Protein AF-A0A0U1M673-F1 (afdb_monomer_lite)

Sequence (829 aa):
MALSDQDEPIRKRPRLEDAENPPKVTLKSLPPEVRLMIWEYTWPAAQVVEAASRSNSDDDDEYHEYTIFRPVSSLDSLLRTNFSTRPLEVSSPLEKCPYPIALQICHESRLHTLKTYALVQHPDLPECAFYFNPRQDLLWLSGDISSDTERLEELRASYQTFLNQFRILLVEESEWGSWDWDPSSSPALSILSALRIVVLIDDDEDEDDTLITHHTEEYQGYATECQNDYYMFCKSKHPSTSYQLEYLDRGGNSYLVHTKRLEAGLRDPPESLLEATNPAAPLTPPDDRRGSYRLLSTDKKRVYSDFQGLTSPRKKKRSEKKKPNKKLEPASRSAVDDQRSELDSATTKPSAALQNREVIEICPPRIATPTSVILPASDGHAGRTESDDIGQSHCTPVVTIQPPAPLLQVAGLNLDSAALIMPSLLYKCVKMKSTIGIYGHRTTNIIATNETEKIREYATEISQYDYMEAIRAIKKDKAMYAGKGLQINYTETIYWDIIMKGAKLINPATLPVVKGPPDEFTMAEKVATKKFMCEAGYASGLENQRQYRKLWKSLFEMRKAGIDKILFYRSKEFDKYCKEYPRKSEYTLLDTITSWEKVYGPQIDQLETRVKHLVRGDAKGLSVLSLPHVEEKIKIQPASWNNATNVWFSGKEETAFKLAGGTMVAADDPVWGLFDHQALSESKHNKTLFITLLPKNEHNLAVCPIVPVYPGDFLGTFAGTIRFSDDFNRVHGIHGPMEKLWLDYSKVTGVLNQMKVSKPGGEANVQIRWELVNIEEEGEPRISYTVSVRALKPIKPFEEVVREAPQEEQYLFHQSAAHASQGFLKAIS

Organism: Talaromyces islandicus (NCBI:txid28573)

Foldseek 3Di:
DDDDDDDDDDDDDDPPDDPDDDPPDDLVNDDPVVNLVVLVVQADAAWEKEFAWDWPPVDPPDTDIATAIATQGHPLLVLPDQPVPPPSPDPHHPDDDDARCLCVPDPSSVVSVCVFWDWFAFQQCRVRIDIHGLQQYEYEYPLVQQQDLVNLVSCCVGGLVPLQSRAEYEDEPVSVVVQDLPPVRRNNVVSRNNHAEYEYEYNDADPVRDGDADDPVVLLVVLQVVLVVVVVSCVPDDVPDDHWYWYAGSVRDIDTNDDPDPVPPDDDDDPDSVVSRDPDDDDDDDDDDDDDDDDDDDDDDDDDDDDDDDDDDDDDDDDDDDDDDDDDDDDDDDDDDDDDDDDDDDDDDDDDDDDDDDDDDDDDDDDDDDDDDDDDDDDDDDDDDDDDDDDDDDDDDPPPPDPDDFPPDPPPAPLVLCQVFVVQLLLLLLVLLLLCLQQNDDPDPDDPDPPVVVVVVVVVVLVPDDPVSSVSVVSNVVNVVSVVLLVVLLVLLCVLVVLVVQLVPDDPVPFDDDDDDDDPDDSSSLVSLLVSCVVVVHDNDPVSSLQSSQLSVLSNVLVVVVLRSCSSRGDPSNSVCSSPPDPPDPDDPSRNSSVVCVSCVVVSVVLSVQSSVVSVVPQLSLVQCVPPLNVQAADEDSVQTGQAFAAAPDPVQVVVCVVVVVPQDADPPPPPHSPPSVCCSSRPQEQQSQWHWDDNDPHATFTFGQHKHAFFRWNTFFKFYWFQAPPADLQQWDDDPDPSTIGGSQRHGYSCLRAQEDEAVDDFQKEWDKGWDFDDDPNDTDTDITTTIGGHHMGGGPRGGYYYRPHRNNNVLSVDSVCNNNRVHNDDD

pLDDT: mean 73.41, std 23.71, range [24.02, 98.12]

Radius of gyration: 38.12 Å; chains: 1; bounding box: 116×100×144 Å

Secondary structure (DSSP, 8-state):
------------PPP----PPPP---GGGS-HHHHHHHHHTTSPPPEEEEEEEEE-TT-TT---EEEEEEEEEEHHHHHTS-STTS-TT--S-SS--PPPTHHHH-HHHHHHHTTT-EEE--SS-GGG-EEE-TTTPEEEE-HHHHS-HHHHHHHHHHHHHHHTT--EEEEEHHHHHHS-S-TTT-HHHHT-TT--EEEEE---B-TTSPBP---HHHHHHHHHHHHHHHHHHHHHS-TT--PEEEEE-TTS-EEEEE---TTTT--SPP--HHHHS------------------------------------PPPPPP---------------------------------------------------------------------------PPP----PPPSPGGG-TT--HHHHHHHHHHHHHHHHHHHHHHHHH--S---------HHHHHHHHHHHHTS-HHHHHHHHHHHHHHHHHHHHHHHHHHTTHHHHHHHHHHTS-GGGPPPP-SS--SS-HHHHHHHHHHHHHTT----HHHHHHHHHHHHHHHHHHHTT--HHHHH--HHHHHHHHH--TT-SS-HHHHHHHHHHHHHHHHHHHHHHHHHHHTT-TT-GGGGGSHHHHHH----GGGB-SS-PEES-HHHHHHHHHTT------SS----TT-TTHHHH-TTB-GGGEEEEE-SSS-EEEEESS-B-TT-EEEEPP-EEEESS---TTTEEE-SSTTEEEE-SS-B-SGGGSEEEPTT---SEEEEEEEEEEEETTEEEEEEEEEEEESS-B-TTPPPEEE-SSHHHHHHHT-HHHHHTTTPPP--

Structure (mmCIF, N/CA/C/O backbone):
data_AF-A0A0U1M673-F1
#
_entry.id   AF-A0A0U1M673-F1
#
loop_
_atom_site.group_PDB
_atom_site.id
_atom_site.type_symbol
_atom_site.label_atom_id
_atom_site.label_alt_id
_atom_site.label_comp_id
_atom_site.label_asym_id
_atom_site.label_entity_id
_atom_site.label_seq_id
_atom_site.pdbx_PDB_ins_code
_atom_site.Cartn_x
_atom_site.Cartn_y
_atom_site.Cartn_z
_atom_site.occupancy
_atom_site.B_iso_or_equiv
_atom_site.auth_seq_id
_atom_site.auth_comp_id
_atom_site.auth_asym_id
_atom_site.auth_atom_id
_atom_site.pdbx_PDB_model_num
ATOM 1 N N . MET A 1 1 ? -64.984 30.817 -78.443 1.00 38.22 1 MET A N 1
ATOM 2 C CA . MET A 1 1 ? -65.162 29.921 -79.603 1.00 38.22 1 MET A CA 1
ATOM 3 C C . MET A 1 1 ? -64.854 28.518 -79.132 1.00 38.22 1 MET A C 1
ATOM 5 O O . MET A 1 1 ? -63.781 28.305 -78.589 1.00 38.22 1 MET A O 1
ATOM 9 N N . ALA A 1 2 ? -65.855 27.646 -79.209 1.00 42.31 2 ALA A N 1
ATOM 10 C CA . ALA A 1 2 ? -65.787 26.244 -78.818 1.00 42.31 2 ALA A CA 1
ATOM 11 C C . ALA A 1 2 ? -65.151 25.379 -79.920 1.00 42.31 2 ALA A C 1
ATOM 13 O O . ALA A 1 2 ? -65.025 25.859 -81.047 1.00 42.31 2 ALA A O 1
ATOM 14 N N . LEU A 1 3 ? -64.857 24.123 -79.544 1.00 40.97 3 LEU A N 1
ATOM 15 C CA . LEU A 1 3 ? -64.500 22.897 -80.295 1.00 40.97 3 LEU A CA 1
ATOM 16 C C . LEU A 1 3 ? -63.190 22.330 -79.717 1.00 40.97 3 LEU A C 1
ATOM 18 O O . LEU A 1 3 ? -62.236 23.076 -79.552 1.00 40.97 3 LEU A O 1
ATOM 22 N N . SER A 1 4 ? -63.029 21.051 -79.391 1.00 43.16 4 SER A N 1
ATOM 23 C CA . SER A 1 4 ? -63.861 19.848 -79.497 1.00 43.16 4 SER A CA 1
ATOM 24 C C . SER A 1 4 ? -63.156 18.758 -78.678 1.00 43.16 4 SER A C 1
ATOM 26 O O . SER A 1 4 ? -61.927 18.742 -78.628 1.00 43.16 4 SER A O 1
ATOM 28 N N . ASP A 1 5 ? -63.930 17.848 -78.093 1.00 48.47 5 ASP A N 1
ATOM 29 C CA . ASP A 1 5 ? -63.483 16.627 -77.416 1.00 48.47 5 ASP A CA 1
ATOM 30 C C . ASP A 1 5 ? -62.683 15.683 -78.330 1.00 48.47 5 ASP A C 1
ATOM 32 O O . ASP A 1 5 ? -63.058 15.491 -79.490 1.00 48.47 5 ASP A O 1
ATOM 36 N N . GLN A 1 6 ? -61.660 15.028 -77.764 1.00 45.91 6 GLN A N 1
ATOM 37 C CA . GLN A 1 6 ? -61.288 13.637 -78.056 1.00 45.91 6 GLN A CA 1
ATOM 38 C C . GLN A 1 6 ? -60.732 12.962 -76.788 1.00 45.91 6 GLN A C 1
ATOM 40 O O . GLN A 1 6 ? -59.810 13.468 -76.148 1.00 45.91 6 GLN A O 1
ATOM 45 N N . ASP A 1 7 ? -61.334 11.821 -76.451 1.00 51.06 7 ASP A N 1
ATOM 46 C CA . ASP A 1 7 ? -60.938 10.846 -75.431 1.00 51.06 7 ASP A CA 1
ATOM 47 C C . ASP A 1 7 ? -59.544 10.249 -75.686 1.00 51.06 7 ASP A C 1
ATOM 49 O O . ASP A 1 7 ? -59.258 9.881 -76.820 1.00 51.06 7 ASP A O 1
ATOM 53 N N . GLU A 1 8 ? -58.736 10.034 -74.635 1.00 38.91 8 GLU A N 1
ATOM 54 C CA . GLU A 1 8 ? -57.775 8.913 -74.530 1.00 38.91 8 GLU A CA 1
ATOM 55 C C . GLU A 1 8 ? -57.200 8.769 -73.088 1.00 38.91 8 GLU A C 1
ATOM 57 O O . GLU A 1 8 ? -57.387 9.650 -72.246 1.00 38.91 8 GLU A O 1
ATOM 62 N N . PRO A 1 9 ? -56.596 7.620 -72.713 1.00 46.03 9 PRO A N 1
ATOM 63 C CA . PRO A 1 9 ? -57.032 6.828 -71.565 1.00 46.03 9 PRO A CA 1
ATOM 64 C C . PRO A 1 9 ? -56.270 7.097 -70.260 1.00 46.03 9 PRO A C 1
ATOM 66 O O . PRO A 1 9 ? -55.118 7.529 -70.227 1.00 46.03 9 PRO A O 1
ATOM 69 N N . ILE A 1 10 ? -56.905 6.702 -69.153 1.00 46.06 10 ILE A N 1
ATOM 70 C CA . ILE A 1 10 ? -56.338 6.644 -67.801 1.00 46.06 10 ILE A CA 1
ATOM 71 C C . ILE A 1 10 ? -55.055 5.788 -67.800 1.00 46.06 10 ILE A C 1
ATOM 73 O O . ILE A 1 10 ? -55.093 4.563 -67.665 1.00 46.06 10 ILE A O 1
ATOM 77 N N . ARG A 1 11 ? -53.888 6.439 -67.879 1.00 41.75 11 ARG A N 1
ATOM 78 C CA . ARG A 1 11 ? -52.617 5.858 -67.430 1.00 41.75 11 ARG A CA 1
ATOM 79 C C . ARG A 1 11 ? -52.551 5.959 -65.911 1.00 41.75 11 ARG A C 1
ATOM 81 O O . ARG A 1 11 ? -52.432 7.042 -65.342 1.00 41.75 11 ARG A O 1
ATOM 88 N N . LYS A 1 12 ? -52.615 4.792 -65.265 1.00 41.34 12 LYS A N 1
ATOM 89 C CA . LYS A 1 12 ? -52.270 4.573 -63.856 1.00 41.34 12 LYS A CA 1
ATOM 90 C C . LYS A 1 12 ? -50.970 5.320 -63.531 1.00 41.34 12 LYS A C 1
ATOM 92 O O . LYS A 1 12 ? -49.921 4.985 -64.078 1.00 41.34 12 LYS A O 1
ATOM 97 N N . ARG A 1 13 ? -51.038 6.326 -62.651 1.00 38.66 13 ARG A N 1
ATOM 98 C CA . ARG A 1 13 ? -49.830 6.906 -62.052 1.00 38.66 13 ARG A CA 1
ATOM 99 C C . ARG A 1 13 ? -49.137 5.814 -61.226 1.00 38.66 13 ARG A C 1
ATOM 101 O O . ARG A 1 13 ? -49.831 5.119 -60.479 1.00 38.66 13 ARG A O 1
ATOM 108 N N . PRO A 1 14 ? -47.812 5.644 -61.359 1.00 40.91 14 PRO A N 1
ATOM 109 C CA . PRO A 1 14 ? -47.058 4.742 -60.504 1.00 40.91 14 PRO A CA 1
ATOM 110 C C . PRO A 1 14 ? -47.251 5.155 -59.046 1.00 40.91 14 PRO A C 1
ATOM 112 O O . PRO A 1 14 ? -47.247 6.348 -58.728 1.00 40.91 14 PRO A O 1
ATOM 115 N N . ARG A 1 15 ? -47.432 4.165 -58.170 1.00 44.06 15 ARG A N 1
ATOM 116 C CA . ARG A 1 15 ? -47.264 4.348 -56.729 1.00 44.06 15 ARG A CA 1
ATOM 117 C C . ARG A 1 15 ? -45.873 4.931 -56.497 1.00 44.06 15 ARG A C 1
ATOM 119 O O . ARG A 1 15 ? -44.888 4.309 -56.876 1.00 44.06 15 ARG A O 1
ATOM 126 N N . LEU A 1 16 ? -45.824 6.109 -55.883 1.00 49.00 16 LEU A N 1
ATOM 127 C CA . LEU A 1 16 ? -44.626 6.637 -55.244 1.00 49.00 16 LEU A CA 1
ATOM 128 C C . LEU A 1 16 ? -44.479 5.894 -53.903 1.00 49.00 16 LEU A C 1
ATOM 130 O O . LEU A 1 16 ? -44.807 6.415 -52.842 1.00 49.00 16 LEU A O 1
ATOM 134 N N . GLU A 1 17 ? -44.126 4.615 -53.981 1.00 53.78 17 GLU A N 1
ATOM 135 C CA . GLU A 1 17 ? -43.450 3.926 -52.886 1.00 53.78 17 GLU A CA 1
ATOM 136 C C . GLU A 1 17 ? -41.946 4.093 -53.152 1.00 53.78 17 GLU A C 1
ATOM 138 O O . GLU A 1 17 ? -41.523 4.102 -54.307 1.00 53.78 17 GLU A O 1
ATOM 143 N N . ASP A 1 18 ? -41.186 4.301 -52.078 1.00 53.38 18 ASP A N 1
ATOM 144 C CA . ASP A 1 18 ? -39.723 4.438 -52.032 1.00 53.38 18 ASP A CA 1
ATOM 145 C C . ASP A 1 18 ? -39.136 5.827 -52.359 1.00 53.38 18 ASP A C 1
ATOM 147 O O . ASP A 1 18 ? -38.315 6.005 -53.253 1.00 53.38 18 ASP A O 1
ATOM 151 N N . ALA A 1 19 ? -39.490 6.830 -51.544 1.00 48.03 19 ALA A N 1
ATOM 152 C CA . ALA A 1 19 ? -38.541 7.898 -51.220 1.00 48.03 19 ALA A CA 1
ATOM 153 C C . ALA A 1 19 ? -37.754 7.463 -49.976 1.00 48.03 19 ALA A C 1
ATOM 155 O O . ALA A 1 19 ? -38.234 7.534 -48.842 1.00 48.03 19 ALA A O 1
ATOM 156 N N . GLU A 1 20 ? -36.574 6.925 -50.253 1.00 53.56 20 GLU A N 1
ATOM 157 C CA . GLU A 1 20 ? -35.566 6.436 -49.325 1.00 53.56 20 GLU A CA 1
ATOM 158 C C . GLU A 1 20 ? -35.285 7.429 -48.184 1.00 53.56 20 GLU A C 1
ATOM 160 O O . GLU A 1 20 ? -35.206 8.644 -48.376 1.00 53.56 20 GLU A O 1
ATOM 165 N N . ASN A 1 21 ? -35.121 6.892 -46.972 1.00 54.88 21 ASN A N 1
ATOM 166 C CA . ASN A 1 21 ? -34.684 7.647 -45.800 1.00 54.88 21 ASN A CA 1
ATOM 167 C C . ASN A 1 21 ? -33.398 8.433 -46.125 1.00 54.88 21 ASN A C 1
ATOM 169 O O . ASN A 1 21 ? -32.482 7.840 -46.702 1.00 54.88 21 ASN A O 1
ATOM 173 N N . PRO A 1 22 ? -33.268 9.711 -45.713 1.00 59.03 22 PRO A N 1
ATOM 174 C CA . PRO A 1 22 ? -32.014 10.437 -45.878 1.00 59.03 22 PRO A CA 1
ATOM 175 C C . PRO A 1 22 ? -30.869 9.627 -45.247 1.00 59.03 22 PRO A C 1
ATOM 177 O O . PRO A 1 22 ? -31.070 9.021 -44.183 1.00 59.03 22 PRO A O 1
ATOM 180 N N . PRO A 1 23 ? -29.687 9.566 -45.890 1.00 61.97 23 PRO A N 1
ATOM 181 C CA . PRO A 1 23 ? -28.591 8.732 -45.422 1.00 61.97 23 PRO A CA 1
ATOM 182 C C . PRO A 1 23 ? -28.263 9.097 -43.974 1.00 61.97 23 PRO A C 1
ATOM 184 O O . PRO A 1 23 ? -27.997 10.257 -43.657 1.00 61.97 23 PRO A O 1
ATOM 187 N N . LYS A 1 24 ? -28.310 8.103 -43.076 1.00 68.56 24 LYS A N 1
ATOM 188 C CA . LYS A 1 24 ? -27.890 8.269 -41.681 1.00 68.56 24 LYS A CA 1
ATOM 189 C C . LYS A 1 24 ? -26.406 8.614 -41.679 1.00 68.56 24 LYS A C 1
ATOM 191 O O . LYS A 1 24 ? -25.565 7.723 -41.769 1.00 68.56 24 LYS A O 1
ATOM 196 N N . VAL A 1 25 ? -26.094 9.903 -41.579 1.00 71.50 25 VAL A N 1
ATOM 197 C CA . VAL A 1 25 ? -24.728 10.371 -41.357 1.00 71.50 25 VAL A CA 1
ATOM 198 C C . VAL A 1 25 ? -24.281 9.799 -40.019 1.00 71.50 25 VAL A C 1
ATOM 200 O O . VAL A 1 25 ? -24.864 10.080 -38.972 1.00 71.50 25 VAL A O 1
ATOM 203 N N . THR A 1 26 ? -23.280 8.929 -40.061 1.00 82.94 26 THR A N 1
ATOM 204 C CA . THR A 1 26 ? -22.659 8.385 -38.855 1.00 82.94 26 THR A CA 1
ATOM 205 C C . THR A 1 26 ? -21.450 9.241 -38.507 1.00 82.94 26 THR A C 1
ATOM 207 O O . THR A 1 26 ? -20.821 9.818 -39.392 1.00 82.94 26 THR A O 1
ATOM 210 N N . LEU A 1 27 ? -21.069 9.308 -37.229 1.00 80.44 27 LEU A N 1
ATOM 211 C CA . LEU A 1 27 ? -19.883 10.072 -36.826 1.00 80.44 27 LEU A CA 1
ATOM 212 C C . LEU A 1 27 ? -18.636 9.632 -37.618 1.00 80.44 27 LEU A C 1
ATOM 214 O O . LEU A 1 27 ? -17.829 10.466 -37.988 1.00 80.44 27 LEU A O 1
ATOM 218 N N . LYS A 1 28 ? -18.530 8.339 -37.961 1.00 80.88 28 LYS A N 1
ATOM 219 C CA . LYS A 1 28 ? -17.430 7.758 -38.751 1.00 80.88 28 LYS A CA 1
ATOM 220 C C . LYS A 1 28 ? -17.402 8.186 -40.223 1.00 80.88 28 LYS A C 1
ATOM 222 O O . LYS A 1 28 ? -16.367 8.030 -40.856 1.00 80.88 28 LYS A O 1
ATOM 227 N N . SER A 1 29 ? -18.516 8.676 -40.770 1.00 86.19 29 SER A N 1
ATOM 228 C CA . SER A 1 29 ? -18.576 9.177 -42.152 1.00 86.19 29 SER A CA 1
ATOM 229 C C . SER A 1 29 ? -18.185 10.651 -42.281 1.00 86.19 29 SER A C 1
ATOM 231 O O . SER A 1 29 ? -18.139 11.163 -43.395 1.00 86.19 29 SER A O 1
ATOM 233 N N . LEU A 1 30 ? -17.922 11.339 -41.166 1.00 89.31 30 LEU A N 1
ATOM 234 C CA . LEU A 1 30 ? -17.441 12.717 -41.178 1.00 89.31 30 LEU A CA 1
ATOM 235 C C . LEU A 1 30 ? -15.919 12.762 -41.415 1.00 89.31 30 LEU A C 1
ATOM 237 O O . LEU A 1 30 ? -15.206 11.888 -40.907 1.00 89.31 30 LEU A O 1
ATOM 241 N N . PRO A 1 31 ? -15.405 13.786 -42.121 1.00 92.44 31 PRO A N 1
ATOM 242 C CA . PRO A 1 31 ? -13.969 14.025 -42.231 1.00 92.44 31 PRO A CA 1
ATOM 243 C C . PRO A 1 31 ? -13.292 14.105 -40.850 1.00 92.44 31 PRO A C 1
ATOM 245 O O . PRO A 1 31 ? -13.926 14.576 -39.897 1.00 92.44 31 PRO A O 1
ATOM 248 N N . PRO A 1 32 ? -12.033 13.647 -40.701 1.00 86.12 32 PRO A N 1
ATOM 249 C CA . PRO A 1 32 ? -11.294 13.717 -39.438 1.00 86.12 32 PRO A CA 1
ATOM 250 C C . PRO A 1 32 ? -11.334 15.098 -38.783 1.00 86.12 32 PRO A C 1
ATOM 252 O O . PRO A 1 32 ? -11.601 15.188 -37.593 1.00 86.12 32 PRO A O 1
ATOM 255 N N . GLU A 1 33 ? -11.184 16.163 -39.563 1.00 89.94 33 GLU A N 1
ATOM 256 C CA . GLU A 1 33 ? -11.165 17.552 -39.100 1.00 89.94 33 GLU A CA 1
ATOM 257 C C . GLU A 1 33 ? -12.487 17.928 -38.420 1.00 89.94 33 GLU A C 1
ATOM 259 O O . GLU A 1 33 ? -12.500 18.465 -37.316 1.00 89.94 33 GLU A O 1
ATOM 264 N N . VAL A 1 34 ? -13.615 17.550 -39.029 1.00 89.69 34 VAL A N 1
ATOM 265 C CA . VAL A 1 34 ? -14.953 17.810 -38.479 1.00 89.69 34 VAL A CA 1
ATOM 266 C C . VAL A 1 34 ? -15.181 17.011 -37.195 1.00 89.69 34 VAL A C 1
ATOM 268 O O . VAL A 1 34 ? -15.795 17.511 -36.258 1.00 89.69 34 VAL A O 1
ATOM 271 N N . ARG A 1 35 ? -14.675 15.774 -37.114 1.00 91.44 35 ARG A N 1
ATOM 272 C CA . ARG A 1 35 ? -14.791 14.954 -35.897 1.00 91.44 35 ARG A CA 1
ATOM 273 C C . ARG A 1 35 ? -13.973 15.534 -34.744 1.00 91.44 35 ARG A C 1
ATOM 275 O O . ARG A 1 35 ? -14.486 15.578 -33.629 1.00 91.44 35 ARG A O 1
ATOM 282 N N . LEU A 1 36 ? -12.759 16.015 -35.024 1.00 89.50 36 LEU A N 1
ATOM 283 C CA . LEU A 1 36 ? -11.909 16.703 -34.048 1.00 89.50 36 LEU A CA 1
ATOM 284 C C . LEU A 1 36 ? -12.599 17.967 -33.523 1.00 89.50 36 LEU A C 1
ATOM 286 O O . LEU A 1 36 ? -12.734 18.100 -32.310 1.00 89.50 36 LEU A O 1
ATOM 290 N N . MET A 1 37 ? -13.150 18.802 -34.413 1.00 89.94 37 MET A N 1
ATOM 291 C CA . MET A 1 37 ? -13.930 19.987 -34.024 1.00 89.94 37 MET A CA 1
ATOM 292 C C . MET A 1 37 ? -15.142 19.633 -33.155 1.00 89.94 37 MET A C 1
ATOM 294 O O . MET A 1 37 ? -15.418 20.311 -32.171 1.00 89.94 37 MET A O 1
ATOM 298 N N . ILE A 1 38 ? -15.868 18.555 -33.483 1.00 90.38 38 ILE A N 1
ATOM 299 C CA . ILE A 1 38 ? -16.996 18.088 -32.663 1.00 90.38 38 ILE A CA 1
ATOM 300 C C . ILE A 1 38 ? -16.522 17.703 -31.258 1.00 90.38 38 ILE A C 1
ATOM 302 O O . ILE A 1 38 ? -17.203 18.019 -30.288 1.00 90.38 38 ILE A O 1
ATOM 306 N N . TRP A 1 39 ? -15.380 17.025 -31.122 1.00 91.56 39 TRP A N 1
ATOM 307 C CA . TRP A 1 39 ? -14.852 16.665 -29.803 1.00 91.56 39 TRP A CA 1
ATOM 308 C C . TRP A 1 39 ? -14.367 17.882 -29.023 1.00 91.56 39 TRP A C 1
ATOM 310 O O . TRP A 1 39 ? -14.656 17.963 -27.832 1.00 91.56 39 TRP A O 1
ATOM 320 N N . GLU A 1 40 ? -13.702 18.830 -29.678 1.00 91.44 40 GLU A N 1
ATOM 321 C CA . GLU A 1 40 ? -13.295 20.113 -29.088 1.00 91.44 40 GLU A CA 1
ATOM 322 C C . GLU A 1 40 ? -14.499 20.905 -28.574 1.00 91.44 40 GLU A C 1
ATOM 324 O O . GLU A 1 40 ? -14.476 21.409 -27.458 1.00 91.44 40 GLU A O 1
ATOM 329 N N . TYR A 1 41 ? -15.609 20.903 -29.316 1.00 89.19 41 TYR A N 1
ATOM 330 C CA . TYR A 1 41 ? -16.860 21.542 -28.896 1.00 89.19 41 TYR A CA 1
ATOM 331 C C . TYR A 1 41 ? -17.517 20.873 -27.672 1.00 89.19 41 TYR A C 1
ATOM 333 O O . TYR A 1 41 ? -18.427 21.432 -27.066 1.00 89.19 41 TYR A O 1
ATOM 341 N N . THR A 1 42 ? -17.086 19.661 -27.305 1.00 88.31 42 THR A N 1
ATOM 342 C CA . THR A 1 42 ? -17.553 18.957 -26.094 1.00 88.31 42 THR A CA 1
ATOM 343 C C . THR A 1 42 ? -16.613 19.108 -24.901 1.00 88.31 42 THR A C 1
ATOM 345 O O . THR A 1 42 ? -16.848 18.485 -23.860 1.00 88.31 42 THR A O 1
ATOM 348 N N . TRP A 1 43 ? -15.524 19.866 -25.040 1.00 91.00 43 TRP A N 1
ATOM 349 C CA . TRP A 1 43 ? -14.625 20.148 -23.928 1.00 91.00 43 TRP A CA 1
ATOM 350 C C . TRP A 1 43 ? -15.284 21.114 -22.933 1.00 91.00 43 TRP A C 1
ATOM 352 O O . TRP A 1 43 ? -16.090 21.955 -23.335 1.00 91.00 43 TRP A O 1
ATOM 362 N N . PRO A 1 44 ? -15.011 20.962 -21.625 1.00 89.50 44 PRO A N 1
ATOM 363 C CA . PRO A 1 44 ? -15.513 21.891 -20.624 1.00 89.50 44 PRO A CA 1
ATOM 364 C C . PRO A 1 44 ? -14.937 23.292 -20.861 1.00 89.50 44 PRO A C 1
ATOM 366 O O . PRO A 1 44 ? -13.824 23.431 -21.368 1.00 89.50 44 PRO A O 1
ATOM 369 N N . ALA A 1 45 ? -15.694 24.318 -20.467 1.00 88.25 45 ALA A N 1
ATOM 370 C CA . ALA A 1 45 ? -15.193 25.689 -20.411 1.00 88.25 45 ALA A CA 1
ATOM 371 C C . ALA A 1 45 ? -14.018 25.808 -19.423 1.00 88.25 45 ALA A C 1
ATOM 373 O O . ALA A 1 45 ? -13.799 24.898 -18.618 1.00 88.25 45 ALA A O 1
ATOM 374 N N . ALA A 1 46 ? -13.304 26.938 -19.478 1.00 90.06 46 ALA A N 1
ATOM 375 C CA . ALA A 1 46 ? -12.192 27.236 -18.579 1.00 90.06 46 ALA A CA 1
ATOM 376 C C . ALA A 1 46 ? -12.597 27.026 -17.113 1.00 90.06 46 ALA A C 1
ATOM 378 O O . ALA A 1 46 ? -13.611 27.558 -16.640 1.00 90.06 46 ALA A O 1
ATOM 379 N N . GLN A 1 47 ? -11.810 26.213 -16.419 1.00 92.75 47 GLN A N 1
ATOM 380 C CA . GLN A 1 47 ? -12.017 25.864 -15.023 1.00 92.75 47 GLN A CA 1
ATOM 381 C C . GLN A 1 47 ? -11.039 26.627 -14.148 1.00 92.75 47 GLN A C 1
ATOM 383 O O . GLN A 1 47 ? -9.920 26.932 -14.561 1.00 92.75 47 GLN A O 1
ATOM 388 N N . VAL A 1 48 ? -11.455 26.877 -12.912 1.00 92.38 48 VAL A N 1
ATOM 389 C CA . VAL A 1 48 ? -10.554 27.357 -11.872 1.00 92.38 48 VAL A CA 1
ATOM 390 C C . VAL A 1 48 ? -10.169 26.185 -10.986 1.00 92.38 48 VAL A C 1
ATOM 392 O O . VAL A 1 48 ? -11.021 25.479 -10.435 1.00 92.38 48 VAL A O 1
ATOM 395 N N . VAL A 1 49 ? -8.866 25.960 -10.906 1.00 93.44 49 VAL A N 1
ATOM 396 C CA . VAL A 1 49 ? -8.221 24.966 -10.061 1.00 93.44 49 VAL A CA 1
ATOM 397 C C . VAL A 1 49 ? -7.678 25.700 -8.854 1.00 93.44 49 VAL A C 1
ATOM 399 O O . VAL A 1 49 ? -6.857 26.596 -9.010 1.00 93.44 49 VAL A O 1
ATOM 402 N N . GLU A 1 50 ? -8.107 25.319 -7.659 1.00 91.00 50 GLU A N 1
ATOM 403 C CA . GLU A 1 50 ? -7.563 25.900 -6.435 1.00 91.00 50 GLU A CA 1
ATOM 404 C C . GLU A 1 50 ? -6.518 24.996 -5.798 1.00 91.00 50 GLU A C 1
ATOM 406 O O . GLU A 1 50 ? -6.640 23.765 -5.844 1.00 91.00 50 GLU A O 1
ATOM 411 N N . ALA A 1 51 ? -5.538 25.621 -5.151 1.00 90.31 51 ALA A N 1
ATOM 412 C CA . ALA A 1 51 ? -4.842 25.008 -4.033 1.00 90.31 51 ALA A CA 1
ATOM 413 C C . ALA A 1 51 ? -5.741 25.079 -2.792 1.00 90.31 51 ALA A C 1
ATOM 415 O O . ALA A 1 51 ? -6.262 26.143 -2.472 1.00 90.31 51 ALA A O 1
ATOM 416 N N . ALA A 1 52 ? -5.939 23.960 -2.099 1.00 87.62 52 ALA A N 1
ATOM 417 C CA . ALA A 1 52 ? -6.740 23.912 -0.883 1.00 87.62 52 ALA A CA 1
ATOM 418 C C . ALA A 1 52 ? -6.130 22.967 0.150 1.00 87.62 52 ALA A C 1
ATOM 420 O O . ALA A 1 52 ? -5.655 21.881 -0.193 1.00 87.62 52 ALA A O 1
ATOM 421 N N . SER A 1 53 ? -6.242 23.343 1.421 1.00 85.12 53 SER A N 1
ATOM 422 C CA . SER A 1 53 ? -5.987 22.441 2.538 1.00 85.12 53 SER A CA 1
ATOM 423 C C . SER A 1 53 ? -7.075 21.378 2.639 1.00 85.12 53 SER A C 1
ATOM 425 O O . SER A 1 53 ? -8.278 21.650 2.570 1.00 85.12 53 SER A O 1
ATOM 427 N N . ARG A 1 54 ? -6.656 20.136 2.847 1.00 82.44 54 ARG A N 1
ATOM 428 C CA . ARG A 1 54 ? -7.529 18.998 3.101 1.00 82.44 54 ARG A CA 1
ATOM 429 C C . ARG A 1 54 ? -7.082 18.300 4.373 1.00 82.44 54 ARG A C 1
ATOM 431 O O . ARG A 1 54 ? -6.083 17.589 4.378 1.00 82.44 54 ARG A O 1
ATOM 438 N N . SER A 1 55 ? -7.875 18.439 5.428 1.00 75.62 55 SER A N 1
ATOM 439 C CA . SER A 1 55 ? -7.722 17.628 6.629 1.00 75.62 55 SER A CA 1
ATOM 440 C C . SER A 1 55 ? -8.423 16.283 6.444 1.00 75.62 55 SER A C 1
ATOM 442 O O . SER A 1 55 ? -9.608 16.202 6.107 1.00 75.62 55 SER A O 1
ATOM 444 N N . ASN A 1 56 ? -7.689 15.192 6.653 1.00 67.62 56 ASN A N 1
ATOM 445 C CA . ASN A 1 56 ? -8.300 13.871 6.763 1.00 67.62 56 ASN A CA 1
ATOM 446 C C . ASN A 1 56 ? -8.778 13.679 8.207 1.00 67.62 56 ASN A C 1
ATOM 448 O O . ASN A 1 56 ? -8.082 13.108 9.039 1.00 67.62 56 ASN A O 1
ATOM 452 N N . SER A 1 57 ? -9.993 14.142 8.512 1.00 50.38 57 SER A N 1
ATOM 453 C CA . SER A 1 57 ? -10.608 13.983 9.840 1.00 50.38 57 SER A CA 1
ATOM 454 C C . SER A 1 57 ? -11.084 12.554 10.148 1.00 50.38 57 SER A C 1
ATOM 456 O O . SER A 1 57 ? -11.759 12.337 11.151 1.00 50.38 57 SER A O 1
ATOM 458 N N . ASP A 1 58 ? -10.806 11.580 9.278 1.00 54.41 58 ASP A N 1
ATOM 459 C CA . ASP A 1 58 ? -11.311 10.210 9.425 1.00 54.41 58 ASP A CA 1
ATOM 460 C C . ASP A 1 58 ? -10.484 9.359 10.420 1.00 54.41 58 ASP A C 1
ATOM 462 O O . ASP A 1 58 ? -10.911 8.262 10.804 1.00 54.41 58 ASP A O 1
ATOM 466 N N . ASP A 1 59 ? -9.346 9.873 10.913 1.00 46.66 59 ASP A N 1
ATOM 467 C CA . ASP A 1 59 ? -8.492 9.206 11.900 1.00 46.66 59 ASP A CA 1
ATOM 468 C C . ASP A 1 59 ? -8.233 10.054 13.162 1.00 46.66 59 ASP A C 1
ATOM 470 O O . ASP A 1 59 ? -7.379 10.929 13.182 1.00 46.66 59 ASP A O 1
ATOM 474 N N . ASP A 1 60 ? -8.930 9.714 14.256 1.00 58.34 60 ASP A N 1
ATOM 475 C CA . ASP A 1 60 ? -8.841 10.337 15.597 1.00 58.34 60 ASP A CA 1
ATOM 476 C C . ASP A 1 60 ? -7.441 10.359 16.266 1.00 58.34 60 ASP A C 1
ATOM 478 O O . ASP A 1 60 ? -7.321 10.852 17.385 1.00 58.34 60 ASP A O 1
ATOM 482 N N . ASP A 1 61 ? -6.383 9.853 15.621 1.00 54.56 61 ASP A N 1
ATOM 483 C CA . ASP A 1 61 ? -5.064 9.702 16.254 1.00 54.56 61 ASP A CA 1
ATOM 484 C C . ASP A 1 61 ? -3.912 10.455 15.545 1.00 54.56 61 ASP A C 1
ATOM 486 O O . ASP A 1 61 ? -2.825 10.539 16.116 1.00 54.56 61 ASP A O 1
ATOM 490 N N . GLU A 1 62 ? -4.102 11.033 14.346 1.00 56.44 62 GLU A N 1
ATOM 491 C CA . GLU A 1 62 ? -3.078 11.880 13.696 1.00 56.44 62 GLU A CA 1
ATOM 492 C C . GLU A 1 62 ? -3.727 12.831 12.668 1.00 56.44 62 GLU A C 1
ATOM 494 O O . GLU A 1 62 ? -4.216 12.398 11.624 1.00 56.44 62 GLU A O 1
ATOM 499 N N . TYR A 1 63 ? -3.769 14.130 12.983 1.00 62.12 63 TYR A N 1
ATOM 500 C CA . TYR A 1 63 ? -4.311 15.169 12.102 1.00 62.12 63 TYR A CA 1
ATOM 501 C C . TYR A 1 63 ? -3.302 15.439 10.979 1.00 62.12 63 TYR A C 1
ATOM 503 O O . TYR A 1 63 ? -2.360 16.205 11.165 1.00 62.12 63 TYR A O 1
ATOM 511 N N . HIS A 1 64 ? -3.470 14.761 9.842 1.00 72.00 64 HIS A N 1
ATOM 512 C CA . HIS A 1 64 ? -2.712 15.049 8.623 1.00 72.00 64 HIS A CA 1
ATOM 513 C C . HIS A 1 64 ? -3.514 16.017 7.756 1.00 72.00 64 HIS A C 1
ATOM 515 O O . HIS A 1 64 ? -4.630 15.707 7.317 1.00 72.00 64 HIS A O 1
ATOM 521 N N . GLU A 1 65 ? -2.945 17.196 7.544 1.00 82.44 65 GLU A N 1
ATOM 522 C CA . GLU A 1 65 ? -3.428 18.200 6.606 1.00 82.44 65 GLU A CA 1
ATOM 523 C C . GLU A 1 65 ? -2.571 18.111 5.344 1.00 82.44 65 GLU A C 1
ATOM 525 O O . GLU A 1 65 ? -1.349 18.095 5.439 1.00 82.44 65 GLU A O 1
ATOM 530 N N . TYR A 1 66 ? -3.222 17.987 4.190 1.00 86.69 66 TYR A N 1
ATOM 531 C CA . TYR A 1 66 ? -2.566 17.940 2.887 1.00 86.69 66 TYR A CA 1
ATOM 532 C C . TYR A 1 66 ? -2.921 19.180 2.083 1.00 86.69 66 TYR A C 1
ATOM 534 O O . TYR A 1 66 ? -4.100 19.543 2.021 1.00 86.69 66 TYR A O 1
ATOM 542 N N . THR A 1 67 ? -1.957 19.757 1.378 1.00 90.00 67 THR A N 1
ATOM 543 C CA . THR A 1 67 ? -2.224 20.813 0.397 1.00 90.00 67 THR A CA 1
ATOM 544 C C . THR A 1 67 ? -2.459 20.185 -0.979 1.00 90.00 67 THR A C 1
ATOM 546 O O . THR A 1 67 ? -1.560 19.616 -1.598 1.00 90.00 67 THR A O 1
ATOM 549 N N . ILE A 1 68 ? -3.695 20.249 -1.484 1.00 91.62 68 ILE A N 1
ATOM 550 C CA . ILE A 1 68 ? -4.106 19.584 -2.730 1.00 91.62 68 ILE A CA 1
ATOM 551 C C . ILE A 1 68 ? -4.530 20.573 -3.815 1.00 91.62 68 ILE A C 1
ATOM 553 O O . ILE A 1 68 ? -5.048 21.644 -3.516 1.00 91.62 68 ILE A O 1
ATOM 557 N N . PHE A 1 69 ? -4.411 20.166 -5.083 1.00 92.38 69 PHE A N 1
ATOM 558 C CA . PHE A 1 69 ? -5.125 20.815 -6.176 1.00 92.38 69 PHE A CA 1
ATOM 559 C C . PHE A 1 69 ? -6.491 20.179 -6.392 1.00 92.38 69 PHE A C 1
ATOM 561 O O . PHE A 1 69 ? -6.625 18.951 -6.400 1.00 92.38 69 PHE A O 1
ATOM 568 N N . ARG A 1 70 ? -7.510 21.011 -6.622 1.00 90.19 70 ARG A N 1
ATOM 569 C CA . ARG A 1 70 ? -8.839 20.536 -7.018 1.00 90.19 70 ARG A CA 1
ATOM 570 C C . ARG A 1 70 ? -9.567 21.534 -7.927 1.00 90.19 70 ARG A C 1
ATOM 572 O O . ARG A 1 70 ? -9.447 22.739 -7.720 1.00 90.19 70 ARG A O 1
ATOM 579 N N . PRO A 1 71 ? -10.366 21.067 -8.904 1.00 92.25 71 PRO A N 1
ATOM 580 C CA . PRO A 1 71 ? -11.276 21.934 -9.644 1.00 92.25 71 PRO A CA 1
ATOM 581 C C . PRO A 1 71 ? -12.373 22.464 -8.722 1.00 92.25 71 PRO A C 1
ATOM 583 O O . PRO A 1 71 ? -13.022 21.681 -8.023 1.00 92.25 71 PRO A O 1
ATOM 586 N N . VAL A 1 72 ? -12.602 23.772 -8.751 1.00 89.62 72 VAL A N 1
ATOM 587 C CA . VAL A 1 72 ? -13.607 24.445 -7.916 1.00 89.62 72 VAL A CA 1
ATOM 588 C C . VAL A 1 72 ? -14.906 24.664 -8.665 1.00 89.62 72 VAL A C 1
ATOM 590 O O . VAL A 1 72 ? -15.987 24.395 -8.140 1.00 89.62 72 VAL A O 1
ATOM 593 N N . SER A 1 73 ? -14.786 25.205 -9.872 1.00 90.50 73 SER A N 1
ATOM 594 C CA . SER A 1 73 ? -15.898 25.654 -10.700 1.00 90.50 73 SER A CA 1
ATOM 595 C C . SER A 1 73 ? -15.411 26.081 -12.077 1.00 90.50 73 SER A C 1
ATOM 597 O O . SER A 1 73 ? -14.209 26.211 -12.319 1.00 90.50 73 SER A O 1
ATOM 599 N N . SER A 1 74 ? -16.357 26.350 -12.976 1.00 91.06 74 SER A N 1
ATOM 600 C CA . SER A 1 74 ? -16.074 27.169 -14.155 1.00 91.06 74 SER A CA 1
ATOM 601 C C . SER A 1 74 ? -15.695 28.603 -13.753 1.00 91.06 74 SER A C 1
ATOM 603 O O . SER A 1 74 ? -16.084 29.070 -12.678 1.00 91.06 74 SER A O 1
ATOM 605 N N . LEU A 1 75 ? -14.952 29.305 -14.615 1.00 89.06 75 LEU A N 1
ATOM 606 C CA . LEU A 1 75 ? -14.610 30.715 -14.392 1.00 89.06 75 LEU A CA 1
ATOM 607 C C . LEU A 1 75 ? -15.871 31.588 -14.242 1.00 89.06 75 LEU A C 1
ATOM 609 O O . LEU A 1 75 ? -15.951 32.357 -13.297 1.00 89.06 75 LEU A O 1
ATOM 613 N N . ASP A 1 76 ? -16.894 31.411 -15.089 1.00 87.19 76 ASP A N 1
ATOM 614 C CA . ASP A 1 76 ? -18.156 32.178 -15.003 1.00 87.19 76 ASP A CA 1
ATOM 615 C C . ASP A 1 76 ? -18.878 31.977 -13.659 1.00 87.19 76 ASP A C 1
ATOM 617 O O . ASP A 1 76 ? -19.327 32.944 -13.046 1.00 87.19 76 ASP A O 1
ATOM 621 N N . SER A 1 77 ? -18.948 30.738 -13.162 1.00 87.69 77 SER A N 1
ATOM 622 C CA . SER A 1 77 ? -19.527 30.452 -11.844 1.00 87.69 77 SER A CA 1
ATOM 623 C C . SER A 1 77 ? -18.722 31.099 -10.713 1.00 87.69 77 SER A C 1
ATOM 625 O O . SER A 1 77 ? -19.312 31.603 -9.756 1.00 87.69 77 SER A O 1
ATOM 627 N N . LEU A 1 78 ? -17.389 31.104 -10.822 1.00 87.12 78 LEU A N 1
ATOM 628 C CA . LEU A 1 78 ? -16.522 31.731 -9.830 1.00 87.12 78 LEU A CA 1
ATOM 629 C C . LEU A 1 78 ? -16.710 33.252 -9.796 1.00 87.12 78 LEU A C 1
ATOM 631 O O . LEU A 1 78 ? -16.917 33.798 -8.721 1.00 87.12 78 LEU A O 1
ATOM 635 N N . LEU A 1 79 ? -16.735 33.919 -10.955 1.00 86.00 79 LEU A N 1
ATOM 636 C CA . LEU A 1 79 ? -16.908 35.377 -11.054 1.00 86.00 79 LEU A CA 1
ATOM 637 C C . LEU A 1 79 ? -18.221 35.870 -10.425 1.00 86.00 79 LEU A C 1
ATOM 639 O O . LEU A 1 79 ? -18.283 36.978 -9.897 1.00 86.00 79 LEU A O 1
ATOM 643 N N . ARG A 1 80 ? -19.271 35.039 -10.437 1.00 84.81 80 ARG A N 1
ATOM 644 C CA . ARG A 1 80 ? -20.571 35.330 -9.803 1.00 84.81 80 ARG A CA 1
ATOM 645 C C . ARG A 1 80 ? -20.593 35.087 -8.291 1.00 84.81 80 ARG A C 1
ATOM 647 O O . ARG A 1 80 ? -21.619 35.345 -7.661 1.00 84.81 80 ARG A O 1
ATOM 654 N N . THR A 1 81 ? -19.526 34.528 -7.730 1.00 81.19 81 THR A N 1
ATOM 655 C CA . THR A 1 81 ? -19.415 34.187 -6.310 1.00 81.19 81 THR A CA 1
ATOM 656 C C . THR A 1 81 ? -18.617 35.270 -5.590 1.00 81.19 81 THR A C 1
ATOM 658 O O . THR A 1 81 ? -17.643 35.780 -6.127 1.00 81.19 81 THR A O 1
ATOM 661 N N . ASN A 1 82 ? -19.029 35.631 -4.379 1.00 75.62 82 ASN A N 1
ATOM 662 C CA . ASN A 1 82 ? -18.262 36.527 -3.512 1.00 75.62 82 ASN A CA 1
ATOM 663 C C . ASN A 1 82 ? -17.076 35.733 -2.908 1.00 75.62 82 ASN A C 1
ATOM 665 O O . ASN A 1 82 ? -17.307 34.641 -2.370 1.00 75.62 82 ASN A O 1
ATOM 669 N N . PHE A 1 83 ? -15.832 36.222 -3.044 1.00 73.50 83 PHE A N 1
ATOM 670 C CA . PHE A 1 83 ? -14.649 35.485 -2.583 1.00 73.50 83 PHE A CA 1
ATOM 671 C C . PHE A 1 83 ? -14.470 35.620 -1.067 1.00 73.50 83 PHE A C 1
ATOM 673 O O . PHE A 1 83 ? -14.231 34.604 -0.408 1.00 73.50 83 PHE A O 1
ATOM 680 N N . SER A 1 84 ? -14.734 36.800 -0.496 1.00 65.56 84 SER A N 1
ATOM 681 C CA . SER A 1 84 ? -14.682 37.096 0.949 1.00 65.56 84 SER A CA 1
ATOM 682 C C . SER A 1 84 ? -15.544 36.169 1.816 1.00 65.56 84 SER A C 1
ATOM 684 O O . SER A 1 84 ? -15.184 35.792 2.933 1.00 65.56 84 SER A O 1
ATOM 686 N N . THR A 1 85 ? -16.714 35.776 1.311 1.00 62.59 85 THR A N 1
ATOM 687 C CA . THR A 1 85 ? -17.683 34.928 2.029 1.00 62.59 85 THR A CA 1
ATOM 688 C C . THR A 1 85 ? -17.415 33.438 1.867 1.00 62.59 85 THR A C 1
ATOM 690 O O . THR A 1 85 ? -18.100 32.618 2.493 1.00 62.59 85 THR A O 1
ATOM 693 N N . ARG A 1 86 ? -16.435 33.052 1.040 1.00 65.56 86 ARG A N 1
ATOM 694 C CA . ARG A 1 86 ? -16.073 31.654 0.849 1.00 65.56 86 ARG A CA 1
ATOM 695 C C . ARG A 1 86 ? -15.263 31.188 2.060 1.00 65.56 86 ARG A C 1
ATOM 697 O O . ARG A 1 86 ? -14.116 31.591 2.218 1.00 65.56 86 ARG A O 1
ATOM 704 N N . PRO A 1 87 ? -15.802 30.300 2.916 1.00 57.56 87 PRO A N 1
ATOM 705 C CA . PRO A 1 87 ? -15.037 29.832 4.056 1.00 57.56 87 PRO A CA 1
ATOM 706 C C . PRO A 1 87 ? -13.859 29.011 3.529 1.00 57.56 87 PRO A C 1
ATOM 708 O O . PRO A 1 87 ? -14.067 28.024 2.814 1.00 57.56 87 PRO A O 1
ATOM 711 N N . LEU A 1 88 ? -12.643 29.412 3.904 1.00 54.97 88 LEU A N 1
ATOM 712 C CA . LEU A 1 88 ? -11.369 28.779 3.528 1.00 54.97 88 LEU A CA 1
ATOM 713 C C . LEU A 1 88 ? -11.344 27.264 3.836 1.00 54.97 88 LEU A C 1
ATOM 715 O O . LEU A 1 88 ? -10.611 26.499 3.217 1.00 54.97 88 LEU A O 1
ATOM 719 N N . GLU A 1 89 ? -12.226 26.805 4.729 1.00 56.19 89 GLU A N 1
ATOM 720 C CA . GLU A 1 89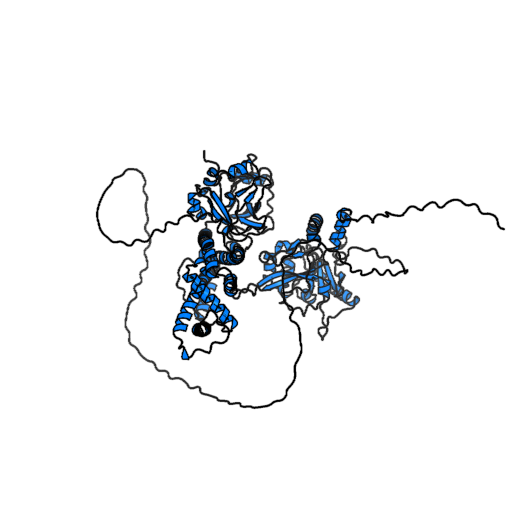 ? -12.356 25.415 5.178 1.00 56.19 89 GLU A CA 1
ATOM 721 C C . GLU A 1 89 ? -13.411 24.572 4.421 1.00 56.19 89 GLU A C 1
ATOM 723 O O . GLU A 1 89 ? -13.615 23.395 4.743 1.00 56.19 89 GLU A O 1
ATOM 728 N N . VAL A 1 90 ? -14.135 25.113 3.426 1.00 59.47 90 VAL A N 1
ATOM 729 C CA . VAL A 1 90 ? -15.163 24.319 2.725 1.00 59.47 90 VAL A CA 1
ATOM 730 C C . VAL A 1 90 ? -14.512 23.263 1.832 1.00 59.47 90 VAL A C 1
ATOM 732 O O . VAL A 1 90 ? -13.851 23.547 0.835 1.00 59.47 90 VAL A O 1
ATOM 735 N N . SER A 1 91 ? -14.762 21.998 2.166 1.00 59.62 91 SER A N 1
ATOM 736 C CA . SER A 1 91 ? -14.194 20.819 1.503 1.00 59.62 91 SER A CA 1
ATOM 737 C C . SER A 1 91 ? -14.837 20.461 0.152 1.00 59.62 91 SER A C 1
ATOM 739 O O . SER A 1 91 ? -14.345 19.567 -0.539 1.00 59.62 91 SER A O 1
ATOM 741 N N . SER A 1 92 ? -15.919 21.136 -0.252 1.00 72.88 92 SER A N 1
ATOM 742 C CA . SER A 1 92 ? -16.648 20.854 -1.497 1.00 72.88 92 SER A CA 1
ATOM 743 C C . SER A 1 92 ? -16.460 21.939 -2.566 1.00 72.88 92 SER A C 1
ATOM 745 O O . SER A 1 92 ? -16.524 23.120 -2.225 1.00 72.88 92 SER A O 1
ATOM 747 N N . PRO A 1 93 ? -16.315 21.565 -3.853 1.00 81.00 93 PRO A N 1
ATOM 748 C CA . PRO A 1 93 ? -16.251 22.524 -4.956 1.00 81.00 93 PRO A CA 1
ATOM 749 C C . PRO A 1 93 ? -17.566 23.311 -5.088 1.00 81.00 93 PRO A C 1
ATOM 751 O O . PRO A 1 93 ? -18.634 22.785 -4.757 1.00 81.00 93 PRO A O 1
ATOM 754 N N . LEU A 1 94 ? -17.490 24.549 -5.589 1.00 80.75 94 LEU A N 1
ATOM 755 C CA . LEU A 1 94 ? -18.655 25.411 -5.848 1.00 80.75 94 LEU A CA 1
ATOM 756 C C . LEU A 1 94 ? -19.578 24.789 -6.902 1.00 80.75 94 LEU A C 1
ATOM 758 O O . LEU A 1 94 ? -20.803 24.792 -6.773 1.00 80.75 94 LEU A O 1
ATOM 762 N N . GLU A 1 95 ? -18.976 24.202 -7.931 1.00 84.00 95 GLU A N 1
ATOM 763 C CA . GLU A 1 95 ? -19.663 23.524 -9.015 1.00 84.00 95 GLU A CA 1
ATOM 764 C C . GLU A 1 95 ? -18.951 22.207 -9.327 1.00 84.00 95 GLU A C 1
ATOM 766 O O . GLU A 1 95 ? -17.729 22.088 -9.267 1.00 84.00 95 GLU A O 1
ATOM 771 N N . LYS A 1 96 ? -19.710 21.170 -9.689 1.00 82.94 96 LYS A N 1
ATOM 772 C CA . LYS A 1 96 ? -19.098 19.916 -10.124 1.00 82.94 96 LYS A CA 1
ATOM 773 C C . LYS A 1 96 ? -18.505 20.086 -11.523 1.00 82.94 96 LYS A C 1
ATOM 775 O O . LYS A 1 96 ? -19.239 19.970 -12.500 1.00 82.94 96 LYS A O 1
ATOM 780 N N . CYS A 1 97 ? -17.188 20.241 -11.619 1.00 82.25 97 CYS A N 1
ATOM 781 C CA . CYS A 1 97 ? -16.480 20.275 -12.897 1.00 82.25 97 CYS A CA 1
ATOM 782 C C . CYS A 1 97 ? -16.423 18.876 -13.546 1.00 82.25 97 CYS A C 1
ATOM 784 O O . CYS A 1 97 ? -15.811 17.958 -12.988 1.00 82.25 97 CYS A O 1
ATOM 786 N N . PRO A 1 98 ? -17.080 18.650 -14.699 1.00 78.62 98 PRO A N 1
ATOM 787 C CA . PRO A 1 98 ? -17.050 17.358 -15.369 1.00 78.62 98 PRO A CA 1
ATOM 788 C C . PRO A 1 98 ? -15.751 17.163 -16.162 1.00 78.62 98 PRO A C 1
ATOM 790 O O . PRO A 1 98 ? -15.196 18.100 -16.730 1.00 78.62 98 PRO A O 1
ATOM 793 N N . TYR A 1 99 ? -15.305 15.911 -16.281 1.00 86.31 99 TYR A N 1
ATOM 794 C CA . TYR A 1 99 ? -14.224 15.563 -17.205 1.00 86.31 99 TYR A CA 1
ATOM 795 C C . TYR A 1 99 ? -14.652 15.765 -18.668 1.00 86.31 99 TYR A C 1
ATOM 797 O O . TYR A 1 99 ? -15.835 15.581 -18.981 1.00 86.31 99 TYR A O 1
ATOM 805 N N . PRO A 1 100 ? -13.708 16.039 -19.592 1.00 89.62 100 PRO A N 1
ATOM 806 C CA . PRO A 1 100 ? -14.015 16.110 -21.015 1.00 89.62 100 PRO A CA 1
ATOM 807 C C . PRO A 1 100 ? -14.696 14.829 -21.509 1.00 89.62 100 PRO A C 1
ATOM 809 O O . PRO A 1 100 ? -14.119 13.738 -21.473 1.00 89.62 100 PRO A O 1
ATOM 812 N N . ILE A 1 101 ? -15.926 14.959 -22.016 1.00 88.56 101 ILE A N 1
ATOM 813 C CA . ILE A 1 101 ? -16.740 13.819 -22.477 1.00 88.56 101 ILE A CA 1
ATOM 814 C C . ILE A 1 101 ? -16.004 13.045 -23.580 1.00 88.56 101 ILE A C 1
ATOM 816 O O . ILE A 1 101 ? -16.074 11.815 -23.641 1.00 88.56 101 ILE A O 1
ATOM 820 N N . ALA A 1 102 ? -15.224 13.752 -24.403 1.00 89.88 102 ALA A N 1
ATOM 821 C CA . ALA A 1 102 ? -14.394 13.197 -25.467 1.00 89.88 102 ALA A CA 1
ATOM 822 C C . ALA A 1 102 ? -13.430 12.079 -25.012 1.00 89.88 102 ALA A C 1
ATOM 824 O O . ALA A 1 102 ? -13.127 11.186 -25.808 1.00 89.88 102 ALA A O 1
ATOM 825 N N . LEU A 1 103 ? -13.027 12.029 -23.736 1.00 89.25 103 LEU A N 1
ATOM 826 C CA . LEU A 1 103 ? -12.204 10.938 -23.188 1.00 89.25 103 LEU A CA 1
ATOM 827 C C . LEU A 1 103 ? -12.926 9.575 -23.189 1.00 89.25 103 LEU A C 1
ATOM 829 O O . LEU A 1 103 ? -12.282 8.517 -23.207 1.00 89.25 103 LEU A O 1
ATOM 833 N N . GLN A 1 104 ? -14.262 9.586 -23.193 1.00 89.44 104 GLN A N 1
ATOM 834 C CA . GLN A 1 104 ? -15.113 8.400 -23.054 1.00 89.44 104 GLN A CA 1
ATOM 835 C C . GLN A 1 104 ? -15.742 7.931 -24.376 1.00 89.44 104 GLN A C 1
ATOM 837 O O . GLN A 1 104 ? -16.273 6.825 -24.429 1.00 89.44 104 GLN A O 1
ATOM 842 N N . ILE A 1 105 ? -15.669 8.729 -25.448 1.00 86.62 105 ILE A N 1
ATOM 843 C CA . ILE A 1 105 ? -16.380 8.443 -26.707 1.00 86.62 105 ILE A CA 1
ATOM 844 C C . ILE A 1 105 ? -15.699 7.319 -27.502 1.00 86.62 105 ILE A C 1
ATOM 846 O O . ILE A 1 105 ? -16.309 6.289 -27.785 1.00 86.62 105 ILE A O 1
ATOM 850 N N . CYS A 1 106 ? -14.442 7.509 -27.909 1.00 85.94 106 CYS A N 1
ATOM 851 C CA . CYS A 1 106 ? -13.683 6.520 -28.673 1.00 85.94 106 CYS A CA 1
ATOM 852 C C . CYS A 1 106 ? -12.169 6.710 -28.490 1.00 85.94 106 CYS A C 1
ATOM 854 O O . CYS A 1 106 ? -11.718 7.622 -27.801 1.00 85.94 106 CYS A O 1
ATOM 856 N N . HIS A 1 107 ? -11.362 5.827 -29.082 1.00 88.25 107 HIS A N 1
ATOM 857 C CA . HIS A 1 107 ? -9.903 5.905 -28.963 1.00 88.25 107 HIS A CA 1
ATOM 858 C C . HIS A 1 107 ? -9.324 7.186 -29.586 1.00 88.25 107 HIS A C 1
ATOM 860 O O . HIS A 1 107 ? -8.473 7.828 -28.981 1.00 88.25 107 HIS A O 1
ATOM 866 N N . GLU A 1 108 ? -9.821 7.579 -30.758 1.00 90.56 108 GLU A N 1
ATOM 867 C CA . GLU A 1 108 ? -9.350 8.763 -31.484 1.00 90.56 108 GLU A CA 1
ATOM 868 C C . GLU A 1 108 ? -9.656 10.062 -30.733 1.00 90.56 108 GLU A C 1
ATOM 870 O O . GLU A 1 108 ? -8.762 10.884 -30.548 1.00 90.56 108 GLU A O 1
ATOM 875 N N . SER A 1 109 ? -10.883 10.206 -30.221 1.00 91.62 109 SER A N 1
ATOM 876 C CA . SER A 1 109 ? -11.272 11.364 -29.412 1.00 91.62 109 SER A CA 1
ATOM 877 C C . SER A 1 109 ? -10.446 11.457 -28.132 1.00 91.62 109 SER A C 1
ATOM 879 O O . SER A 1 109 ? -10.008 12.540 -27.763 1.00 91.62 109 SER A O 1
ATOM 881 N N . ARG A 1 110 ? -10.159 10.318 -27.488 1.00 93.56 110 ARG A N 1
ATOM 882 C CA . ARG A 1 110 ? -9.328 10.272 -26.283 1.00 93.56 110 ARG A CA 1
ATOM 883 C C . ARG A 1 110 ? -7.894 10.709 -26.560 1.00 93.56 110 ARG A C 1
ATOM 885 O O . ARG A 1 110 ? -7.374 11.534 -25.822 1.00 93.56 110 ARG A O 1
ATOM 892 N N . LEU A 1 111 ? -7.263 10.176 -27.608 1.00 91.31 111 LEU A N 1
ATOM 893 C CA . LEU A 1 111 ? -5.905 10.580 -27.985 1.00 91.31 111 LEU A CA 1
ATOM 894 C C . LEU A 1 111 ? -5.838 12.058 -28.369 1.00 91.31 111 LEU A C 1
ATOM 896 O O . LEU A 1 111 ? -4.848 12.707 -28.056 1.00 91.31 111 LEU A O 1
ATOM 900 N N . HIS A 1 112 ? -6.869 12.586 -29.034 1.00 92.75 112 HIS A N 1
ATOM 901 C CA . HIS A 1 112 ? -6.945 14.010 -29.353 1.00 92.75 112 HIS A CA 1
ATOM 902 C C . HIS A 1 112 ? -7.049 14.868 -28.093 1.00 92.75 112 HIS A C 1
ATOM 904 O O . HIS A 1 112 ? -6.238 15.764 -27.895 1.00 92.75 112 HIS A O 1
ATOM 910 N N . THR A 1 113 ? -7.978 14.545 -27.193 1.00 92.38 113 THR A N 1
ATOM 911 C CA . THR A 1 113 ? -8.162 15.287 -25.940 1.00 92.38 113 THR A CA 1
ATOM 912 C C . THR A 1 113 ? -6.925 15.252 -25.048 1.00 92.38 113 THR A C 1
ATOM 914 O O . THR A 1 113 ? -6.574 16.280 -24.480 1.00 92.38 113 THR A O 1
ATOM 917 N N . LEU A 1 114 ? -6.214 14.123 -24.968 1.00 92.56 114 LEU A N 1
ATOM 918 C CA . LEU A 1 114 ? -4.986 13.995 -24.170 1.00 92.56 114 LEU A CA 1
ATOM 919 C C . LEU A 1 114 ? -3.772 14.749 -24.748 1.00 92.56 114 LEU A C 1
ATOM 921 O O . LEU A 1 114 ? -2.740 14.817 -24.091 1.00 92.56 114 LEU A O 1
ATOM 925 N N . LYS A 1 115 ? -3.864 15.326 -25.956 1.00 91.88 115 LYS A N 1
ATOM 926 C CA . LYS A 1 115 ? -2.853 16.280 -26.454 1.00 91.88 115 LYS A CA 1
ATOM 927 C C . LYS A 1 115 ? -3.018 17.675 -25.851 1.00 91.88 115 LYS A C 1
ATOM 929 O O . LYS A 1 115 ? -2.072 18.457 -25.885 1.00 91.88 115 LYS A O 1
ATOM 934 N N . THR A 1 116 ? -4.214 17.981 -25.352 1.00 91.19 116 THR A N 1
ATOM 935 C CA . THR A 1 116 ? -4.575 19.298 -24.817 1.00 91.19 116 THR A CA 1
ATOM 936 C C . THR A 1 116 ? -4.737 19.261 -23.304 1.00 91.19 116 THR A C 1
ATOM 938 O O . THR A 1 116 ? -4.263 20.164 -22.627 1.00 91.19 116 THR A O 1
ATOM 941 N N . TYR A 1 117 ? -5.374 18.217 -22.771 1.00 93.25 117 TYR A N 1
ATOM 942 C CA . TYR A 1 117 ? -5.594 18.043 -21.340 1.00 93.25 117 TYR A CA 1
ATOM 943 C C . TYR A 1 117 ? -4.511 17.169 -20.715 1.00 93.25 117 TYR A C 1
ATOM 945 O O . TYR A 1 117 ? -4.215 16.082 -21.216 1.00 93.25 117 TYR A O 1
ATOM 953 N N . ALA A 1 118 ? -3.998 17.608 -19.573 1.00 91.25 118 ALA A N 1
ATOM 954 C CA . ALA A 1 118 ? -3.120 16.838 -18.711 1.00 91.25 118 ALA A CA 1
ATOM 955 C C . ALA A 1 118 ? -3.911 16.279 -17.517 1.00 91.25 118 ALA A C 1
ATOM 957 O O . ALA A 1 118 ? -4.856 16.898 -17.032 1.00 91.25 118 ALA A O 1
ATOM 958 N N . LEU A 1 119 ? -3.554 15.074 -17.072 1.00 92.69 119 LEU A N 1
ATOM 959 C CA . LEU A 1 119 ? -4.110 14.461 -15.865 1.00 92.69 119 LEU A CA 1
ATOM 960 C C . LEU A 1 119 ? -3.257 14.889 -14.671 1.00 92.69 119 LEU A C 1
ATOM 962 O O . LEU A 1 119 ? -2.113 14.461 -14.592 1.00 92.69 119 LEU A O 1
ATOM 966 N N . VAL A 1 120 ? -3.808 15.683 -13.757 1.00 91.81 120 VAL A N 1
ATOM 967 C CA . VAL A 1 120 ? -3.198 15.971 -12.452 1.00 91.81 120 VAL A CA 1
ATOM 968 C C . VAL A 1 120 ? -3.598 14.875 -11.481 1.00 91.81 120 VAL A C 1
ATOM 970 O O . VAL A 1 120 ? -4.774 14.513 -11.401 1.00 91.81 120 VAL A O 1
ATOM 973 N N . GLN A 1 121 ? -2.634 14.361 -10.725 1.00 90.56 121 GLN A N 1
ATOM 974 C CA . GLN A 1 121 ? -2.875 13.367 -9.688 1.00 90.56 121 GLN A CA 1
ATOM 975 C C . GLN A 1 121 ? -1.958 13.635 -8.495 1.00 90.56 121 GLN A C 1
ATOM 977 O O . GLN A 1 121 ? -0.748 13.753 -8.669 1.00 90.56 121 GLN A O 1
ATOM 982 N N . HIS A 1 122 ? -2.536 13.714 -7.293 1.00 90.75 122 HIS A N 1
ATOM 983 C CA . HIS A 1 122 ? -1.758 13.761 -6.056 1.00 90.75 122 HIS A CA 1
ATOM 984 C C . HIS A 1 122 ? -1.096 12.392 -5.815 1.00 90.75 122 HIS A C 1
ATOM 986 O O . HIS A 1 122 ? -1.785 11.374 -5.978 1.00 90.75 122 HIS A O 1
ATOM 992 N N . PRO A 1 123 ? 0.178 12.329 -5.383 1.00 86.44 123 PRO A N 1
ATOM 993 C CA . PRO A 1 123 ? 0.889 11.066 -5.159 1.00 86.44 123 PRO A CA 1
ATOM 994 C C . PRO A 1 123 ? 0.180 10.159 -4.143 1.00 86.44 123 PRO A C 1
ATOM 996 O O . PRO A 1 123 ? -0.021 8.973 -4.406 1.00 86.44 123 PRO A O 1
ATOM 999 N N . ASP A 1 124 ? -0.281 10.734 -3.029 1.00 85.81 124 ASP A N 1
ATOM 1000 C CA . ASP A 1 124 ? -0.922 9.980 -1.939 1.00 85.81 124 ASP A CA 1
ATOM 1001 C C . ASP A 1 124 ? -2.460 9.935 -1.990 1.00 85.81 124 ASP A C 1
ATOM 1003 O O . ASP A 1 124 ? -3.081 9.123 -1.299 1.00 85.81 124 ASP A O 1
ATOM 1007 N N . LEU A 1 125 ? -3.093 10.780 -2.816 1.00 86.88 125 LEU A N 1
ATOM 1008 C CA . LEU A 1 125 ? -4.547 10.992 -2.838 1.00 86.88 125 LEU A CA 1
ATOM 1009 C C . LEU A 1 125 ? -5.095 10.851 -4.272 1.00 86.88 125 LEU A C 1
ATOM 1011 O O . LEU A 1 125 ? -5.492 11.845 -4.889 1.00 86.88 125 LEU A O 1
ATOM 1015 N N . PRO A 1 126 ? -5.136 9.627 -4.838 1.00 83.06 126 PRO A N 1
ATOM 1016 C CA . PRO A 1 126 ? -5.599 9.392 -6.210 1.00 83.06 126 PRO A CA 1
ATOM 1017 C C . PRO A 1 126 ? -7.055 9.821 -6.446 1.00 83.06 126 PRO A C 1
ATOM 1019 O O . PRO A 1 126 ? -7.439 10.126 -7.573 1.00 83.06 126 PRO A O 1
ATOM 1022 N N . GLU A 1 127 ? -7.878 9.887 -5.399 1.00 83.62 127 GLU A N 1
ATOM 1023 C CA . GLU A 1 127 ? -9.236 10.434 -5.449 1.00 83.62 127 GLU A CA 1
ATOM 1024 C C . GLU A 1 127 ? -9.293 11.931 -5.788 1.00 83.62 127 GLU A C 1
ATOM 1026 O O . GLU A 1 127 ? -10.353 12.418 -6.180 1.00 83.62 127 GLU A O 1
ATOM 1031 N N . CYS A 1 128 ? -8.175 12.651 -5.659 1.00 86.00 128 CYS A N 1
ATOM 1032 C CA . CYS A 1 128 ? -8.048 14.055 -6.045 1.00 86.00 128 CYS A CA 1
ATOM 1033 C C . CYS A 1 128 ? -7.605 14.220 -7.506 1.00 86.00 128 CYS A C 1
ATOM 1035 O O . CYS A 1 128 ? -7.252 15.321 -7.905 1.00 86.00 128 CYS A O 1
ATOM 1037 N N . ALA A 1 129 ? -7.601 13.156 -8.318 1.00 90.44 129 ALA A N 1
ATOM 1038 C CA . ALA A 1 129 ? -7.191 13.251 -9.713 1.00 90.44 129 ALA A CA 1
ATOM 1039 C C . ALA A 1 129 ? -8.225 13.978 -10.594 1.00 90.44 129 ALA A C 1
ATOM 1041 O O . ALA A 1 129 ? -9.434 13.705 -10.550 1.00 90.44 129 ALA A O 1
ATOM 1042 N N . PHE A 1 130 ? -7.741 14.863 -11.464 1.00 92.44 130 PHE A N 1
ATOM 1043 C CA . PHE A 1 130 ? -8.569 15.592 -12.423 1.00 92.44 130 PHE A CA 1
ATOM 1044 C C . PHE A 1 130 ? -7.820 15.912 -13.716 1.00 92.44 130 PHE A C 1
ATOM 1046 O O . PHE A 1 130 ? -6.595 15.910 -13.767 1.00 92.44 130 PHE A O 1
ATOM 1053 N N . TYR A 1 131 ? -8.572 16.178 -14.784 1.00 92.62 131 TYR A N 1
ATOM 1054 C CA . TYR A 1 131 ? -8.008 16.650 -16.046 1.00 92.62 131 TYR A CA 1
ATOM 1055 C C . TYR A 1 131 ? -8.064 18.170 -16.093 1.00 92.62 131 TYR A C 1
ATOM 1057 O O . TYR A 1 131 ? -9.134 18.727 -15.860 1.00 92.62 131 TYR A O 1
ATOM 1065 N N . PHE A 1 132 ? -6.955 18.805 -16.456 1.00 92.56 132 PHE A N 1
ATOM 1066 C CA . PHE A 1 132 ? -6.877 20.248 -16.670 1.00 92.56 132 PHE A CA 1
ATOM 1067 C C . PHE A 1 132 ? -6.288 20.565 -18.041 1.00 92.56 132 PHE A C 1
ATOM 1069 O O . PHE A 1 132 ? -5.530 19.771 -18.601 1.00 92.56 132 PHE A O 1
ATOM 1076 N N . ASN A 1 133 ? -6.647 21.718 -18.585 1.00 93.38 133 ASN A N 1
ATOM 1077 C CA . ASN A 1 133 ? -6.098 22.279 -19.803 1.00 93.38 133 ASN A CA 1
ATOM 1078 C C . ASN A 1 133 ? -5.091 23.389 -19.449 1.00 93.38 133 ASN A C 1
ATOM 1080 O O . ASN A 1 133 ? -5.514 24.503 -19.139 1.00 93.38 133 ASN A O 1
ATOM 1084 N N . PRO A 1 134 ? -3.771 23.148 -19.584 1.00 89.81 134 PRO A N 1
ATOM 1085 C CA . PRO A 1 134 ? -2.712 24.124 -19.299 1.00 89.81 134 PRO A CA 1
ATOM 1086 C C . PRO A 1 134 ? -2.838 25.481 -20.008 1.00 89.81 134 PRO A C 1
ATOM 1088 O O . PRO A 1 134 ? -2.139 26.428 -19.655 1.00 89.81 134 PRO A O 1
ATOM 1091 N N . ARG A 1 135 ? -3.642 25.562 -21.078 1.00 88.25 135 ARG A N 1
ATOM 1092 C CA . ARG A 1 135 ? -3.815 26.773 -21.894 1.00 88.25 135 ARG A CA 1
ATOM 1093 C C . ARG A 1 135 ? -5.053 27.593 -21.541 1.00 88.25 135 ARG A C 1
ATOM 1095 O O . ARG A 1 135 ? -5.135 28.727 -21.992 1.00 88.25 135 ARG A O 1
ATOM 1102 N N . GLN A 1 136 ? -6.018 27.012 -20.836 1.00 89.62 136 GLN A N 1
ATOM 1103 C CA . GLN A 1 136 ? -7.321 27.638 -20.579 1.00 89.62 136 GLN A CA 1
ATOM 1104 C C . GLN A 1 136 ? -7.665 27.681 -19.095 1.00 89.62 136 GLN A C 1
ATOM 1106 O O . GLN A 1 136 ? -8.298 28.637 -18.662 1.00 89.62 136 GLN A O 1
ATOM 1111 N N . ASP A 1 137 ? -7.277 26.659 -18.333 1.00 93.62 137 ASP A N 1
ATOM 1112 C CA . ASP A 1 137 ? -7.626 26.569 -16.921 1.00 93.62 137 ASP A CA 1
ATOM 1113 C C . ASP A 1 137 ? -6.701 27.455 -16.081 1.00 93.62 137 ASP A C 1
ATOM 1115 O O . ASP A 1 137 ? -5.505 27.591 -16.363 1.00 93.62 137 ASP A O 1
ATOM 1119 N N . LEU A 1 138 ? -7.281 28.060 -15.048 1.00 94.12 138 LEU A N 1
ATOM 1120 C CA . LEU A 1 138 ? -6.626 29.029 -14.183 1.00 94.12 138 LEU A CA 1
ATOM 1121 C C . LEU A 1 138 ? -6.257 28.361 -12.863 1.00 94.12 138 LEU A C 1
ATOM 1123 O O . LEU A 1 138 ? -7.076 27.652 -12.277 1.00 94.12 138 LEU A O 1
ATOM 1127 N N . LEU A 1 139 ? -5.041 28.612 -12.388 1.00 94.06 139 LEU A N 1
ATOM 1128 C CA . LEU A 1 139 ? -4.658 28.293 -11.020 1.00 94.06 139 LEU A CA 1
ATOM 1129 C C . LEU A 1 139 ? -5.070 29.444 -10.109 1.00 94.06 139 LEU A C 1
ATOM 1131 O O . LEU A 1 139 ? -4.761 30.589 -10.413 1.00 94.06 139 LEU A O 1
ATOM 1135 N N . TRP A 1 140 ? -5.699 29.142 -8.985 1.00 91.06 140 TRP A N 1
ATOM 1136 C CA . TRP A 1 140 ? -5.960 30.095 -7.917 1.00 91.06 140 TRP A CA 1
ATOM 1137 C C . TRP A 1 140 ? -5.285 29.605 -6.635 1.00 91.06 140 TRP A C 1
ATOM 1139 O O . TRP A 1 140 ? -5.490 28.469 -6.198 1.00 91.06 140 TRP A O 1
ATOM 1149 N N . LEU A 1 141 ? -4.427 30.447 -6.064 1.00 84.44 141 LEU A N 1
ATOM 1150 C CA . LEU A 1 141 ? -3.801 30.215 -4.768 1.00 84.44 141 LEU A CA 1
ATOM 1151 C C . LEU A 1 141 ? -4.551 31.080 -3.762 1.00 84.44 141 LEU A C 1
ATOM 1153 O O . LEU A 1 141 ? -4.578 32.291 -3.926 1.00 84.44 141 LEU A O 1
ATOM 1157 N N . SER A 1 142 ? -5.176 30.476 -2.754 1.00 74.19 142 SER A N 1
ATOM 1158 C CA . SER A 1 142 ? -5.777 31.250 -1.666 1.00 74.19 142 SER A CA 1
ATOM 1159 C C . SER A 1 142 ? -4.696 32.012 -0.892 1.00 74.19 142 SER A C 1
ATOM 1161 O O . SER A 1 142 ? -3.594 31.475 -0.741 1.00 74.19 142 SER A O 1
ATOM 1163 N N . GLY A 1 143 ? -5.028 33.168 -0.310 1.00 70.56 143 GLY A N 1
ATOM 1164 C CA . GLY A 1 143 ? -4.096 33.984 0.490 1.00 70.56 143 GLY A CA 1
ATOM 1165 C C . GLY A 1 143 ? -3.327 33.217 1.583 1.00 70.56 143 GLY A C 1
ATOM 1166 O O . GLY A 1 143 ? -2.133 33.439 1.793 1.00 70.56 143 GLY A O 1
ATOM 1167 N N . ASP A 1 144 ? -3.970 32.231 2.219 1.00 73.69 144 ASP A N 1
ATOM 1168 C CA . ASP A 1 144 ? -3.356 31.357 3.237 1.00 73.69 144 ASP A CA 1
ATOM 1169 C C . ASP A 1 144 ? -2.310 30.370 2.686 1.00 73.69 144 ASP A C 1
ATOM 1171 O O . ASP A 1 144 ? -1.602 29.718 3.450 1.00 73.69 144 ASP A O 1
ATOM 1175 N N . ILE A 1 145 ? -2.262 30.177 1.368 1.00 82.00 145 ILE A N 1
ATOM 1176 C CA . ILE A 1 145 ? -1.334 29.262 0.693 1.00 82.00 145 ILE A CA 1
ATOM 1177 C C . ILE A 1 145 ? -0.282 30.064 -0.064 1.00 82.00 145 ILE A C 1
ATOM 1179 O O . ILE A 1 145 ? 0.889 29.717 -0.018 1.00 82.00 145 ILE A O 1
ATOM 1183 N N . SER A 1 146 ? -0.664 31.146 -0.741 1.00 79.38 146 SER A N 1
ATOM 1184 C CA . SER A 1 146 ? 0.259 31.989 -1.514 1.00 79.38 146 SER A CA 1
ATOM 1185 C C . SER A 1 146 ? 1.364 32.633 -0.662 1.00 79.38 146 SER A C 1
ATOM 1187 O O . SER A 1 146 ? 2.461 32.888 -1.167 1.00 79.38 146 SER A O 1
ATOM 1189 N N . SER A 1 147 ? 1.093 32.857 0.626 1.00 78.50 147 SER A N 1
ATOM 1190 C CA . SER A 1 147 ? 2.037 33.412 1.600 1.00 78.50 147 SER A CA 1
ATOM 1191 C C . SER A 1 147 ? 2.752 32.356 2.458 1.00 78.50 147 SER A C 1
ATOM 1193 O O . SER A 1 147 ? 3.780 32.660 3.068 1.00 78.50 147 SER A O 1
ATOM 1195 N N . ASP A 1 148 ? 2.266 31.110 2.483 1.00 83.31 148 ASP A N 1
ATOM 1196 C CA . ASP A 1 148 ? 2.803 30.033 3.318 1.00 83.31 148 ASP A CA 1
ATOM 1197 C C . ASP A 1 148 ? 3.849 29.202 2.559 1.00 83.31 148 ASP A C 1
ATOM 1199 O O . ASP A 1 148 ? 3.544 28.350 1.719 1.00 83.31 148 ASP A O 1
ATOM 1203 N N . THR A 1 149 ? 5.122 29.430 2.887 1.00 84.56 149 THR A N 1
ATOM 1204 C CA . THR A 1 149 ? 6.248 28.709 2.282 1.00 84.56 149 THR A CA 1
ATOM 1205 C C . THR A 1 149 ? 6.198 27.199 2.500 1.00 84.56 149 THR A C 1
ATOM 1207 O O . THR A 1 149 ? 6.656 26.461 1.632 1.00 84.56 149 THR A O 1
ATOM 1210 N N . GLU A 1 150 ? 5.670 26.724 3.633 1.00 86.38 150 GLU A N 1
ATOM 1211 C CA . GLU A 1 150 ? 5.619 25.289 3.934 1.00 86.38 150 GLU A CA 1
ATOM 1212 C C . GLU A 1 150 ? 4.610 24.596 3.017 1.00 86.38 150 GLU A C 1
ATOM 1214 O O . GLU A 1 150 ? 4.947 23.615 2.351 1.00 86.38 150 GLU A O 1
ATOM 1219 N N . ARG A 1 151 ? 3.411 25.173 2.882 1.00 87.69 151 ARG A N 1
ATOM 1220 C CA . ARG A 1 151 ? 2.361 24.661 1.985 1.00 87.69 151 ARG A CA 1
ATOM 1221 C C . ARG A 1 151 ? 2.744 24.751 0.508 1.00 87.69 151 ARG A C 1
ATOM 1223 O O . ARG A 1 151 ? 2.400 23.870 -0.281 1.00 87.69 151 ARG A O 1
ATOM 1230 N N . LEU A 1 152 ? 3.484 25.784 0.108 1.00 88.81 152 LEU A N 1
ATOM 1231 C CA . LEU A 1 152 ? 3.975 25.908 -1.269 1.00 88.81 152 LEU A CA 1
ATOM 1232 C C . LEU A 1 152 ? 5.072 24.894 -1.593 1.00 88.81 152 LEU A C 1
ATOM 1234 O O . LEU A 1 152 ? 5.068 24.339 -2.692 1.00 88.81 152 LEU A O 1
ATOM 1238 N N . GLU A 1 153 ? 5.980 24.612 -0.657 1.00 88.94 153 GLU A N 1
ATOM 1239 C CA . GLU A 1 153 ? 6.967 23.541 -0.823 1.00 88.94 153 GLU A CA 1
ATOM 1240 C C . GLU A 1 153 ? 6.309 22.152 -0.787 1.00 88.94 153 GLU A C 1
ATOM 1242 O O . GLU A 1 153 ? 6.718 21.265 -1.534 1.00 88.94 153 GLU A O 1
ATOM 1247 N N . GLU A 1 154 ? 5.230 21.964 -0.021 1.00 90.81 154 GLU A N 1
ATOM 1248 C CA . GLU A 1 154 ? 4.413 20.745 -0.070 1.00 90.81 154 GLU A CA 1
ATOM 1249 C C . GLU A 1 154 ? 3.747 20.561 -1.445 1.00 90.81 154 GLU A C 1
ATOM 1251 O O . GLU A 1 154 ? 3.839 19.484 -2.047 1.00 90.81 154 GLU A O 1
ATOM 1256 N N . LEU A 1 155 ? 3.128 21.615 -1.994 1.00 90.75 155 LEU A N 1
ATOM 1257 C CA . LEU A 1 155 ? 2.582 21.604 -3.355 1.00 90.75 155 LEU A CA 1
ATOM 1258 C C . LEU A 1 155 ? 3.669 21.330 -4.386 1.00 90.75 155 LEU A C 1
ATOM 1260 O O . LEU A 1 155 ? 3.448 20.580 -5.339 1.00 90.75 155 LEU A O 1
ATOM 1264 N N . ARG A 1 156 ? 4.851 21.917 -4.197 1.00 90.12 156 ARG A N 1
ATOM 1265 C CA . ARG A 1 156 ? 6.007 21.690 -5.053 1.00 90.12 156 ARG A CA 1
ATOM 1266 C C . ARG A 1 156 ? 6.434 20.232 -5.019 1.00 90.12 156 ARG A C 1
ATOM 1268 O O . ARG A 1 156 ? 6.548 19.626 -6.079 1.00 90.12 156 ARG A O 1
ATOM 1275 N N . ALA A 1 157 ? 6.600 19.651 -3.836 1.00 88.44 157 ALA A N 1
ATOM 1276 C CA . ALA A 1 157 ? 6.958 18.249 -3.668 1.00 88.44 157 ALA A CA 1
ATOM 1277 C C . ALA A 1 157 ? 5.904 17.309 -4.278 1.00 88.44 157 ALA A C 1
ATOM 1279 O O . ALA A 1 157 ? 6.256 16.333 -4.940 1.00 88.44 157 ALA A O 1
ATOM 1280 N N . SER A 1 158 ? 4.621 17.636 -4.113 1.00 90.19 158 SER A N 1
ATOM 1281 C CA . SER A 1 158 ? 3.504 16.779 -4.523 1.00 90.19 158 SER A CA 1
ATOM 1282 C C . SER A 1 158 ? 3.132 16.913 -6.004 1.00 90.19 158 SER A C 1
ATOM 1284 O O . SER A 1 158 ? 2.661 15.952 -6.610 1.00 90.19 158 SER A O 1
ATOM 1286 N N . TYR A 1 159 ? 3.343 18.086 -6.611 1.00 91.56 159 TYR A N 1
ATOM 1287 C CA . TYR A 1 159 ? 2.846 18.418 -7.951 1.00 91.56 159 TYR A CA 1
ATOM 1288 C C . TYR A 1 159 ? 3.882 19.083 -8.873 1.00 91.56 159 TYR A C 1
ATOM 1290 O O . TYR A 1 159 ? 3.484 19.686 -9.872 1.00 91.56 159 TYR A O 1
ATOM 1298 N N . GLN A 1 160 ? 5.191 18.976 -8.607 1.00 84.31 160 GLN A N 1
ATOM 1299 C CA . GLN A 1 160 ? 6.260 19.659 -9.366 1.00 84.31 160 GLN A CA 1
ATOM 1300 C C . GLN A 1 160 ? 6.066 19.623 -10.894 1.00 84.31 160 GLN A C 1
ATOM 1302 O O . GLN A 1 160 ? 6.215 20.643 -11.572 1.00 84.31 160 GLN A O 1
ATOM 1307 N N . THR A 1 161 ? 5.719 18.456 -11.441 1.00 82.19 161 THR A N 1
ATOM 1308 C CA . THR A 1 161 ? 5.532 18.231 -12.884 1.00 82.19 161 THR A CA 1
ATOM 1309 C C . THR A 1 161 ? 4.315 18.974 -13.449 1.00 82.19 161 THR A C 1
ATOM 1311 O O . THR A 1 161 ? 4.317 19.382 -14.613 1.00 82.19 161 THR A O 1
ATOM 1314 N N . PHE A 1 162 ? 3.276 19.180 -12.638 1.00 87.25 162 PHE A N 1
ATOM 1315 C CA . PHE A 1 162 ? 2.040 19.874 -13.018 1.00 87.25 162 PHE A CA 1
ATOM 1316 C C . PHE A 1 162 ? 2.121 21.383 -12.774 1.00 87.25 162 PHE A C 1
ATOM 1318 O O . PHE A 1 162 ? 1.602 22.157 -13.573 1.00 87.25 162 PHE A O 1
ATOM 1325 N N . LEU A 1 163 ? 2.841 21.815 -11.737 1.00 87.50 163 LEU A N 1
ATOM 1326 C CA . LEU A 1 163 ? 3.140 23.230 -11.486 1.00 87.50 163 LEU A CA 1
ATOM 1327 C C . LEU A 1 163 ? 3.832 23.890 -12.685 1.00 87.50 163 LEU A C 1
ATOM 1329 O O . LEU A 1 163 ? 3.474 24.992 -13.090 1.00 87.50 163 LEU A O 1
ATOM 1333 N N . ASN A 1 164 ? 4.732 23.155 -13.340 1.00 85.38 164 ASN A N 1
ATOM 1334 C CA . ASN A 1 164 ? 5.415 23.584 -14.565 1.00 85.38 164 ASN A CA 1
ATOM 1335 C C . ASN A 1 164 ? 4.509 23.626 -15.812 1.00 85.38 164 ASN A C 1
ATOM 1337 O O . ASN A 1 164 ? 4.992 23.845 -16.922 1.00 85.38 164 ASN A O 1
ATOM 1341 N N . GLN A 1 165 ? 3.209 23.381 -15.669 1.00 89.12 165 GLN A N 1
ATOM 1342 C CA . GLN A 1 165 ? 2.244 23.433 -16.763 1.00 89.12 165 GLN A CA 1
ATOM 1343 C C . GLN A 1 165 ? 1.199 24.536 -16.567 1.00 89.12 165 GLN A C 1
ATOM 1345 O O . GLN A 1 165 ? 0.598 24.950 -17.556 1.00 89.12 165 GLN A O 1
ATOM 1350 N N . PHE A 1 166 ? 1.003 25.063 -15.355 1.00 90.62 166 PHE A N 1
ATOM 1351 C CA . PHE A 1 166 ? 0.100 26.193 -15.143 1.00 90.62 166 PHE A CA 1
ATOM 1352 C C . PHE A 1 166 ? 0.667 27.464 -15.778 1.00 90.62 166 PHE A C 1
ATOM 1354 O O . PHE A 1 166 ? 1.749 27.936 -15.429 1.00 90.62 166 PHE A O 1
ATOM 1361 N N . ARG A 1 167 ? -0.074 28.006 -16.748 1.00 92.00 167 ARG A N 1
ATOM 1362 C CA . ARG A 1 167 ? 0.305 29.220 -17.485 1.00 92.00 167 ARG A CA 1
ATOM 1363 C C . ARG A 1 167 ? -0.441 30.461 -17.026 1.00 92.00 167 ARG A C 1
ATOM 1365 O O . ARG A 1 167 ? 0.024 31.560 -17.325 1.00 92.00 167 ARG A O 1
ATOM 1372 N N . ILE A 1 168 ? -1.577 30.281 -16.360 1.00 93.06 168 ILE A N 1
ATOM 1373 C CA . ILE A 1 168 ? -2.485 31.350 -15.957 1.00 93.06 168 ILE A CA 1
ATOM 1374 C C . ILE A 1 168 ? -2.685 31.252 -14.447 1.00 93.06 168 ILE A C 1
ATOM 1376 O O . ILE A 1 168 ? -3.108 30.206 -13.953 1.00 93.06 168 ILE A O 1
ATOM 1380 N N . LEU A 1 169 ? -2.360 32.327 -13.736 1.00 91.56 169 LEU A N 1
ATOM 1381 C CA . LEU A 1 169 ? -2.578 32.475 -12.300 1.00 91.56 169 LEU A CA 1
ATOM 1382 C C . LEU A 1 169 ? -3.650 33.539 -12.075 1.00 91.56 169 LEU A C 1
ATOM 1384 O O . LEU A 1 169 ? -3.517 34.639 -12.600 1.00 91.56 169 LEU A O 1
ATOM 1388 N N . LEU A 1 170 ? -4.686 33.210 -11.317 1.00 90.69 170 LEU A N 1
ATOM 1389 C CA . LEU A 1 170 ? -5.717 34.125 -10.845 1.00 90.69 170 LEU A CA 1
ATOM 1390 C C . LEU A 1 170 ? -5.336 34.604 -9.439 1.00 90.69 170 LEU A C 1
ATOM 1392 O O . LEU A 1 170 ? -5.052 33.771 -8.576 1.00 90.69 170 LEU A O 1
ATOM 1396 N N . VAL A 1 171 ? -5.316 35.920 -9.230 1.00 86.94 171 VAL A N 1
ATOM 1397 C CA . VAL A 1 171 ? -4.951 36.566 -7.961 1.00 86.94 171 VAL A CA 1
ATOM 1398 C C . VAL A 1 171 ? -5.944 37.688 -7.672 1.00 86.94 171 VAL A C 1
ATOM 1400 O O . VAL A 1 171 ? -6.314 38.429 -8.581 1.00 86.94 171 VAL A O 1
ATOM 1403 N N . GLU A 1 172 ? -6.373 37.819 -6.421 1.00 85.00 172 GLU A N 1
ATOM 1404 C CA . GLU A 1 172 ? -7.178 38.962 -5.980 1.00 85.00 172 GLU A CA 1
ATOM 1405 C C . GLU A 1 172 ? -6.313 40.231 -5.943 1.00 85.00 172 GLU A C 1
ATOM 1407 O O . GLU A 1 172 ? -5.146 40.185 -5.553 1.00 85.00 172 GLU A O 1
ATOM 1412 N N . GLU A 1 173 ? -6.852 41.375 -6.364 1.00 80.44 173 GLU A N 1
ATOM 1413 C CA . GLU A 1 173 ? -6.102 42.637 -6.439 1.00 80.44 173 GLU A CA 1
ATOM 1414 C C . GLU A 1 173 ? -5.555 43.069 -5.070 1.00 80.44 173 GLU A C 1
ATOM 1416 O O . GLU A 1 173 ? -4.390 43.464 -4.953 1.00 80.44 173 GLU A O 1
ATOM 1421 N N . SER A 1 174 ? -6.365 42.922 -4.020 1.00 76.94 174 SER A N 1
ATOM 1422 C CA . SER A 1 174 ? -5.982 43.204 -2.634 1.00 76.94 174 SER A CA 1
ATOM 1423 C C . SER A 1 174 ? -4.788 42.352 -2.183 1.00 76.94 174 SER A C 1
ATOM 1425 O O . SER A 1 174 ? -3.859 42.847 -1.537 1.00 76.94 174 SER A O 1
ATOM 1427 N N . GLU A 1 175 ? -4.773 41.078 -2.577 1.00 77.25 175 GLU A N 1
ATOM 1428 C CA . GLU A 1 175 ? -3.692 40.144 -2.289 1.00 77.25 175 GLU A CA 1
ATOM 1429 C C . GLU A 1 175 ? -2.439 40.484 -3.101 1.00 77.25 175 GLU A C 1
ATOM 1431 O O . GLU A 1 175 ? -1.339 40.536 -2.550 1.00 77.25 175 GLU A O 1
ATOM 1436 N N . TRP A 1 176 ? -2.605 40.799 -4.386 1.00 78.81 176 TRP A N 1
ATOM 1437 C CA . TRP A 1 176 ? -1.524 41.217 -5.273 1.00 78.81 176 TRP A CA 1
ATOM 1438 C C . TRP A 1 176 ? -0.786 42.444 -4.730 1.00 78.81 176 TRP A C 1
ATOM 1440 O O . TRP A 1 176 ? 0.444 42.467 -4.729 1.00 78.81 176 TRP A O 1
ATOM 1450 N N . GLY A 1 177 ? -1.517 43.426 -4.193 1.00 73.00 177 GLY A N 1
ATOM 1451 C CA . GLY A 1 177 ? -0.941 44.607 -3.546 1.00 73.00 177 GLY A CA 1
ATOM 1452 C C . GLY A 1 177 ? -0.125 44.303 -2.281 1.00 73.00 177 GLY A C 1
ATOM 1453 O O . GLY A 1 177 ? 0.757 45.082 -1.915 1.00 73.00 177 GLY A O 1
ATOM 1454 N N . SER A 1 178 ? -0.399 43.173 -1.620 1.00 70.25 178 SER A N 1
ATOM 1455 C CA . SER A 1 178 ? 0.274 42.746 -0.385 1.00 70.25 178 SER A CA 1
ATOM 1456 C C . SER A 1 178 ? 1.564 41.954 -0.619 1.00 70.25 178 SER A C 1
ATOM 1458 O O . SER A 1 178 ? 2.353 41.776 0.313 1.00 70.25 178 SER A O 1
ATOM 1460 N N . TRP A 1 179 ? 1.791 41.468 -1.842 1.00 73.00 179 TRP A N 1
ATOM 1461 C CA . TRP A 1 179 ? 2.965 40.664 -2.155 1.00 73.00 179 TRP A CA 1
ATOM 1462 C C . TRP A 1 179 ? 4.233 41.514 -2.099 1.00 73.00 179 TRP A C 1
ATOM 1464 O O . TRP A 1 179 ? 4.311 42.602 -2.669 1.00 73.00 179 TRP A O 1
ATOM 1474 N N . ASP A 1 180 ? 5.261 40.996 -1.424 1.00 62.62 180 ASP A N 1
ATOM 1475 C CA . ASP A 1 180 ? 6.571 41.630 -1.449 1.00 62.62 180 ASP A CA 1
ATOM 1476 C C . ASP A 1 180 ? 7.157 41.507 -2.865 1.00 62.62 180 ASP A C 1
ATOM 1478 O O . ASP A 1 180 ? 7.236 40.428 -3.459 1.00 62.62 180 ASP A O 1
ATOM 1482 N N . TRP A 1 181 ? 7.504 42.652 -3.447 1.00 61.19 181 TRP A N 1
ATOM 1483 C CA . TRP A 1 181 ? 7.803 42.788 -4.873 1.00 61.19 181 TRP A CA 1
ATOM 1484 C C . TRP A 1 181 ? 9.210 42.296 -5.250 1.00 61.19 181 TRP A C 1
ATOM 1486 O O . TRP A 1 181 ? 9.603 42.387 -6.420 1.00 61.19 181 TRP A O 1
ATOM 1496 N N . ASP A 1 182 ? 9.974 41.767 -4.289 1.00 57.44 182 ASP A N 1
ATOM 1497 C CA . ASP A 1 182 ? 11.201 41.021 -4.549 1.00 57.44 182 ASP A CA 1
ATOM 1498 C C . ASP A 1 182 ? 10.846 39.558 -4.923 1.00 57.44 182 ASP A C 1
ATOM 1500 O O . ASP A 1 182 ? 10.238 38.819 -4.157 1.00 57.44 182 ASP A O 1
ATOM 1504 N N . PRO A 1 183 ? 11.203 39.068 -6.123 1.00 47.22 183 PRO A N 1
ATOM 1505 C CA . PRO A 1 183 ? 10.901 37.696 -6.545 1.00 47.22 183 PRO A CA 1
ATOM 1506 C C . PRO A 1 183 ? 11.600 36.621 -5.711 1.00 47.22 183 PRO A C 1
ATOM 1508 O O . PRO A 1 183 ? 11.224 35.455 -5.801 1.00 47.22 183 PRO A O 1
ATOM 1511 N N . SER A 1 184 ? 12.638 36.992 -4.956 1.00 52.56 184 SER A N 1
ATOM 1512 C CA . SER A 1 184 ? 13.243 36.118 -3.951 1.00 52.56 184 SER A CA 1
ATOM 1513 C C . SER A 1 184 ? 12.419 36.033 -2.659 1.00 52.56 184 SER A C 1
ATOM 1515 O O . SER A 1 184 ? 12.687 35.156 -1.840 1.00 52.56 184 SER A O 1
ATOM 1517 N N . SER A 1 185 ? 11.397 36.883 -2.505 1.00 56.75 185 SER A N 1
ATOM 1518 C CA . SER A 1 185 ? 10.514 36.962 -1.341 1.00 56.75 185 SER A CA 1
ATOM 1519 C C . SER A 1 185 ? 9.024 36.745 -1.631 1.00 56.75 185 SER A C 1
ATOM 1521 O O . SER A 1 185 ? 8.260 36.758 -0.672 1.00 56.75 185 SER A O 1
ATOM 1523 N N . SER A 1 186 ? 8.600 36.475 -2.881 1.00 70.81 186 SER A N 1
ATOM 1524 C CA . SER A 1 186 ? 7.252 35.955 -3.201 1.00 70.81 186 SER A CA 1
ATOM 1525 C C . SER A 1 186 ? 7.304 34.440 -3.481 1.00 70.81 186 SER A C 1
ATOM 1527 O O . SER A 1 186 ? 7.606 34.015 -4.606 1.00 70.81 186 SER A O 1
ATOM 1529 N N . PRO A 1 187 ? 7.014 33.597 -2.472 1.00 75.12 187 PRO A N 1
ATOM 1530 C CA . PRO A 1 187 ? 7.069 32.143 -2.583 1.00 75.12 187 PRO A CA 1
ATOM 1531 C C . PRO A 1 187 ? 6.166 31.585 -3.691 1.00 75.12 187 PRO A C 1
ATOM 1533 O O . PRO A 1 187 ? 6.581 30.680 -4.418 1.00 75.12 187 PRO A O 1
ATOM 1536 N N . ALA A 1 188 ? 4.974 32.160 -3.886 1.00 80.75 188 ALA A N 1
ATOM 1537 C CA . ALA A 1 188 ? 3.982 31.689 -4.855 1.00 80.75 188 ALA A CA 1
ATOM 1538 C C . ALA A 1 188 ? 4.475 31.735 -6.311 1.00 80.75 188 ALA A C 1
ATOM 1540 O O . ALA A 1 188 ? 4.284 30.787 -7.075 1.00 80.75 188 ALA A O 1
ATOM 1541 N N . LEU A 1 189 ? 5.159 32.812 -6.711 1.00 82.88 189 LEU A N 1
ATOM 1542 C CA . LEU A 1 189 ? 5.684 32.937 -8.075 1.00 82.88 189 LEU A CA 1
ATOM 1543 C C . LEU A 1 189 ? 6.892 32.029 -8.323 1.00 82.88 189 LEU A C 1
ATOM 1545 O O . LEU A 1 189 ? 7.158 31.659 -9.468 1.00 82.88 189 LEU A O 1
ATOM 1549 N N . SER A 1 190 ? 7.624 31.661 -7.269 1.00 80.81 190 SER A N 1
ATOM 1550 C CA . SER A 1 190 ? 8.836 30.844 -7.379 1.00 80.81 190 SER A CA 1
ATOM 1551 C C . SER A 1 190 ? 8.555 29.404 -7.826 1.00 80.81 190 SER A C 1
ATOM 1553 O O . SER A 1 190 ? 9.404 28.783 -8.473 1.00 80.81 190 SER A O 1
ATOM 1555 N N . ILE A 1 191 ? 7.352 28.888 -7.545 1.00 85.38 191 ILE A N 1
ATOM 1556 C CA . ILE A 1 191 ? 6.961 27.513 -7.880 1.00 85.38 191 ILE A CA 1
ATOM 1557 C C . ILE A 1 191 ? 6.317 27.383 -9.274 1.00 85.38 191 ILE A C 1
ATOM 1559 O O . ILE A 1 191 ? 6.162 26.269 -9.772 1.00 85.38 191 ILE A O 1
ATOM 1563 N N . LEU A 1 192 ? 5.989 28.499 -9.943 1.00 87.94 192 LEU A N 1
ATOM 1564 C CA . LEU A 1 192 ? 5.270 28.535 -11.227 1.00 87.94 192 LEU A CA 1
ATOM 1565 C C . LEU A 1 192 ? 6.187 28.902 -12.404 1.00 87.94 192 LEU A C 1
ATOM 1567 O O . LEU A 1 192 ? 6.076 29.964 -13.014 1.00 87.94 192 LEU A O 1
ATOM 1571 N N . SER A 1 193 ? 7.091 27.992 -12.769 1.00 85.00 193 SER A N 1
ATOM 1572 C CA . SER A 1 193 ? 8.120 28.253 -13.794 1.00 85.00 193 SER A CA 1
ATOM 1573 C C . SER A 1 193 ? 7.583 28.505 -15.214 1.00 85.00 193 SER A C 1
ATOM 1575 O O . SER A 1 193 ? 8.257 29.138 -16.028 1.00 85.00 193 SER A O 1
ATOM 1577 N N . ALA A 1 194 ? 6.380 28.012 -15.526 1.00 87.44 194 ALA A N 1
ATOM 1578 C CA . ALA A 1 194 ? 5.742 28.150 -16.836 1.00 87.44 194 ALA A CA 1
ATOM 1579 C C . ALA A 1 194 ? 4.663 29.236 -16.885 1.00 87.44 194 ALA A C 1
ATOM 1581 O O . ALA A 1 194 ? 3.965 29.348 -17.902 1.00 87.44 194 ALA A O 1
ATOM 1582 N N . LEU A 1 195 ? 4.535 30.026 -15.815 1.00 88.31 195 LEU A N 1
ATOM 1583 C CA . LEU A 1 195 ? 3.587 31.123 -15.738 1.00 88.31 195 LEU A CA 1
ATOM 1584 C C . LEU A 1 195 ? 3.791 32.079 -16.918 1.00 88.31 195 LEU A C 1
ATOM 1586 O O . LEU A 1 195 ? 4.914 32.388 -17.318 1.00 88.31 195 LEU A O 1
ATOM 1590 N N . ARG A 1 196 ? 2.690 32.528 -17.513 1.00 87.94 196 ARG A N 1
ATOM 1591 C CA . ARG A 1 196 ? 2.692 33.485 -18.624 1.00 87.94 196 ARG A CA 1
ATOM 1592 C C . ARG A 1 196 ? 1.752 34.640 -18.372 1.00 87.94 196 ARG A C 1
ATOM 1594 O O . ARG A 1 196 ? 2.094 35.751 -18.752 1.00 87.94 196 ARG A O 1
ATOM 1601 N N . ILE A 1 197 ? 0.603 34.372 -17.762 1.00 88.69 197 ILE A N 1
ATOM 1602 C CA . ILE A 1 197 ? -0.461 35.343 -17.548 1.00 88.69 197 ILE A CA 1
ATOM 1603 C C . ILE A 1 197 ? -0.799 35.366 -16.059 1.00 88.69 197 ILE A C 1
ATOM 1605 O O . ILE A 1 197 ? -1.032 34.316 -15.462 1.00 88.69 197 ILE A O 1
ATOM 1609 N N . VAL A 1 198 ? -0.816 36.557 -15.474 1.00 88.44 198 VAL A N 1
ATOM 1610 C CA . VAL A 1 198 ? -1.411 36.820 -14.165 1.00 88.44 198 VAL A CA 1
ATOM 1611 C C . VAL A 1 198 ? -2.703 37.582 -14.417 1.00 88.44 198 VAL A C 1
ATOM 1613 O O . VAL A 1 198 ? -2.699 38.594 -15.116 1.00 88.44 198 VAL A O 1
ATOM 1616 N N . VAL A 1 199 ? -3.798 37.057 -13.895 1.00 89.56 199 VAL A N 1
ATOM 1617 C CA . VAL A 1 199 ? -5.135 37.624 -13.991 1.00 89.56 199 VAL A CA 1
ATOM 1618 C C . VAL A 1 199 ? -5.472 38.193 -12.625 1.00 89.56 199 VAL A C 1
ATOM 1620 O O . VAL A 1 199 ? -5.557 37.439 -11.659 1.00 89.56 199 VAL A O 1
ATOM 1623 N N . LEU A 1 200 ? -5.627 39.508 -12.557 1.00 87.69 200 LEU A N 1
ATOM 1624 C CA . LEU A 1 200 ? -6.096 40.212 -11.377 1.00 87.69 200 LEU A CA 1
ATOM 1625 C C . LEU A 1 200 ? -7.613 40.269 -11.402 1.00 87.69 200 LEU A C 1
ATOM 1627 O O . LEU A 1 200 ? -8.205 40.534 -12.450 1.00 87.69 200 LEU A O 1
ATOM 1631 N N . ILE A 1 201 ? -8.220 40.014 -10.254 1.00 86.88 201 ILE A N 1
ATOM 1632 C CA . ILE A 1 201 ? -9.650 40.183 -10.052 1.00 86.88 201 ILE A CA 1
ATOM 1633 C C . ILE A 1 201 ? -9.909 41.071 -8.850 1.00 86.88 201 ILE A C 1
ATOM 1635 O O . ILE A 1 201 ? -9.228 40.972 -7.833 1.00 86.88 201 ILE A O 1
ATOM 1639 N N . ASP A 1 202 ? -10.923 41.906 -8.992 1.00 80.25 202 ASP A N 1
ATOM 1640 C CA . ASP A 1 202 ? -11.391 42.795 -7.947 1.00 80.25 202 ASP A CA 1
ATOM 1641 C C . ASP A 1 202 ? -12.553 42.173 -7.154 1.00 80.25 202 ASP A C 1
ATOM 1643 O O . ASP A 1 202 ? -13.475 41.550 -7.714 1.00 80.25 202 ASP A O 1
ATOM 1647 N N . ASP A 1 203 ? -12.483 42.324 -5.835 1.00 73.25 203 ASP A N 1
ATOM 1648 C CA . ASP A 1 203 ? -13.508 41.922 -4.867 1.00 73.25 203 ASP A CA 1
ATOM 1649 C C . ASP A 1 203 ? -13.822 43.068 -3.902 1.00 73.25 203 ASP A C 1
ATOM 1651 O O . ASP A 1 203 ? -13.829 42.893 -2.686 1.00 73.25 203 ASP A O 1
ATOM 1655 N N . ASP A 1 204 ? -14.065 44.253 -4.460 1.00 71.81 204 ASP A N 1
ATOM 1656 C CA . ASP A 1 204 ? -14.603 45.380 -3.710 1.00 71.81 204 ASP A CA 1
ATOM 1657 C C . ASP A 1 204 ? -16.061 45.123 -3.267 1.00 71.81 204 ASP A C 1
ATOM 1659 O O . ASP A 1 204 ? -16.949 44.750 -4.050 1.00 71.81 204 ASP A O 1
ATOM 1663 N N . GLU A 1 205 ? -16.310 45.351 -1.976 1.00 71.94 205 GLU A N 1
ATOM 1664 C CA . GLU A 1 205 ? -17.615 45.226 -1.323 1.00 71.94 205 GLU A CA 1
ATOM 1665 C C . GLU A 1 205 ? -18.116 46.591 -0.834 1.00 71.94 205 GLU A C 1
ATOM 1667 O O . GLU A 1 205 ? -17.358 47.398 -0.290 1.00 71.94 205 GLU A O 1
ATOM 1672 N N . ASP A 1 206 ? -19.418 46.840 -1.000 1.00 70.75 206 ASP A N 1
ATOM 1673 C CA . ASP A 1 206 ? -20.100 47.977 -0.375 1.00 70.75 206 ASP A CA 1
ATOM 1674 C C . ASP A 1 206 ? -20.298 47.727 1.139 1.00 70.75 206 ASP A C 1
ATOM 1676 O O . ASP A 1 206 ? -20.143 46.612 1.637 1.00 70.75 206 ASP A O 1
ATOM 1680 N N . GLU A 1 207 ? -20.703 48.753 1.905 1.00 72.00 207 GLU A N 1
ATOM 1681 C CA . GLU A 1 207 ? -20.942 48.653 3.365 1.00 72.00 207 GLU A CA 1
ATOM 1682 C C . GLU A 1 207 ? -21.985 47.583 3.783 1.00 72.00 207 GLU A C 1
ATOM 1684 O O . GLU A 1 207 ? -22.149 47.315 4.977 1.00 72.00 207 GLU A O 1
ATOM 1689 N N . ASP A 1 208 ? -22.729 47.007 2.834 1.00 72.12 208 ASP A N 1
ATOM 1690 C CA . ASP A 1 208 ? -23.750 45.975 3.041 1.00 72.12 208 ASP A CA 1
ATOM 1691 C C . ASP A 1 208 ? -23.357 44.573 2.525 1.00 72.12 208 ASP A C 1
ATOM 1693 O O . ASP A 1 208 ? -24.238 43.722 2.358 1.00 72.12 208 ASP A O 1
ATOM 1697 N N . ASP A 1 209 ? -22.059 44.328 2.309 1.00 68.12 209 ASP A N 1
ATOM 1698 C CA . ASP A 1 209 ? -21.475 43.086 1.771 1.00 68.12 209 ASP A CA 1
ATOM 1699 C C . ASP A 1 209 ? -21.993 42.737 0.354 1.00 68.12 209 ASP A C 1
ATOM 1701 O O . ASP A 1 209 ? -21.981 41.573 -0.075 1.00 68.12 209 ASP A O 1
ATOM 1705 N N . THR A 1 210 ? -22.509 43.723 -0.396 1.00 73.75 210 THR A N 1
ATOM 1706 C CA . THR A 1 210 ? -22.859 43.532 -1.808 1.00 73.75 210 THR A CA 1
ATOM 1707 C C . THR A 1 210 ? -21.654 43.790 -2.707 1.00 73.75 210 THR A C 1
ATOM 1709 O O . THR A 1 210 ? -20.905 44.744 -2.519 1.00 73.75 210 THR A O 1
ATOM 1712 N N . LEU A 1 211 ? -21.458 42.903 -3.689 1.00 69.94 211 LEU A N 1
ATOM 1713 C CA . LEU A 1 211 ? -20.373 43.021 -4.663 1.00 69.94 211 LEU A CA 1
ATOM 1714 C C . LEU A 1 211 ? -20.535 44.305 -5.477 1.00 69.94 211 LEU A C 1
ATOM 1716 O O . LEU A 1 211 ? -21.543 44.463 -6.180 1.00 69.94 211 LEU A O 1
ATOM 1720 N N . ILE A 1 212 ? -19.522 45.168 -5.439 1.00 73.44 212 ILE A N 1
ATOM 1721 C CA . ILE A 1 212 ? -19.485 46.372 -6.258 1.00 73.44 212 ILE A CA 1
ATOM 1722 C C . ILE A 1 212 ? -19.160 45.956 -7.692 1.00 73.44 212 ILE A C 1
ATOM 1724 O O . ILE A 1 212 ? -18.150 45.322 -7.989 1.00 73.44 212 ILE A O 1
ATOM 1728 N N . THR A 1 213 ? -20.046 46.299 -8.625 1.00 74.31 213 THR A N 1
ATOM 1729 C CA . THR A 1 213 ? -19.752 46.183 -10.057 1.00 74.31 213 THR A CA 1
ATOM 1730 C C . THR A 1 213 ? -19.453 47.564 -10.607 1.00 74.31 213 THR A C 1
ATOM 1732 O O . THR A 1 213 ? -20.364 48.389 -10.723 1.00 74.31 213 THR A O 1
ATOM 1735 N N . HIS A 1 214 ? -18.200 47.797 -10.978 1.00 77.88 214 HIS A N 1
ATOM 1736 C CA . HIS A 1 214 ? -17.773 49.056 -11.571 1.00 77.88 214 HIS A CA 1
ATOM 1737 C C . HIS A 1 214 ? -18.242 49.201 -13.020 1.00 77.88 214 HIS A C 1
ATOM 1739 O O . HIS A 1 214 ? -18.550 48.230 -13.724 1.00 77.88 214 HIS A O 1
ATOM 1745 N N . HIS A 1 215 ? -18.297 50.441 -13.499 1.00 79.62 215 HIS A N 1
ATOM 1746 C CA . HIS A 1 215 ? -18.488 50.682 -14.925 1.00 79.62 215 HIS A CA 1
ATOM 1747 C C . HIS A 1 215 ? -17.219 50.303 -15.706 1.00 79.62 215 HIS A C 1
ATOM 1749 O O . HIS A 1 215 ? -16.104 50.425 -15.214 1.00 79.62 215 HIS A O 1
ATOM 1755 N N . THR A 1 216 ? -17.366 49.895 -16.971 1.00 76.75 216 THR A N 1
ATOM 1756 C CA . THR A 1 216 ? -16.242 49.533 -17.860 1.00 76.75 216 THR A CA 1
ATOM 1757 C C . THR A 1 216 ? -15.124 50.589 -17.893 1.00 76.75 216 THR A C 1
ATOM 1759 O O . THR A 1 216 ? -13.954 50.239 -18.001 1.00 76.75 216 THR A O 1
ATOM 1762 N N . GLU A 1 217 ? -15.467 51.877 -17.801 1.00 78.75 217 GLU A N 1
ATOM 1763 C CA . GLU A 1 217 ? -14.499 52.986 -17.790 1.00 78.75 217 GLU A CA 1
ATOM 1764 C C . GLU A 1 217 ? -13.666 53.036 -16.495 1.00 78.75 217 GLU A C 1
ATOM 1766 O O . GLU A 1 217 ? -12.491 53.392 -16.536 1.00 78.75 217 GLU A O 1
ATOM 1771 N N . GLU A 1 218 ? -14.245 52.632 -15.363 1.00 79.25 218 GLU A N 1
ATOM 1772 C CA . GLU A 1 218 ? -13.563 52.548 -14.066 1.00 79.25 218 GLU A CA 1
ATOM 1773 C C . GLU A 1 218 ? -12.613 51.349 -14.039 1.00 79.25 218 GLU A C 1
ATOM 1775 O O . GLU A 1 218 ? -11.443 51.520 -13.711 1.00 79.25 218 GLU A O 1
ATOM 1780 N N . TYR A 1 219 ? -13.048 50.179 -14.526 1.00 77.00 219 TYR A N 1
ATOM 1781 C CA . TYR A 1 219 ? -12.167 49.015 -14.697 1.00 77.00 219 TYR A CA 1
ATOM 1782 C C . TYR A 1 219 ? -10.983 49.294 -15.634 1.00 77.00 219 TYR A C 1
ATOM 1784 O O . TYR A 1 219 ? -9.874 48.818 -15.401 1.00 77.00 219 TYR A O 1
ATOM 1792 N N . GLN A 1 220 ? -11.171 50.112 -16.676 1.00 77.12 220 GLN A N 1
ATOM 1793 C CA . GLN A 1 220 ? -10.059 50.598 -17.503 1.00 77.12 220 GLN A CA 1
ATOM 1794 C C . GLN A 1 220 ? -9.122 51.541 -16.737 1.00 77.12 220 GLN A C 1
ATOM 1796 O O . GLN A 1 220 ? -7.909 51.518 -16.967 1.00 77.12 220 GLN A O 1
ATOM 1801 N N . GLY A 1 221 ? -9.671 52.363 -15.840 1.00 79.88 221 GLY A N 1
ATOM 1802 C CA . GLY A 1 221 ? -8.912 53.197 -14.911 1.00 79.88 221 GLY A CA 1
ATOM 1803 C C . GLY A 1 221 ? -8.028 52.356 -13.993 1.00 79.88 221 GLY A C 1
ATOM 1804 O O . GLY A 1 221 ? -6.811 52.542 -14.015 1.00 79.88 221 GLY A O 1
ATOM 1805 N N . TYR A 1 222 ? -8.610 51.377 -13.295 1.00 77.81 222 TYR A N 1
ATOM 1806 C CA . TYR A 1 222 ? -7.889 50.443 -12.424 1.00 77.81 222 TYR A CA 1
ATOM 1807 C C . TYR A 1 222 ? -6.830 49.649 -13.186 1.00 77.81 222 TYR A C 1
ATOM 1809 O O . TYR A 1 222 ? -5.663 49.647 -12.807 1.00 77.81 222 TYR A O 1
ATOM 1817 N N . ALA A 1 223 ? -7.167 49.108 -14.361 1.00 75.62 223 ALA A N 1
ATOM 1818 C CA . ALA A 1 223 ? -6.193 48.446 -15.225 1.00 75.62 223 ALA A CA 1
ATOM 1819 C C . ALA A 1 223 ? -5.008 49.363 -15.601 1.00 75.62 223 ALA A C 1
ATOM 1821 O O . ALA A 1 223 ? -3.877 48.896 -15.732 1.00 75.62 223 ALA A O 1
ATOM 1822 N N . THR A 1 224 ? -5.233 50.672 -15.756 1.00 78.25 224 THR A N 1
ATOM 1823 C CA . THR A 1 224 ? -4.169 51.657 -16.029 1.00 78.25 224 THR A CA 1
ATOM 1824 C C . THR A 1 224 ? -3.352 51.992 -14.774 1.00 78.25 224 THR A C 1
ATOM 1826 O O . THR A 1 224 ? -2.149 52.241 -14.867 1.00 78.25 224 THR A O 1
ATOM 1829 N N . GLU A 1 225 ? -3.965 51.985 -13.594 1.00 76.50 225 GLU A N 1
ATOM 1830 C CA . GLU A 1 225 ? -3.269 52.154 -12.316 1.00 76.50 225 GLU A CA 1
ATOM 1831 C C . GLU A 1 225 ? -2.382 50.941 -12.010 1.00 76.50 225 GLU A C 1
ATOM 1833 O O . GLU A 1 225 ? -1.164 51.098 -11.873 1.00 76.50 225 GLU A O 1
ATOM 1838 N N . CYS A 1 226 ? -2.935 49.727 -12.105 1.00 71.62 226 CYS A N 1
ATOM 1839 C CA . CYS A 1 226 ? -2.178 48.480 -12.011 1.00 71.62 226 CYS A CA 1
ATOM 1840 C C . CYS A 1 226 ? -1.042 48.417 -13.043 1.00 71.62 226 CYS A C 1
ATOM 1842 O O . CYS A 1 226 ? 0.001 47.818 -12.784 1.00 71.62 226 CYS A O 1
ATOM 1844 N N . GLN A 1 227 ? -1.199 49.036 -14.223 1.00 70.19 227 GLN A N 1
ATOM 1845 C CA . GLN A 1 227 ? -0.133 49.118 -15.226 1.00 70.19 227 GLN A CA 1
ATOM 1846 C C . GLN A 1 227 ? 1.084 49.889 -14.709 1.00 70.19 227 GLN A C 1
ATOM 1848 O O . GLN A 1 227 ? 2.220 49.509 -15.010 1.00 70.19 227 GLN A O 1
ATOM 1853 N N . ASN A 1 228 ? 0.869 50.961 -13.948 1.00 69.25 228 ASN A N 1
ATOM 1854 C CA . ASN A 1 228 ? 1.952 51.760 -13.382 1.00 69.25 228 ASN A CA 1
ATOM 1855 C C . ASN A 1 228 ? 2.674 50.996 -12.266 1.00 69.25 228 ASN A C 1
ATOM 1857 O O . ASN A 1 228 ? 3.910 50.964 -12.259 1.00 69.25 228 ASN A O 1
ATOM 1861 N N . ASP A 1 229 ? 1.929 50.305 -11.406 1.00 66.81 229 ASP A N 1
ATOM 1862 C CA . ASP A 1 229 ? 2.491 49.461 -10.345 1.00 66.81 229 ASP A CA 1
ATOM 1863 C C . ASP A 1 229 ? 3.256 48.267 -10.927 1.00 66.81 229 ASP A C 1
ATOM 1865 O O . ASP A 1 229 ? 4.403 47.991 -10.560 1.00 66.81 229 ASP A O 1
ATOM 1869 N N . TYR A 1 230 ? 2.695 47.633 -11.958 1.00 67.38 230 TYR A N 1
ATOM 1870 C CA . TYR A 1 230 ? 3.352 46.572 -12.714 1.00 67.38 230 TYR A CA 1
ATOM 1871 C C . TYR A 1 230 ? 4.617 47.050 -13.436 1.00 67.38 230 TYR A C 1
ATOM 1873 O O . TYR A 1 230 ? 5.619 46.331 -13.499 1.00 67.38 230 TYR A O 1
ATOM 1881 N N . TYR A 1 231 ? 4.611 48.266 -13.989 1.00 65.62 231 TYR A N 1
ATOM 1882 C CA . TYR A 1 231 ? 5.795 48.858 -14.609 1.00 65.62 231 TYR A CA 1
ATOM 1883 C C . TYR A 1 231 ? 6.914 49.068 -13.581 1.00 65.62 231 TYR A C 1
ATOM 1885 O O . TYR A 1 231 ? 8.079 48.774 -13.873 1.00 65.62 231 TYR A O 1
ATOM 1893 N N . MET A 1 232 ? 6.569 49.515 -12.370 1.00 63.00 232 MET A N 1
ATOM 1894 C CA . MET A 1 232 ? 7.510 49.637 -11.256 1.00 63.00 232 MET A CA 1
ATOM 1895 C C . MET A 1 232 ? 8.063 48.270 -10.824 1.00 63.00 232 MET A C 1
ATOM 1897 O O . MET A 1 232 ? 9.284 48.133 -10.705 1.00 63.00 232 MET A O 1
ATOM 1901 N N . PHE A 1 233 ? 7.215 47.242 -10.723 1.00 63.34 233 PHE A N 1
ATOM 1902 C CA . PHE A 1 233 ? 7.618 45.851 -10.477 1.00 63.34 233 PHE A CA 1
ATOM 1903 C C . PHE A 1 233 ? 8.548 45.290 -11.567 1.00 63.34 233 PHE A C 1
ATOM 1905 O O . PHE A 1 233 ? 9.582 44.685 -11.294 1.00 63.34 233 PHE A O 1
ATOM 1912 N N . CYS A 1 234 ? 8.245 45.518 -12.843 1.00 60.56 234 CYS A N 1
ATOM 1913 C CA . CYS A 1 234 ? 9.078 45.030 -13.944 1.00 60.56 234 CYS A CA 1
ATOM 1914 C C . CYS A 1 234 ? 10.451 45.707 -14.014 1.00 60.56 234 CYS A C 1
ATOM 1916 O O . CYS A 1 234 ? 11.381 45.149 -14.601 1.00 60.56 234 CYS A O 1
ATOM 1918 N N . LYS A 1 235 ? 10.585 46.922 -13.472 1.00 60.88 235 LYS A N 1
ATOM 1919 C CA . LYS A 1 235 ? 11.834 47.693 -13.477 1.00 60.88 235 LYS A CA 1
ATOM 1920 C C . LYS A 1 235 ? 12.826 47.215 -12.410 1.00 60.88 235 LYS A C 1
ATOM 1922 O O . LYS A 1 235 ? 14.022 47.440 -12.582 1.00 60.88 235 LYS A O 1
ATOM 1927 N N . SER A 1 236 ? 12.359 46.541 -11.354 1.00 56.56 236 SER A N 1
ATOM 1928 C CA . SER A 1 236 ? 13.204 45.940 -10.309 1.00 56.56 236 SER A CA 1
ATOM 1929 C C . SER A 1 236 ? 13.742 44.542 -10.669 1.00 56.56 236 SER A C 1
ATOM 1931 O O . SER A 1 236 ? 14.637 44.039 -9.993 1.00 56.56 236 SER A O 1
ATOM 1933 N N . LYS A 1 237 ? 13.257 43.916 -11.754 1.00 58.38 237 LYS A N 1
ATOM 1934 C CA . LYS A 1 237 ? 13.644 42.559 -12.188 1.00 58.38 237 LYS A CA 1
ATOM 1935 C C . LYS A 1 237 ? 14.884 42.497 -13.094 1.00 58.38 237 LYS A C 1
ATOM 1937 O O . LYS A 1 237 ? 15.183 43.407 -13.866 1.00 58.38 237 LYS A O 1
ATOM 1942 N N . HIS A 1 238 ? 15.519 41.319 -13.106 1.00 48.19 238 HIS A N 1
ATOM 1943 C CA . HIS A 1 238 ? 16.358 40.852 -14.217 1.00 48.19 238 HIS A CA 1
ATOM 1944 C C . HIS A 1 238 ? 15.501 40.613 -15.489 1.00 48.19 238 HIS A C 1
ATOM 1946 O O . HIS A 1 238 ? 14.407 40.057 -15.391 1.00 48.19 238 HIS A O 1
ATOM 1952 N N . PRO A 1 239 ? 15.985 40.963 -16.698 1.00 55.19 239 PRO A N 1
ATOM 1953 C CA . PRO A 1 239 ? 15.194 41.022 -17.941 1.00 55.19 239 PRO A CA 1
ATOM 1954 C C . PRO A 1 239 ? 14.689 39.681 -18.523 1.00 55.19 239 PRO A C 1
ATOM 1956 O O . PRO A 1 239 ? 14.169 39.671 -19.635 1.00 55.19 239 PRO A O 1
ATOM 1959 N N . SER A 1 240 ? 14.837 38.546 -17.831 1.00 55.28 240 SER A N 1
ATOM 1960 C CA . SER A 1 240 ? 14.607 37.204 -18.398 1.00 55.28 240 SER A CA 1
ATOM 1961 C C . SER A 1 240 ? 13.202 36.619 -18.204 1.00 55.28 240 SER A C 1
ATOM 1963 O O . SER A 1 240 ? 12.905 35.596 -18.813 1.00 55.28 240 SER A O 1
ATOM 1965 N N . THR A 1 241 ? 12.334 37.232 -17.395 1.00 59.88 241 THR A N 1
ATOM 1966 C CA . THR A 1 241 ? 10.983 36.702 -17.109 1.00 59.88 241 THR A CA 1
ATOM 1967 C C . THR A 1 241 ? 9.953 37.814 -17.239 1.00 59.88 241 THR A C 1
ATOM 1969 O O . THR A 1 241 ? 9.860 38.679 -16.371 1.00 59.88 241 THR A O 1
ATOM 1972 N N . SER A 1 242 ? 9.209 37.811 -18.345 1.00 69.19 242 SER A N 1
ATOM 1973 C CA . SER A 1 242 ? 8.100 38.732 -18.602 1.00 69.19 242 SER A CA 1
ATOM 1974 C C . SER A 1 242 ? 6.782 37.964 -18.557 1.00 69.19 242 SER A C 1
ATOM 1976 O O . SER A 1 242 ? 6.560 37.102 -19.409 1.00 69.19 242 SER A O 1
ATOM 1978 N N . TYR A 1 243 ? 5.917 38.288 -17.599 1.00 78.50 243 TYR A N 1
ATOM 1979 C CA . TYR A 1 243 ? 4.532 37.816 -17.575 1.00 78.50 243 TYR A CA 1
ATOM 1980 C C . TYR A 1 243 ? 3.611 38.882 -18.202 1.00 78.50 243 TYR A C 1
ATOM 1982 O O . TYR A 1 243 ? 3.992 40.048 -18.343 1.00 78.50 243 TYR A O 1
ATOM 1990 N N . GLN A 1 244 ? 2.420 38.489 -18.634 1.00 83.44 244 GLN A N 1
ATOM 1991 C CA . GLN A 1 244 ? 1.345 39.379 -19.066 1.00 83.44 244 GLN A CA 1
ATOM 1992 C C . GLN A 1 244 ? 0.396 39.574 -17.888 1.00 83.44 244 GLN A C 1
ATOM 1994 O O . GLN A 1 244 ? -0.007 38.595 -17.268 1.00 83.44 244 GLN A O 1
ATOM 1999 N N . LEU A 1 245 ? 0.073 40.824 -17.575 1.00 83.81 245 LEU A N 1
ATOM 2000 C CA . LEU A 1 245 ? -0.908 41.151 -16.547 1.00 83.81 245 LEU A CA 1
ATOM 2001 C C . LEU A 1 245 ? -2.231 41.488 -17.240 1.00 83.81 245 LEU A C 1
ATOM 2003 O O . LEU A 1 245 ? -2.258 42.292 -18.180 1.00 83.81 245 LEU A O 1
ATOM 2007 N N . GLU A 1 246 ? -3.303 40.843 -16.805 1.00 87.06 246 GLU A N 1
ATOM 2008 C CA . GLU A 1 246 ? -4.670 41.090 -17.252 1.00 87.06 246 GLU A CA 1
ATOM 2009 C C . GLU A 1 246 ? -5.534 41.411 -16.045 1.00 87.06 246 GLU A C 1
ATOM 2011 O O . GLU A 1 246 ? -5.379 40.792 -15.000 1.00 87.06 246 GLU A O 1
ATOM 2016 N N . TYR A 1 247 ? -6.436 42.369 -16.195 1.00 84.44 247 TYR A N 1
ATOM 2017 C CA . TYR A 1 247 ? -7.415 42.711 -15.178 1.00 84.44 247 TYR A CA 1
ATOM 2018 C C . TYR A 1 247 ? -8.776 42.191 -15.633 1.00 84.44 247 TYR A C 1
ATOM 2020 O O . TYR A 1 247 ? -9.190 42.481 -16.754 1.00 84.44 247 TYR A O 1
ATOM 2028 N N . LEU A 1 248 ? -9.450 41.388 -14.819 1.00 86.81 248 LEU A N 1
ATOM 2029 C CA . LEU A 1 248 ? -10.691 40.710 -15.177 1.00 86.81 248 LEU A CA 1
ATOM 2030 C C . LEU A 1 248 ? -11.841 41.248 -14.329 1.00 86.81 248 LEU A C 1
ATOM 2032 O O . LEU A 1 248 ? -11.807 41.150 -13.105 1.00 86.81 248 LEU A O 1
ATOM 2036 N N . ASP A 1 249 ? -12.881 41.774 -14.979 1.00 82.69 249 ASP A N 1
ATOM 2037 C CA . ASP A 1 249 ? -14.098 42.164 -14.267 1.00 82.69 249 ASP A CA 1
ATOM 2038 C C . ASP A 1 249 ? -15.015 40.968 -13.963 1.00 82.69 249 ASP A C 1
ATOM 2040 O O . ASP A 1 249 ? -14.902 39.870 -14.517 1.00 82.69 249 ASP A O 1
ATOM 2044 N N . ARG A 1 250 ? -16.005 41.212 -13.100 1.00 81.44 250 ARG A N 1
ATOM 2045 C CA . ARG A 1 250 ? -17.040 40.239 -12.716 1.00 81.44 250 ARG A CA 1
ATOM 2046 C C . ARG A 1 250 ? -17.948 39.799 -13.865 1.00 81.44 250 ARG A C 1
ATOM 2048 O O . ARG A 1 250 ? -18.621 38.774 -13.763 1.00 81.44 250 ARG A O 1
ATOM 2055 N N . GLY A 1 251 ? -17.978 40.559 -14.957 1.00 78.88 251 GLY A N 1
ATOM 2056 C CA . GLY A 1 251 ? -18.664 40.203 -16.197 1.00 78.88 251 GLY A CA 1
ATOM 2057 C C . GLY A 1 251 ? -17.849 39.272 -17.100 1.00 78.88 251 GLY A C 1
ATOM 2058 O O . GLY A 1 251 ? -18.373 38.826 -18.121 1.00 78.88 251 GLY A O 1
ATOM 2059 N N . GLY A 1 252 ? -16.598 38.970 -16.737 1.00 77.81 252 GLY A N 1
ATOM 2060 C CA . GLY A 1 252 ? -15.669 38.170 -17.528 1.00 77.81 252 GLY A CA 1
ATOM 2061 C C . GLY A 1 252 ? -14.971 38.951 -18.643 1.00 77.81 252 GLY A C 1
ATOM 2062 O O . GLY A 1 252 ? -14.365 38.333 -19.520 1.00 77.81 252 GLY A O 1
ATOM 2063 N N . ASN A 1 253 ? -15.045 40.287 -18.644 1.00 80.81 253 ASN A N 1
ATOM 2064 C CA . ASN A 1 253 ? -14.292 41.104 -19.589 1.00 80.81 253 ASN A CA 1
ATOM 2065 C C . ASN A 1 253 ? -12.863 41.292 -19.075 1.00 80.81 253 ASN A C 1
ATOM 2067 O O . ASN A 1 253 ? -12.648 41.721 -17.942 1.00 80.81 253 ASN A O 1
ATOM 2071 N N . SER A 1 254 ? -11.889 40.976 -19.929 1.00 80.31 254 SER A N 1
ATOM 2072 C CA . SER A 1 254 ? -10.466 41.178 -19.649 1.00 80.31 254 SER A CA 1
ATOM 2073 C C . SER A 1 254 ? -9.997 42.519 -20.219 1.00 80.31 254 SER A C 1
ATOM 2075 O O . SER A 1 254 ? -10.234 42.833 -21.391 1.00 80.31 254 SER A O 1
ATOM 2077 N N . TYR A 1 255 ? -9.306 43.294 -19.391 1.00 79.31 255 TYR A N 1
ATOM 2078 C CA . TYR A 1 255 ? -8.657 44.557 -19.711 1.00 79.31 255 TYR A CA 1
ATOM 2079 C C . TYR A 1 255 ? -7.146 44.334 -19.645 1.00 79.31 255 TYR A C 1
ATOM 2081 O O . TYR A 1 255 ? -6.581 43.973 -18.612 1.00 79.31 255 TYR A O 1
ATOM 2089 N N . LEU A 1 256 ? -6.473 44.495 -20.783 1.00 74.00 256 LEU A N 1
ATOM 2090 C CA . LEU A 1 256 ? -5.049 44.195 -20.895 1.00 74.00 256 LEU A CA 1
ATOM 2091 C C . LEU A 1 256 ? -4.220 45.279 -20.191 1.00 74.00 256 LEU A C 1
ATOM 2093 O O . LEU A 1 256 ? -4.231 46.433 -20.619 1.00 74.00 256 LEU A O 1
ATOM 2097 N N . VAL A 1 257 ? -3.452 44.902 -19.168 1.00 61.28 257 VAL A N 1
ATOM 2098 C CA . VAL A 1 257 ? -2.693 45.855 -18.344 1.00 61.28 257 VAL A CA 1
ATOM 2099 C C . VAL A 1 257 ? -1.310 46.144 -18.948 1.00 61.28 257 VAL A C 1
ATOM 2101 O O . VAL A 1 257 ? -0.861 47.287 -18.941 1.00 61.28 257 VAL A O 1
ATOM 2104 N N . HIS A 1 258 ? -0.606 45.168 -19.548 1.00 55.75 258 HIS A N 1
ATOM 2105 C CA . HIS A 1 258 ? 0.709 45.429 -20.169 1.00 55.75 258 HIS A CA 1
ATOM 2106 C C . HIS A 1 258 ? 1.181 44.372 -21.188 1.00 55.75 258 HIS A C 1
ATOM 2108 O O . HIS A 1 258 ? 1.054 43.174 -20.952 1.00 55.75 258 HIS A O 1
ATOM 2114 N N . THR A 1 259 ? 1.847 44.796 -22.278 1.00 52.28 259 THR A N 1
ATOM 2115 C CA . THR A 1 259 ? 2.612 43.905 -23.183 1.00 52.28 259 THR A CA 1
ATOM 2116 C C . THR A 1 259 ? 3.994 44.480 -23.535 1.00 52.28 259 THR A C 1
ATOM 2118 O O . THR A 1 259 ? 4.129 45.363 -24.381 1.00 52.28 259 THR A O 1
ATOM 2121 N N . LYS A 1 260 ? 5.079 43.928 -22.968 1.00 51.84 260 LYS A N 1
ATOM 2122 C CA . LYS A 1 260 ? 6.452 44.172 -23.463 1.00 51.84 260 LYS A CA 1
ATOM 2123 C C . LYS A 1 260 ? 6.712 43.335 -24.720 1.00 51.84 260 LYS A C 1
ATOM 2125 O O . LYS A 1 260 ? 7.359 42.295 -24.663 1.00 51.84 260 LYS A O 1
ATOM 2130 N N . ARG A 1 261 ? 6.188 43.759 -25.873 1.00 44.62 261 ARG A N 1
ATOM 2131 C CA . ARG A 1 261 ? 6.396 43.037 -27.149 1.00 44.62 261 ARG A CA 1
ATOM 2132 C C . ARG A 1 261 ? 7.209 43.785 -28.194 1.00 44.62 261 ARG A C 1
ATOM 2134 O O . ARG A 1 261 ? 7.968 43.162 -28.932 1.00 44.62 261 ARG A O 1
ATOM 2141 N N . LEU A 1 262 ? 7.112 45.110 -28.224 1.00 38.56 262 LEU A N 1
ATOM 2142 C CA . LEU A 1 262 ? 7.782 45.922 -29.243 1.00 38.56 262 LEU A CA 1
ATOM 2143 C C . LEU A 1 262 ? 9.288 46.115 -29.000 1.00 38.56 262 LEU A C 1
ATOM 2145 O O . LEU A 1 262 ? 10.021 46.320 -29.961 1.00 38.56 262 LEU A O 1
ATOM 2149 N N . GLU A 1 263 ? 9.777 45.958 -27.767 1.00 41.97 263 GLU A N 1
ATOM 2150 C CA . GLU A 1 263 ? 11.210 46.111 -27.453 1.00 41.97 263 GLU A CA 1
ATOM 2151 C C . GLU A 1 263 ? 12.018 44.800 -27.567 1.00 41.97 263 GLU A C 1
ATOM 2153 O O . GLU A 1 263 ? 13.241 44.847 -27.675 1.00 41.97 263 GLU A O 1
ATOM 2158 N N . ALA A 1 264 ? 11.359 43.631 -27.608 1.00 44.16 264 ALA A N 1
ATOM 2159 C CA . ALA A 1 264 ? 12.009 42.308 -27.609 1.00 44.16 264 ALA A CA 1
ATOM 2160 C C . ALA A 1 264 ? 12.002 41.577 -28.973 1.00 44.16 264 ALA A C 1
ATOM 2162 O O . ALA A 1 264 ? 12.540 40.477 -29.087 1.00 44.16 264 ALA A O 1
ATOM 2163 N N . GLY A 1 265 ? 11.405 42.156 -30.023 1.00 36.78 265 GLY A N 1
ATOM 2164 C CA . GLY A 1 265 ? 11.489 41.630 -31.396 1.00 36.78 265 GLY A CA 1
ATOM 2165 C C . GLY A 1 265 ? 10.678 40.357 -31.708 1.00 36.78 265 GLY A C 1
ATOM 2166 O O . GLY A 1 265 ? 10.894 39.751 -32.758 1.00 36.78 265 GLY A O 1
ATOM 2167 N N . LEU A 1 266 ? 9.738 39.952 -30.849 1.00 40.03 266 LEU A N 1
ATOM 2168 C CA . LEU A 1 266 ? 8.879 38.771 -31.044 1.00 40.03 266 LEU A CA 1
ATOM 2169 C C . LEU A 1 266 ? 7.625 39.124 -31.874 1.00 40.03 266 LEU A C 1
ATOM 2171 O O . LEU A 1 266 ? 6.910 40.064 -31.535 1.00 40.03 266 LEU A O 1
ATOM 2175 N N . ARG A 1 267 ? 7.367 38.387 -32.972 1.00 34.12 267 ARG A N 1
ATOM 2176 C CA . ARG A 1 267 ? 6.360 38.721 -34.013 1.00 34.12 267 ARG A CA 1
ATOM 2177 C C . ARG A 1 267 ? 5.001 38.006 -33.919 1.00 34.12 267 ARG A C 1
ATOM 2179 O O . ARG A 1 267 ? 4.145 38.280 -34.756 1.00 34.12 267 ARG A O 1
ATOM 2186 N N . ASP A 1 268 ? 4.782 37.114 -32.960 1.00 42.09 268 ASP A N 1
ATOM 2187 C CA . ASP A 1 268 ? 3.510 36.376 -32.868 1.00 42.09 268 ASP A CA 1
ATOM 2188 C C . ASP A 1 268 ? 2.384 37.244 -32.248 1.00 42.09 268 ASP A C 1
ATOM 2190 O O . ASP A 1 268 ? 2.694 38.149 -31.471 1.00 42.09 268 ASP A O 1
ATOM 2194 N N . PRO A 1 269 ? 1.089 37.028 -32.569 1.00 39.56 269 PRO A N 1
ATOM 2195 C CA . PRO A 1 269 ? -0.050 37.756 -31.981 1.00 39.56 269 PRO A CA 1
ATOM 2196 C C . PRO A 1 269 ? -0.332 37.346 -30.515 1.00 39.56 269 PRO A C 1
ATOM 2198 O O . PRO A 1 269 ? 0.202 36.334 -30.055 1.00 39.56 269 PRO A O 1
ATOM 2201 N N . PRO A 1 270 ? -1.020 38.175 -29.695 1.00 46.28 270 PRO A N 1
ATOM 2202 C CA . PRO A 1 270 ? -1.186 37.905 -28.255 1.00 46.28 270 PRO A CA 1
ATOM 2203 C C . PRO A 1 270 ? -2.268 36.862 -28.013 1.00 46.28 270 PRO A C 1
ATOM 2205 O O . PRO A 1 270 ? -3.388 37.070 -28.444 1.00 46.28 270 PRO A O 1
ATOM 2208 N N . GLU A 1 271 ? -1.942 35.785 -27.292 1.00 53.69 271 GLU A N 1
ATOM 2209 C CA . GLU A 1 271 ? -2.958 34.900 -26.711 1.00 53.69 271 GLU A CA 1
ATOM 2210 C C . GLU A 1 271 ? -3.668 35.695 -25.598 1.00 53.69 271 GLU A C 1
ATOM 2212 O O . GLU A 1 271 ? -3.131 35.839 -24.503 1.00 53.69 271 GLU A O 1
ATOM 2217 N N . SER A 1 272 ? -4.830 36.282 -25.896 1.00 54.84 272 SER A N 1
ATOM 2218 C CA . SER A 1 272 ? -5.729 36.854 -24.882 1.00 54.84 272 SER A CA 1
ATOM 2219 C C . SER A 1 272 ? -6.603 35.750 -24.282 1.00 54.84 272 SER A C 1
ATOM 2221 O O . SER A 1 272 ? -7.013 34.822 -24.988 1.00 54.84 272 SER A O 1
ATOM 2223 N N . LEU A 1 273 ? -6.963 35.877 -23.003 1.00 57.47 273 LEU A N 1
ATOM 2224 C CA . LEU A 1 273 ? -7.897 34.975 -22.313 1.00 57.47 273 LEU A CA 1
ATOM 2225 C C . LEU A 1 273 ? -9.254 34.846 -23.052 1.00 57.47 273 LEU A C 1
ATOM 2227 O O . LEU A 1 273 ? -9.888 33.786 -23.028 1.00 57.47 273 LEU A O 1
ATOM 2231 N N . LEU A 1 274 ? -9.650 35.879 -23.811 1.00 49.31 274 LEU A N 1
ATOM 2232 C CA . LEU A 1 274 ? -10.866 35.914 -24.641 1.00 49.31 274 LEU A CA 1
ATOM 2233 C C . LEU A 1 274 ? -10.717 35.255 -26.031 1.00 49.31 274 LEU A C 1
ATOM 2235 O O . LEU A 1 274 ? -11.717 34.842 -26.623 1.00 49.31 274 LEU A O 1
ATOM 2239 N N . GLU A 1 275 ? -9.493 35.103 -26.551 1.00 48.66 275 GLU A N 1
ATOM 2240 C CA . GLU A 1 275 ? -9.228 34.310 -27.767 1.00 48.66 275 GLU A CA 1
ATOM 2241 C C . GLU A 1 275 ? -9.174 32.807 -27.460 1.00 48.66 275 GLU A C 1
ATOM 2243 O O . GLU A 1 275 ? -9.573 31.989 -28.288 1.00 48.66 275 GLU A O 1
ATOM 2248 N N . ALA A 1 276 ? -8.743 32.430 -26.2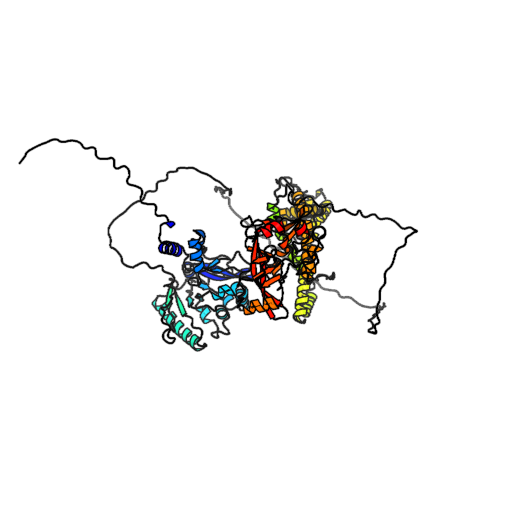52 1.00 42.81 276 ALA A N 1
ATOM 2249 C CA . ALA A 1 276 ? -8.679 31.035 -25.823 1.00 42.81 276 ALA A CA 1
ATOM 2250 C C . ALA A 1 276 ? -10.060 30.422 -25.510 1.00 42.81 276 ALA A C 1
ATOM 2252 O O . ALA A 1 276 ? -10.184 29.199 -25.505 1.00 42.81 276 ALA A O 1
ATOM 2253 N N . THR A 1 277 ? -11.096 31.231 -25.264 1.00 39.56 277 THR A N 1
ATOM 2254 C CA . THR A 1 277 ? -12.418 30.787 -24.774 1.00 39.56 277 THR A CA 1
ATOM 2255 C C . THR A 1 277 ? -13.527 30.731 -25.839 1.00 39.56 277 THR A C 1
ATOM 2257 O O . THR A 1 277 ? -14.618 30.248 -25.538 1.00 39.56 277 THR A O 1
ATOM 2260 N N . ASN A 1 278 ? -13.270 31.122 -27.098 1.00 37.09 278 ASN A N 1
ATOM 2261 C CA . ASN A 1 278 ? -14.283 31.148 -28.167 1.00 37.09 278 ASN A CA 1
ATOM 2262 C C . ASN A 1 278 ? -13.940 30.249 -29.377 1.00 37.09 278 ASN A C 1
ATOM 2264 O O . ASN A 1 278 ? -13.032 30.577 -30.142 1.00 37.09 278 ASN A O 1
ATOM 2268 N N . PRO A 1 279 ? -14.709 29.182 -29.680 1.00 33.62 279 PRO A N 1
ATOM 2269 C CA . PRO A 1 279 ? -14.740 28.625 -31.029 1.00 33.62 279 PRO A CA 1
ATOM 2270 C C . PRO A 1 279 ? -15.547 29.571 -31.939 1.00 33.62 279 PRO A C 1
ATOM 2272 O O . PRO A 1 279 ? -16.748 29.761 -31.755 1.00 33.62 279 PRO A O 1
ATOM 2275 N N . ALA A 1 280 ? -14.871 30.198 -32.903 1.00 31.28 280 ALA A N 1
ATOM 2276 C CA . ALA A 1 280 ? -15.400 31.239 -33.786 1.00 31.28 280 ALA A CA 1
ATOM 2277 C C . ALA A 1 280 ? -16.773 30.924 -34.429 1.00 31.28 280 ALA A C 1
ATOM 2279 O O . ALA A 1 280 ? -16.951 29.897 -35.085 1.00 31.28 280 ALA A O 1
ATOM 2280 N N . ALA A 1 281 ? -17.703 31.882 -34.347 1.00 29.61 281 ALA A N 1
ATOM 2281 C CA . ALA A 1 281 ? -18.861 31.998 -35.234 1.00 29.61 281 ALA A CA 1
ATOM 2282 C C . ALA A 1 281 ? -18.702 33.254 -36.120 1.00 29.61 281 ALA A C 1
ATOM 2284 O O . ALA A 1 281 ? -18.248 34.284 -35.618 1.00 29.61 281 ALA A O 1
ATOM 2285 N N . PRO A 1 282 ? -19.079 33.235 -37.415 1.00 31.42 282 PRO A N 1
ATOM 2286 C CA . PRO A 1 282 ? -19.094 34.445 -38.225 1.00 31.42 282 PRO A CA 1
ATOM 2287 C C . PRO A 1 282 ? -20.302 35.313 -37.853 1.00 31.42 282 PRO A C 1
ATOM 2289 O O . PRO A 1 282 ? -21.450 34.877 -37.938 1.00 31.42 282 PRO A O 1
ATOM 2292 N N . LEU A 1 283 ? -20.039 36.566 -37.486 1.00 32.31 283 LEU A N 1
ATOM 2293 C CA . LEU A 1 283 ? -21.052 37.604 -37.322 1.00 32.31 283 LEU A CA 1
ATOM 2294 C C . LEU A 1 283 ? -21.535 38.079 -38.701 1.00 32.31 283 LEU A C 1
ATOM 2296 O O . LEU A 1 283 ? -20.830 38.793 -39.410 1.00 32.31 283 LEU A O 1
ATOM 2300 N N . THR A 1 284 ? -22.751 37.698 -39.089 1.00 31.75 284 THR A N 1
ATOM 2301 C CA . THR A 1 284 ? -23.645 38.518 -39.931 1.00 31.75 284 THR A CA 1
ATOM 2302 C C . THR A 1 284 ? -25.091 38.033 -39.758 1.00 31.75 284 THR A C 1
ATOM 2304 O O . THR A 1 284 ? -25.329 36.825 -39.815 1.00 31.75 284 THR A O 1
ATOM 2307 N N . PRO A 1 285 ? -26.072 38.928 -39.534 1.00 35.22 285 PRO A N 1
ATOM 2308 C CA . PRO A 1 285 ? -27.465 38.536 -39.338 1.00 35.22 285 PRO A CA 1
ATOM 2309 C C . PRO A 1 285 ? -28.186 38.400 -40.690 1.00 35.22 285 PRO A C 1
ATOM 2311 O O . PRO A 1 285 ? -28.048 39.289 -41.531 1.00 35.22 285 PRO A O 1
ATOM 2314 N N . PRO A 1 286 ? -29.009 37.359 -40.915 1.00 30.08 286 PRO A N 1
ATOM 2315 C CA . PRO A 1 286 ? -30.066 37.418 -41.905 1.00 30.08 286 PRO A CA 1
ATOM 2316 C C . PRO A 1 286 ? -31.413 37.694 -41.230 1.00 30.08 286 PRO A C 1
ATOM 2318 O O . PRO A 1 286 ? -31.875 36.952 -40.365 1.00 30.08 286 PRO A O 1
ATOM 2321 N N . ASP A 1 287 ? -31.986 38.795 -41.693 1.00 30.50 287 ASP A N 1
ATOM 2322 C CA . ASP A 1 287 ? -33.332 39.329 -41.549 1.00 30.50 287 ASP A CA 1
ATOM 2323 C C . ASP A 1 287 ? -34.484 38.388 -41.159 1.00 30.50 287 ASP A C 1
ATOM 2325 O O . ASP A 1 287 ? -34.632 37.250 -41.613 1.00 30.50 287 ASP A O 1
ATOM 2329 N N . ASP A 1 288 ? -35.408 39.008 -40.425 1.00 41.72 288 ASP A N 1
ATOM 2330 C CA . ASP A 1 288 ? -36.820 38.673 -40.294 1.00 41.72 288 ASP A CA 1
ATOM 2331 C C . ASP A 1 288 ? -37.436 38.051 -41.558 1.00 41.72 288 ASP A C 1
ATOM 2333 O O . ASP A 1 288 ? -37.634 38.729 -42.571 1.00 41.72 288 ASP A O 1
ATOM 2337 N N . ARG A 1 289 ? -37.875 36.786 -41.452 1.00 32.19 289 ARG A N 1
ATOM 2338 C CA . ARG A 1 289 ? -39.150 36.273 -42.004 1.00 32.19 289 ARG A CA 1
ATOM 2339 C C . ARG A 1 289 ? -39.339 34.779 -41.722 1.00 32.19 289 ARG A C 1
ATOM 2341 O O . ARG A 1 289 ? -38.621 33.969 -42.283 1.00 32.19 289 ARG A O 1
ATOM 2348 N N . ARG A 1 290 ? -40.445 34.455 -41.025 1.00 32.81 290 ARG A N 1
ATOM 2349 C CA . ARG A 1 290 ? -41.237 33.192 -41.069 1.00 32.81 290 ARG A CA 1
ATOM 2350 C C . ARG A 1 290 ? -40.471 31.875 -40.808 1.00 32.81 290 ARG A C 1
ATOM 2352 O O . ARG A 1 290 ? -39.526 31.538 -41.486 1.00 32.81 290 ARG A O 1
ATOM 2359 N N . GLY A 1 291 ? -40.921 30.956 -39.965 1.00 29.30 291 GLY A N 1
ATOM 2360 C CA . GLY A 1 291 ? -42.223 30.742 -39.360 1.00 29.30 291 GLY A CA 1
ATOM 2361 C C . GLY A 1 291 ? -42.170 29.485 -38.486 1.00 29.30 291 GLY A C 1
ATOM 2362 O O . GLY A 1 291 ? -41.311 28.624 -38.646 1.00 29.30 291 GLY A O 1
ATOM 2363 N N . SER A 1 292 ? -43.107 29.427 -37.546 1.00 34.94 292 SER A N 1
ATOM 2364 C CA . SER A 1 292 ? -43.385 28.315 -36.638 1.00 34.94 292 SER A CA 1
ATOM 2365 C C . SER A 1 292 ? -43.328 26.934 -37.303 1.00 34.94 292 SER A C 1
ATOM 2367 O O . SER A 1 292 ? -44.068 26.680 -38.252 1.00 34.94 292 SER A O 1
ATOM 2369 N N . TYR A 1 293 ? -42.563 26.017 -36.704 1.00 31.27 293 TYR A N 1
ATOM 2370 C CA . TYR A 1 293 ? -42.916 24.601 -36.686 1.00 31.27 293 TYR A CA 1
ATOM 2371 C C . TYR A 1 293 ? -42.869 24.063 -35.257 1.00 31.27 293 TYR A C 1
ATOM 2373 O O . TYR A 1 293 ? -41.816 23.854 -34.661 1.00 31.27 293 TYR A O 1
ATOM 2381 N N . ARG A 1 294 ? -44.072 23.806 -34.730 1.00 34.78 294 ARG A N 1
ATOM 2382 C CA . ARG A 1 294 ? -44.318 22.810 -33.687 1.00 34.78 294 ARG A CA 1
ATOM 2383 C C . ARG A 1 294 ? -43.729 21.475 -34.138 1.00 34.78 294 ARG A C 1
ATOM 2385 O O . ARG A 1 294 ? -44.152 20.957 -35.170 1.00 34.78 294 ARG A O 1
ATOM 2392 N N . LEU A 1 295 ? -42.871 20.875 -33.320 1.00 31.78 295 LEU A N 1
ATOM 2393 C CA . LEU A 1 295 ? -42.656 19.433 -33.352 1.00 31.78 295 LEU A CA 1
ATOM 2394 C C . LEU A 1 295 ? -43.254 18.795 -32.104 1.00 31.78 295 LEU A C 1
ATOM 2396 O O . LEU A 1 295 ? -43.110 19.256 -30.975 1.00 31.78 295 LEU A O 1
ATOM 2400 N N . LEU A 1 296 ? -44.043 17.777 -32.409 1.00 29.33 296 LEU A N 1
ATOM 2401 C CA . LEU A 1 296 ? -44.988 17.078 -31.570 1.00 29.33 296 LEU A CA 1
ATOM 2402 C C . LEU A 1 296 ? -44.256 16.154 -30.599 1.00 29.33 296 LEU A C 1
ATOM 2404 O O . LEU A 1 296 ? -43.460 15.313 -31.005 1.00 29.33 296 LEU A O 1
ATOM 2408 N N . SER A 1 297 ? -44.617 16.266 -29.322 1.00 33.16 297 SER A N 1
ATOM 2409 C CA . SER A 1 297 ? -44.519 15.157 -28.382 1.00 33.16 297 SER A CA 1
ATOM 2410 C C . SER A 1 297 ? -45.462 14.050 -28.853 1.00 33.16 297 SER A C 1
ATOM 2412 O O . SER A 1 297 ? -46.677 14.248 -28.928 1.00 33.16 297 SER A O 1
ATOM 2414 N N . THR A 1 298 ? -44.908 12.888 -29.188 1.00 30.62 298 THR A N 1
ATOM 2415 C CA . THR A 1 298 ? -45.677 11.648 -29.272 1.00 30.62 298 THR A CA 1
ATOM 2416 C C . THR A 1 298 ? -44.980 10.569 -28.463 1.00 30.62 298 THR A C 1
ATOM 2418 O O . THR A 1 298 ? -44.047 9.918 -28.928 1.00 30.62 298 THR A O 1
ATOM 2421 N N . ASP A 1 299 ? -45.499 10.361 -27.259 1.00 33.38 299 ASP A N 1
ATOM 2422 C CA . ASP A 1 299 ? -45.384 9.116 -26.516 1.00 33.38 299 ASP A CA 1
ATOM 2423 C C . ASP A 1 299 ? -46.001 7.969 -27.327 1.00 33.38 299 ASP A C 1
ATOM 2425 O O . ASP A 1 299 ? -47.212 7.950 -27.560 1.00 33.38 299 ASP A O 1
ATOM 2429 N N . LYS A 1 300 ? -45.194 6.974 -27.716 1.00 30.19 300 LYS A N 1
ATOM 2430 C CA . LYS A 1 300 ? -45.668 5.594 -27.919 1.00 30.19 300 LYS A CA 1
ATOM 2431 C C . LYS A 1 300 ? -44.524 4.580 -27.849 1.00 30.19 300 LYS A C 1
ATOM 2433 O O . LYS A 1 300 ? -43.607 4.562 -28.661 1.00 30.19 300 LYS A O 1
ATOM 2438 N N . LYS A 1 301 ? -44.652 3.702 -26.853 1.00 34.34 301 LYS A N 1
ATOM 2439 C CA . LYS A 1 301 ? -43.833 2.524 -26.541 1.00 34.34 301 LYS A CA 1
ATOM 2440 C C . LYS A 1 301 ? -43.866 1.443 -27.640 1.00 34.34 301 LYS A C 1
ATOM 2442 O O . LYS A 1 301 ? -44.948 1.049 -28.068 1.00 34.34 301 LYS A O 1
ATOM 2447 N N . ARG A 1 302 ? -42.692 0.871 -27.938 1.00 27.73 302 ARG A N 1
ATOM 2448 C CA . ARG A 1 302 ? -42.377 -0.545 -28.278 1.00 27.73 302 ARG A CA 1
ATOM 2449 C C . ARG A 1 302 ? -40.922 -0.747 -27.797 1.00 27.73 302 ARG A C 1
ATOM 2451 O O . ARG A 1 302 ? -40.072 -0.017 -28.279 1.00 27.73 302 ARG A O 1
ATOM 2458 N N . VAL A 1 303 ? -40.571 -1.390 -26.678 1.00 27.08 303 VAL A N 1
ATOM 2459 C CA . VAL A 1 303 ? -40.713 -2.772 -26.163 1.00 27.08 303 VAL A CA 1
ATOM 2460 C C . VAL A 1 303 ? -39.782 -3.808 -26.846 1.00 27.08 303 VAL A C 1
ATOM 2462 O O . VAL A 1 303 ? -39.924 -4.048 -28.040 1.00 27.08 303 VAL A O 1
ATOM 2465 N N . TYR A 1 304 ? -38.946 -4.438 -25.989 1.00 27.66 304 TYR A N 1
ATOM 2466 C CA . TYR A 1 304 ? -37.977 -5.565 -26.096 1.00 27.66 304 TYR A CA 1
ATOM 2467 C C . TYR A 1 304 ? -36.587 -5.279 -26.719 1.00 27.66 304 TYR A C 1
ATOM 2469 O O . TYR A 1 304 ? -36.519 -4.699 -27.793 1.00 27.66 304 TYR A O 1
ATOM 2477 N N . SER A 1 305 ? -35.441 -5.635 -26.101 1.00 28.56 305 SER A N 1
ATOM 2478 C CA . SER A 1 305 ? -35.157 -6.700 -25.103 1.00 28.56 305 SER A CA 1
ATOM 2479 C C . SER A 1 305 ? -33.909 -6.463 -24.205 1.00 28.56 305 SER A C 1
ATOM 2481 O O . SER A 1 305 ? -32.861 -6.093 -24.724 1.00 28.56 305 SER A O 1
ATOM 2483 N N . ASP A 1 306 ? -34.084 -6.707 -22.890 1.00 31.59 306 ASP A N 1
ATOM 2484 C CA . ASP A 1 306 ? -33.234 -7.282 -21.803 1.00 31.59 306 ASP A CA 1
ATOM 2485 C C . ASP A 1 306 ? -31.683 -7.235 -21.902 1.00 31.59 306 ASP A C 1
ATOM 2487 O O . ASP A 1 306 ? -31.109 -7.575 -22.927 1.00 31.59 306 ASP A O 1
ATOM 2491 N N . PHE A 1 307 ? -30.914 -6.857 -20.862 1.00 32.09 307 PHE A N 1
ATOM 2492 C CA . PHE A 1 307 ? -30.896 -7.433 -19.502 1.00 32.09 307 PHE A CA 1
ATOM 2493 C C . PHE A 1 307 ? -30.620 -6.437 -18.347 1.00 32.09 307 PHE A C 1
ATOM 2495 O O . PHE A 1 307 ? -29.746 -5.575 -18.412 1.00 32.09 307 PHE A O 1
ATOM 2502 N N . GLN A 1 308 ? -31.360 -6.663 -17.253 1.00 31.61 308 GLN A N 1
ATOM 2503 C CA . GLN A 1 308 ? -31.141 -6.260 -15.850 1.00 31.61 308 GLN A CA 1
ATOM 2504 C C . GLN A 1 308 ? -29.911 -6.983 -15.243 1.00 31.61 308 GLN A C 1
ATOM 2506 O O . GLN A 1 308 ? -29.526 -8.032 -15.740 1.00 31.61 308 GLN A O 1
ATOM 2511 N N . GLY A 1 309 ? -29.289 -6.577 -14.131 1.00 27.39 309 GLY A N 1
ATOM 2512 C CA . GLY A 1 309 ? -29.564 -5.509 -13.173 1.00 27.39 309 GLY A CA 1
ATOM 2513 C C . GLY A 1 309 ? -28.627 -5.609 -11.957 1.00 27.39 309 GLY A C 1
ATOM 2514 O O . GLY A 1 309 ? -27.872 -6.567 -11.849 1.00 27.39 309 GLY A O 1
ATOM 2515 N N . LEU A 1 310 ? -28.680 -4.600 -11.075 1.00 29.70 310 LEU A N 1
ATOM 2516 C CA . LEU A 1 310 ? -28.436 -4.649 -9.617 1.00 29.70 310 LEU A CA 1
ATOM 2517 C C . LEU A 1 310 ? -28.417 -3.213 -9.044 1.00 29.70 310 LEU A C 1
ATOM 2519 O O . LEU A 1 310 ? -27.373 -2.641 -8.771 1.00 29.70 310 LEU A O 1
ATOM 2523 N N . THR A 1 311 ? -29.598 -2.630 -8.825 1.00 30.31 311 THR A N 1
ATOM 2524 C CA . THR A 1 311 ? -29.873 -1.800 -7.635 1.00 30.31 311 THR A CA 1
ATOM 2525 C C . THR A 1 311 ? -31.343 -1.972 -7.253 1.00 30.31 311 THR A C 1
ATOM 2527 O O . THR A 1 311 ? -32.234 -1.983 -8.103 1.00 30.31 311 THR A O 1
ATOM 2530 N N . SER A 1 312 ? -31.616 -2.153 -5.963 1.00 31.33 312 SER A N 1
ATOM 2531 C CA . SER A 1 312 ? -32.942 -2.048 -5.338 1.00 31.33 312 SER A CA 1
ATOM 2532 C C . SER A 1 312 ? -32.768 -1.977 -3.811 1.00 31.33 312 SER A C 1
ATOM 2534 O O . SER A 1 312 ? -31.811 -2.546 -3.295 1.00 31.33 312 SER A O 1
ATOM 2536 N N . PRO A 1 313 ? -33.714 -1.402 -3.044 1.00 39.44 313 PRO A N 1
ATOM 2537 C CA . PRO A 1 313 ? -34.349 -0.106 -3.282 1.00 39.44 313 PRO A CA 1
ATOM 2538 C C . PRO A 1 313 ? -34.475 0.749 -1.992 1.00 39.44 313 PRO A C 1
ATOM 2540 O O . PRO A 1 313 ? -34.775 0.252 -0.904 1.00 39.44 313 PRO A O 1
ATOM 2543 N N . ARG A 1 314 ? -34.363 2.080 -2.127 1.00 31.67 314 ARG A N 1
ATOM 2544 C CA . ARG A 1 314 ? -34.757 3.061 -1.094 1.00 31.67 314 ARG A CA 1
ATOM 2545 C C . ARG A 1 314 ? -36.289 3.160 -1.007 1.00 31.67 314 ARG A C 1
ATOM 2547 O O . ARG A 1 314 ? -36.954 3.454 -1.998 1.00 31.67 314 ARG A O 1
ATOM 2554 N N . LYS A 1 315 ? -36.856 2.980 0.191 1.00 37.12 315 LYS A N 1
ATOM 2555 C CA . LYS A 1 315 ? -38.281 3.232 0.480 1.00 37.12 315 LYS A CA 1
ATOM 2556 C C . LYS A 1 315 ? -38.527 4.727 0.733 1.00 37.12 315 LYS A C 1
ATOM 2558 O O . LYS A 1 315 ? -37.978 5.294 1.674 1.00 37.12 315 LYS A O 1
ATOM 2563 N N . LYS A 1 316 ? -39.393 5.342 -0.083 1.00 32.16 316 LYS A N 1
ATOM 2564 C CA . LYS A 1 316 ? -39.976 6.679 0.132 1.00 32.16 316 LYS A CA 1
ATOM 2565 C C . LYS A 1 316 ? -40.955 6.651 1.313 1.00 32.16 316 LYS A C 1
ATOM 2567 O O . LYS A 1 316 ? -41.851 5.809 1.362 1.00 32.16 316 LYS A O 1
ATOM 2572 N N . LYS A 1 317 ? -40.792 7.593 2.246 1.00 35.97 317 LYS A N 1
ATOM 2573 C CA . LYS A 1 317 ? -41.670 7.823 3.401 1.00 35.97 317 LYS A CA 1
ATOM 2574 C C . LYS A 1 317 ? -42.805 8.764 2.983 1.00 35.97 317 LYS A C 1
ATOM 2576 O O . LYS A 1 317 ? -42.560 9.842 2.451 1.00 35.97 317 LYS A O 1
ATOM 2581 N N . ARG A 1 318 ? -44.040 8.309 3.187 1.00 33.31 318 ARG A N 1
ATOM 2582 C CA . ARG A 1 318 ? -45.293 9.009 2.884 1.00 33.31 318 ARG A CA 1
ATOM 2583 C C . ARG A 1 318 ? -45.590 10.015 4.003 1.00 33.31 318 ARG A C 1
ATOM 2585 O O . ARG A 1 318 ? -45.469 9.671 5.177 1.00 33.31 318 ARG A O 1
ATOM 2592 N N . SER A 1 319 ? -45.934 11.243 3.629 1.00 33.91 319 SER A N 1
ATOM 2593 C CA . SER A 1 319 ? -46.411 12.296 4.524 1.00 33.91 319 SER A CA 1
ATOM 2594 C C . SER A 1 319 ? -47.901 12.108 4.806 1.00 33.91 319 SER A C 1
ATOM 2596 O O . SER A 1 319 ? -48.679 11.866 3.888 1.00 33.91 319 SER A O 1
ATOM 2598 N N . GLU A 1 320 ? -48.311 12.257 6.066 1.00 34.12 320 GLU A N 1
ATOM 2599 C CA . GLU A 1 320 ? -49.703 12.548 6.410 1.00 34.12 320 GLU A CA 1
ATOM 2600 C C . GLU A 1 320 ? -49.771 13.352 7.718 1.00 34.12 320 GLU A C 1
ATOM 2602 O O . GLU A 1 320 ? -49.135 13.034 8.722 1.00 34.12 320 GLU A O 1
ATOM 2607 N N . LYS A 1 321 ? -50.505 14.466 7.642 1.00 38.38 321 LYS A N 1
ATOM 2608 C CA . LYS A 1 321 ? -50.768 15.458 8.691 1.00 38.38 321 LYS A CA 1
ATOM 2609 C C . LYS A 1 321 ? -51.789 14.923 9.703 1.00 38.38 321 LYS A C 1
ATOM 2611 O O . LYS A 1 321 ? -52.793 14.364 9.274 1.00 38.38 321 LYS A O 1
ATOM 2616 N N . LYS A 1 322 ? -51.636 15.269 10.991 1.00 32.44 322 LYS A N 1
ATOM 2617 C CA . LYS A 1 322 ? -52.711 15.811 11.865 1.00 32.44 322 LYS A CA 1
ATOM 2618 C C . LYS A 1 322 ? -52.189 16.132 13.279 1.00 32.44 322 LYS A C 1
ATOM 2620 O O . LYS A 1 322 ? -51.850 15.234 14.039 1.00 32.44 322 LYS A O 1
ATOM 2625 N N . LYS A 1 323 ? -52.177 17.424 13.632 1.00 38.53 323 LYS A N 1
ATOM 2626 C CA . LYS A 1 323 ? -52.231 17.930 15.020 1.00 38.53 323 LYS A CA 1
ATOM 2627 C C . LYS A 1 323 ? -53.703 18.065 15.441 1.00 38.53 323 LYS A C 1
ATOM 2629 O O . LYS A 1 323 ? -54.543 18.327 14.576 1.00 38.53 323 LYS A O 1
ATOM 2634 N N . PRO A 1 324 ? -54.000 17.999 16.749 1.00 41.28 324 PRO A N 1
ATOM 2635 C CA . PRO A 1 324 ? -54.732 19.115 17.348 1.00 41.28 324 PRO A CA 1
ATOM 2636 C C . PRO A 1 324 ? -54.170 19.586 18.703 1.00 41.28 324 PRO A C 1
ATOM 2638 O O . PRO A 1 324 ? -53.498 18.858 19.427 1.00 41.28 324 PRO A O 1
ATOM 2641 N N . ASN A 1 325 ? -54.474 20.852 18.990 1.00 34.16 325 ASN A N 1
ATOM 2642 C CA . ASN A 1 325 ? -54.078 21.687 20.127 1.00 34.16 325 ASN A CA 1
ATOM 2643 C C . ASN A 1 325 ? -54.639 21.263 21.501 1.00 34.16 325 ASN A C 1
ATOM 2645 O O . ASN A 1 325 ? -55.794 20.850 21.588 1.00 34.16 325 ASN A O 1
ATOM 2649 N N . LYS A 1 326 ? -53.889 21.579 22.572 1.00 33.09 326 LYS A N 1
ATOM 2650 C CA . LYS A 1 326 ? -54.348 22.187 23.852 1.00 33.09 326 LYS A CA 1
ATOM 2651 C C . LYS A 1 326 ? -53.095 22.615 24.655 1.00 33.09 326 LYS A C 1
ATOM 2653 O O . LYS A 1 326 ? -52.236 21.776 24.870 1.00 33.09 326 LYS A O 1
ATOM 2658 N N . LYS A 1 327 ? -52.778 23.910 24.807 1.00 30.34 327 LYS A N 1
ATOM 2659 C CA . LYS A 1 327 ? -53.273 24.974 25.725 1.00 30.34 327 LYS A CA 1
ATOM 2660 C C . LYS A 1 327 ? -52.634 24.964 27.139 1.00 30.34 327 LYS A C 1
ATOM 2662 O O . LYS A 1 327 ? -52.912 24.050 27.899 1.00 30.34 327 LYS A O 1
ATOM 2667 N N . LEU A 1 328 ? -51.928 26.076 27.427 1.00 30.58 328 LEU A N 1
ATOM 2668 C CA . LEU A 1 328 ? -51.737 26.834 28.692 1.00 30.58 328 LEU A CA 1
ATOM 2669 C C . LEU A 1 328 ? -50.990 26.206 29.900 1.00 30.58 328 LEU A C 1
ATOM 2671 O O . LEU A 1 328 ? -51.519 25.316 30.549 1.00 30.58 328 LEU A O 1
ATOM 2675 N N . GLU A 1 329 ? -49.776 26.739 30.156 1.00 25.89 329 GLU A N 1
ATOM 2676 C CA . GLU A 1 329 ? -49.200 27.381 31.382 1.00 25.89 329 GLU A CA 1
ATOM 2677 C C . GLU A 1 329 ? -49.870 27.255 32.785 1.00 25.89 329 GLU A C 1
ATOM 2679 O O . GLU A 1 329 ? -51.058 26.941 32.836 1.00 25.89 329 GLU A O 1
ATOM 2684 N N . PRO A 1 330 ? -49.229 27.679 33.922 1.00 46.62 330 PRO A N 1
ATOM 2685 C CA . PRO A 1 330 ? -47.817 28.072 34.188 1.00 46.62 330 PRO A CA 1
ATOM 2686 C C . PRO A 1 330 ? -47.211 27.630 35.568 1.00 46.62 330 PRO A C 1
ATOM 2688 O O . PRO A 1 330 ? -47.888 27.071 36.422 1.00 46.62 330 PRO A O 1
ATOM 2691 N N . ALA A 1 331 ? -45.939 28.023 35.779 1.00 29.70 331 ALA A N 1
ATOM 2692 C CA . ALA A 1 331 ? -45.284 28.504 37.021 1.00 29.70 331 ALA A CA 1
ATOM 2693 C C . ALA A 1 331 ? -44.960 27.576 38.220 1.00 29.70 331 ALA A C 1
ATOM 2695 O O . ALA A 1 331 ? -45.853 27.102 38.907 1.00 29.70 331 ALA A O 1
ATOM 2696 N N . SER A 1 332 ? -43.660 27.529 38.574 1.00 32.00 332 SER A N 1
ATOM 2697 C CA . SER A 1 332 ? -43.073 27.825 39.915 1.00 32.00 332 SER A CA 1
ATOM 2698 C C . SER A 1 332 ? -41.566 27.484 39.893 1.00 32.00 332 SER A C 1
ATOM 2700 O O . SER A 1 332 ? -41.212 26.345 39.616 1.00 32.00 332 SER A O 1
ATOM 2702 N N . ARG A 1 333 ? -40.625 28.444 39.930 1.00 30.58 333 ARG A N 1
ATOM 2703 C CA . ARG A 1 333 ? -40.001 29.067 41.125 1.00 30.58 333 ARG A CA 1
ATOM 2704 C C . ARG A 1 333 ? -39.641 28.083 42.252 1.00 30.58 333 ARG A C 1
ATOM 2706 O O . ARG A 1 333 ? -40.518 27.726 43.024 1.00 30.58 333 ARG A O 1
ATOM 2713 N N . SER A 1 334 ? -38.345 27.819 42.429 1.00 33.09 334 SER A N 1
ATOM 2714 C CA . SER A 1 334 ? -37.653 28.008 43.718 1.00 33.09 334 SER A CA 1
ATOM 2715 C C . SER A 1 334 ? -36.135 27.960 43.524 1.00 33.09 334 SER A C 1
ATOM 2717 O O . SER A 1 334 ? -35.580 26.936 43.132 1.00 33.09 334 SER A O 1
ATOM 2719 N N . ALA A 1 335 ? -35.496 29.090 43.809 1.00 30.97 335 ALA A N 1
ATOM 2720 C CA . ALA A 1 335 ? -34.091 29.187 44.159 1.00 30.97 335 ALA A CA 1
ATOM 2721 C C . ALA A 1 335 ? -33.876 28.597 45.561 1.00 30.97 335 ALA A C 1
ATOM 2723 O O . ALA A 1 335 ? -34.732 28.796 46.423 1.00 30.97 335 ALA A O 1
ATOM 2724 N N . VAL A 1 336 ? -32.741 27.933 45.781 1.00 35.66 336 VAL A N 1
ATOM 2725 C CA . VAL A 1 336 ? -32.107 27.801 47.098 1.00 35.66 336 VAL A CA 1
ATOM 2726 C C . VAL A 1 336 ? -30.600 27.906 46.870 1.00 35.66 336 VAL A C 1
ATOM 2728 O O . VAL A 1 336 ? -29.991 27.016 46.278 1.00 35.66 336 VAL A O 1
ATOM 2731 N N . ASP A 1 337 ? -30.061 29.055 47.273 1.00 29.23 337 ASP A N 1
ATOM 2732 C CA . ASP A 1 337 ? -28.674 29.244 47.690 1.00 29.23 337 ASP A CA 1
ATOM 2733 C C . ASP A 1 337 ? -28.352 28.278 48.834 1.00 29.23 337 ASP A C 1
ATOM 2735 O O . ASP A 1 337 ? -29.155 28.152 49.755 1.00 29.23 337 ASP A O 1
ATOM 2739 N N . ASP A 1 338 ? -27.152 27.699 48.842 1.00 31.11 338 ASP A N 1
ATOM 2740 C CA . ASP A 1 338 ? -26.441 27.548 50.110 1.00 31.11 338 ASP A CA 1
ATOM 2741 C C . ASP A 1 338 ? -24.927 27.629 49.901 1.00 31.11 338 ASP A C 1
ATOM 2743 O O . ASP A 1 338 ? -24.323 26.937 49.078 1.00 31.11 338 ASP A O 1
ATOM 2747 N N . GLN A 1 339 ? -24.341 28.565 50.641 1.00 29.73 339 GLN A N 1
ATOM 2748 C CA . GLN A 1 339 ? -22.931 28.909 50.672 1.00 29.73 339 GLN A CA 1
ATOM 2749 C C . GLN A 1 339 ? -22.152 28.013 51.648 1.00 29.73 339 GLN A C 1
ATOM 2751 O O . GLN A 1 339 ? -22.681 27.573 52.661 1.00 29.73 339 GLN A O 1
ATOM 2756 N N . ARG A 1 340 ? -20.831 27.977 51.415 1.00 31.47 340 ARG A N 1
ATOM 2757 C CA . ARG A 1 340 ? -19.744 27.959 52.418 1.00 31.47 340 ARG A CA 1
ATOM 2758 C C . ARG A 1 340 ? -19.533 26.699 53.273 1.00 31.47 340 ARG A C 1
ATOM 2760 O O . ARG A 1 340 ? -20.270 26.441 54.212 1.00 31.47 340 ARG A O 1
ATOM 2767 N N . SER A 1 341 ? -18.335 26.124 53.129 1.00 31.95 341 SER A N 1
ATOM 2768 C CA . SER A 1 341 ? -17.287 26.287 54.157 1.00 31.95 341 SER A CA 1
ATOM 2769 C C . SER A 1 341 ? -15.916 25.799 53.661 1.00 31.95 341 SER A C 1
ATOM 2771 O O . SER A 1 341 ? -15.707 24.601 53.476 1.00 31.95 341 SER A O 1
ATOM 2773 N N . GLU A 1 342 ? -14.984 26.738 53.491 1.00 33.12 342 GLU A N 1
ATOM 2774 C CA . GLU A 1 342 ? -13.549 26.532 53.725 1.00 33.12 342 GLU A CA 1
ATOM 2775 C C . GLU A 1 342 ? -13.309 26.335 55.233 1.00 33.12 342 GLU A C 1
ATOM 2777 O O . GLU A 1 342 ? -13.945 27.030 56.027 1.00 33.12 342 GLU A O 1
ATOM 2782 N N . LEU A 1 343 ? -12.376 25.452 55.617 1.00 31.70 343 LEU A N 1
ATOM 2783 C CA . LEU A 1 343 ? -11.414 25.712 56.701 1.00 31.70 343 LEU A CA 1
ATOM 2784 C C . LEU A 1 343 ? -10.255 24.687 56.693 1.00 31.70 343 LEU A C 1
ATOM 2786 O O . LEU A 1 343 ? -10.432 23.509 56.995 1.00 31.70 343 LEU A O 1
ATOM 2790 N N . ASP A 1 344 ? -9.087 25.174 56.285 1.00 27.69 344 ASP A N 1
ATOM 2791 C CA . ASP A 1 344 ? -7.760 25.099 56.915 1.00 27.69 344 ASP A CA 1
ATOM 2792 C C . ASP A 1 344 ? -7.294 23.906 57.782 1.00 27.69 344 ASP A C 1
ATOM 2794 O O . ASP A 1 344 ? -7.758 23.646 58.888 1.00 27.69 344 ASP A O 1
ATOM 2798 N N . SER A 1 345 ? -6.208 23.305 57.272 1.00 31.22 345 SER A N 1
ATOM 2799 C CA . SER A 1 345 ? -4.868 23.110 57.865 1.00 31.22 345 SER A CA 1
ATOM 2800 C C . SER A 1 345 ? -4.688 22.647 59.322 1.00 31.22 345 SER A C 1
ATOM 2802 O O . SER A 1 345 ? -5.044 23.345 60.266 1.00 31.22 345 SER A O 1
ATOM 2804 N N . ALA A 1 346 ? -3.876 21.593 59.497 1.00 28.38 346 ALA A N 1
ATOM 2805 C CA . ALA A 1 346 ? -2.896 21.534 60.586 1.00 28.38 346 ALA A CA 1
ATOM 2806 C C . ALA A 1 346 ? -1.690 20.641 60.237 1.00 28.38 346 ALA A C 1
ATOM 2808 O O . ALA A 1 346 ? -1.773 19.422 60.100 1.00 28.38 346 ALA A O 1
ATOM 2809 N N . THR A 1 347 ? -0.548 21.308 60.127 1.00 29.11 347 THR A N 1
ATOM 2810 C CA . THR A 1 347 ? 0.833 20.825 60.102 1.00 29.11 347 THR A CA 1
ATOM 2811 C C . THR A 1 347 ? 1.208 20.127 61.410 1.00 29.11 347 THR A C 1
ATOM 2813 O O . THR A 1 347 ? 1.058 20.750 62.455 1.00 29.11 347 THR A O 1
ATOM 2816 N N . THR A 1 348 ? 1.821 18.932 61.394 1.00 26.83 348 THR A N 1
ATOM 2817 C CA . THR A 1 348 ? 2.880 18.576 62.373 1.00 26.83 348 THR A CA 1
ATOM 2818 C C . THR A 1 348 ? 3.766 17.406 61.895 1.00 26.83 348 THR A C 1
ATOM 2820 O O . THR A 1 348 ? 3.346 16.257 61.827 1.00 26.83 348 THR A O 1
ATOM 2823 N N . LYS A 1 349 ? 5.036 17.711 61.612 1.00 30.59 349 LYS A N 1
ATOM 2824 C CA . LYS A 1 349 ? 6.235 16.858 61.789 1.00 30.59 349 LYS A CA 1
ATOM 2825 C C . LYS A 1 349 ? 7.012 17.488 62.972 1.00 30.59 349 LYS A C 1
ATOM 2827 O O . LYS A 1 349 ? 6.837 18.699 63.138 1.00 30.59 349 LYS A O 1
ATOM 2832 N N . PRO A 1 350 ? 7.860 16.780 63.764 1.00 41.22 350 PRO A N 1
ATOM 2833 C CA . PRO A 1 350 ? 9.088 16.163 63.231 1.00 41.22 350 PRO A CA 1
ATOM 2834 C C . PRO A 1 350 ? 9.709 14.945 63.975 1.00 41.22 350 PRO A C 1
ATOM 2836 O O . PRO A 1 350 ? 9.399 14.636 65.117 1.00 41.22 350 PRO A O 1
ATOM 2839 N N . SER A 1 351 ? 10.723 14.383 63.294 1.00 25.80 351 SER A N 1
ATOM 2840 C CA . SER A 1 351 ? 12.046 13.951 63.805 1.00 25.80 351 SER A CA 1
ATOM 2841 C C . SER A 1 351 ? 12.389 12.453 63.980 1.00 25.80 351 SER A C 1
ATOM 2843 O O . SER A 1 351 ? 11.983 11.802 64.933 1.00 25.80 351 SER A O 1
ATOM 2845 N N . ALA A 1 352 ? 13.234 11.997 63.037 1.00 30.47 352 ALA A N 1
ATOM 2846 C CA . ALA A 1 352 ? 14.514 11.266 63.149 1.00 30.47 352 ALA A CA 1
ATOM 2847 C C . ALA A 1 352 ? 14.664 9.934 63.926 1.00 30.47 352 ALA A C 1
ATOM 2849 O O . ALA A 1 352 ? 14.603 9.918 65.149 1.00 30.47 352 ALA A O 1
ATOM 2850 N N . ALA A 1 353 ? 15.102 8.879 63.208 1.00 27.03 353 ALA A N 1
ATOM 2851 C CA . ALA A 1 353 ? 16.399 8.197 63.428 1.00 27.03 353 ALA A CA 1
ATOM 2852 C C . ALA A 1 353 ? 16.747 7.159 62.318 1.00 27.03 353 ALA A C 1
ATOM 2854 O O . ALA A 1 353 ? 16.117 6.117 62.187 1.00 27.03 353 ALA A O 1
ATOM 2855 N N . LEU A 1 354 ? 17.759 7.513 61.515 1.00 27.98 354 LEU A N 1
ATOM 2856 C CA . LEU A 1 354 ? 18.889 6.735 60.958 1.00 27.98 354 LEU A CA 1
ATOM 2857 C C . LEU A 1 354 ? 19.054 5.223 61.297 1.00 27.98 354 LEU A C 1
ATOM 2859 O O . LEU A 1 354 ? 19.205 4.892 62.466 1.00 27.98 354 LEU A O 1
ATOM 2863 N N . GLN A 1 355 ? 19.229 4.348 60.283 1.00 30.38 355 GLN A N 1
ATOM 2864 C CA . GLN A 1 355 ? 20.538 3.786 59.841 1.00 30.38 355 GLN A CA 1
ATOM 2865 C C . GLN A 1 355 ? 20.436 2.662 58.767 1.00 30.38 355 GLN A C 1
ATOM 2867 O O . GLN A 1 355 ? 19.726 1.679 58.940 1.00 30.38 355 GLN A O 1
ATOM 2872 N N . ASN A 1 356 ? 21.279 2.818 57.732 1.00 27.52 356 ASN A N 1
ATOM 2873 C CA . ASN A 1 356 ? 22.084 1.832 56.978 1.00 27.52 356 ASN A CA 1
ATOM 2874 C C . ASN A 1 356 ? 21.447 0.741 56.086 1.00 27.52 356 ASN A C 1
ATOM 2876 O O . ASN A 1 356 ? 20.946 -0.262 56.586 1.00 27.52 356 ASN A O 1
ATOM 2880 N N . ARG A 1 357 ? 21.742 0.805 54.769 1.00 27.73 357 ARG A N 1
ATOM 2881 C CA . ARG A 1 357 ? 22.542 -0.240 54.085 1.00 27.73 357 ARG A CA 1
ATOM 2882 C C . ARG A 1 357 ? 23.152 0.227 52.750 1.00 27.73 357 ARG A C 1
ATOM 2884 O O . ARG A 1 357 ? 22.511 0.933 51.982 1.00 27.73 357 ARG A O 1
ATOM 2891 N N . GLU A 1 358 ? 24.404 -0.183 52.556 1.00 26.31 358 GLU A N 1
ATOM 2892 C CA . GLU A 1 358 ? 25.394 0.177 51.532 1.00 26.31 358 GLU A CA 1
ATOM 2893 C C . GLU A 1 358 ? 25.078 -0.200 50.078 1.00 26.31 358 GLU A C 1
ATOM 2895 O O . GLU A 1 358 ? 24.421 -1.198 49.783 1.00 26.31 358 GLU A O 1
ATOM 2900 N N . VAL A 1 359 ? 25.690 0.594 49.195 1.00 26.20 359 VAL A N 1
ATOM 2901 C CA . VAL A 1 359 ? 25.870 0.439 47.748 1.00 26.20 359 VAL A CA 1
ATOM 2902 C C . VAL A 1 359 ? 27.282 -0.107 47.497 1.00 26.20 359 VAL A C 1
ATOM 2904 O O . VAL A 1 359 ? 28.231 0.390 48.099 1.00 26.20 359 VAL A O 1
ATOM 2907 N N . ILE A 1 360 ? 27.440 -1.077 46.588 1.00 27.28 360 ILE A N 1
ATOM 2908 C CA . ILE A 1 360 ? 28.741 -1.418 45.988 1.00 27.28 360 ILE A CA 1
ATOM 2909 C C . ILE A 1 360 ? 28.628 -1.304 44.465 1.00 27.28 360 ILE A C 1
ATOM 2911 O O . ILE A 1 360 ? 27.812 -1.961 43.821 1.00 27.28 360 ILE A O 1
ATOM 2915 N N . GLU A 1 361 ? 29.481 -0.435 43.943 1.00 25.67 361 GLU A N 1
ATOM 2916 C CA . GLU A 1 361 ? 29.771 -0.083 42.559 1.00 25.67 361 GLU A CA 1
ATOM 2917 C C . GLU A 1 361 ? 30.957 -0.927 42.061 1.00 25.67 361 GLU A C 1
ATOM 2919 O O . GLU A 1 361 ? 31.942 -1.056 42.786 1.00 25.67 361 GLU A O 1
ATOM 2924 N N . ILE A 1 362 ? 30.911 -1.478 40.838 1.00 25.80 362 ILE A N 1
ATOM 2925 C CA . ILE A 1 362 ? 32.116 -1.972 40.143 1.00 25.80 362 ILE A CA 1
ATOM 2926 C C . ILE A 1 362 ? 32.038 -1.636 38.645 1.00 25.80 362 ILE A C 1
ATOM 2928 O O . ILE A 1 362 ? 31.177 -2.133 37.918 1.00 25.80 362 ILE A O 1
ATOM 2932 N N . CYS A 1 363 ? 32.993 -0.814 38.206 1.00 25.41 363 CYS A N 1
ATOM 2933 C CA . CYS A 1 363 ? 33.381 -0.554 36.817 1.00 25.41 363 CYS A CA 1
ATOM 2934 C C . CYS A 1 363 ? 34.403 -1.602 36.290 1.00 25.41 363 CYS A C 1
ATOM 2936 O O . CYS A 1 363 ? 35.002 -2.327 37.084 1.00 25.41 363 CYS A O 1
ATOM 2938 N N . PRO A 1 364 ? 34.636 -1.687 34.961 1.00 37.84 364 PRO A N 1
ATOM 2939 C CA . PRO A 1 364 ? 35.317 -2.805 34.288 1.00 37.84 364 PRO A CA 1
ATOM 2940 C C . PRO A 1 364 ? 36.824 -2.558 34.039 1.00 37.84 364 PRO A C 1
ATOM 2942 O O . PRO A 1 364 ? 37.265 -1.410 34.118 1.00 37.84 364 PRO A O 1
ATOM 2945 N N . PRO A 1 365 ? 37.617 -3.572 33.620 1.00 34.28 365 PRO A N 1
ATOM 2946 C CA . PRO A 1 365 ? 38.964 -3.339 33.104 1.00 34.28 365 PRO A CA 1
ATOM 2947 C C . PRO A 1 365 ? 39.135 -3.598 31.593 1.00 34.28 365 PRO A C 1
ATOM 2949 O O . PRO A 1 365 ? 38.453 -4.409 30.968 1.00 34.28 365 PRO A O 1
ATOM 2952 N N . ARG A 1 366 ? 40.112 -2.866 31.041 1.00 28.17 366 ARG A N 1
ATOM 2953 C CA . ARG A 1 366 ? 40.600 -2.795 29.653 1.00 28.17 366 ARG A CA 1
ATOM 2954 C C . ARG A 1 366 ? 41.816 -3.717 29.409 1.00 28.17 366 ARG A C 1
ATOM 2956 O O . ARG A 1 366 ? 42.685 -3.801 30.263 1.00 28.17 366 ARG A O 1
ATOM 2963 N N . ILE A 1 367 ? 41.897 -4.217 28.166 1.00 30.09 367 ILE A N 1
ATOM 2964 C CA . ILE A 1 367 ? 43.067 -4.439 27.271 1.00 30.09 367 ILE A CA 1
ATOM 2965 C C . ILE A 1 367 ? 44.203 -5.389 27.711 1.00 30.09 367 ILE A C 1
ATOM 2967 O O . ILE A 1 367 ? 44.994 -5.057 28.584 1.00 30.09 367 ILE A O 1
ATOM 2971 N N . ALA A 1 368 ? 44.404 -6.452 26.911 1.00 24.30 368 ALA A N 1
ATOM 2972 C CA . ALA A 1 368 ? 45.708 -6.845 26.343 1.00 24.30 368 ALA A CA 1
ATOM 2973 C C . ALA A 1 368 ? 45.541 -7.822 25.148 1.00 24.30 368 ALA A C 1
ATOM 2975 O O . ALA A 1 368 ? 45.026 -8.925 25.301 1.00 24.30 368 ALA A O 1
ATOM 2976 N N . THR A 1 369 ? 45.998 -7.422 23.959 1.00 27.52 369 THR A N 1
ATOM 2977 C CA . THR A 1 369 ? 46.531 -8.293 22.876 1.00 27.52 369 THR A CA 1
ATOM 2978 C C . THR A 1 369 ? 48.019 -8.584 23.175 1.00 27.52 369 THR A C 1
ATOM 2980 O O . THR A 1 369 ? 48.586 -7.760 23.898 1.00 27.52 369 THR A O 1
ATOM 2983 N N . PRO A 1 370 ? 48.717 -9.629 22.638 1.00 35.03 370 PRO A N 1
ATOM 2984 C CA . PRO A 1 370 ? 48.722 -9.988 21.205 1.00 35.03 370 PRO A CA 1
ATOM 2985 C C . PRO A 1 370 ? 49.058 -11.463 20.804 1.00 35.03 370 PRO A C 1
ATOM 2987 O O . PRO A 1 370 ? 49.403 -12.311 21.618 1.00 35.03 370 PRO A O 1
ATOM 2990 N N . THR A 1 371 ? 49.050 -11.678 19.479 1.00 25.09 371 THR A N 1
ATOM 2991 C CA . THR A 1 371 ? 49.925 -12.570 18.677 1.00 25.09 371 THR A CA 1
ATOM 2992 C C . THR A 1 371 ? 49.424 -13.960 18.240 1.00 25.09 371 THR A C 1
ATOM 2994 O O . THR A 1 371 ? 49.024 -14.816 19.017 1.00 25.09 371 THR A O 1
ATOM 2997 N N . SER A 1 372 ? 49.526 -14.128 16.916 1.00 26.64 372 SER A N 1
ATOM 2998 C CA . SER A 1 372 ? 49.258 -15.254 16.014 1.00 26.64 372 SER A CA 1
ATOM 2999 C C . SER A 1 372 ? 49.999 -16.563 16.307 1.00 26.64 372 SER A C 1
ATOM 3001 O O . SER A 1 372 ? 51.091 -16.494 16.859 1.00 26.64 372 SER A O 1
ATOM 3003 N N . VAL A 1 373 ? 49.515 -17.686 15.741 1.00 26.45 373 VAL A N 1
ATOM 3004 C CA . VAL A 1 373 ? 50.262 -18.607 14.835 1.00 26.45 373 VAL A CA 1
ATOM 3005 C C . VAL A 1 373 ? 49.344 -19.751 14.325 1.00 26.45 373 VAL A C 1
ATOM 3007 O O . VAL A 1 373 ? 48.782 -20.495 15.112 1.00 26.45 373 VAL A O 1
ATOM 3010 N N . ILE A 1 374 ? 49.190 -19.808 12.991 1.00 27.48 374 ILE A N 1
ATOM 3011 C CA . ILE A 1 374 ? 49.272 -20.945 12.033 1.00 27.48 374 ILE A CA 1
ATOM 3012 C C . ILE A 1 374 ? 48.490 -22.275 12.288 1.00 27.48 374 ILE A C 1
ATOM 3014 O O . ILE A 1 374 ? 48.641 -22.940 13.303 1.00 27.48 374 ILE A O 1
ATOM 3018 N N . LEU A 1 375 ? 47.725 -22.663 11.247 1.00 26.33 375 LEU A N 1
ATOM 3019 C CA . LEU A 1 375 ? 47.094 -23.958 10.851 1.00 26.33 375 LEU A CA 1
ATOM 3020 C C . LEU A 1 375 ? 48.044 -25.204 10.927 1.00 26.33 375 LEU A C 1
ATOM 3022 O O . LEU A 1 375 ? 49.233 -24.972 11.124 1.00 26.33 375 LEU A O 1
ATOM 3026 N N . PRO A 1 376 ? 47.648 -26.494 10.688 1.00 41.25 376 PRO A N 1
ATOM 3027 C CA . PRO A 1 376 ? 46.517 -26.986 9.875 1.00 41.25 376 PRO A CA 1
ATOM 3028 C C . PRO A 1 376 ? 45.782 -28.289 10.323 1.00 41.25 376 PRO A C 1
ATOM 3030 O O . PRO A 1 376 ? 46.111 -28.933 11.310 1.00 41.25 376 PRO A O 1
ATOM 3033 N N . ALA A 1 377 ? 44.758 -28.610 9.516 1.00 26.89 377 ALA A N 1
ATOM 3034 C CA . ALA A 1 377 ? 44.043 -29.865 9.221 1.00 26.89 377 ALA A CA 1
ATOM 3035 C C . ALA A 1 377 ? 44.503 -31.211 9.828 1.00 26.89 377 ALA A C 1
ATOM 3037 O O . ALA A 1 377 ? 45.687 -31.526 9.812 1.00 26.89 377 ALA A O 1
ATOM 3038 N N . SER A 1 378 ? 43.540 -32.088 10.161 1.00 27.81 378 SER A N 1
ATOM 3039 C CA . SER A 1 378 ? 43.245 -33.311 9.379 1.00 27.81 378 SER A CA 1
ATOM 3040 C C . SER A 1 378 ? 42.100 -34.140 9.991 1.00 27.81 378 SER A C 1
ATOM 3042 O O . SER A 1 378 ? 41.848 -34.106 11.192 1.00 27.81 378 SER A O 1
ATOM 3044 N N . ASP A 1 379 ? 41.443 -34.877 9.099 1.00 27.20 379 ASP A N 1
ATOM 3045 C CA . ASP A 1 379 ? 40.351 -35.847 9.221 1.00 27.20 379 ASP A CA 1
ATOM 3046 C C . ASP A 1 379 ? 40.461 -36.939 10.304 1.00 27.20 379 ASP A C 1
ATOM 3048 O O . ASP A 1 379 ? 41.555 -37.356 10.679 1.00 27.20 379 ASP A O 1
ATOM 3052 N N . GLY A 1 380 ? 39.310 -37.553 10.628 1.00 26.72 380 GLY A N 1
ATOM 3053 C CA . GLY A 1 380 ? 39.244 -39.022 10.700 1.00 26.72 380 GLY A CA 1
ATOM 3054 C C . GLY A 1 380 ? 38.477 -39.671 11.862 1.00 26.72 380 GLY A C 1
ATOM 3055 O O . GLY A 1 380 ? 38.996 -39.803 12.959 1.00 26.72 380 GLY A O 1
ATOM 3056 N N . HIS A 1 381 ? 37.308 -40.226 11.522 1.00 28.09 381 HIS A N 1
ATOM 3057 C CA . HIS A 1 381 ? 36.727 -41.497 12.000 1.00 28.09 381 HIS A CA 1
ATOM 3058 C C . HIS A 1 381 ? 36.285 -41.743 13.468 1.00 28.09 381 HIS A C 1
ATOM 3060 O O . HIS A 1 381 ? 37.073 -41.999 14.364 1.00 28.09 381 HIS A O 1
ATOM 3066 N N . ALA A 1 382 ? 34.954 -41.858 13.609 1.00 28.70 382 ALA A N 1
ATOM 3067 C CA . ALA A 1 382 ? 34.170 -43.066 13.949 1.00 28.70 382 ALA A CA 1
ATOM 3068 C C . ALA A 1 382 ? 34.505 -43.945 15.186 1.00 28.70 382 ALA A C 1
ATOM 3070 O O . ALA A 1 382 ? 35.526 -44.620 15.237 1.00 28.70 382 ALA A O 1
ATOM 3071 N N . GLY A 1 383 ? 33.492 -44.099 16.057 1.00 27.03 383 GLY A N 1
ATOM 3072 C CA . GLY A 1 383 ? 33.300 -45.178 17.051 1.00 27.03 383 GLY A CA 1
ATOM 3073 C C . GLY A 1 383 ? 32.442 -44.679 18.231 1.00 27.03 383 GLY A C 1
ATOM 3074 O O . GLY A 1 383 ? 32.900 -43.809 18.955 1.00 27.03 383 GLY A O 1
ATOM 3075 N N . ARG A 1 384 ? 31.129 -44.968 18.351 1.00 28.92 384 ARG A N 1
ATOM 3076 C CA . ARG A 1 384 ? 30.499 -46.168 18.979 1.00 28.92 384 ARG A CA 1
ATOM 3077 C C . ARG A 1 384 ? 31.170 -46.529 20.325 1.00 28.92 384 ARG A C 1
ATOM 3079 O O . ARG A 1 384 ? 32.372 -46.734 20.321 1.00 28.92 384 ARG A O 1
ATOM 3086 N N . THR A 1 385 ? 30.523 -46.690 21.485 1.00 28.11 385 THR A N 1
ATOM 3087 C CA . THR A 1 385 ? 29.121 -46.953 21.883 1.00 28.11 385 THR A CA 1
ATOM 3088 C C . THR A 1 385 ? 29.049 -46.837 23.425 1.00 28.11 385 THR A C 1
ATOM 3090 O O . THR A 1 385 ? 30.058 -47.153 24.044 1.00 28.11 385 THR A O 1
ATOM 3093 N N . GLU A 1 386 ? 27.865 -46.516 23.984 1.00 26.88 386 GLU A N 1
ATOM 3094 C CA . GLU A 1 386 ? 27.345 -46.946 25.318 1.00 26.88 386 GLU A CA 1
ATOM 3095 C C . GLU A 1 386 ? 28.091 -46.480 26.604 1.00 26.88 386 GLU A C 1
ATOM 3097 O O . GLU A 1 386 ? 29.309 -46.425 26.637 1.00 26.88 386 GLU A O 1
ATOM 3102 N N . SER A 1 387 ? 27.464 -46.118 27.731 1.00 29.73 387 SER A N 1
ATOM 3103 C CA . SER A 1 387 ? 26.081 -46.224 28.219 1.00 29.73 387 SER A CA 1
ATOM 3104 C C . SER A 1 387 ? 25.873 -45.359 29.496 1.00 29.73 387 SER A C 1
ATOM 3106 O O . SER A 1 387 ? 26.852 -44.957 30.123 1.00 29.73 387 SER A O 1
ATOM 3108 N N . ASP A 1 388 ? 24.594 -45.152 29.867 1.00 26.92 388 ASP A N 1
ATOM 3109 C CA . ASP A 1 388 ? 24.048 -44.962 31.239 1.00 26.92 388 ASP A CA 1
ATOM 3110 C C . ASP A 1 388 ? 24.208 -43.566 31.919 1.00 26.92 388 ASP A C 1
ATOM 3112 O O . ASP A 1 388 ? 25.273 -42.968 31.896 1.00 26.92 388 ASP A O 1
ATOM 3116 N N . ASP A 1 389 ? 23.227 -42.932 32.586 1.00 28.22 389 ASP A N 1
ATOM 3117 C CA . ASP A 1 389 ? 21.859 -43.296 32.989 1.00 28.22 389 ASP A CA 1
ATOM 3118 C C . ASP A 1 389 ? 21.081 -42.047 33.528 1.00 28.22 389 ASP A C 1
ATOM 3120 O O . ASP A 1 389 ? 21.688 -41.063 33.949 1.00 28.22 389 ASP A O 1
ATOM 3124 N N . ILE A 1 390 ? 19.742 -42.161 33.582 1.00 29.12 390 ILE A N 1
ATOM 3125 C CA . ILE A 1 390 ? 18.709 -41.460 34.404 1.00 29.12 390 ILE A CA 1
ATOM 3126 C C . ILE A 1 390 ? 18.441 -39.939 34.260 1.00 29.12 390 ILE A C 1
ATOM 3128 O O . ILE A 1 390 ? 19.202 -39.097 34.729 1.00 29.12 390 ILE A O 1
ATOM 3132 N N . GLY A 1 391 ? 17.198 -39.593 33.854 1.00 27.88 391 GLY A N 1
ATOM 3133 C CA . GLY A 1 391 ? 16.510 -38.389 34.369 1.00 27.88 391 GLY A CA 1
ATOM 3134 C C . GLY A 1 391 ? 15.348 -37.781 33.556 1.00 27.88 391 GLY A C 1
ATOM 3135 O O . GLY A 1 391 ? 15.540 -36.756 32.923 1.00 27.88 391 GLY A O 1
ATOM 3136 N N . GLN A 1 392 ? 14.144 -38.372 33.639 1.00 28.97 392 GLN A N 1
ATOM 3137 C CA . GLN A 1 392 ? 12.790 -37.754 33.529 1.00 28.97 392 GLN A CA 1
ATOM 3138 C C . GLN A 1 392 ? 12.526 -36.705 32.411 1.00 28.97 392 GLN A C 1
ATOM 3140 O O . GLN A 1 392 ? 12.861 -35.535 32.517 1.00 28.97 392 GLN A O 1
ATOM 3145 N N . SER A 1 393 ? 11.896 -37.087 31.293 1.00 26.27 393 SER A N 1
ATOM 3146 C CA . SER A 1 393 ? 10.432 -37.069 31.057 1.00 26.27 393 SER A CA 1
ATOM 3147 C C . SER A 1 393 ? 9.723 -35.714 31.241 1.00 26.27 393 SER A C 1
ATOM 3149 O O . SER A 1 393 ? 9.177 -35.449 32.304 1.00 26.27 393 SER A O 1
ATOM 3151 N N . HIS A 1 394 ? 9.550 -34.975 30.139 1.00 25.83 394 HIS A N 1
ATOM 3152 C CA . HIS A 1 394 ? 8.256 -34.390 29.756 1.00 25.83 394 HIS A CA 1
ATOM 3153 C C . HIS A 1 394 ? 8.169 -34.304 28.223 1.00 25.83 394 HIS A C 1
ATOM 3155 O O . HIS A 1 394 ? 8.838 -33.498 27.581 1.00 25.83 394 HIS A O 1
ATOM 3161 N N . CYS A 1 395 ? 7.345 -35.177 27.639 1.00 24.09 395 CYS A N 1
ATOM 3162 C CA . CYS A 1 395 ? 7.020 -35.184 26.217 1.00 24.09 395 CYS A CA 1
ATOM 3163 C C . CYS A 1 395 ? 6.210 -33.933 25.858 1.00 24.09 395 CYS A C 1
ATOM 3165 O O . CYS A 1 395 ? 5.091 -33.755 26.337 1.00 24.09 395 CYS A O 1
ATOM 3167 N N . THR A 1 396 ? 6.754 -33.094 24.984 1.00 27.00 396 THR A N 1
ATOM 3168 C CA . THR A 1 396 ? 5.974 -32.153 24.172 1.00 27.00 396 THR A CA 1
ATOM 3169 C C . THR A 1 396 ? 5.667 -32.843 22.841 1.00 27.00 396 THR A C 1
ATOM 3171 O O . THR A 1 396 ? 6.570 -33.448 22.259 1.00 27.00 396 THR A O 1
ATOM 3174 N N . PRO A 1 397 ? 4.416 -32.828 22.348 1.00 25.81 397 PRO A N 1
ATOM 3175 C CA . PRO A 1 397 ? 4.114 -33.437 21.067 1.00 25.81 397 PRO A CA 1
ATOM 3176 C C . PRO A 1 397 ? 4.756 -32.584 19.974 1.00 25.81 397 PRO A C 1
ATOM 3178 O O . PRO A 1 397 ? 4.431 -31.408 19.809 1.00 25.81 397 PRO A O 1
ATOM 3181 N N . VAL A 1 398 ? 5.674 -33.189 19.224 1.00 25.36 398 VAL A N 1
ATOM 3182 C CA . VAL A 1 398 ? 6.106 -32.680 17.926 1.00 25.36 398 VAL A CA 1
ATOM 3183 C C . VAL A 1 398 ? 4.874 -32.719 17.028 1.00 25.36 398 VAL A C 1
ATOM 3185 O O . VAL A 1 398 ? 4.469 -33.775 16.548 1.00 25.36 398 VAL A O 1
ATOM 3188 N N . VAL A 1 399 ? 4.226 -31.567 16.861 1.00 25.00 399 VAL A N 1
ATOM 3189 C CA . VAL A 1 399 ? 3.183 -31.383 15.855 1.00 25.00 399 VAL A CA 1
ATOM 3190 C C . VAL A 1 399 ? 3.883 -31.418 14.504 1.00 25.00 399 VAL A C 1
ATOM 3192 O O . VAL A 1 399 ? 4.457 -30.430 14.052 1.00 25.00 399 VAL A O 1
ATOM 3195 N N . THR A 1 400 ? 3.877 -32.588 13.873 1.00 24.02 400 THR A N 1
ATOM 3196 C CA . THR A 1 400 ? 4.166 -32.729 12.451 1.00 24.02 400 THR A CA 1
ATOM 3197 C C . THR A 1 400 ? 3.117 -31.915 11.700 1.00 24.02 400 THR A C 1
ATOM 3199 O O . THR A 1 400 ? 1.958 -32.315 11.602 1.00 24.02 400 THR A O 1
ATOM 3202 N N . ILE A 1 401 ? 3.509 -30.734 11.220 1.00 30.48 401 ILE A N 1
ATOM 3203 C CA . ILE A 1 401 ? 2.694 -29.921 10.321 1.00 30.48 401 ILE A CA 1
ATOM 3204 C C . ILE A 1 401 ? 2.602 -30.697 9.008 1.00 30.48 401 ILE A C 1
ATOM 3206 O O . ILE A 1 401 ? 3.514 -30.693 8.186 1.00 30.48 401 ILE A O 1
ATOM 3210 N N . GLN A 1 402 ? 1.503 -31.423 8.853 1.00 26.42 402 GLN A N 1
ATOM 3211 C CA . GLN A 1 402 ? 1.089 -32.002 7.587 1.00 26.42 402 GLN A CA 1
ATOM 3212 C C . GLN A 1 402 ? 0.886 -30.840 6.592 1.00 26.42 402 GLN A C 1
ATOM 3214 O O . GLN A 1 402 ? 0.249 -29.848 6.963 1.00 26.42 402 GLN A O 1
ATOM 3219 N N . PRO A 1 403 ? 1.435 -30.898 5.365 1.00 27.78 403 PRO A N 1
ATOM 3220 C CA . PRO A 1 403 ? 1.259 -29.820 4.400 1.00 27.78 403 PRO A CA 1
ATOM 3221 C C . PRO A 1 403 ? -0.240 -29.659 4.104 1.00 27.78 403 PRO A C 1
ATOM 3223 O O . PRO A 1 403 ? -0.917 -30.663 3.859 1.00 27.78 403 PRO A O 1
ATOM 3226 N N . PRO A 1 404 ? -0.797 -28.435 4.155 1.00 33.75 404 PRO A N 1
ATOM 3227 C CA . PRO A 1 404 ? -2.195 -28.239 3.819 1.00 33.75 404 PRO A CA 1
ATOM 3228 C C . PRO A 1 404 ? -2.413 -28.632 2.355 1.00 33.75 404 PRO A C 1
ATOM 3230 O O . PRO A 1 404 ? -1.586 -28.348 1.486 1.00 33.75 404 PRO A O 1
ATOM 3233 N N . ALA A 1 405 ? -3.542 -29.296 2.102 1.00 28.64 405 ALA A N 1
ATOM 3234 C CA . ALA A 1 405 ? -4.064 -29.549 0.765 1.00 28.64 405 ALA A CA 1
ATOM 3235 C C . ALA A 1 405 ? -4.042 -28.259 -0.090 1.00 28.64 405 ALA A C 1
ATOM 3237 O O . ALA A 1 405 ? -4.066 -27.162 0.478 1.00 28.64 405 ALA A O 1
ATOM 3238 N N . PRO A 1 406 ? -4.009 -28.359 -1.435 1.00 34.88 406 PRO A N 1
ATOM 3239 C CA . PRO A 1 406 ? -3.812 -27.211 -2.315 1.00 34.88 406 PRO A CA 1
ATOM 3240 C C . PRO A 1 406 ? -4.759 -26.061 -1.949 1.00 34.88 406 PRO A C 1
ATOM 3242 O O . PRO A 1 406 ? -5.980 -26.199 -2.037 1.00 34.88 406 PRO A O 1
ATOM 3245 N N . LEU A 1 407 ? -4.186 -24.914 -1.566 1.00 43.97 407 LEU A N 1
ATOM 3246 C CA . LEU A 1 407 ? -4.886 -23.687 -1.145 1.00 43.97 407 LEU A CA 1
ATOM 3247 C C . LEU A 1 407 ? -5.890 -23.146 -2.186 1.00 43.97 407 LEU A C 1
ATOM 3249 O O . LEU A 1 407 ? -6.664 -22.242 -1.890 1.00 43.97 407 LEU A O 1
ATOM 3253 N N . LEU A 1 408 ? -5.913 -23.717 -3.391 1.00 40.84 408 LEU A N 1
ATOM 3254 C CA . LEU A 1 408 ? -6.773 -23.325 -4.505 1.00 40.84 408 LEU A CA 1
ATOM 3255 C C . LEU A 1 408 ? -8.201 -23.908 -4.448 1.00 40.84 408 LEU A C 1
ATOM 3257 O O . LEU A 1 408 ? -9.001 -23.597 -5.326 1.00 40.84 408 LEU A O 1
ATOM 3261 N N . GLN A 1 409 ? -8.549 -24.734 -3.451 1.00 38.47 409 GLN A N 1
ATOM 3262 C CA . GLN A 1 409 ? -9.885 -25.353 -3.339 1.00 38.47 409 GLN A CA 1
ATOM 3263 C C . GLN A 1 409 ? -10.501 -25.296 -1.930 1.00 38.47 409 GLN A C 1
ATOM 3265 O O . GLN A 1 409 ? -11.178 -26.231 -1.505 1.00 38.47 409 GLN A O 1
ATOM 3270 N N . VAL A 1 410 ? -10.334 -24.198 -1.185 1.00 40.97 410 VAL A N 1
ATOM 3271 C CA . VAL A 1 410 ? -11.153 -24.000 0.026 1.00 40.97 410 VAL A CA 1
ATOM 3272 C C . VAL A 1 410 ? -12.541 -23.503 -0.390 1.00 40.97 410 VAL A C 1
ATOM 3274 O O . VAL A 1 410 ? -12.823 -22.306 -0.429 1.00 40.97 410 VAL A O 1
ATOM 3277 N N . ALA A 1 411 ? -13.410 -24.447 -0.755 1.00 30.91 411 ALA A N 1
ATOM 3278 C CA . ALA A 1 411 ? -14.827 -24.195 -0.977 1.00 30.91 411 ALA A CA 1
ATOM 3279 C C . ALA A 1 411 ? -15.465 -23.628 0.307 1.00 30.91 411 ALA A C 1
ATOM 3281 O O . ALA A 1 411 ? -15.338 -24.222 1.375 1.00 30.91 411 ALA A O 1
ATOM 3282 N N . GLY A 1 412 ? -16.149 -22.483 0.203 1.00 41.44 412 GLY A N 1
ATOM 3283 C CA . GLY A 1 412 ? -16.957 -21.913 1.292 1.00 41.44 412 GLY A CA 1
ATOM 3284 C C . GLY A 1 412 ? -16.418 -20.640 1.950 1.00 41.44 412 GLY A C 1
ATOM 3285 O O . GLY A 1 412 ? -17.069 -20.102 2.842 1.00 41.44 412 GLY A O 1
ATOM 3286 N N . LEU A 1 413 ? -15.277 -20.102 1.515 1.00 51.81 413 LEU A N 1
ATOM 3287 C CA . LEU A 1 413 ? -14.871 -18.771 1.961 1.00 51.81 413 LEU A CA 1
ATOM 3288 C C . LEU A 1 413 ? -15.796 -17.728 1.321 1.00 51.81 413 LEU A C 1
ATOM 3290 O O . LEU A 1 413 ? -15.878 -17.639 0.096 1.00 51.81 413 LEU A O 1
ATOM 3294 N N . ASN A 1 414 ? -16.438 -16.885 2.134 1.00 61.28 414 ASN A N 1
ATOM 3295 C CA . ASN A 1 414 ? -16.938 -15.583 1.680 1.00 61.28 414 ASN A CA 1
ATOM 3296 C C . ASN A 1 414 ? -15.720 -14.687 1.385 1.00 61.28 414 ASN A C 1
ATOM 3298 O O . ASN A 1 414 ? -15.394 -13.760 2.132 1.00 61.28 414 ASN A O 1
ATOM 3302 N N . LEU A 1 415 ? -14.980 -15.064 0.339 1.00 63.75 415 LEU A N 1
ATOM 3303 C CA . LEU A 1 415 ? -13.707 -14.477 -0.053 1.00 63.75 415 LEU A CA 1
ATOM 3304 C C . LEU A 1 415 ? -13.900 -13.013 -0.450 1.00 63.75 415 LEU A C 1
ATOM 3306 O O . LEU A 1 415 ? -12.983 -12.224 -0.285 1.00 63.75 415 LEU A O 1
ATOM 3310 N N . ASP A 1 416 ? -15.099 -12.641 -0.900 1.00 72.94 416 ASP A N 1
ATOM 3311 C CA . ASP A 1 416 ? -15.437 -11.266 -1.260 1.00 72.94 416 ASP A CA 1
ATOM 3312 C C . ASP A 1 416 ? -15.407 -10.344 -0.032 1.00 72.94 416 ASP A C 1
ATOM 3314 O O . ASP A 1 416 ? -14.832 -9.259 -0.085 1.00 72.94 416 ASP A O 1
ATOM 3318 N N . SER A 1 417 ? -15.941 -10.792 1.112 1.00 83.31 417 SER A N 1
ATOM 3319 C CA . SER A 1 417 ? -15.849 -10.026 2.365 1.00 83.31 417 SER A CA 1
ATOM 3320 C C . SER A 1 417 ? -14.420 -10.024 2.915 1.00 83.31 417 SER A C 1
ATOM 3322 O O . SER A 1 417 ? -13.931 -8.988 3.363 1.00 83.31 417 SER A O 1
ATOM 3324 N N . ALA A 1 418 ? -13.717 -11.159 2.830 1.00 85.94 418 ALA A N 1
ATOM 3325 C CA . ALA A 1 418 ? -12.316 -11.245 3.241 1.00 85.94 418 ALA A CA 1
ATOM 3326 C C . ALA A 1 418 ? -11.423 -10.305 2.414 1.00 85.94 418 ALA A C 1
ATOM 3328 O O . ALA A 1 418 ? -10.589 -9.602 2.972 1.00 85.94 418 ALA A O 1
ATOM 3329 N N . ALA A 1 419 ? -11.633 -10.236 1.098 1.00 81.62 419 ALA A N 1
ATOM 3330 C CA . ALA A 1 419 ? -10.870 -9.393 0.184 1.00 81.62 419 ALA A CA 1
ATOM 3331 C C . ALA A 1 419 ? -11.068 -7.891 0.436 1.00 81.62 419 ALA A C 1
ATOM 3333 O O . ALA A 1 419 ? -10.206 -7.108 0.049 1.00 81.62 419 ALA A O 1
ATOM 3334 N N . LEU A 1 420 ? -12.160 -7.489 1.096 1.00 86.62 420 LEU A N 1
ATOM 3335 C CA . LEU A 1 420 ? -12.398 -6.104 1.510 1.00 86.62 420 LEU A CA 1
ATOM 3336 C C . LEU A 1 420 ? -11.761 -5.776 2.865 1.00 86.62 420 LEU A C 1
ATOM 3338 O O . LEU A 1 420 ? -11.255 -4.674 3.047 1.00 86.62 420 LEU A O 1
ATOM 3342 N N . ILE A 1 421 ? -11.784 -6.719 3.812 1.00 92.31 421 ILE A N 1
ATOM 3343 C CA . ILE A 1 421 ? -11.362 -6.470 5.198 1.00 92.31 421 ILE A CA 1
ATOM 3344 C C . ILE A 1 421 ? -9.894 -6.831 5.428 1.00 92.31 421 ILE A C 1
ATOM 3346 O O . ILE A 1 421 ? -9.148 -6.054 6.007 1.00 92.31 421 ILE A O 1
ATOM 3350 N N . MET A 1 422 ? -9.434 -7.987 4.954 1.00 93.88 422 MET A N 1
ATOM 3351 C CA . MET A 1 422 ? -8.071 -8.463 5.211 1.00 93.88 422 MET A CA 1
ATOM 3352 C C . MET A 1 422 ? -6.954 -7.529 4.731 1.00 93.88 422 MET A C 1
ATOM 3354 O O . MET A 1 422 ? -5.931 -7.470 5.419 1.00 93.88 422 MET A O 1
ATOM 3358 N N . PRO A 1 423 ? -7.100 -6.760 3.633 1.00 92.19 423 PRO A N 1
ATOM 3359 C CA . PRO A 1 423 ? -6.071 -5.807 3.239 1.00 92.19 423 PRO A CA 1
ATOM 3360 C C . PRO A 1 423 ? -5.757 -4.786 4.329 1.00 92.19 423 PRO A C 1
ATOM 3362 O O . PRO A 1 423 ? -4.580 -4.577 4.603 1.00 92.19 423 PRO A O 1
ATOM 3365 N N . SER A 1 424 ? -6.757 -4.205 5.004 1.00 91.50 424 SER A N 1
ATOM 3366 C CA . SER A 1 424 ? -6.501 -3.196 6.044 1.00 91.50 424 SER A CA 1
ATOM 3367 C C . SER A 1 424 ? -5.694 -3.773 7.214 1.00 91.50 424 SER A C 1
ATOM 3369 O O . SER A 1 424 ? -4.791 -3.107 7.722 1.00 91.50 424 SER A O 1
ATOM 3371 N N . LEU A 1 425 ? -5.932 -5.036 7.592 1.00 94.31 425 LEU A N 1
ATOM 3372 C CA . LEU A 1 425 ? -5.137 -5.734 8.610 1.00 94.31 425 LEU A CA 1
ATOM 3373 C C . LEU A 1 425 ? -3.703 -5.992 8.136 1.00 94.31 425 LEU A C 1
ATOM 3375 O O . LEU A 1 425 ? -2.757 -5.800 8.897 1.00 94.31 425 LEU A O 1
ATOM 3379 N N . LEU A 1 426 ? -3.527 -6.424 6.885 1.00 94.12 426 LEU A N 1
ATOM 3380 C CA . LEU A 1 426 ? -2.211 -6.713 6.311 1.00 94.12 426 LEU A CA 1
ATOM 3381 C C . LEU A 1 426 ? -1.369 -5.438 6.161 1.00 94.12 426 LEU A C 1
ATOM 3383 O O . LEU A 1 426 ? -0.189 -5.449 6.509 1.00 94.12 426 LEU A O 1
ATOM 3387 N N . TYR A 1 427 ? -1.970 -4.324 5.735 1.00 91.38 427 TYR A N 1
ATOM 3388 C CA . TYR A 1 427 ? -1.316 -3.012 5.716 1.00 91.38 427 TYR A CA 1
ATOM 3389 C C . TYR A 1 427 ? -0.940 -2.547 7.123 1.00 91.38 427 TYR A C 1
ATOM 3391 O O . TYR A 1 427 ? 0.199 -2.138 7.353 1.00 91.38 427 TYR A O 1
ATOM 3399 N N . LYS A 1 428 ? -1.850 -2.690 8.097 1.00 90.06 428 LYS A N 1
ATOM 3400 C CA . LYS A 1 428 ? -1.566 -2.377 9.505 1.00 90.06 428 LYS A CA 1
ATOM 3401 C C . LYS A 1 428 ? -0.428 -3.238 10.062 1.00 90.06 428 LYS A C 1
ATOM 3403 O O . LYS A 1 428 ? 0.421 -2.720 10.785 1.00 90.06 428 LYS A O 1
ATOM 3408 N N . CYS A 1 429 ? -0.361 -4.516 9.682 1.00 92.31 429 CYS A N 1
ATOM 3409 C CA . CYS A 1 429 ? 0.748 -5.409 10.012 1.00 92.31 429 CYS A CA 1
ATOM 3410 C C . CYS A 1 429 ? 2.080 -4.884 9.467 1.00 92.31 429 CYS A C 1
ATOM 3412 O O . CYS A 1 429 ? 3.030 -4.770 10.241 1.00 92.31 429 CYS A O 1
ATOM 3414 N N . VAL A 1 430 ? 2.154 -4.526 8.177 1.00 90.62 430 VAL A N 1
ATOM 3415 C CA . VAL A 1 430 ? 3.374 -3.946 7.583 1.00 90.62 430 VAL A CA 1
ATOM 3416 C C . VAL A 1 430 ? 3.765 -2.661 8.300 1.00 90.62 430 VAL A C 1
ATOM 3418 O O . VAL A 1 430 ? 4.886 -2.582 8.791 1.00 90.62 430 VAL A O 1
ATOM 3421 N N . LYS A 1 431 ? 2.840 -1.701 8.443 1.00 87.06 431 LYS A N 1
ATOM 3422 C CA . LYS A 1 431 ? 3.097 -0.415 9.109 1.00 87.06 431 LYS A CA 1
ATOM 3423 C C . LYS A 1 431 ? 3.676 -0.629 10.509 1.00 87.06 431 LYS A C 1
ATOM 3425 O O . LYS A 1 431 ? 4.795 -0.212 10.787 1.00 87.06 431 LYS A O 1
ATOM 3430 N N . MET A 1 432 ? 2.969 -1.369 11.366 1.00 86.12 432 MET A N 1
ATOM 3431 C CA . MET A 1 432 ? 3.393 -1.594 12.752 1.00 86.12 432 MET A CA 1
ATOM 3432 C C . MET A 1 432 ? 4.714 -2.365 12.846 1.00 86.12 432 MET A C 1
ATOM 3434 O O . MET A 1 432 ? 5.570 -2.012 13.657 1.00 86.12 432 MET A O 1
ATOM 3438 N N . LYS A 1 433 ? 4.914 -3.410 12.032 1.00 87.81 433 LYS A N 1
ATOM 3439 C CA . LYS A 1 433 ? 6.143 -4.219 12.082 1.00 87.81 433 LYS A CA 1
ATOM 3440 C C . LYS A 1 433 ? 7.347 -3.504 11.500 1.00 87.81 433 LYS A C 1
ATOM 3442 O O . LYS A 1 433 ? 8.435 -3.705 12.032 1.00 87.81 433 LYS A O 1
ATOM 3447 N N . SER A 1 434 ? 7.167 -2.668 10.482 1.00 84.19 434 SER A N 1
ATOM 3448 C CA . SER A 1 434 ? 8.230 -1.806 9.973 1.00 84.19 434 SER A CA 1
ATOM 3449 C C . SER A 1 434 ? 8.659 -0.831 11.064 1.00 84.19 434 SER A C 1
ATOM 3451 O O . SER A 1 434 ? 9.827 -0.828 11.441 1.00 84.19 434 SER A O 1
ATOM 3453 N N . THR A 1 435 ? 7.722 -0.102 11.685 1.00 80.19 435 THR A N 1
ATOM 3454 C CA . THR A 1 435 ? 8.053 0.838 12.770 1.00 80.19 435 THR A CA 1
ATOM 3455 C C . THR A 1 435 ? 8.755 0.132 13.937 1.00 80.19 435 THR A C 1
ATOM 3457 O O . THR A 1 435 ? 9.822 0.564 14.368 1.00 80.19 435 THR A O 1
ATOM 3460 N N . ILE A 1 436 ? 8.217 -0.998 14.415 1.00 80.88 436 ILE A N 1
ATOM 3461 C CA . ILE A 1 436 ? 8.821 -1.774 15.514 1.00 80.88 436 ILE A CA 1
ATOM 3462 C C . ILE A 1 436 ? 10.192 -2.330 15.118 1.00 80.88 436 ILE A C 1
ATOM 3464 O O . ILE A 1 436 ? 11.129 -2.284 15.911 1.00 80.88 436 ILE A O 1
ATOM 3468 N N . GLY A 1 437 ? 10.324 -2.873 13.910 1.00 74.88 437 GLY A N 1
ATOM 3469 C CA . GLY A 1 437 ? 11.564 -3.474 13.438 1.00 74.88 437 GLY A CA 1
ATOM 3470 C C . GLY A 1 437 ? 12.709 -2.469 13.384 1.00 74.88 437 GLY A C 1
ATOM 3471 O O . GLY A 1 437 ? 13.821 -2.816 13.774 1.00 74.88 437 GLY A O 1
ATOM 3472 N N . ILE A 1 438 ? 12.442 -1.246 12.907 1.00 67.44 438 ILE A N 1
ATOM 3473 C CA . ILE A 1 438 ? 13.507 -0.270 12.652 1.00 67.44 438 ILE A CA 1
ATOM 3474 C C . ILE A 1 438 ? 13.973 0.343 13.983 1.00 67.44 438 ILE A C 1
ATOM 3476 O O . ILE A 1 438 ? 15.159 0.631 14.145 1.00 67.44 438 ILE A O 1
ATOM 3480 N N . TYR A 1 439 ? 13.073 0.497 14.966 1.00 65.44 439 TYR A N 1
ATOM 3481 C CA . TYR A 1 439 ? 13.362 1.316 16.152 1.00 65.44 439 TYR A CA 1
ATOM 3482 C C . TYR A 1 439 ? 13.116 0.648 17.516 1.00 65.44 439 TYR A C 1
ATOM 3484 O O . TYR A 1 439 ? 13.430 1.239 18.549 1.00 65.44 439 TYR A O 1
ATOM 3492 N N . GLY A 1 440 ? 12.603 -0.586 17.566 1.00 58.19 440 GLY A N 1
ATOM 3493 C CA . GLY A 1 440 ? 12.118 -1.217 18.798 1.00 58.19 440 GLY A CA 1
ATOM 3494 C C . GLY A 1 440 ? 12.448 -2.707 18.922 1.00 58.19 440 GLY A C 1
ATOM 3495 O O . GLY A 1 440 ? 11.614 -3.573 18.665 1.00 58.19 440 GLY A O 1
ATOM 3496 N N . HIS A 1 441 ? 13.652 -3.041 19.394 1.00 55.25 441 HIS A N 1
ATOM 3497 C CA . HIS A 1 441 ? 13.987 -4.415 19.817 1.00 55.25 441 HIS A CA 1
ATOM 3498 C C . HIS A 1 441 ? 14.316 -4.552 21.308 1.00 55.25 441 HIS A C 1
ATOM 3500 O O . HIS A 1 441 ? 14.476 -5.669 21.796 1.00 55.25 441 HIS A O 1
ATOM 3506 N N . ARG A 1 442 ? 14.390 -3.448 22.061 1.00 49.22 442 ARG A N 1
ATOM 3507 C CA . ARG A 1 442 ? 14.565 -3.505 23.515 1.00 49.22 442 ARG A CA 1
ATOM 3508 C C . ARG A 1 442 ? 13.200 -3.455 24.191 1.00 49.22 442 ARG A C 1
ATOM 3510 O O . ARG A 1 442 ? 12.485 -2.468 24.063 1.00 49.22 442 ARG A O 1
ATOM 3517 N N . THR A 1 443 ? 12.874 -4.500 24.947 1.00 45.91 443 THR A N 1
ATOM 3518 C CA . THR A 1 443 ? 11.853 -4.485 26.004 1.00 45.91 443 THR A CA 1
ATOM 3519 C C . THR A 1 443 ? 12.316 -3.553 27.123 1.00 45.91 443 THR A C 1
ATOM 3521 O O . THR A 1 443 ? 12.725 -3.989 28.195 1.00 45.91 443 THR A O 1
ATOM 3524 N N . THR A 1 444 ? 12.341 -2.250 26.863 1.00 44.94 444 THR A N 1
ATOM 3525 C CA . THR A 1 444 ? 12.419 -1.262 27.933 1.00 44.94 444 THR A CA 1
ATOM 3526 C C . THR A 1 444 ? 11.028 -1.155 28.532 1.00 44.94 444 THR A C 1
ATOM 3528 O O . THR A 1 444 ? 10.095 -0.738 27.850 1.00 44.94 444 THR A O 1
ATOM 3531 N N . ASN A 1 445 ? 10.891 -1.562 29.796 1.00 43.62 445 ASN A N 1
ATOM 3532 C CA . ASN A 1 445 ? 9.741 -1.220 30.626 1.00 43.62 445 ASN A CA 1
ATOM 3533 C C . ASN A 1 445 ? 9.710 0.305 30.768 1.00 43.62 445 ASN A C 1
ATOM 3535 O O . ASN A 1 445 ? 10.283 0.846 31.708 1.00 43.62 445 ASN A O 1
ATOM 3539 N N . ILE A 1 446 ? 9.106 1.005 29.811 1.00 48.53 446 ILE A N 1
ATOM 3540 C CA . ILE A 1 446 ? 8.801 2.419 29.986 1.00 48.53 446 ILE A CA 1
ATOM 3541 C C . ILE A 1 446 ? 7.420 2.491 30.613 1.00 48.53 446 ILE A C 1
ATOM 3543 O O . ILE A 1 446 ? 6.415 2.061 30.046 1.00 48.53 446 ILE A O 1
ATOM 3547 N N . ILE A 1 447 ? 7.411 3.004 31.833 1.00 50.78 447 ILE A N 1
ATOM 3548 C CA . ILE A 1 447 ? 6.214 3.464 32.512 1.00 50.78 447 ILE A CA 1
ATOM 3549 C C . ILE A 1 447 ? 5.781 4.705 31.731 1.00 50.78 447 ILE A C 1
ATOM 3551 O O . ILE A 1 447 ? 6.468 5.721 31.784 1.00 50.78 447 ILE A O 1
ATOM 3555 N N . ALA A 1 448 ? 4.697 4.612 30.954 1.00 61.66 448 ALA A N 1
ATOM 3556 C CA . ALA A 1 448 ? 4.050 5.800 30.407 1.00 61.66 448 ALA A CA 1
ATOM 3557 C C . ALA A 1 448 ? 3.774 6.751 31.582 1.00 61.66 448 ALA A C 1
ATOM 3559 O O . ALA A 1 448 ? 3.046 6.384 32.506 1.00 61.66 448 ALA A O 1
ATOM 3560 N N . THR A 1 449 ? 4.434 7.909 31.596 1.00 67.56 449 THR A N 1
ATOM 3561 C CA . THR A 1 449 ? 4.303 8.887 32.676 1.00 67.56 449 THR A CA 1
ATOM 3562 C C . THR A 1 449 ? 3.229 9.897 32.309 1.00 67.56 449 THR A C 1
ATOM 3564 O O . THR A 1 449 ? 3.190 10.398 31.189 1.00 67.56 449 THR A O 1
ATOM 3567 N N . ASN A 1 450 ? 2.341 10.186 33.252 1.00 77.62 450 ASN A N 1
ATOM 3568 C CA . ASN A 1 450 ? 1.383 11.286 33.169 1.00 77.62 450 ASN A CA 1
ATOM 3569 C C . ASN A 1 450 ? 1.892 12.545 33.894 1.00 77.62 450 ASN A C 1
ATOM 3571 O O . ASN A 1 450 ? 1.175 13.539 33.978 1.00 77.62 450 ASN A O 1
ATOM 3575 N N . GLU A 1 451 ? 3.111 12.506 34.438 1.00 86.62 451 GLU A N 1
ATOM 3576 C CA . GLU A 1 451 ? 3.734 13.650 35.098 1.00 86.62 451 GLU A CA 1
ATOM 3577 C C . GLU A 1 451 ? 4.199 14.660 34.043 1.00 86.62 451 GLU A C 1
ATOM 3579 O O . GLU A 1 451 ? 5.149 14.414 33.298 1.00 86.62 451 GLU A O 1
ATOM 3584 N N . THR A 1 452 ? 3.520 15.807 33.982 1.00 87.19 452 THR A N 1
ATOM 3585 C CA . THR A 1 452 ? 3.768 16.869 32.995 1.00 87.19 452 THR A CA 1
ATOM 3586 C C . THR A 1 452 ? 5.184 17.438 33.070 1.00 87.19 452 THR A C 1
ATOM 3588 O O . THR A 1 452 ? 5.735 17.822 32.040 1.00 87.19 452 THR A O 1
ATOM 3591 N N . GLU A 1 453 ? 5.794 17.449 34.258 1.00 89.88 453 GLU A N 1
ATOM 3592 C CA . GLU A 1 453 ? 7.194 17.838 34.462 1.00 89.88 453 GLU A CA 1
ATOM 3593 C C . GLU A 1 453 ? 8.141 16.888 33.725 1.00 89.88 453 GLU A C 1
ATOM 3595 O O . GLU A 1 453 ? 8.905 17.346 32.883 1.00 89.88 453 GLU A O 1
ATOM 3600 N N . LYS A 1 454 ? 7.998 15.570 33.917 1.00 84.19 454 LYS A N 1
ATOM 3601 C CA . LYS A 1 454 ? 8.798 14.559 33.205 1.00 84.19 454 LYS A CA 1
ATOM 3602 C C . LYS A 1 454 ? 8.596 14.606 31.691 1.00 84.19 454 LYS A C 1
ATOM 3604 O O . LYS A 1 454 ? 9.543 14.396 30.942 1.00 84.19 454 LYS A O 1
ATOM 3609 N N . ILE A 1 455 ? 7.373 14.888 31.228 1.00 84.31 455 ILE A N 1
ATOM 3610 C CA . ILE A 1 455 ? 7.090 15.065 29.793 1.00 84.31 455 ILE A CA 1
ATOM 3611 C C . ILE A 1 455 ? 7.861 16.275 29.244 1.00 84.31 455 ILE A C 1
ATOM 3613 O O . ILE A 1 455 ? 8.484 16.182 28.187 1.00 84.31 455 ILE A O 1
ATOM 3617 N N . ARG A 1 456 ? 7.857 17.403 29.966 1.00 86.44 456 ARG A N 1
ATOM 3618 C CA . ARG A 1 456 ? 8.590 18.613 29.569 1.00 86.44 456 ARG A CA 1
ATOM 3619 C C . ARG A 1 456 ? 10.103 18.413 29.638 1.00 86.44 456 ARG A C 1
ATOM 3621 O O . ARG A 1 456 ? 10.805 18.861 28.735 1.00 86.44 456 ARG A O 1
ATOM 3628 N N . GLU A 1 457 ? 10.596 17.748 30.679 1.00 88.06 457 GLU A N 1
ATOM 3629 C CA . GLU A 1 457 ? 12.008 17.381 30.827 1.00 88.06 457 GLU A CA 1
ATOM 3630 C C . GLU A 1 457 ? 12.467 16.529 29.648 1.00 88.06 457 GLU A C 1
ATOM 3632 O O . GLU A 1 457 ? 13.469 16.858 29.027 1.00 88.06 457 GLU A O 1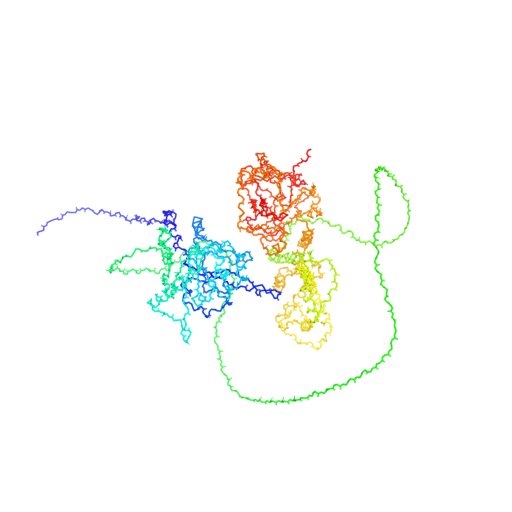
ATOM 3637 N N . TYR A 1 458 ? 11.690 15.512 29.271 1.00 85.75 458 TYR A N 1
ATOM 3638 C CA . TYR A 1 458 ? 12.003 14.653 28.133 1.00 85.75 458 TYR A CA 1
ATOM 3639 C C . TYR A 1 458 ? 12.001 15.405 26.793 1.00 85.75 458 TYR A C 1
ATOM 3641 O O . TYR A 1 458 ? 12.917 15.248 25.989 1.00 85.75 458 TYR A O 1
ATOM 3649 N N . ALA A 1 459 ? 11.013 16.277 26.559 1.00 87.69 459 ALA A N 1
ATOM 3650 C CA . ALA A 1 459 ? 10.993 17.127 25.367 1.00 87.69 459 ALA A CA 1
ATOM 3651 C C . ALA A 1 459 ? 12.206 18.076 25.319 1.00 87.69 459 ALA A C 1
ATOM 3653 O O . ALA A 1 459 ? 12.809 18.270 24.264 1.00 87.69 459 ALA A O 1
ATOM 3654 N N . THR A 1 460 ? 12.595 18.626 26.473 1.00 92.31 460 THR A N 1
ATOM 3655 C CA . THR A 1 460 ? 13.787 19.475 26.601 1.00 92.31 460 THR A CA 1
ATOM 3656 C C . THR A 1 460 ? 15.063 18.665 26.359 1.00 92.31 460 THR A C 1
ATOM 3658 O O . THR A 1 460 ? 15.946 19.138 25.651 1.00 92.31 460 THR A O 1
ATOM 3661 N N . GLU A 1 461 ? 15.150 17.439 26.876 1.00 90.38 461 GLU A N 1
ATOM 3662 C CA . GLU A 1 461 ? 16.267 16.519 26.646 1.00 90.38 461 GLU A CA 1
ATOM 3663 C C . GLU A 1 461 ? 16.436 16.210 25.150 1.00 90.38 461 GLU A C 1
ATOM 3665 O O . GLU A 1 461 ? 17.520 16.416 24.611 1.00 90.38 461 GLU A O 1
ATOM 3670 N N . ILE A 1 462 ? 15.363 15.812 24.450 1.00 89.88 462 ILE A N 1
ATOM 3671 C CA . ILE A 1 462 ? 15.415 15.556 23.000 1.00 89.88 462 ILE A CA 1
ATOM 3672 C C . ILE A 1 462 ? 15.832 16.812 22.227 1.00 89.88 462 ILE A C 1
ATOM 3674 O O . ILE A 1 462 ? 16.595 16.706 21.271 1.00 89.88 462 ILE A O 1
ATOM 3678 N N . SER A 1 463 ? 15.367 18.001 22.630 1.00 91.62 463 SER A N 1
ATOM 3679 C CA . SER A 1 463 ? 15.721 19.258 21.950 1.00 91.62 463 SER A CA 1
ATOM 3680 C C . SER A 1 463 ? 17.214 19.600 22.022 1.00 91.62 463 SER A C 1
ATOM 3682 O O . SER A 1 463 ? 17.693 20.413 21.235 1.00 91.62 463 SER A O 1
ATOM 3684 N N . GLN A 1 464 ? 17.947 18.987 22.957 1.00 93.75 464 GLN A N 1
ATOM 3685 C CA . GLN A 1 464 ? 19.390 19.166 23.121 1.00 93.75 464 GLN A CA 1
ATOM 3686 C C . GLN A 1 464 ? 20.215 18.136 22.339 1.00 93.75 464 GLN A C 1
ATOM 3688 O O . GLN A 1 464 ? 21.432 18.289 22.245 1.00 93.75 464 GLN A O 1
ATOM 3693 N N . TYR A 1 465 ? 19.586 17.085 21.809 1.00 93.00 465 TYR A N 1
ATOM 3694 C CA . TYR A 1 465 ? 20.270 16.074 21.008 1.00 93.00 465 TYR A CA 1
ATOM 3695 C C . TYR A 1 465 ? 20.683 16.635 19.644 1.00 93.00 465 TYR A C 1
ATOM 3697 O O . TYR A 1 465 ? 20.076 17.574 19.123 1.00 93.00 465 TYR A O 1
ATOM 3705 N N . ASP A 1 466 ? 21.694 16.021 19.025 1.00 92.69 466 ASP A N 1
ATOM 3706 C CA . ASP A 1 466 ? 21.961 16.285 17.613 1.00 92.69 466 ASP A CA 1
ATOM 3707 C C . ASP A 1 466 ? 20.805 15.778 16.728 1.00 92.69 466 ASP A C 1
ATOM 3709 O O . ASP A 1 466 ? 19.970 14.979 17.159 1.00 92.69 466 ASP A O 1
ATOM 3713 N N . TYR A 1 467 ? 20.738 16.232 15.472 1.00 85.44 467 TYR A N 1
ATOM 3714 C CA . TYR A 1 467 ? 19.641 15.870 14.567 1.00 85.44 467 TYR A CA 1
ATOM 3715 C C . TYR A 1 467 ? 19.442 14.350 14.456 1.00 85.44 467 TYR A C 1
ATOM 3717 O O . TYR A 1 467 ? 18.317 13.857 14.519 1.00 85.44 467 TYR A O 1
ATOM 3725 N N . MET A 1 468 ? 20.522 13.577 14.331 1.00 83.06 468 MET A N 1
ATOM 3726 C CA . MET A 1 468 ? 20.426 12.129 14.138 1.00 83.06 468 MET A CA 1
ATOM 3727 C C . MET A 1 468 ? 19.999 11.408 15.419 1.00 83.06 468 MET A C 1
ATOM 3729 O O . MET A 1 468 ? 19.261 10.420 15.360 1.00 83.06 468 MET A O 1
ATOM 3733 N N . GLU A 1 469 ? 20.443 11.890 16.574 1.00 82.25 469 GLU A N 1
ATOM 3734 C CA . GLU A 1 469 ? 20.070 11.404 17.896 1.00 82.25 469 GLU A CA 1
ATOM 3735 C C . GLU A 1 469 ? 18.618 11.749 18.242 1.00 82.25 469 GLU A C 1
ATOM 3737 O O . GLU A 1 469 ? 17.874 10.855 18.657 1.00 82.25 469 GLU A O 1
ATOM 3742 N N . ALA A 1 470 ? 18.178 12.983 17.980 1.00 84.81 470 ALA A N 1
ATOM 3743 C CA . ALA A 1 470 ? 16.793 13.425 18.140 1.00 84.81 470 ALA A CA 1
ATOM 3744 C C . ALA A 1 470 ? 15.845 12.601 17.257 1.00 84.81 470 ALA A C 1
ATOM 3746 O O . ALA A 1 470 ? 14.870 12.022 17.741 1.00 84.81 470 ALA A O 1
ATOM 3747 N N . ILE A 1 471 ? 16.180 12.443 15.972 1.00 82.12 471 ILE A N 1
ATOM 3748 C CA . ILE A 1 471 ? 15.411 11.622 15.030 1.00 82.12 471 ILE A CA 1
ATOM 3749 C C . ILE A 1 471 ? 15.355 10.161 15.492 1.00 82.12 471 ILE A C 1
ATOM 3751 O O . ILE A 1 471 ? 14.298 9.530 15.420 1.00 82.12 471 ILE A O 1
ATOM 3755 N N . ARG A 1 472 ? 16.458 9.606 16.010 1.00 80.19 472 ARG A N 1
ATOM 3756 C CA . ARG A 1 472 ? 16.484 8.242 16.564 1.00 80.19 472 ARG A CA 1
ATOM 3757 C C . ARG A 1 472 ? 15.595 8.110 17.805 1.00 80.19 472 ARG A C 1
ATOM 3759 O O . ARG A 1 472 ? 14.921 7.087 17.934 1.00 80.19 472 ARG A O 1
ATOM 3766 N N . ALA A 1 473 ? 15.578 9.107 18.689 1.00 80.88 473 ALA A N 1
ATOM 3767 C CA . ALA A 1 473 ? 14.720 9.134 19.874 1.00 80.88 473 ALA A CA 1
ATOM 3768 C C . ALA A 1 473 ? 13.231 9.176 19.489 1.00 80.88 473 ALA A C 1
ATOM 3770 O O . ALA A 1 473 ? 12.479 8.284 19.879 1.00 80.88 473 ALA A O 1
ATOM 3771 N N . ILE A 1 474 ? 12.835 10.103 18.611 1.00 82.81 474 ILE A N 1
ATOM 3772 C CA . ILE A 1 474 ? 11.453 10.226 18.111 1.00 82.81 474 ILE A CA 1
ATOM 3773 C C . ILE A 1 474 ? 10.991 8.928 17.436 1.00 82.81 474 ILE A C 1
ATOM 3775 O O . ILE A 1 474 ? 9.894 8.423 17.678 1.00 82.81 474 ILE A O 1
ATOM 3779 N N . LYS A 1 475 ? 11.836 8.343 16.584 1.00 80.12 475 LYS A N 1
ATOM 3780 C CA . LYS A 1 475 ? 11.518 7.095 15.880 1.00 80.12 475 LYS A CA 1
ATOM 3781 C C . LYS A 1 475 ? 11.353 5.908 16.837 1.00 80.12 475 LYS A C 1
ATOM 3783 O O . LYS A 1 475 ? 10.476 5.064 16.633 1.00 80.12 475 LYS A O 1
ATOM 3788 N N . LYS A 1 476 ? 12.153 5.856 17.905 1.00 80.19 476 LYS A N 1
ATOM 3789 C CA . LYS A 1 476 ? 12.022 4.867 18.982 1.00 80.19 476 LYS A CA 1
ATOM 3790 C C . LYS A 1 476 ? 10.687 5.012 19.715 1.00 80.19 476 LYS A C 1
ATOM 3792 O O . LYS A 1 476 ? 10.024 3.997 19.926 1.00 80.19 476 LYS A O 1
ATOM 3797 N N . ASP A 1 477 ? 10.254 6.233 20.014 1.00 80.00 477 ASP A N 1
ATOM 3798 C CA . ASP A 1 477 ? 8.941 6.482 20.617 1.00 80.00 477 ASP A CA 1
ATOM 3799 C C . ASP A 1 477 ? 7.804 6.036 19.696 1.00 80.00 477 ASP A C 1
ATOM 3801 O O . ASP A 1 477 ? 6.920 5.291 20.125 1.00 80.00 477 ASP A O 1
ATOM 3805 N N . LYS A 1 478 ? 7.865 6.370 18.398 1.00 80.81 478 LYS A N 1
ATOM 3806 C CA . LYS A 1 478 ? 6.885 5.892 17.402 1.00 80.81 478 LYS A CA 1
ATOM 3807 C C . LYS A 1 478 ? 6.774 4.361 17.388 1.00 80.81 478 LYS A C 1
ATOM 3809 O O . LYS A 1 478 ? 5.669 3.816 17.362 1.00 80.81 478 LYS A O 1
ATOM 3814 N N . ALA A 1 479 ? 7.895 3.642 17.462 1.00 80.06 479 ALA A N 1
ATOM 3815 C CA . ALA A 1 479 ? 7.887 2.179 17.552 1.00 80.06 479 ALA A CA 1
ATOM 3816 C C . ALA A 1 479 ? 7.251 1.650 18.839 1.00 80.06 479 ALA A C 1
ATOM 3818 O O . ALA A 1 479 ? 6.555 0.630 18.810 1.00 80.06 479 ALA A O 1
ATOM 3819 N N . MET A 1 480 ? 7.458 2.338 19.960 1.00 80.25 480 MET A N 1
ATOM 3820 C CA . MET A 1 480 ? 6.812 1.991 21.222 1.00 80.25 480 MET A CA 1
ATOM 3821 C C . MET A 1 480 ? 5.301 2.189 21.153 1.00 80.25 480 MET A C 1
ATOM 3823 O O . MET A 1 480 ? 4.565 1.285 21.554 1.00 80.25 480 MET A O 1
ATOM 3827 N N . TYR A 1 481 ? 4.828 3.303 20.589 1.00 80.69 481 TYR A N 1
ATOM 3828 C CA . TYR A 1 481 ? 3.399 3.541 20.375 1.00 80.69 481 TYR A CA 1
ATOM 3829 C C . TYR A 1 481 ? 2.772 2.486 19.458 1.00 80.69 481 TYR A C 1
ATOM 3831 O O . TYR A 1 481 ? 1.712 1.950 19.784 1.00 80.69 481 TYR A O 1
ATOM 3839 N N . ALA A 1 482 ? 3.454 2.085 18.380 1.00 82.06 482 ALA A N 1
ATOM 3840 C CA . ALA A 1 482 ? 2.996 0.988 17.524 1.00 82.06 482 ALA A CA 1
ATOM 3841 C C . ALA A 1 482 ? 2.856 -0.337 18.305 1.00 82.06 482 ALA A C 1
ATOM 3843 O O . ALA A 1 482 ? 1.831 -1.019 18.207 1.00 82.06 482 ALA A O 1
ATOM 3844 N N . GLY A 1 483 ? 3.848 -0.678 19.137 1.00 82.88 483 GLY A N 1
ATOM 3845 C CA . GLY A 1 483 ? 3.785 -1.839 20.031 1.00 82.88 483 GLY A CA 1
ATOM 3846 C C . GLY A 1 483 ? 2.653 -1.742 21.061 1.00 82.88 483 GLY A C 1
ATOM 3847 O O . GLY A 1 483 ? 1.951 -2.726 21.312 1.00 82.88 483 GLY A O 1
ATOM 3848 N N . LYS A 1 484 ? 2.418 -0.547 21.616 1.00 84.19 484 LYS A N 1
ATOM 3849 C CA . LYS A 1 484 ? 1.312 -0.284 22.542 1.00 84.19 484 LYS A CA 1
ATOM 3850 C C . LYS A 1 484 ? -0.045 -0.450 21.862 1.00 84.19 484 LYS A C 1
ATOM 3852 O O . LYS A 1 484 ? -0.934 -1.050 22.460 1.00 84.19 484 LYS A O 1
ATOM 3857 N N . GLY A 1 485 ? -0.186 -0.010 20.613 1.00 85.19 485 GLY A N 1
ATOM 3858 C CA . GLY A 1 485 ? -1.388 -0.218 19.804 1.00 85.19 485 GLY A CA 1
ATOM 3859 C C . GLY A 1 485 ? -1.738 -1.700 19.637 1.00 85.19 485 GLY A C 1
ATOM 3860 O O . GLY A 1 485 ? -2.885 -2.089 19.856 1.00 85.19 485 GLY A O 1
ATOM 3861 N N . LEU A 1 486 ? -0.749 -2.559 19.351 1.00 87.56 486 LEU A N 1
ATOM 3862 C CA . LEU A 1 486 ? -0.950 -4.018 19.306 1.00 87.56 486 LEU A CA 1
ATOM 3863 C C . LEU A 1 486 ? -1.421 -4.575 20.657 1.00 87.56 486 LEU A C 1
ATOM 3865 O O . LEU A 1 486 ? -2.341 -5.394 20.711 1.00 87.56 486 LEU A O 1
ATOM 3869 N N . GLN A 1 487 ? -0.816 -4.109 21.755 1.00 87.69 487 GLN A N 1
ATOM 3870 C CA . GLN A 1 487 ? -1.213 -4.514 23.102 1.00 87.69 487 GLN A CA 1
ATOM 3871 C C . GLN A 1 487 ? -2.651 -4.090 23.417 1.00 87.69 487 GLN A C 1
ATOM 3873 O O . GLN A 1 487 ? -3.402 -4.894 23.967 1.00 87.69 487 GLN A O 1
ATOM 3878 N N . ILE A 1 488 ? -3.045 -2.859 23.079 1.00 88.88 488 ILE A N 1
ATOM 3879 C CA . ILE A 1 488 ? -4.405 -2.341 23.289 1.00 88.88 488 ILE A CA 1
ATOM 3880 C C . ILE A 1 488 ? -5.416 -3.199 22.523 1.00 88.88 488 ILE A C 1
ATOM 3882 O O . ILE A 1 488 ? -6.358 -3.707 23.136 1.00 88.88 488 ILE A O 1
ATOM 3886 N N . ASN A 1 489 ? -5.173 -3.453 21.229 1.00 90.56 489 ASN A N 1
ATOM 3887 C CA . ASN A 1 489 ? -6.059 -4.273 20.397 1.00 90.56 489 ASN A CA 1
ATOM 3888 C C . ASN A 1 489 ? -6.303 -5.650 21.016 1.00 90.56 489 ASN A C 1
ATOM 3890 O O . ASN A 1 489 ? -7.451 -6.096 21.095 1.00 90.56 489 ASN A O 1
ATOM 3894 N N . TYR A 1 490 ? -5.232 -6.311 21.460 1.00 92.75 490 TYR A N 1
ATOM 3895 C CA . TYR A 1 490 ? -5.322 -7.647 22.036 1.00 92.75 490 TYR A CA 1
ATOM 3896 C C . TYR A 1 490 ? -5.897 -7.628 23.460 1.00 92.75 490 TYR A C 1
ATOM 3898 O O . TYR A 1 490 ? -6.636 -8.532 23.837 1.00 92.75 490 TYR A O 1
ATOM 3906 N N . THR A 1 491 ? -5.640 -6.582 24.249 1.00 92.88 491 THR A N 1
ATOM 3907 C CA . THR A 1 491 ? -6.192 -6.434 25.609 1.00 92.88 491 THR A CA 1
ATOM 3908 C C . THR A 1 491 ? -7.710 -6.280 25.581 1.00 92.88 491 THR A C 1
ATOM 3910 O O . THR A 1 491 ? -8.398 -6.889 26.392 1.00 92.88 491 THR A O 1
ATOM 3913 N N . GLU A 1 492 ? -8.270 -5.553 24.616 1.00 94.75 492 GLU A N 1
ATOM 3914 C CA . GLU A 1 492 ? -9.724 -5.373 24.499 1.00 94.75 492 GLU A CA 1
ATOM 3915 C C . GLU A 1 492 ? -10.490 -6.700 24.296 1.00 94.75 492 GLU A C 1
ATOM 3917 O O . GLU A 1 492 ? -11.640 -6.832 24.719 1.00 94.75 492 GLU A O 1
ATOM 3922 N N . THR A 1 493 ? -9.835 -7.746 23.778 1.00 96.00 493 THR A N 1
ATOM 3923 C CA . THR A 1 493 ? -10.415 -9.102 23.663 1.00 96.00 493 THR A CA 1
ATOM 3924 C C . THR A 1 493 ? -10.754 -9.739 25.023 1.00 96.00 493 THR A C 1
ATOM 3926 O O . THR A 1 493 ? -11.488 -10.729 25.094 1.00 96.00 493 THR A O 1
ATOM 3929 N N . ILE A 1 494 ? -10.234 -9.189 26.128 1.00 95.94 494 ILE A N 1
ATOM 3930 C CA . ILE A 1 494 ? -10.482 -9.678 27.491 1.00 95.94 494 ILE A CA 1
ATOM 3931 C C . ILE A 1 494 ? -11.608 -8.908 28.189 1.00 95.94 494 ILE A C 1
ATOM 3933 O O . ILE A 1 494 ? -12.076 -9.352 29.236 1.00 95.94 494 ILE A O 1
ATOM 3937 N N . TYR A 1 495 ? -12.072 -7.783 27.635 1.00 96.75 495 TYR A N 1
ATOM 3938 C CA . TYR A 1 495 ? -13.070 -6.932 28.293 1.00 96.75 495 TYR A CA 1
ATOM 3939 C C . TYR A 1 495 ? -14.376 -7.673 28.551 1.00 96.75 495 TYR A C 1
ATOM 3941 O O . TYR A 1 495 ? -14.957 -7.542 29.626 1.00 96.75 495 TYR A O 1
ATOM 3949 N N . TRP A 1 496 ? -14.806 -8.528 27.621 1.00 97.06 496 TRP A N 1
ATOM 3950 C CA . TRP A 1 496 ? -15.994 -9.350 27.841 1.00 97.06 496 TRP A CA 1
ATOM 3951 C C . TRP A 1 496 ? -15.834 -10.324 29.013 1.00 97.06 496 TRP A C 1
ATOM 3953 O O . TRP A 1 496 ? -16.774 -10.512 29.778 1.00 97.06 496 TRP A O 1
ATOM 3963 N N . ASP A 1 497 ? -14.639 -10.883 29.228 1.00 95.44 497 ASP A N 1
ATOM 3964 C CA . ASP A 1 497 ? -14.361 -11.740 30.389 1.00 95.44 497 ASP A CA 1
ATOM 3965 C C . ASP A 1 497 ? -14.502 -10.967 31.712 1.00 95.44 497 ASP A C 1
ATOM 3967 O O . ASP A 1 497 ? -15.085 -11.464 32.679 1.00 95.44 497 ASP A O 1
ATOM 3971 N N . ILE A 1 498 ? -14.032 -9.716 31.741 1.00 96.25 498 ILE A N 1
ATOM 3972 C CA . ILE A 1 498 ? -14.192 -8.809 32.887 1.00 96.25 498 ILE A CA 1
ATOM 3973 C C . ILE A 1 498 ? -15.675 -8.480 33.107 1.00 96.25 498 ILE A C 1
ATOM 3975 O O . ILE A 1 498 ? -16.170 -8.574 34.231 1.00 96.25 498 ILE A O 1
ATOM 3979 N N . ILE A 1 499 ? -16.411 -8.163 32.039 1.00 96.38 499 ILE A N 1
ATOM 3980 C CA . ILE A 1 499 ? -17.849 -7.870 32.098 1.00 96.38 499 ILE A CA 1
ATOM 3981 C C . ILE A 1 499 ? -18.634 -9.081 32.608 1.00 96.38 499 ILE A C 1
ATOM 3983 O O . ILE A 1 499 ? -19.502 -8.918 33.463 1.00 96.38 499 ILE A O 1
ATOM 3987 N N . MET A 1 500 ? -18.317 -10.295 32.152 1.00 95.75 500 MET A N 1
ATOM 3988 C CA . MET A 1 500 ? -18.951 -11.524 32.640 1.00 95.75 500 MET A CA 1
ATOM 3989 C C . MET A 1 500 ? -18.691 -11.748 34.133 1.00 95.75 500 MET A C 1
ATOM 3991 O O . MET A 1 500 ? -19.600 -12.147 34.862 1.00 95.75 500 MET A O 1
ATOM 3995 N N . LYS A 1 501 ? -17.473 -11.469 34.616 1.00 95.25 501 LYS A N 1
ATOM 3996 C CA . LYS A 1 501 ? -17.157 -11.501 36.055 1.00 95.25 501 LYS A CA 1
ATOM 3997 C C . LYS A 1 501 ? -17.981 -10.465 36.822 1.00 95.25 501 LYS A C 1
ATOM 3999 O O . LYS A 1 501 ? -18.572 -10.810 37.840 1.00 95.25 501 LYS A O 1
ATOM 4004 N N . GLY A 1 502 ? -18.096 -9.243 36.303 1.00 93.12 502 GLY A N 1
ATOM 4005 C CA . GLY A 1 502 ? -18.935 -8.192 36.885 1.00 93.12 502 GLY A CA 1
ATOM 4006 C C . GLY A 1 502 ? -20.422 -8.556 36.917 1.00 93.12 502 GLY A C 1
ATOM 4007 O O . GLY A 1 502 ? -21.083 -8.344 37.929 1.00 93.12 502 GLY A O 1
ATOM 4008 N N . ALA A 1 503 ? -20.944 -9.167 35.851 1.00 94.31 503 ALA A N 1
ATOM 4009 C CA . ALA A 1 503 ? -22.341 -9.586 35.753 1.00 94.31 503 ALA A CA 1
ATOM 4010 C C . ALA A 1 503 ? -22.718 -10.629 36.816 1.00 94.31 503 ALA A C 1
ATOM 4012 O O . ALA A 1 503 ? -23.802 -10.547 37.388 1.00 94.31 503 ALA A O 1
ATOM 4013 N N . LYS A 1 504 ? -21.808 -11.563 37.134 1.00 93.88 504 LYS A N 1
ATOM 4014 C CA . LYS A 1 504 ? -22.003 -12.580 38.186 1.00 93.88 504 LYS A CA 1
ATOM 4015 C C . LYS A 1 504 ? -22.130 -11.993 39.595 1.00 93.88 504 LYS A C 1
ATOM 4017 O O . LYS A 1 504 ? -22.677 -12.655 40.469 1.00 93.88 504 LYS A O 1
ATOM 4022 N N . LEU A 1 505 ? -21.628 -10.778 39.820 1.00 93.50 505 LEU A N 1
ATOM 4023 C CA . LEU A 1 505 ? -21.674 -10.097 41.118 1.00 93.50 505 LEU A CA 1
ATOM 4024 C C . LEU A 1 505 ? -22.941 -9.250 41.309 1.00 93.50 505 LEU A C 1
ATOM 4026 O O . LEU A 1 505 ? -23.173 -8.729 42.399 1.00 93.50 505 LEU A O 1
ATOM 4030 N N . ILE A 1 506 ? -23.762 -9.079 40.268 1.00 91.94 506 ILE A N 1
ATOM 4031 C CA . ILE A 1 506 ? -24.981 -8.273 40.352 1.00 91.94 506 ILE A CA 1
ATOM 4032 C C . ILE A 1 506 ? -26.086 -9.093 41.014 1.00 91.94 506 ILE A C 1
ATOM 4034 O O . ILE A 1 506 ? -26.432 -10.179 40.552 1.00 91.94 506 ILE A O 1
ATOM 4038 N N . ASN A 1 507 ? -26.681 -8.544 42.075 1.00 89.25 507 ASN A N 1
ATOM 4039 C CA . ASN A 1 507 ? -27.842 -9.144 42.721 1.00 89.25 507 ASN A CA 1
ATOM 4040 C C . ASN A 1 507 ? -29.026 -9.202 41.729 1.00 89.25 507 ASN A C 1
ATOM 4042 O O . ASN A 1 507 ? -29.467 -8.150 41.263 1.00 89.25 507 ASN A O 1
ATOM 4046 N N . PRO A 1 508 ? -29.598 -10.385 41.434 1.00 87.06 508 PRO A N 1
ATOM 4047 C CA . PRO A 1 508 ? -30.746 -10.497 40.536 1.00 87.06 508 PRO A CA 1
ATOM 4048 C C . PRO A 1 508 ? -31.943 -9.628 40.946 1.00 87.06 508 PRO A C 1
ATOM 4050 O O . PRO A 1 508 ? -32.678 -9.159 40.081 1.00 87.06 508 PRO A O 1
ATOM 4053 N N . ALA A 1 509 ? -32.114 -9.365 42.248 1.00 86.19 509 ALA A N 1
ATOM 4054 C CA . ALA A 1 509 ? -33.200 -8.540 42.775 1.00 86.19 509 ALA A CA 1
ATOM 4055 C C . ALA A 1 509 ? -33.079 -7.044 42.423 1.00 86.19 509 ALA A C 1
ATOM 4057 O O . ALA A 1 509 ? -34.068 -6.322 42.504 1.00 86.19 509 ALA A O 1
ATOM 4058 N N . THR A 1 510 ? -31.892 -6.563 42.034 1.00 87.00 510 THR A N 1
ATOM 4059 C CA . THR A 1 510 ? -31.661 -5.153 41.667 1.00 87.00 510 THR A CA 1
ATOM 4060 C C . THR A 1 510 ? -31.693 -4.918 40.157 1.00 87.00 510 THR A C 1
ATOM 4062 O O . THR A 1 510 ? -31.487 -3.792 39.697 1.00 87.00 510 THR A O 1
ATOM 4065 N N . LEU A 1 511 ? -31.950 -5.966 39.364 1.00 87.12 511 LEU A N 1
ATOM 4066 C CA . LEU A 1 511 ? -31.964 -5.864 37.913 1.00 87.12 511 LEU A CA 1
ATOM 4067 C C . LEU A 1 511 ? -33.211 -5.117 37.416 1.00 87.12 511 LEU A C 1
ATOM 4069 O O . LEU A 1 511 ? -34.329 -5.402 37.850 1.00 87.12 511 LEU A O 1
ATOM 4073 N N . PRO A 1 512 ? -33.051 -4.191 36.455 1.00 82.94 512 PRO A N 1
ATOM 4074 C CA . PRO A 1 512 ? -34.188 -3.535 35.836 1.00 82.94 512 PRO A CA 1
ATOM 4075 C C . PRO A 1 512 ? -35.031 -4.542 35.045 1.00 82.94 512 PRO A C 1
ATOM 4077 O O . PRO A 1 512 ? -34.509 -5.487 34.448 1.00 82.94 512 PRO A O 1
ATOM 4080 N N . VAL A 1 513 ? -36.343 -4.299 35.006 1.00 80.94 513 VAL A N 1
ATOM 4081 C CA . VAL A 1 513 ? -37.303 -5.131 34.268 1.00 80.94 513 VAL A CA 1
ATOM 4082 C C . VAL A 1 513 ? -36.899 -5.222 32.794 1.00 80.94 513 VAL A C 1
ATOM 4084 O O . VAL A 1 513 ? -36.607 -4.204 32.158 1.00 80.94 513 VAL A O 1
ATOM 4087 N N . VAL A 1 514 ? -36.907 -6.441 32.249 1.00 76.88 514 VAL A N 1
ATOM 4088 C CA . VAL A 1 514 ? -36.619 -6.710 30.834 1.00 76.88 514 VAL A CA 1
ATOM 4089 C C . VAL A 1 514 ? -37.606 -5.923 29.968 1.00 76.88 514 VAL A C 1
ATOM 4091 O O . VAL A 1 514 ? -38.814 -6.136 30.040 1.00 76.88 514 VAL A O 1
ATOM 4094 N N . LYS A 1 515 ? -37.096 -5.002 29.145 1.00 72.88 515 LYS A N 1
ATOM 4095 C CA . LYS A 1 515 ? -37.889 -4.259 28.157 1.00 72.88 515 LYS A CA 1
ATOM 4096 C C . LYS A 1 515 ? -37.437 -4.636 26.749 1.00 72.88 515 LYS A C 1
ATOM 4098 O O . LYS A 1 515 ? -36.250 -4.552 26.442 1.00 72.88 515 LYS A O 1
ATOM 4103 N N . GLY A 1 516 ? -38.399 -4.979 25.894 1.00 71.75 516 GLY A N 1
ATOM 4104 C CA . GLY A 1 516 ? -38.175 -5.308 24.484 1.00 71.75 516 GLY A CA 1
ATOM 4105 C C . GLY A 1 516 ? -37.983 -6.805 24.206 1.00 71.75 516 GLY A C 1
ATOM 4106 O O . GLY A 1 516 ? -38.050 -7.618 25.129 1.00 71.75 516 GLY A O 1
ATOM 4107 N N . PRO A 1 517 ? -37.785 -7.179 22.928 1.00 71.88 517 PRO A N 1
ATOM 4108 C CA . PRO A 1 517 ? -37.557 -8.564 22.535 1.00 71.88 517 PRO A CA 1
ATOM 4109 C C . PRO A 1 517 ? -36.315 -9.138 23.228 1.00 71.88 517 PRO A C 1
ATOM 4111 O O . PRO A 1 517 ? -35.329 -8.408 23.382 1.00 71.88 517 PRO A O 1
ATOM 4114 N N . PRO A 1 518 ? -36.330 -10.427 23.607 1.00 71.62 518 PRO A N 1
ATOM 4115 C CA . PRO A 1 518 ? -35.137 -11.085 24.116 1.00 71.62 518 PRO A CA 1
ATOM 4116 C C . PRO A 1 518 ? -34.013 -10.982 23.077 1.00 71.62 518 PRO A C 1
ATOM 4118 O O . PRO A 1 518 ? -34.199 -11.288 21.897 1.00 71.62 518 PRO A O 1
ATOM 4121 N N . ASP A 1 519 ? -32.854 -10.496 23.512 1.00 79.56 519 ASP A N 1
ATOM 4122 C CA . ASP A 1 519 ? -31.610 -10.536 22.753 1.00 79.56 519 ASP A CA 1
ATOM 4123 C C . ASP A 1 519 ? -30.653 -11.564 23.375 1.00 79.56 519 ASP A C 1
ATOM 4125 O O . ASP A 1 519 ? -30.966 -12.232 24.355 1.00 79.56 519 ASP A O 1
ATOM 4129 N N . GLU A 1 520 ? -29.477 -11.715 22.776 1.00 85.00 520 GLU A N 1
ATOM 4130 C CA . GLU A 1 520 ? -28.440 -12.677 23.176 1.00 85.00 520 GLU A CA 1
ATOM 4131 C C . GLU A 1 520 ? -27.692 -12.313 24.478 1.00 85.00 520 GLU A C 1
ATOM 4133 O O . GLU A 1 520 ? -26.627 -12.876 24.742 1.00 85.00 520 GLU A O 1
ATOM 4138 N N . PHE A 1 521 ? -28.204 -11.344 25.249 1.00 90.25 521 PHE A N 1
ATOM 4139 C CA . PHE A 1 521 ? -27.554 -10.791 26.436 1.00 90.25 521 PHE A CA 1
ATOM 4140 C C . PHE A 1 521 ? -28.508 -10.740 27.632 1.00 90.25 521 PHE A C 1
ATOM 4142 O O . PHE A 1 521 ? -29.616 -10.205 27.558 1.00 90.25 521 PHE A O 1
ATOM 4149 N N . THR A 1 522 ? -28.046 -11.210 28.784 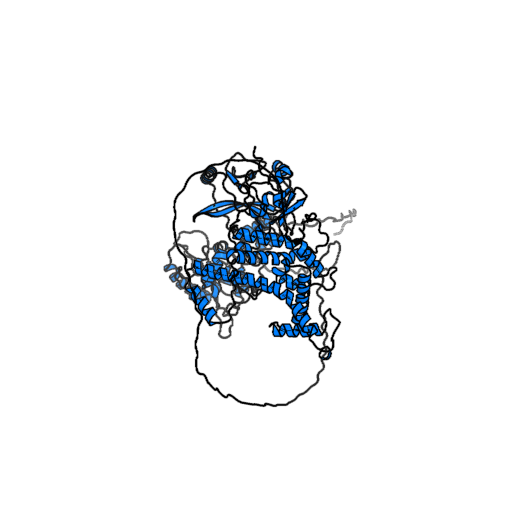1.00 90.88 522 THR A N 1
ATOM 4150 C CA . THR A 1 522 ? -28.791 -11.129 30.046 1.00 90.88 522 THR A CA 1
ATOM 4151 C C . THR A 1 522 ? -28.841 -9.692 30.571 1.00 90.88 522 THR A C 1
ATOM 4153 O O . THR A 1 522 ? -27.955 -8.882 30.302 1.00 90.88 522 THR A O 1
ATOM 4156 N N . MET A 1 523 ? -29.848 -9.342 31.380 1.00 90.88 523 MET A N 1
ATOM 4157 C CA . MET A 1 523 ? -29.911 -7.998 31.979 1.00 90.88 523 MET A CA 1
ATOM 4158 C C . MET A 1 523 ? -28.704 -7.689 32.870 1.00 90.88 523 MET A C 1
ATOM 4160 O O . MET A 1 523 ? -28.236 -6.551 32.866 1.00 90.88 523 MET A O 1
ATOM 4164 N N . ALA A 1 524 ? -28.167 -8.692 33.571 1.00 92.12 524 ALA A N 1
ATOM 4165 C CA . ALA A 1 524 ? -26.942 -8.551 34.351 1.00 92.12 524 ALA A CA 1
ATOM 4166 C C . ALA A 1 524 ? -25.751 -8.172 33.459 1.00 92.12 524 ALA A C 1
ATOM 4168 O O . ALA A 1 524 ? -25.050 -7.210 33.759 1.00 92.12 524 ALA A O 1
ATOM 4169 N N . GLU A 1 525 ? -25.574 -8.835 32.313 1.00 94.19 525 GLU A N 1
ATOM 4170 C CA . GLU A 1 525 ? -24.536 -8.474 31.338 1.00 94.19 525 GLU A CA 1
ATOM 4171 C C . GLU A 1 525 ? -24.734 -7.060 30.791 1.00 94.19 525 GLU A C 1
ATOM 4173 O O . GLU A 1 525 ? -23.764 -6.316 30.652 1.00 94.19 525 GLU A O 1
ATOM 4178 N N . LYS A 1 526 ? -25.976 -6.639 30.511 1.00 93.31 526 LYS A N 1
ATOM 4179 C CA . LYS A 1 526 ? -26.251 -5.275 30.027 1.00 93.31 526 LYS A CA 1
ATOM 4180 C C . LYS A 1 526 ? -25.860 -4.216 31.054 1.00 93.31 526 LYS A C 1
ATOM 4182 O O . LYS A 1 526 ? -25.218 -3.232 30.685 1.00 93.31 526 LYS A O 1
ATOM 4187 N N . VAL A 1 527 ? -26.224 -4.427 32.321 1.00 92.31 527 VAL A N 1
ATOM 4188 C CA . VAL A 1 527 ? -25.889 -3.522 33.430 1.00 92.31 527 VAL A CA 1
ATOM 4189 C C . VAL A 1 527 ? -24.381 -3.511 33.684 1.00 92.31 527 VAL A C 1
ATOM 4191 O O . VAL A 1 527 ? -23.795 -2.432 33.759 1.00 92.31 527 VAL A O 1
ATOM 4194 N N . ALA A 1 528 ? -23.739 -4.682 33.730 1.00 94.94 528 ALA A N 1
ATOM 4195 C CA . ALA A 1 528 ? -22.291 -4.805 33.891 1.00 94.94 528 ALA A CA 1
ATOM 4196 C C . ALA A 1 528 ? -21.525 -4.135 32.742 1.00 94.94 528 ALA A C 1
ATOM 4198 O O . ALA A 1 528 ? -20.561 -3.423 32.994 1.00 94.94 528 ALA A O 1
ATOM 4199 N N . THR A 1 529 ? -21.993 -4.286 31.496 1.00 95.00 529 THR A N 1
ATOM 4200 C CA . THR A 1 529 ? -21.402 -3.610 30.328 1.00 95.00 529 THR A CA 1
ATOM 4201 C C . THR A 1 529 ? -21.463 -2.096 30.495 1.00 95.00 529 THR A C 1
ATOM 4203 O O . THR A 1 529 ? -20.457 -1.424 30.312 1.00 95.00 529 THR A O 1
ATOM 4206 N N . LYS A 1 530 ? -22.632 -1.544 30.858 1.00 94.19 530 LYS A N 1
ATOM 4207 C CA . LYS A 1 530 ? -22.785 -0.096 31.056 1.00 94.19 530 LYS A CA 1
ATOM 4208 C C . LYS A 1 530 ? -21.849 0.409 32.155 1.00 94.19 530 LYS A C 1
ATOM 4210 O O . LYS A 1 530 ? -21.200 1.430 31.964 1.00 94.19 530 LYS A O 1
ATOM 4215 N N . LYS A 1 531 ? -21.781 -0.312 33.279 1.00 94.62 531 LYS A N 1
ATOM 4216 C CA . LYS A 1 531 ? -20.897 0.022 34.400 1.00 94.62 531 LYS A CA 1
ATOM 4217 C C . LYS A 1 531 ? -19.429 0.017 33.967 1.00 94.62 531 LYS A C 1
ATOM 4219 O O . LYS A 1 531 ? -18.755 1.020 34.153 1.00 94.62 531 LYS A O 1
ATOM 4224 N N . PHE A 1 532 ? -18.988 -1.056 33.310 1.00 95.62 532 PHE A N 1
ATOM 4225 C CA . PHE A 1 532 ? -17.636 -1.168 32.765 1.00 95.62 532 PHE A CA 1
ATOM 4226 C C . PHE A 1 532 ? -17.318 -0.025 31.795 1.00 95.62 532 PHE A C 1
ATOM 4228 O O . PHE A 1 532 ? -16.273 0.592 31.920 1.00 95.62 532 PHE A O 1
ATOM 4235 N N . MET A 1 533 ? -18.228 0.310 30.871 1.00 94.75 533 MET A N 1
ATOM 4236 C CA . MET A 1 533 ? -18.031 1.425 29.939 1.00 94.75 533 MET A CA 1
ATOM 4237 C C . MET A 1 533 ? -17.836 2.758 30.665 1.00 94.75 533 MET A C 1
ATOM 4239 O O . MET A 1 533 ? -16.903 3.479 30.338 1.00 94.75 533 MET A O 1
ATOM 4243 N N . CYS A 1 534 ? -18.675 3.071 31.657 1.00 92.56 534 CYS A N 1
ATOM 4244 C CA . CYS A 1 534 ? -18.534 4.296 32.446 1.00 92.56 534 CYS A CA 1
ATOM 4245 C C . CYS A 1 534 ? -17.200 4.348 33.206 1.00 92.56 534 CYS A C 1
ATOM 4247 O O . CYS A 1 534 ? -16.549 5.385 33.206 1.00 92.56 534 CYS A O 1
ATOM 4249 N N . GLU A 1 535 ? -16.791 3.243 33.832 1.00 93.50 535 GLU A N 1
ATOM 4250 C CA . GLU A 1 535 ? -15.549 3.168 34.616 1.00 93.50 535 GLU A CA 1
ATOM 4251 C C . GLU A 1 535 ? -14.293 3.170 33.735 1.00 93.50 535 GLU A C 1
ATOM 4253 O O . GLU A 1 535 ? -13.270 3.724 34.123 1.00 93.50 535 GLU A O 1
ATOM 4258 N N . ALA A 1 536 ? -14.372 2.590 32.537 1.00 90.25 536 ALA A N 1
ATOM 4259 C CA . ALA A 1 536 ? -13.275 2.527 31.577 1.00 90.25 536 ALA A CA 1
ATOM 4260 C C . ALA A 1 536 ? -13.222 3.735 30.618 1.00 90.25 536 ALA A C 1
ATOM 4262 O O . ALA A 1 536 ? -12.440 3.714 29.672 1.00 90.25 536 ALA A O 1
ATOM 4263 N N . GLY A 1 537 ? -14.051 4.767 30.826 1.00 90.75 537 GLY A N 1
ATOM 4264 C CA . GLY A 1 537 ? -14.023 6.010 30.041 1.00 90.75 537 GLY A CA 1
ATOM 4265 C C . GLY A 1 537 ? -14.698 5.947 28.662 1.00 90.75 537 GLY A C 1
ATOM 4266 O O . GLY A 1 537 ? -14.500 6.837 27.843 1.00 90.75 537 GLY A O 1
ATOM 4267 N N . TYR A 1 538 ? -15.516 4.929 28.385 1.00 88.81 538 TYR A N 1
ATOM 4268 C CA . TYR A 1 538 ? -16.259 4.812 27.127 1.00 88.81 538 TYR A CA 1
ATOM 4269 C C . TYR A 1 538 ? -17.585 5.576 27.174 1.00 88.81 538 TYR A C 1
ATOM 4271 O O . TYR A 1 538 ? -18.330 5.538 28.160 1.00 88.81 538 TYR A O 1
ATOM 4279 N N . ALA A 1 539 ? -17.960 6.177 26.043 1.00 87.94 539 ALA A N 1
ATOM 4280 C CA . ALA A 1 539 ? -19.263 6.810 25.882 1.00 87.94 539 ALA A CA 1
ATOM 4281 C C . ALA A 1 539 ? -20.407 5.805 26.123 1.00 87.94 539 ALA A C 1
ATOM 4283 O O . ALA A 1 539 ? -20.523 4.778 25.454 1.00 87.94 539 ALA A O 1
ATOM 4284 N N . SER A 1 540 ? -21.307 6.113 27.056 1.00 87.00 540 SER A N 1
ATOM 4285 C CA . SER A 1 540 ? -22.368 5.193 27.496 1.00 87.00 540 SER A CA 1
ATOM 4286 C C . SER A 1 540 ? -23.713 5.408 26.783 1.00 87.00 540 SER A C 1
ATOM 4288 O O . SER A 1 540 ? -24.767 5.052 27.310 1.00 87.00 540 SER A O 1
ATOM 4290 N N . GLY A 1 541 ? -23.714 5.960 25.565 1.00 88.00 541 GLY A N 1
ATOM 4291 C CA . GLY A 1 541 ? -24.923 6.068 24.738 1.00 88.00 541 GLY A CA 1
ATOM 4292 C C . GLY A 1 541 ? -25.539 4.694 24.432 1.00 88.00 541 GLY A C 1
ATOM 4293 O O . GLY A 1 541 ? -24.824 3.703 24.314 1.00 88.00 541 GLY A O 1
ATOM 4294 N N . LEU A 1 542 ? -26.869 4.604 24.304 1.00 86.06 542 LEU A N 1
ATOM 4295 C CA . LEU A 1 542 ? -27.574 3.315 24.175 1.00 86.06 542 LEU A CA 1
ATOM 4296 C C . LEU A 1 542 ? -27.131 2.487 22.958 1.00 86.06 542 LEU A C 1
ATOM 4298 O O . LEU A 1 542 ? -26.904 1.284 23.088 1.00 86.06 542 LEU A O 1
ATOM 4302 N N . GLU A 1 543 ? -26.995 3.117 21.787 1.00 86.69 543 GLU A N 1
ATOM 4303 C CA . GLU A 1 543 ? -26.528 2.418 20.583 1.00 86.69 543 GLU A CA 1
ATOM 4304 C C . GLU A 1 543 ? -25.050 2.032 20.711 1.00 86.69 543 GLU A C 1
ATOM 4306 O O . GLU A 1 543 ? -24.682 0.905 20.383 1.00 86.69 543 GLU A O 1
ATOM 4311 N N . ASN A 1 544 ? -24.228 2.902 21.306 1.00 87.12 544 ASN A N 1
ATOM 4312 C CA . ASN A 1 544 ? -22.819 2.613 21.553 1.00 87.12 544 ASN A CA 1
ATOM 4313 C C . ASN A 1 544 ? -22.644 1.398 22.478 1.00 87.12 544 ASN A C 1
ATOM 4315 O O . ASN A 1 544 ? -21.926 0.457 22.148 1.00 87.12 544 ASN A O 1
ATOM 4319 N N . GLN A 1 545 ? -23.391 1.356 23.588 1.00 89.50 545 GLN A N 1
ATOM 4320 C CA . GLN A 1 545 ? -23.422 0.203 24.491 1.00 89.50 545 GLN A CA 1
ATOM 4321 C C . GLN A 1 545 ? -23.784 -1.086 23.755 1.00 89.50 545 GLN A C 1
ATOM 4323 O O . GLN A 1 545 ? -23.196 -2.134 24.008 1.00 89.50 545 GLN A O 1
ATOM 4328 N N . ARG A 1 546 ? -24.770 -1.038 22.853 1.00 87.44 546 ARG A N 1
ATOM 4329 C CA . ARG A 1 546 ? -25.203 -2.209 22.087 1.00 87.44 546 ARG A CA 1
ATOM 4330 C C . ARG A 1 546 ? -24.114 -2.692 21.128 1.00 87.44 546 ARG A C 1
ATOM 4332 O O . ARG A 1 546 ? -23.899 -3.901 21.042 1.00 87.44 546 ARG A O 1
ATOM 4339 N N . GLN A 1 547 ? -23.453 -1.780 20.420 1.00 88.88 547 GLN A N 1
ATOM 4340 C CA . GLN A 1 547 ? -22.399 -2.114 19.462 1.00 88.88 547 GLN A CA 1
ATOM 4341 C C . GLN A 1 547 ? -21.146 -2.657 20.154 1.00 88.88 547 GLN A C 1
ATOM 4343 O O . GLN A 1 547 ? -20.677 -3.731 19.783 1.00 88.88 547 GLN A O 1
ATOM 4348 N N . TYR A 1 548 ? -20.654 -1.987 21.200 1.00 91.38 548 TYR A N 1
ATOM 4349 C CA . TYR A 1 548 ? -19.477 -2.442 21.948 1.00 91.38 548 TYR A CA 1
ATOM 4350 C C . TYR A 1 548 ? -19.719 -3.764 22.670 1.00 91.38 548 TYR A C 1
ATOM 4352 O O . TYR A 1 548 ? -18.851 -4.630 22.655 1.00 91.38 548 TYR A O 1
ATOM 4360 N N . ARG A 1 549 ? -20.922 -3.996 23.212 1.00 91.50 549 ARG A N 1
ATOM 4361 C CA . ARG A 1 549 ? -21.262 -5.295 23.812 1.00 91.50 549 ARG A CA 1
ATOM 4362 C C . ARG A 1 549 ? -21.128 -6.446 22.815 1.00 91.50 549 ARG A C 1
ATOM 4364 O O . ARG A 1 549 ? -20.574 -7.490 23.148 1.00 91.50 549 ARG A O 1
ATOM 4371 N N . LYS A 1 550 ? -21.636 -6.255 21.594 1.00 90.62 550 LYS A N 1
ATOM 4372 C CA . LYS A 1 550 ? -21.511 -7.243 20.514 1.00 90.62 550 LYS A CA 1
ATOM 4373 C C . LYS A 1 550 ? -20.066 -7.430 20.081 1.00 90.62 550 LYS A C 1
ATOM 4375 O O . LYS A 1 550 ? -19.637 -8.573 19.934 1.00 90.62 550 LYS A O 1
ATOM 4380 N N . LEU A 1 551 ? -19.336 -6.330 19.898 1.00 94.06 551 LEU A N 1
ATOM 4381 C CA . LEU A 1 551 ? -17.931 -6.364 19.516 1.00 94.06 551 LEU A CA 1
ATOM 4382 C C . LEU A 1 551 ? -17.113 -7.129 20.560 1.00 94.06 551 LEU A C 1
ATOM 4384 O O . LEU A 1 551 ? -16.529 -8.150 20.227 1.00 94.06 551 LEU A O 1
ATOM 4388 N N . TRP A 1 552 ? -17.132 -6.709 21.827 1.00 96.06 552 TRP A N 1
ATOM 4389 C CA . TRP A 1 552 ? -16.330 -7.325 22.888 1.00 96.06 552 TRP A CA 1
ATOM 4390 C C . TRP A 1 552 ? -16.657 -8.795 23.105 1.00 96.06 552 TRP A C 1
ATOM 4392 O O . TRP A 1 552 ? -15.734 -9.592 23.262 1.00 96.06 552 TRP A O 1
ATOM 4402 N N . LYS A 1 553 ? -17.942 -9.176 23.062 1.00 94.62 553 LYS A N 1
ATOM 4403 C CA . LYS A 1 553 ? -18.325 -10.592 23.094 1.00 94.62 553 LYS A CA 1
ATOM 4404 C C . LYS A 1 553 ? -17.711 -11.351 21.917 1.00 94.62 553 LYS A C 1
ATOM 4406 O O . LYS A 1 553 ? -17.092 -12.383 22.129 1.00 94.62 553 LYS A O 1
ATOM 4411 N N . SER A 1 554 ? -17.809 -10.816 20.700 1.00 94.62 554 SER A N 1
ATOM 4412 C CA . SER A 1 554 ? -17.252 -11.457 19.499 1.00 94.62 554 SER A CA 1
ATOM 4413 C C . SER A 1 554 ? -15.728 -11.591 19.563 1.00 94.62 554 SER A C 1
ATOM 4415 O O . SER A 1 554 ? -15.210 -12.676 19.325 1.00 94.62 554 SER A O 1
ATOM 4417 N N . LEU A 1 555 ? -15.010 -10.531 19.950 1.00 96.88 555 LEU A N 1
ATOM 4418 C CA . LEU A 1 555 ? -13.549 -10.547 20.110 1.00 96.88 555 LEU A CA 1
ATOM 4419 C C . LEU A 1 555 ? -13.099 -11.566 21.165 1.00 96.88 555 LEU A C 1
ATOM 4421 O O . LEU A 1 555 ? -12.097 -12.257 20.983 1.00 96.88 555 LEU A O 1
ATOM 4425 N N . PHE A 1 556 ? -13.846 -11.680 22.264 1.00 96.69 556 PHE A N 1
ATOM 4426 C CA . PHE A 1 556 ? -13.583 -12.672 23.299 1.00 96.69 556 PHE A CA 1
ATOM 4427 C C . PHE A 1 556 ? -13.735 -14.104 22.782 1.00 96.69 556 PHE A C 1
ATOM 4429 O O . PHE A 1 556 ? -12.844 -14.922 23.022 1.00 96.69 556 PHE A O 1
ATOM 4436 N N . GLU A 1 557 ? -14.823 -14.401 22.066 1.00 95.62 557 GLU A N 1
ATOM 4437 C CA . GLU A 1 557 ? -15.041 -15.728 21.478 1.00 95.62 557 GLU A CA 1
ATOM 4438 C C . GLU A 1 557 ? -13.972 -16.050 20.425 1.00 95.62 557 GLU A C 1
ATOM 4440 O O . GLU A 1 557 ? -13.433 -17.154 20.413 1.00 95.62 557 GLU A O 1
ATOM 4445 N N . MET A 1 558 ? -13.584 -15.071 19.600 1.00 97.19 558 MET A N 1
ATOM 4446 C CA . MET A 1 558 ? -12.506 -15.230 18.619 1.00 97.19 558 MET A CA 1
ATOM 4447 C C . MET A 1 558 ? -11.175 -15.589 19.284 1.00 97.19 558 MET A C 1
ATOM 4449 O O . MET A 1 558 ? -10.525 -16.551 18.875 1.00 97.19 558 MET A O 1
ATOM 4453 N N . ARG A 1 559 ? -10.805 -14.888 20.365 1.00 97.00 559 ARG A N 1
ATOM 4454 C CA . ARG A 1 559 ? -9.607 -15.225 21.145 1.00 97.00 559 ARG A CA 1
ATOM 4455 C C . ARG A 1 559 ? -9.708 -16.637 21.722 1.00 97.00 559 ARG A C 1
ATOM 4457 O O . ARG A 1 559 ? -8.739 -17.387 21.705 1.00 97.00 559 ARG A O 1
ATOM 4464 N N . LYS A 1 560 ? -10.874 -17.026 22.251 1.00 96.50 560 LYS A N 1
ATOM 4465 C CA . LYS A 1 560 ? -11.083 -18.382 22.788 1.00 96.50 560 LYS A CA 1
ATOM 4466 C C . LYS A 1 560 ? -10.975 -19.466 21.717 1.00 96.50 560 LYS A C 1
ATOM 4468 O O . LYS A 1 560 ? -10.555 -20.571 22.044 1.00 96.50 560 LYS A O 1
ATOM 4473 N N . ALA A 1 561 ? -11.289 -19.135 20.469 1.00 95.81 561 ALA A N 1
ATOM 4474 C CA . ALA A 1 561 ? -11.111 -20.003 19.313 1.00 95.81 561 ALA A CA 1
ATOM 4475 C C . ALA A 1 561 ? -9.675 -20.014 18.744 1.00 95.81 561 ALA A C 1
ATOM 4477 O O . ALA A 1 561 ? -9.433 -20.715 17.764 1.00 95.81 561 ALA A O 1
ATOM 4478 N N . GLY A 1 562 ? -8.729 -19.270 19.333 1.00 94.81 562 GLY A N 1
ATOM 4479 C CA . GLY A 1 562 ? -7.334 -19.211 18.880 1.00 94.81 562 GLY A CA 1
ATOM 4480 C C . GLY A 1 562 ? -7.103 -18.336 17.644 1.00 94.81 562 GLY A C 1
ATOM 4481 O O . GLY A 1 562 ? -6.147 -18.562 16.909 1.00 94.81 562 GLY A O 1
ATOM 4482 N N . ILE A 1 563 ? -7.987 -17.367 17.381 1.00 95.94 563 ILE A N 1
ATOM 4483 C CA . ILE A 1 563 ? -7.797 -16.363 16.325 1.00 95.94 563 ILE A CA 1
ATOM 4484 C C . ILE A 1 563 ? -6.897 -15.264 16.883 1.00 95.94 563 ILE A C 1
ATOM 4486 O O . ILE A 1 563 ? -7.387 -14.276 17.421 1.00 95.94 563 ILE A O 1
ATOM 4490 N N . ASP A 1 564 ? -5.584 -15.432 16.794 1.00 93.38 564 ASP A N 1
ATOM 4491 C CA . ASP A 1 564 ? -4.644 -14.490 17.404 1.00 93.38 564 ASP A CA 1
ATOM 4492 C C . ASP A 1 564 ? -4.145 -13.454 16.393 1.00 93.38 564 ASP A C 1
ATOM 4494 O O . ASP A 1 564 ? -4.105 -12.257 16.693 1.00 93.38 564 ASP A O 1
ATOM 4498 N N . LYS A 1 565 ? -3.798 -13.877 15.169 1.00 93.81 565 LYS A N 1
ATOM 4499 C CA . LYS A 1 565 ? -3.129 -13.014 14.182 1.00 93.81 565 LYS A CA 1
ATOM 4500 C C . LYS A 1 565 ? -4.046 -11.901 13.707 1.00 93.81 565 LYS A C 1
ATOM 4502 O O . LYS A 1 565 ? -3.654 -10.734 13.741 1.00 93.81 565 LYS A O 1
ATOM 4507 N N . ILE A 1 566 ? -5.283 -12.236 13.344 1.00 95.56 566 ILE A N 1
ATOM 4508 C CA . ILE A 1 566 ? -6.300 -11.238 13.000 1.00 95.56 566 ILE A CA 1
ATOM 4509 C C . ILE A 1 566 ? -6.556 -10.277 14.171 1.00 95.56 566 ILE A C 1
ATOM 4511 O O . ILE A 1 566 ? -6.658 -9.072 13.949 1.00 95.56 566 ILE A O 1
ATOM 4515 N N . LEU A 1 567 ? -6.611 -10.760 15.420 1.00 96.12 567 LEU A N 1
ATOM 4516 C CA . LEU A 1 567 ? -6.907 -9.908 16.580 1.00 96.12 567 LEU A CA 1
ATOM 4517 C C . LEU A 1 567 ? -5.776 -8.931 16.927 1.00 96.12 567 LEU A C 1
ATOM 4519 O O . LEU A 1 567 ? -6.069 -7.822 17.376 1.00 96.12 567 LEU A O 1
ATOM 4523 N N . PHE A 1 568 ? -4.510 -9.289 16.693 1.00 94.12 568 PHE A N 1
ATOM 4524 C CA . PHE A 1 568 ? -3.390 -8.358 16.869 1.00 94.12 568 PHE A CA 1
ATOM 4525 C C . PHE A 1 568 ? -3.476 -7.167 15.904 1.00 94.12 568 PHE A C 1
ATOM 4527 O O . PHE A 1 568 ? -3.335 -6.015 16.327 1.00 94.12 568 PHE A O 1
ATOM 4534 N N . TYR A 1 569 ? -3.754 -7.434 14.625 1.00 94.81 569 TYR A N 1
ATOM 4535 C CA . TYR A 1 569 ? -3.745 -6.419 13.562 1.00 94.81 569 TYR A CA 1
ATOM 4536 C C . TYR A 1 569 ? -5.123 -5.899 13.171 1.00 94.81 569 TYR A C 1
ATOM 4538 O O . TYR A 1 569 ? -5.234 -5.203 12.162 1.00 94.81 569 TYR A O 1
ATOM 4546 N N . ARG A 1 570 ? -6.174 -6.205 13.940 1.00 93.00 570 ARG A N 1
ATOM 4547 C CA . ARG A 1 570 ? -7.532 -5.762 13.610 1.00 93.00 570 ARG A CA 1
ATOM 4548 C C . ARG A 1 570 ? -7.598 -4.249 13.402 1.00 93.00 570 ARG A C 1
ATOM 4550 O O . ARG A 1 570 ? -6.938 -3.466 14.098 1.00 93.00 570 ARG A O 1
ATOM 4557 N N . SER A 1 571 ? -8.378 -3.845 12.409 1.00 92.06 571 SER A N 1
ATOM 4558 C CA . SER A 1 571 ? -8.561 -2.455 11.997 1.00 92.06 571 SER A CA 1
ATOM 4559 C C . SER A 1 571 ? -9.972 -1.957 12.332 1.00 92.06 571 SER A C 1
ATOM 4561 O O . SER A 1 571 ? -10.841 -2.741 12.726 1.00 92.06 571 SER A O 1
ATOM 4563 N N . LYS A 1 572 ? -10.228 -0.658 12.139 1.00 89.81 572 LYS A N 1
ATOM 4564 C CA . LYS A 1 572 ? -11.568 -0.079 12.321 1.00 89.81 572 LYS A CA 1
ATOM 4565 C C . LYS A 1 572 ? -12.585 -0.710 11.359 1.00 89.81 572 LYS A C 1
ATOM 4567 O O . LYS A 1 572 ? -13.724 -0.954 11.748 1.00 89.81 572 LYS A O 1
ATOM 4572 N N . GLU A 1 573 ? -12.176 -1.044 10.134 1.00 91.69 573 GLU A N 1
ATOM 4573 C CA . GLU A 1 573 ? -12.996 -1.751 9.140 1.00 91.69 573 GLU A CA 1
ATOM 4574 C C . GLU A 1 573 ? -13.383 -3.150 9.623 1.00 91.69 573 GLU A C 1
ATOM 4576 O O . GLU A 1 573 ? -14.540 -3.546 9.490 1.00 91.69 573 GLU A O 1
ATOM 4581 N N . PHE A 1 574 ? -12.445 -3.879 10.237 1.00 94.44 574 PHE A N 1
ATOM 4582 C CA . PHE A 1 574 ? -12.731 -5.175 10.851 1.00 94.44 574 PHE A CA 1
ATOM 4583 C C . PHE A 1 574 ? -13.716 -5.045 12.014 1.00 94.44 574 PHE A C 1
ATOM 4585 O O . PHE A 1 574 ? -14.691 -5.796 12.093 1.00 94.44 574 PHE A O 1
ATOM 4592 N N . ASP A 1 575 ? -13.502 -4.070 12.897 1.00 93.69 575 ASP A N 1
ATOM 4593 C CA . ASP A 1 575 ? -14.396 -3.830 14.029 1.00 93.69 575 ASP A CA 1
ATOM 4594 C C . ASP A 1 575 ? -15.798 -3.428 13.554 1.00 93.69 575 ASP A C 1
ATOM 4596 O O . ASP A 1 575 ? -16.801 -3.902 14.094 1.00 93.69 575 ASP A O 1
ATOM 4600 N N . LYS A 1 576 ? -15.890 -2.598 12.509 1.00 91.94 576 LYS A N 1
ATOM 4601 C CA . LYS A 1 576 ? -17.150 -2.227 11.858 1.00 91.94 576 LYS A CA 1
ATOM 4602 C C . LYS A 1 576 ? -17.840 -3.447 11.255 1.00 91.94 576 LYS A C 1
ATOM 4604 O O . LYS A 1 576 ? -19.018 -3.666 11.535 1.00 91.94 576 LYS A O 1
ATOM 4609 N N . TYR A 1 577 ? -17.107 -4.279 10.517 1.00 91.50 577 TYR A N 1
ATOM 4610 C CA . TYR A 1 577 ? -17.620 -5.532 9.966 1.00 91.50 577 TYR A CA 1
ATOM 4611 C C . TYR A 1 577 ? -18.187 -6.443 11.066 1.00 91.50 577 TYR A C 1
ATOM 4613 O O . TYR A 1 577 ? -19.302 -6.946 10.939 1.00 91.50 577 TYR A O 1
ATOM 4621 N N . CYS A 1 578 ? -17.485 -6.582 12.195 1.00 91.69 578 CYS A N 1
ATOM 4622 C CA . CYS A 1 578 ? -17.963 -7.355 13.342 1.00 91.69 578 CYS A CA 1
ATOM 4623 C C . CYS A 1 578 ? -19.231 -6.754 13.976 1.00 91.69 578 CYS A C 1
ATOM 4625 O O . CYS A 1 578 ? -20.152 -7.490 14.338 1.00 91.69 578 CYS A O 1
ATOM 4627 N N . LYS A 1 579 ? -19.312 -5.422 14.106 1.00 88.62 579 LYS A N 1
ATOM 4628 C CA . LYS A 1 579 ? -20.486 -4.719 14.662 1.00 88.62 579 LYS A CA 1
ATOM 4629 C C . LYS A 1 579 ? -21.725 -4.858 13.769 1.00 88.62 579 LYS A C 1
ATOM 4631 O O . LYS A 1 579 ? -22.841 -4.999 14.284 1.00 88.62 579 LYS A O 1
ATOM 4636 N N . GLU A 1 580 ? -21.528 -4.803 12.455 1.00 87.31 580 GLU A N 1
ATOM 4637 C CA . GLU A 1 580 ? -22.584 -4.789 11.436 1.00 87.31 580 GLU A CA 1
ATOM 4638 C C . GLU A 1 580 ? -22.966 -6.190 10.928 1.00 87.31 580 GLU A C 1
ATOM 4640 O O . GLU A 1 580 ? -23.945 -6.320 10.188 1.00 87.31 580 GLU A O 1
ATOM 4645 N N . TYR A 1 581 ? -22.254 -7.241 11.357 1.00 86.00 581 TYR A N 1
ATOM 4646 C CA . TYR A 1 581 ? -22.434 -8.599 10.843 1.00 86.00 581 TYR A CA 1
ATOM 4647 C C . TYR A 1 581 ? -23.905 -9.077 10.918 1.00 86.00 581 TYR A C 1
ATOM 4649 O O . TYR A 1 581 ? -24.533 -9.020 11.990 1.00 86.00 581 TYR A O 1
ATOM 4657 N N . PRO A 1 582 ? -24.496 -9.560 9.804 1.00 82.12 582 PRO A N 1
ATOM 4658 C CA . PRO A 1 582 ? -25.909 -9.920 9.761 1.00 82.12 582 PRO A CA 1
ATOM 4659 C C . PRO A 1 582 ? -26.271 -11.086 10.688 1.00 82.12 582 PRO A C 1
ATOM 4661 O O . PRO A 1 582 ? -25.736 -12.184 10.583 1.00 82.12 582 PRO A O 1
ATOM 4664 N N . ARG A 1 583 ? -27.308 -10.904 11.518 1.00 72.62 583 ARG A N 1
ATOM 4665 C CA . ARG A 1 583 ? -27.856 -11.971 12.389 1.00 72.62 583 ARG A CA 1
ATOM 4666 C C . ARG A 1 583 ? -28.475 -13.158 11.641 1.00 72.62 583 ARG A C 1
ATOM 4668 O O . ARG A 1 583 ? -28.735 -14.180 12.258 1.00 72.62 583 ARG A O 1
ATOM 4675 N N . LYS A 1 584 ? -28.789 -12.988 10.355 1.00 76.25 584 LYS A N 1
ATOM 4676 C CA . LYS A 1 584 ? -29.391 -14.017 9.491 1.00 76.25 584 LYS A CA 1
ATOM 4677 C C . LYS A 1 584 ? -28.396 -14.567 8.462 1.00 76.25 584 LYS A C 1
ATOM 4679 O O . LYS A 1 584 ? -28.827 -15.079 7.436 1.00 76.25 584 LYS A O 1
ATOM 4684 N N . SER A 1 585 ? -27.097 -14.379 8.694 1.00 79.12 585 SER A N 1
ATOM 4685 C CA . SER A 1 585 ? -26.066 -15.009 7.870 1.00 79.12 585 SER A CA 1
ATOM 4686 C C . SER A 1 585 ? -26.161 -16.531 7.996 1.00 79.12 585 SER A C 1
ATOM 4688 O O . SER A 1 585 ? -26.528 -17.041 9.054 1.00 79.12 585 SER A O 1
ATOM 4690 N N . GLU A 1 586 ? -25.852 -17.238 6.912 1.00 80.69 586 GLU A N 1
ATOM 4691 C CA . GLU A 1 586 ? -25.775 -18.703 6.887 1.00 80.69 586 GLU A CA 1
ATOM 4692 C C . GLU A 1 586 ? -24.683 -19.223 7.835 1.00 80.69 586 GLU A C 1
ATOM 4694 O O . GLU A 1 586 ? -24.870 -20.233 8.508 1.00 80.69 586 GLU A O 1
ATOM 4699 N N . TYR A 1 587 ? -23.579 -18.479 7.941 1.00 85.38 587 TYR A N 1
ATOM 4700 C CA . TYR A 1 587 ? -22.445 -18.782 8.809 1.00 85.38 587 TYR A CA 1
ATOM 4701 C C . TYR A 1 587 ? -22.405 -17.821 9.993 1.00 85.38 587 TYR A C 1
ATOM 4703 O O . TYR A 1 587 ? -22.789 -16.652 9.877 1.00 85.38 587 TYR A O 1
ATOM 4711 N N . THR A 1 588 ? -21.914 -18.285 11.143 1.00 89.56 588 THR A N 1
ATOM 4712 C CA . THR A 1 588 ? -21.684 -17.377 12.270 1.00 89.56 588 THR A CA 1
ATOM 4713 C C . THR A 1 588 ? -20.487 -16.466 11.981 1.00 89.56 588 THR A C 1
ATOM 4715 O O . THR A 1 588 ? -19.606 -16.793 11.177 1.00 89.56 588 THR A O 1
ATOM 4718 N N . LEU A 1 589 ? -20.431 -15.306 12.649 1.00 91.31 589 LEU A N 1
ATOM 4719 C CA . LEU A 1 589 ? -19.265 -14.421 12.568 1.00 91.31 589 LEU A CA 1
ATOM 4720 C C . LEU A 1 589 ? -17.994 -15.168 12.992 1.00 91.31 589 LEU A C 1
ATOM 4722 O O . LEU A 1 589 ? -16.975 -15.048 12.322 1.00 91.31 589 LEU A O 1
ATOM 4726 N N . LEU A 1 590 ? -18.070 -15.967 14.062 1.00 93.00 590 LEU A N 1
ATOM 4727 C CA . LEU A 1 590 ? -16.937 -16.744 14.555 1.00 93.00 590 LEU A CA 1
ATOM 4728 C C . LEU A 1 590 ? -16.446 -17.733 13.495 1.00 93.00 590 LEU A C 1
ATOM 4730 O O . LEU A 1 590 ? -15.276 -17.677 13.145 1.00 93.00 590 LEU A O 1
ATOM 4734 N N . ASP A 1 591 ? -17.336 -18.544 12.914 1.00 91.62 591 ASP A N 1
ATOM 4735 C CA . ASP A 1 591 ? -16.963 -19.506 11.865 1.00 91.62 591 ASP A CA 1
ATOM 4736 C C . ASP A 1 591 ? -16.344 -18.805 10.650 1.00 91.62 591 ASP A C 1
ATOM 4738 O O . ASP A 1 591 ? -15.343 -19.264 10.092 1.00 91.62 591 ASP A O 1
ATOM 4742 N N . THR A 1 592 ? -16.904 -17.649 10.275 1.00 92.06 592 THR A N 1
ATOM 4743 C CA . THR A 1 592 ? -16.391 -16.823 9.177 1.00 92.06 592 THR A CA 1
ATOM 4744 C C . THR A 1 592 ? -14.965 -16.359 9.470 1.00 92.06 592 THR A C 1
ATOM 4746 O O . THR A 1 592 ? -14.070 -16.604 8.664 1.00 92.06 592 THR A O 1
ATOM 4749 N N . ILE A 1 593 ? -14.712 -15.743 10.629 1.00 94.44 593 ILE A N 1
ATOM 4750 C CA . ILE A 1 593 ? -13.370 -15.248 10.970 1.00 94.44 593 ILE A CA 1
ATOM 4751 C C . ILE A 1 593 ? -12.392 -16.404 11.219 1.00 94.44 593 ILE A C 1
ATOM 4753 O O . ILE A 1 593 ? -11.242 -16.317 10.800 1.00 94.44 593 ILE A O 1
ATOM 4757 N N . THR A 1 594 ? -12.828 -17.525 11.803 1.00 94.50 594 THR A N 1
ATOM 4758 C CA . THR A 1 594 ? -11.999 -18.734 11.937 1.00 94.50 594 THR A CA 1
ATOM 4759 C C . THR A 1 594 ? -11.556 -19.250 10.569 1.00 94.50 594 THR A C 1
ATOM 4761 O O . THR A 1 594 ? -10.413 -19.679 10.414 1.00 94.50 594 THR A O 1
ATOM 4764 N N . SER A 1 595 ? -12.427 -19.197 9.556 1.00 92.25 595 SER A N 1
ATOM 4765 C CA . SER A 1 595 ? -12.048 -19.566 8.188 1.00 92.25 595 SER A CA 1
ATOM 4766 C C . SER A 1 595 ? -10.996 -18.616 7.602 1.00 92.25 595 SER A C 1
ATOM 4768 O O . SER A 1 595 ? -10.069 -19.074 6.937 1.00 92.25 595 SER A O 1
ATOM 4770 N N . TRP A 1 596 ? -11.081 -17.316 7.906 1.00 93.62 596 TRP A N 1
ATOM 4771 C CA . TRP A 1 596 ? -10.090 -16.331 7.474 1.00 93.62 596 TRP A CA 1
ATOM 4772 C C . TRP A 1 596 ? -8.754 -16.533 8.185 1.00 93.62 596 TRP A C 1
ATOM 4774 O O . TRP A 1 596 ? -7.730 -16.543 7.515 1.00 93.62 596 TRP A O 1
ATOM 4784 N N . GLU A 1 597 ? -8.749 -16.767 9.499 1.00 94.69 597 GLU A N 1
ATOM 4785 C CA . GLU A 1 597 ? -7.531 -17.019 10.285 1.00 94.69 597 GLU A CA 1
ATOM 4786 C C . GLU A 1 597 ? -6.766 -18.238 9.758 1.00 94.69 597 GLU A C 1
ATOM 4788 O O . GLU A 1 597 ? -5.548 -18.192 9.617 1.00 94.69 597 GLU A O 1
ATOM 4793 N N . LYS A 1 598 ? -7.468 -19.315 9.383 1.00 93.25 598 LYS A N 1
ATOM 4794 C CA . LYS A 1 598 ? -6.830 -20.510 8.803 1.00 93.25 598 LYS A CA 1
ATOM 4795 C C . LYS A 1 598 ? -6.071 -20.215 7.508 1.00 93.25 598 LYS A C 1
ATOM 4797 O O . LYS A 1 598 ? -5.058 -20.855 7.243 1.00 93.25 598 LYS A O 1
ATOM 4802 N N . VAL A 1 599 ? -6.564 -19.276 6.701 1.00 90.69 599 VAL A N 1
ATOM 4803 C CA . VAL A 1 599 ? -5.959 -18.910 5.412 1.00 90.69 599 VAL A CA 1
ATOM 4804 C C . VAL A 1 599 ? -4.905 -17.821 5.588 1.00 90.69 599 VAL A C 1
ATOM 4806 O O . VAL A 1 599 ? -3.788 -17.952 5.095 1.00 90.69 599 VAL A O 1
ATOM 4809 N N . TYR A 1 600 ? -5.248 -16.747 6.296 1.00 93.50 600 TYR A N 1
ATOM 4810 C CA . TYR A 1 600 ? -4.430 -15.547 6.419 1.00 93.50 600 TYR A CA 1
ATOM 4811 C C . TYR A 1 600 ? -3.464 -15.572 7.599 1.00 93.50 600 TYR A C 1
ATOM 4813 O O . TYR A 1 600 ? -2.434 -14.919 7.506 1.00 93.50 600 TYR A O 1
ATOM 4821 N N . GLY A 1 601 ? -3.731 -16.313 8.674 1.00 94.12 601 GLY A N 1
ATOM 4822 C CA . GLY A 1 601 ? -2.845 -16.400 9.841 1.00 94.12 601 GLY A CA 1
ATOM 4823 C C . GLY A 1 601 ? -1.403 -16.763 9.460 1.00 94.12 601 GLY A C 1
ATOM 4824 O O . GLY A 1 601 ? -0.500 -15.963 9.717 1.00 94.12 601 GLY A O 1
ATOM 4825 N N . PRO A 1 602 ? -1.174 -17.870 8.721 1.00 92.44 602 PRO A N 1
ATOM 4826 C CA . PRO A 1 602 ? 0.160 -18.222 8.228 1.00 92.44 602 PRO A CA 1
ATOM 4827 C C . PRO A 1 602 ? 0.777 -17.164 7.298 1.00 92.44 602 PRO A C 1
ATOM 4829 O O . PRO A 1 602 ? 1.994 -16.994 7.259 1.00 92.44 602 PRO A O 1
ATOM 4832 N N . GLN A 1 603 ? -0.050 -16.436 6.543 1.00 92.81 603 GLN A N 1
ATOM 4833 C CA . GLN A 1 603 ? 0.406 -15.387 5.623 1.00 92.81 603 GLN A CA 1
ATOM 4834 C C . GLN A 1 603 ? 0.816 -14.116 6.368 1.00 92.81 603 GLN A C 1
ATOM 4836 O O . GLN A 1 603 ? 1.795 -13.475 5.990 1.00 92.81 603 GLN A O 1
ATOM 4841 N N . ILE A 1 604 ? 0.105 -13.776 7.447 1.00 94.81 604 ILE A N 1
ATOM 4842 C CA . ILE A 1 604 ? 0.466 -12.702 8.373 1.00 94.81 604 ILE A CA 1
ATOM 4843 C C . ILE A 1 604 ? 1.807 -13.041 9.026 1.00 94.81 604 ILE A C 1
ATOM 4845 O O . ILE A 1 604 ? 2.695 -12.199 9.023 1.00 94.81 604 ILE A O 1
ATOM 4849 N N . ASP A 1 605 ? 2.017 -14.278 9.484 1.00 92.44 605 ASP A N 1
ATOM 4850 C CA . ASP A 1 605 ? 3.308 -14.713 10.045 1.00 92.44 605 ASP A CA 1
ATOM 4851 C C . ASP A 1 605 ? 4.476 -14.565 9.063 1.00 92.44 605 ASP A C 1
ATOM 4853 O O . ASP A 1 605 ? 5.545 -14.040 9.401 1.00 92.44 605 ASP A O 1
ATOM 4857 N N . GLN A 1 606 ? 4.274 -14.991 7.817 1.00 91.94 606 GLN A N 1
ATOM 4858 C CA . GLN A 1 606 ? 5.269 -14.814 6.762 1.00 91.94 606 GLN A CA 1
ATOM 4859 C C . GLN A 1 606 ? 5.492 -13.334 6.428 1.00 91.94 606 GLN A C 1
ATOM 4861 O O . GLN A 1 606 ? 6.621 -12.927 6.156 1.00 91.94 606 GLN A O 1
ATOM 4866 N N . LEU A 1 607 ? 4.445 -12.508 6.450 1.00 93.56 607 LEU A N 1
ATOM 4867 C CA . LEU A 1 607 ? 4.547 -11.065 6.240 1.00 93.56 607 LEU A CA 1
ATOM 4868 C C . LEU A 1 607 ? 5.327 -10.382 7.371 1.00 93.56 607 LEU A C 1
ATOM 4870 O O . LEU A 1 607 ? 6.258 -9.635 7.084 1.00 93.56 607 LEU A O 1
ATOM 4874 N N . GLU A 1 608 ? 5.022 -10.687 8.636 1.00 92.31 608 GLU A N 1
ATOM 4875 C CA . GLU A 1 608 ? 5.776 -10.204 9.799 1.00 92.31 608 GLU A CA 1
ATOM 4876 C C . GLU A 1 608 ? 7.268 -10.536 9.671 1.00 92.31 608 GLU A C 1
ATOM 4878 O O . GLU A 1 608 ? 8.132 -9.693 9.924 1.00 92.31 608 GLU A O 1
ATOM 4883 N N . THR A 1 609 ? 7.566 -11.770 9.257 1.00 90.31 609 THR A N 1
ATOM 4884 C CA . THR A 1 609 ? 8.933 -12.267 9.087 1.00 90.31 609 THR A CA 1
ATOM 4885 C C . THR A 1 609 ? 9.651 -11.514 7.970 1.00 90.31 609 THR A C 1
ATOM 4887 O O . THR A 1 609 ? 10.748 -11.000 8.190 1.00 90.31 609 THR A O 1
ATOM 4890 N N . ARG A 1 610 ? 9.020 -11.361 6.799 1.00 90.00 610 ARG A N 1
ATOM 4891 C CA . ARG A 1 610 ? 9.585 -10.607 5.668 1.00 90.00 610 ARG A CA 1
ATOM 4892 C C . ARG A 1 610 ? 9.860 -9.153 6.023 1.00 90.00 610 ARG A C 1
ATOM 4894 O O . ARG A 1 610 ? 10.957 -8.676 5.762 1.00 90.00 610 ARG A O 1
ATOM 4901 N N . VAL A 1 611 ? 8.920 -8.475 6.682 1.00 90.06 611 VAL A N 1
ATOM 4902 C CA . VAL A 1 611 ? 9.110 -7.088 7.138 1.00 90.06 611 VAL A CA 1
ATOM 4903 C C . VAL A 1 611 ? 10.284 -6.996 8.114 1.00 90.06 611 VAL A C 1
ATOM 4905 O O . VAL A 1 611 ? 11.161 -6.150 7.959 1.00 90.06 611 VAL A O 1
ATOM 4908 N N . LYS A 1 612 ? 10.363 -7.913 9.084 1.00 87.94 612 LYS A N 1
ATOM 4909 C CA . LYS A 1 612 ? 11.470 -7.961 10.047 1.00 87.94 612 LYS A CA 1
ATOM 4910 C C . LYS A 1 612 ? 12.830 -8.166 9.372 1.00 87.94 612 LYS A C 1
ATOM 4912 O O . LYS A 1 612 ? 13.809 -7.566 9.808 1.00 87.94 612 LYS A O 1
ATOM 4917 N N . HIS A 1 613 ? 12.913 -9.023 8.357 1.00 88.06 613 HIS A N 1
ATOM 4918 C CA . HIS A 1 613 ? 14.154 -9.260 7.618 1.00 88.06 613 HIS A CA 1
ATOM 4919 C C . HIS A 1 613 ? 14.523 -8.084 6.717 1.00 88.06 613 HIS A C 1
ATOM 4921 O O . HIS A 1 613 ? 15.678 -7.663 6.734 1.00 88.06 613 HIS A O 1
ATOM 4927 N N . LEU A 1 614 ? 13.548 -7.509 6.010 1.00 86.69 614 LEU A N 1
ATOM 4928 C CA . LEU A 1 614 ? 13.741 -6.325 5.177 1.00 86.69 614 LEU A CA 1
ATOM 4929 C C . LEU A 1 614 ? 14.372 -5.188 5.983 1.00 86.69 614 LEU A C 1
ATOM 4931 O O . LEU A 1 614 ? 15.398 -4.642 5.595 1.00 86.69 614 LEU A O 1
ATOM 4935 N N . VAL A 1 615 ? 13.800 -4.896 7.150 1.00 83.62 615 VAL A N 1
ATOM 4936 C CA . VAL A 1 615 ? 14.285 -3.853 8.059 1.00 83.62 615 VAL A CA 1
ATOM 4937 C C . VAL A 1 615 ? 15.700 -4.130 8.589 1.00 83.62 615 VAL A C 1
ATOM 4939 O O . VAL A 1 615 ? 16.437 -3.209 8.927 1.00 83.62 615 VAL A O 1
ATOM 4942 N N . ARG A 1 616 ? 16.118 -5.398 8.639 1.00 84.00 616 ARG A N 1
ATOM 4943 C CA . ARG A 1 616 ? 17.490 -5.802 8.994 1.00 84.00 616 ARG A CA 1
ATOM 4944 C C . ARG A 1 616 ? 18.457 -5.768 7.805 1.00 84.00 616 ARG A C 1
ATOM 4946 O O . ARG A 1 616 ? 19.584 -6.234 7.946 1.00 84.00 616 ARG A O 1
ATOM 4953 N N . GLY A 1 617 ? 18.028 -5.246 6.656 1.00 84.12 617 GLY A N 1
ATOM 4954 C CA . GLY A 1 617 ? 18.841 -5.118 5.449 1.00 84.12 617 GLY A CA 1
ATOM 4955 C C . GLY A 1 617 ? 18.704 -6.271 4.451 1.00 84.12 617 GLY A C 1
ATOM 4956 O O . GLY A 1 617 ? 19.489 -6.339 3.508 1.00 84.12 617 GLY A O 1
ATOM 4957 N N . ASP A 1 618 ? 17.726 -7.175 4.599 1.00 86.69 618 ASP A N 1
ATOM 4958 C CA . ASP A 1 618 ? 17.451 -8.227 3.602 1.00 86.69 618 ASP A CA 1
ATOM 4959 C C . ASP A 1 618 ? 16.686 -7.682 2.383 1.00 86.69 618 ASP A C 1
ATOM 4961 O O . ASP A 1 618 ? 15.587 -8.127 2.051 1.00 86.69 618 ASP A O 1
ATOM 4965 N N . ALA A 1 619 ? 17.265 -6.700 1.694 1.00 83.62 619 ALA A N 1
ATOM 4966 C CA . ALA A 1 619 ? 16.651 -6.093 0.515 1.00 83.62 619 ALA A CA 1
ATOM 4967 C C . ALA A 1 619 ? 16.450 -7.104 -0.627 1.00 83.62 619 ALA A C 1
ATOM 4969 O O . ALA A 1 619 ? 15.469 -7.043 -1.363 1.00 83.62 619 ALA A O 1
ATOM 4970 N N . LYS A 1 620 ? 17.357 -8.082 -0.757 1.00 88.31 620 LYS A N 1
ATOM 4971 C CA . LYS A 1 620 ? 17.275 -9.134 -1.783 1.00 88.31 620 LYS A CA 1
ATOM 4972 C C . LYS A 1 620 ? 16.160 -10.147 -1.507 1.00 88.31 620 LYS A C 1
ATOM 4974 O O . LYS A 1 620 ? 15.818 -10.913 -2.408 1.00 88.31 620 LYS A O 1
ATOM 4979 N N . GLY A 1 621 ? 15.585 -10.162 -0.303 1.00 89.69 621 GLY A N 1
ATOM 4980 C CA . GLY A 1 621 ? 14.543 -11.102 0.104 1.00 89.69 621 GLY A CA 1
ATOM 4981 C C . GLY A 1 621 ? 15.046 -12.543 0.212 1.00 89.69 621 GLY A C 1
ATOM 4982 O O . GLY A 1 621 ? 14.341 -13.469 -0.189 1.00 89.69 621 GLY A O 1
ATOM 4983 N N . LEU A 1 622 ? 16.270 -12.744 0.706 1.00 91.69 622 LEU A N 1
ATOM 4984 C CA . LEU A 1 622 ? 16.880 -14.060 0.930 1.00 91.69 622 LEU A CA 1
ATOM 4985 C C . LEU A 1 622 ? 16.115 -14.876 1.975 1.00 91.69 622 LEU A C 1
ATOM 4987 O O . LEU A 1 622 ? 16.068 -16.100 1.887 1.00 91.69 622 LEU A O 1
ATOM 4991 N N . SER A 1 623 ? 15.459 -14.207 2.925 1.00 89.62 623 SER A N 1
ATOM 4992 C CA . SER A 1 623 ? 14.585 -14.832 3.922 1.00 89.62 623 SER A CA 1
ATOM 4993 C C . SER A 1 623 ? 13.473 -15.688 3.304 1.00 89.62 623 SER A C 1
ATOM 4995 O O . SER A 1 623 ? 13.059 -16.673 3.913 1.00 89.62 623 SER A O 1
ATOM 4997 N N . VAL A 1 624 ? 13.040 -15.402 2.071 1.00 91.12 624 VAL A N 1
ATOM 4998 C CA . VAL A 1 624 ? 12.045 -16.221 1.358 1.00 91.12 624 VAL A CA 1
ATOM 4999 C C . VAL A 1 624 ? 12.556 -17.641 1.094 1.00 91.12 624 VAL A C 1
ATOM 5001 O O . VAL A 1 624 ? 11.775 -18.586 1.170 1.00 91.12 624 VAL A O 1
ATOM 5004 N N . LEU A 1 625 ? 13.859 -17.818 0.847 1.00 91.31 625 LEU A N 1
ATOM 5005 C CA . LEU A 1 625 ? 14.459 -19.138 0.611 1.00 91.31 625 LEU A CA 1
ATOM 5006 C C . LEU A 1 625 ? 14.491 -20.011 1.868 1.00 91.31 625 LEU A C 1
ATOM 5008 O O . LEU A 1 625 ? 14.575 -21.226 1.752 1.00 91.31 625 LEU A O 1
ATOM 5012 N N . SER A 1 626 ? 14.397 -19.401 3.054 1.00 89.44 626 SER A N 1
ATOM 5013 C CA . SER A 1 626 ? 14.341 -20.117 4.336 1.00 89.44 626 SER A CA 1
ATOM 5014 C C . SER A 1 626 ? 12.935 -20.594 4.717 1.00 89.44 626 SER A C 1
ATOM 5016 O O . SER A 1 626 ? 12.757 -21.234 5.753 1.00 89.44 626 SER A O 1
ATOM 5018 N N . LEU A 1 627 ? 11.914 -20.281 3.910 1.00 89.06 627 LEU A N 1
ATOM 5019 C CA . LEU A 1 627 ? 10.568 -20.800 4.134 1.00 89.06 627 LEU A CA 1
ATOM 5020 C C . LEU A 1 627 ? 10.553 -22.308 3.840 1.00 89.06 627 LEU A C 1
ATOM 5022 O O . LEU A 1 627 ? 10.928 -22.683 2.729 1.00 89.06 627 LEU A O 1
ATOM 5026 N N . PRO A 1 628 ? 10.061 -23.174 4.750 1.00 89.19 628 PRO A N 1
ATOM 5027 C CA . PRO A 1 628 ? 10.172 -24.627 4.591 1.00 89.19 628 PRO A CA 1
ATOM 5028 C C . PRO A 1 628 ? 9.640 -25.158 3.253 1.00 89.19 628 PRO A C 1
ATOM 5030 O O . PRO A 1 628 ? 10.271 -25.989 2.606 1.00 89.19 628 PRO A O 1
ATOM 5033 N N . HIS A 1 629 ? 8.498 -24.640 2.788 1.00 89.00 629 HIS A N 1
ATOM 5034 C CA . HIS A 1 629 ? 7.890 -25.062 1.522 1.00 89.00 629 HIS A CA 1
ATOM 5035 C C . HIS A 1 629 ? 8.622 -24.540 0.279 1.00 89.00 629 HIS A C 1
ATOM 5037 O O . HIS A 1 629 ? 8.432 -25.105 -0.799 1.00 89.00 629 HIS A O 1
ATOM 5043 N N . VAL A 1 630 ? 9.421 -23.476 0.415 1.00 91.94 630 VAL A N 1
ATOM 5044 C CA . VAL A 1 630 ? 10.287 -22.940 -0.646 1.00 91.94 630 VAL A CA 1
ATOM 5045 C C . VAL A 1 630 ? 11.611 -23.690 -0.656 1.00 91.94 630 VAL A C 1
ATOM 5047 O O . VAL A 1 630 ? 12.015 -24.156 -1.715 1.00 91.94 630 VAL A O 1
ATOM 5050 N N . GLU A 1 631 ? 12.239 -23.875 0.505 1.00 90.94 631 GLU A N 1
ATOM 5051 C CA . GLU A 1 631 ? 13.497 -24.612 0.660 1.00 90.94 631 GLU A CA 1
ATOM 5052 C C . GLU A 1 631 ? 13.380 -26.046 0.134 1.00 90.94 631 GLU A C 1
ATOM 5054 O O . GLU A 1 631 ? 14.293 -26.561 -0.511 1.00 90.94 631 GLU A O 1
ATOM 5059 N N . GLU A 1 632 ? 12.243 -26.704 0.369 1.00 90.81 632 GLU A N 1
ATOM 5060 C CA . GLU A 1 632 ? 11.965 -28.040 -0.156 1.00 90.81 632 GLU A CA 1
ATOM 5061 C C . GLU A 1 632 ? 11.985 -28.074 -1.695 1.00 90.81 632 GLU A C 1
ATOM 5063 O O . GLU A 1 632 ? 12.528 -29.017 -2.273 1.00 90.81 632 GLU A O 1
ATOM 5068 N N . LYS A 1 633 ? 11.438 -27.041 -2.353 1.00 91.69 633 LYS A N 1
ATOM 5069 C CA . LYS A 1 633 ? 11.126 -27.042 -3.794 1.00 91.69 633 LYS A CA 1
ATOM 5070 C C . LYS A 1 633 ? 12.150 -26.316 -4.661 1.00 91.69 633 LYS A C 1
ATOM 5072 O O . LYS A 1 633 ? 12.355 -26.729 -5.795 1.00 91.69 633 LYS A O 1
ATOM 5077 N N . ILE A 1 634 ? 12.798 -25.269 -4.153 1.00 91.62 634 ILE A N 1
ATOM 5078 C CA . ILE A 1 634 ? 13.809 -24.485 -4.870 1.00 91.62 634 ILE A CA 1
ATOM 5079 C C . ILE A 1 634 ? 15.189 -24.761 -4.262 1.00 91.62 634 ILE A C 1
ATOM 5081 O O . ILE A 1 634 ? 15.447 -24.470 -3.097 1.00 91.62 634 ILE A O 1
ATOM 5085 N N . LYS A 1 635 ? 16.105 -25.285 -5.079 1.00 91.12 635 LYS A N 1
ATOM 5086 C CA . LYS A 1 635 ? 17.494 -25.604 -4.729 1.00 91.12 635 LYS A CA 1
ATOM 5087 C C . LYS A 1 635 ? 18.443 -24.666 -5.471 1.00 91.12 635 LYS A C 1
ATOM 5089 O O . LYS A 1 635 ? 18.988 -25.012 -6.517 1.00 91.12 635 LYS A O 1
ATOM 5094 N N . ILE A 1 636 ? 18.636 -23.467 -4.927 1.00 91.25 636 ILE A N 1
ATOM 5095 C CA . ILE A 1 636 ? 19.533 -22.453 -5.497 1.00 91.25 636 ILE A CA 1
ATOM 5096 C C . ILE A 1 636 ? 20.518 -21.929 -4.456 1.00 91.25 636 ILE A C 1
ATOM 5098 O O . ILE A 1 636 ? 20.258 -21.958 -3.255 1.00 91.25 636 ILE A O 1
ATOM 5102 N N . GLN A 1 637 ? 21.648 -21.412 -4.932 1.00 91.31 637 GLN A N 1
ATOM 5103 C CA . GLN A 1 637 ? 22.599 -20.704 -4.082 1.00 91.31 637 GLN A CA 1
ATOM 5104 C C . GLN A 1 637 ? 22.046 -19.314 -3.721 1.00 91.31 637 GLN A C 1
ATOM 5106 O O . GLN A 1 637 ? 21.565 -18.620 -4.620 1.00 91.31 637 GLN A O 1
ATOM 5111 N N . PRO A 1 638 ? 22.172 -18.844 -2.464 1.00 91.62 638 PRO A N 1
ATOM 5112 C CA . PRO A 1 638 ? 21.698 -17.515 -2.058 1.00 91.62 638 PRO A CA 1
ATOM 5113 C C . PRO A 1 638 ? 22.250 -16.362 -2.913 1.00 91.62 638 PRO A C 1
ATOM 5115 O O . PRO A 1 638 ? 21.556 -15.382 -3.159 1.00 91.62 638 PRO A O 1
ATOM 5118 N N . ALA A 1 639 ? 23.480 -16.490 -3.425 1.00 91.50 639 ALA A N 1
ATOM 5119 C CA . ALA A 1 639 ? 24.098 -15.494 -4.306 1.00 91.50 639 ALA A CA 1
ATOM 5120 C C . ALA A 1 639 ? 23.369 -15.316 -5.654 1.00 91.50 639 ALA A C 1
ATOM 5122 O O . ALA A 1 639 ? 23.503 -14.271 -6.288 1.00 91.50 639 ALA A O 1
ATOM 5123 N N . SER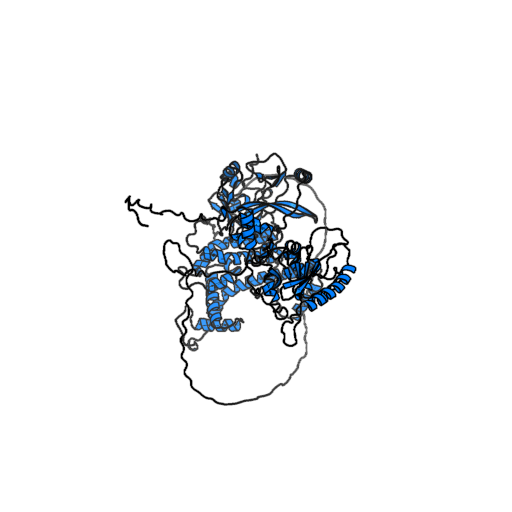 A 1 640 ? 22.588 -16.314 -6.076 1.00 94.38 640 SER A N 1
ATOM 5124 C CA . SER A 1 640 ? 21.783 -16.294 -7.300 1.00 94.38 640 SER A CA 1
ATOM 5125 C C . SER A 1 640 ? 20.362 -15.766 -7.079 1.00 94.38 640 SER A C 1
ATOM 5127 O O . SER A 1 640 ? 19.561 -15.822 -8.006 1.00 94.38 640 SER A O 1
ATOM 5129 N N . TRP A 1 641 ? 20.025 -15.258 -5.890 1.00 95.19 641 TRP A N 1
ATOM 5130 C CA . TRP A 1 641 ? 18.698 -14.725 -5.575 1.00 95.19 641 TRP A CA 1
ATOM 5131 C C . TRP A 1 641 ? 18.728 -13.212 -5.352 1.00 95.19 641 TRP A C 1
ATOM 5133 O O . TRP A 1 641 ? 19.496 -12.712 -4.525 1.00 95.19 641 TRP A O 1
ATOM 5143 N N . ASN A 1 642 ? 17.894 -12.470 -6.081 1.00 93.12 642 ASN A N 1
ATOM 5144 C CA . ASN A 1 642 ? 17.819 -11.017 -5.957 1.00 93.12 642 ASN A CA 1
ATOM 5145 C C . ASN A 1 642 ? 16.446 -10.466 -6.367 1.00 93.12 642 ASN A C 1
ATOM 5147 O O . ASN A 1 642 ? 16.135 -10.407 -7.550 1.00 93.12 642 ASN A O 1
ATOM 5151 N N . ASN A 1 643 ? 15.659 -9.996 -5.398 1.00 89.62 643 ASN A N 1
ATOM 5152 C CA . ASN A 1 643 ? 14.385 -9.311 -5.659 1.00 89.62 643 ASN A CA 1
ATOM 5153 C C . ASN A 1 643 ? 14.493 -7.778 -5.685 1.00 89.62 643 ASN A C 1
ATOM 5155 O O . ASN A 1 643 ? 13.480 -7.109 -5.868 1.00 89.62 643 ASN A O 1
ATOM 5159 N N . ALA A 1 644 ? 15.683 -7.219 -5.444 1.00 84.88 644 ALA A N 1
ATOM 5160 C CA . ALA A 1 644 ? 15.840 -5.794 -5.181 1.00 84.88 644 ALA A CA 1
ATOM 5161 C C . ALA A 1 644 ? 16.061 -4.985 -6.459 1.00 84.88 644 ALA A C 1
ATOM 5163 O O . ALA A 1 644 ? 15.278 -4.101 -6.796 1.00 84.88 644 ALA A O 1
ATOM 5164 N N . THR A 1 645 ? 17.144 -5.293 -7.168 1.00 85.94 645 THR A N 1
ATOM 5165 C CA . THR A 1 645 ? 17.660 -4.466 -8.263 1.00 85.94 645 THR A CA 1
ATOM 5166 C C . THR A 1 645 ? 18.215 -5.326 -9.389 1.00 85.94 645 THR A C 1
ATOM 5168 O O . THR A 1 645 ? 18.622 -6.473 -9.179 1.00 85.94 645 THR A O 1
ATOM 5171 N N . ASN A 1 646 ? 18.275 -4.758 -10.593 1.00 91.44 646 ASN A N 1
ATOM 5172 C CA . ASN A 1 646 ? 18.980 -5.362 -11.716 1.00 91.44 646 ASN A CA 1
ATOM 5173 C C . ASN A 1 646 ? 20.379 -4.751 -11.830 1.00 91.44 646 ASN A C 1
ATOM 5175 O O . ASN A 1 646 ? 20.534 -3.546 -12.006 1.00 91.44 646 ASN A O 1
ATOM 5179 N N . VAL A 1 647 ? 21.403 -5.598 -11.725 1.00 90.81 647 VAL A N 1
ATOM 5180 C CA . VAL A 1 647 ? 22.806 -5.181 -11.847 1.00 90.81 647 VAL A CA 1
ATOM 5181 C C . VAL A 1 647 ? 23.318 -5.438 -13.258 1.00 90.81 647 VAL A C 1
ATOM 5183 O O . VAL A 1 647 ? 22.910 -6.402 -13.910 1.00 90.81 647 VAL A O 1
ATOM 5186 N N . TRP A 1 648 ? 24.238 -4.603 -13.733 1.00 91.75 648 TRP A N 1
ATOM 5187 C CA . TRP A 1 648 ? 24.936 -4.846 -14.992 1.00 91.75 648 TRP A CA 1
ATOM 5188 C C . TRP A 1 648 ? 25.762 -6.127 -14.923 1.00 91.75 648 TRP A C 1
ATOM 5190 O O . TRP A 1 648 ? 26.412 -6.415 -13.920 1.00 91.75 648 TRP A O 1
ATOM 5200 N N . PHE A 1 649 ? 25.777 -6.888 -16.015 1.00 92.31 649 PHE A N 1
ATOM 5201 C CA . PHE A 1 649 ? 26.598 -8.093 -16.111 1.00 92.31 649 PHE A CA 1
ATOM 5202 C C . PHE A 1 649 ? 28.097 -7.796 -16.032 1.00 92.31 649 PHE A C 1
ATOM 5204 O O . PHE A 1 649 ? 28.861 -8.588 -15.481 1.00 92.31 649 PHE A O 1
ATOM 5211 N N . SER A 1 650 ? 28.532 -6.658 -16.579 1.00 92.50 650 SER A N 1
ATOM 5212 C CA . SER A 1 650 ? 29.896 -6.165 -16.415 1.00 92.50 650 SER A CA 1
ATOM 5213 C C . SER A 1 650 ? 29.958 -4.648 -16.573 1.00 92.50 650 SER A C 1
ATOM 5215 O O . SER A 1 650 ? 29.186 -4.071 -17.338 1.00 92.50 650 SER A O 1
ATOM 5217 N N . GLY A 1 651 ? 30.942 -4.010 -15.931 1.00 89.69 651 GLY A N 1
ATOM 5218 C CA . GLY A 1 651 ? 31.189 -2.575 -16.119 1.00 89.69 651 GLY A CA 1
ATOM 5219 C C . GLY A 1 651 ? 31.553 -2.208 -17.565 1.00 89.69 651 GLY A C 1
ATOM 5220 O O . GLY A 1 651 ? 31.301 -1.089 -18.006 1.00 89.69 651 GLY A O 1
ATOM 5221 N N . LYS A 1 652 ? 32.098 -3.157 -18.343 1.00 92.38 652 LYS A N 1
ATOM 5222 C CA . LYS A 1 652 ? 32.391 -2.955 -19.772 1.00 92.38 652 LYS A CA 1
ATOM 5223 C C . LYS A 1 652 ? 31.116 -2.771 -20.589 1.00 92.38 652 LYS A C 1
ATOM 5225 O O . LYS A 1 652 ? 31.058 -1.857 -21.402 1.00 92.38 652 LYS A O 1
ATOM 5230 N N . GLU A 1 653 ? 30.110 -3.615 -20.362 1.00 92.44 653 GLU A N 1
ATOM 5231 C CA . GLU A 1 653 ? 28.817 -3.502 -21.050 1.00 92.44 653 GLU A CA 1
ATOM 5232 C C . GLU A 1 653 ? 28.079 -2.227 -20.654 1.00 92.44 653 GLU A C 1
ATOM 5234 O O . GLU A 1 653 ? 27.549 -1.538 -21.518 1.00 92.44 653 GLU A O 1
ATOM 5239 N N . GLU A 1 654 ? 28.128 -1.851 -19.378 1.00 90.56 654 GLU A N 1
ATOM 5240 C CA . GLU A 1 654 ? 27.574 -0.574 -18.931 1.00 90.56 654 GLU A CA 1
ATOM 5241 C C . GLU A 1 654 ? 28.267 0.626 -19.596 1.00 90.56 654 GLU A C 1
ATOM 5243 O O . GLU A 1 654 ? 27.614 1.573 -20.031 1.00 90.56 654 GLU A O 1
ATOM 5248 N N . THR A 1 655 ? 29.599 0.599 -19.693 1.00 88.56 655 THR A N 1
ATOM 5249 C CA . THR A 1 655 ? 30.366 1.682 -20.327 1.00 88.56 655 THR A CA 1
ATOM 5250 C C . THR A 1 655 ? 30.050 1.755 -21.819 1.00 88.56 655 THR A C 1
ATOM 5252 O O . THR A 1 655 ? 29.851 2.841 -22.356 1.00 88.56 655 THR A O 1
ATOM 5255 N N . ALA A 1 656 ? 29.947 0.603 -22.486 1.00 89.56 656 ALA A N 1
ATOM 5256 C CA . ALA A 1 656 ? 29.555 0.519 -23.888 1.00 89.56 656 ALA A CA 1
ATOM 5257 C C . ALA A 1 656 ? 28.136 1.063 -24.118 1.00 89.56 656 ALA A C 1
ATOM 5259 O O . ALA A 1 656 ? 27.919 1.805 -25.073 1.00 89.56 656 ALA A O 1
ATOM 5260 N N . PHE A 1 657 ? 27.198 0.761 -23.217 1.00 87.00 657 PHE A N 1
ATOM 5261 C CA . PHE A 1 657 ? 25.850 1.320 -23.241 1.00 87.00 657 PHE A CA 1
ATOM 5262 C C . PHE A 1 657 ? 25.861 2.854 -23.104 1.00 87.00 657 PHE A C 1
ATOM 5264 O O . PHE A 1 657 ? 25.240 3.550 -23.908 1.00 87.00 657 PHE A O 1
ATOM 5271 N N . LYS A 1 658 ? 26.626 3.394 -22.143 1.00 85.00 658 LYS A N 1
ATOM 5272 C CA . LYS A 1 658 ? 26.794 4.847 -21.947 1.00 85.00 658 LYS A CA 1
ATOM 5273 C C . LYS A 1 658 ? 27.374 5.531 -23.194 1.00 85.00 658 LYS A C 1
ATOM 5275 O O . LYS A 1 658 ? 26.897 6.588 -23.595 1.00 85.00 658 LYS A O 1
ATOM 5280 N N . LEU A 1 659 ? 28.365 4.910 -23.840 1.00 85.88 659 LEU A N 1
ATOM 5281 C CA . LEU A 1 659 ? 28.984 5.419 -25.072 1.00 85.88 659 LEU A CA 1
ATOM 5282 C C . LEU A 1 659 ? 28.056 5.356 -26.292 1.00 85.88 659 LEU A C 1
ATOM 5284 O O . LEU A 1 659 ? 28.181 6.185 -27.188 1.00 85.88 659 LEU A O 1
ATOM 5288 N N . ALA A 1 660 ? 27.117 4.409 -26.329 1.00 82.00 660 ALA A N 1
ATOM 5289 C CA . ALA A 1 660 ? 26.157 4.252 -27.421 1.00 82.00 660 ALA A CA 1
ATOM 5290 C C . ALA A 1 660 ? 25.047 5.327 -27.434 1.00 82.00 660 ALA A C 1
ATOM 5292 O O . ALA A 1 660 ? 24.080 5.199 -28.183 1.00 82.00 660 ALA A O 1
ATOM 5293 N N . GLY A 1 661 ? 25.168 6.384 -26.622 1.00 65.94 661 GLY A N 1
ATOM 5294 C CA . GLY A 1 661 ? 24.189 7.468 -26.560 1.00 65.94 661 GLY A CA 1
ATOM 5295 C C . GLY A 1 661 ? 22.904 7.080 -25.829 1.00 65.94 661 GLY A C 1
ATOM 5296 O O . GLY A 1 661 ? 21.858 7.672 -26.098 1.00 65.94 661 GLY A O 1
ATOM 5297 N N . GLY A 1 662 ? 22.969 6.093 -24.924 1.00 61.66 662 GLY A N 1
ATOM 5298 C CA . GLY A 1 662 ? 21.869 5.725 -24.035 1.00 61.66 662 GLY A CA 1
ATOM 5299 C C . GLY A 1 662 ? 21.423 6.936 -23.220 1.00 61.66 662 GLY A C 1
ATOM 5300 O O . GLY A 1 662 ? 21.986 7.241 -22.173 1.00 61.66 662 GLY A O 1
ATOM 5301 N N . THR A 1 663 ? 20.441 7.667 -23.737 1.00 55.06 663 THR A N 1
ATOM 5302 C CA . THR A 1 663 ? 19.929 8.882 -23.111 1.00 55.06 663 THR A CA 1
ATOM 5303 C C . THR A 1 663 ? 19.027 8.444 -21.966 1.00 55.06 663 THR A C 1
ATOM 5305 O O . THR A 1 663 ? 17.911 7.977 -22.179 1.00 55.06 663 THR A O 1
ATOM 5308 N N . MET A 1 664 ? 19.547 8.521 -20.745 1.00 58.25 664 MET A N 1
ATOM 5309 C CA . MET A 1 664 ? 18.841 8.136 -19.527 1.00 58.25 664 MET A CA 1
ATOM 5310 C C . MET A 1 664 ? 18.084 9.344 -18.972 1.00 58.25 664 MET A C 1
ATOM 5312 O O . MET A 1 664 ? 18.524 9.971 -18.016 1.00 58.25 664 MET A O 1
ATOM 5316 N N . VAL A 1 665 ? 16.961 9.703 -19.595 1.00 49.56 665 VAL A N 1
ATOM 5317 C CA . VAL A 1 665 ? 16.002 10.630 -18.975 1.00 49.56 665 VAL A CA 1
ATOM 5318 C C . VAL A 1 665 ? 15.054 9.773 -18.150 1.00 49.56 665 VAL A C 1
ATOM 5320 O O . VAL A 1 665 ? 14.292 8.986 -18.712 1.00 49.56 665 VAL A O 1
ATOM 5323 N N . ALA A 1 666 ? 15.168 9.849 -16.822 1.00 47.12 666 ALA A N 1
ATOM 5324 C CA . ALA A 1 666 ? 14.238 9.174 -15.925 1.00 47.12 666 ALA A CA 1
ATOM 5325 C C . ALA A 1 666 ? 12.808 9.648 -16.230 1.00 47.12 666 ALA A C 1
ATOM 5327 O O . ALA A 1 666 ? 12.595 10.818 -16.539 1.00 47.12 666 ALA A O 1
ATOM 5328 N N . ALA A 1 667 ? 11.843 8.731 -16.204 1.00 43.59 667 ALA A N 1
ATOM 5329 C CA . ALA A 1 667 ? 10.442 9.118 -16.307 1.00 43.59 667 ALA A CA 1
ATOM 5330 C C . ALA A 1 667 ? 10.044 9.899 -15.044 1.00 43.59 667 ALA A C 1
ATOM 5332 O O . ALA A 1 667 ? 10.467 9.523 -13.955 1.00 43.59 667 ALA A O 1
ATOM 5333 N N . ASP A 1 668 ? 9.198 10.922 -15.192 1.00 38.91 668 ASP A N 1
ATOM 5334 C CA . ASP A 1 668 ? 8.665 11.741 -14.086 1.00 38.91 668 ASP A CA 1
ATOM 5335 C C . ASP A 1 668 ? 7.702 10.973 -13.151 1.00 38.91 668 ASP A C 1
ATOM 5337 O O . ASP A 1 668 ? 7.174 11.541 -12.197 1.00 38.91 668 ASP A O 1
ATOM 5341 N N . ASP A 1 669 ? 7.445 9.686 -13.417 1.00 42.91 669 ASP A N 1
ATOM 5342 C CA . ASP A 1 669 ? 6.684 8.817 -12.517 1.00 42.91 669 ASP A CA 1
ATOM 5343 C C . ASP A 1 669 ? 7.561 8.470 -11.303 1.00 42.91 669 ASP A C 1
ATOM 5345 O O . ASP A 1 669 ? 8.700 8.033 -11.507 1.00 42.91 669 ASP A O 1
ATOM 5349 N N . PRO A 1 670 ? 7.064 8.576 -10.053 1.00 44.94 670 PRO A N 1
ATOM 5350 C CA . PRO A 1 670 ? 7.817 8.162 -8.880 1.00 44.94 670 PRO A CA 1
ATOM 5351 C C . PRO A 1 670 ? 8.139 6.676 -9.009 1.00 44.94 670 PRO A C 1
ATOM 5353 O O . PRO A 1 670 ? 7.307 5.780 -8.830 1.00 44.94 670 PRO A O 1
ATOM 5356 N N . VAL A 1 671 ? 9.385 6.406 -9.370 1.00 49.09 671 VAL A N 1
ATOM 5357 C CA . VAL A 1 671 ? 9.940 5.070 -9.336 1.00 49.09 671 VAL A CA 1
ATOM 5358 C C . VAL A 1 671 ? 10.055 4.720 -7.870 1.00 49.09 671 VAL A C 1
ATOM 5360 O O . VAL A 1 671 ? 10.930 5.222 -7.169 1.00 49.09 671 VAL A O 1
ATOM 5363 N N . TRP A 1 672 ? 9.136 3.874 -7.413 1.00 51.97 672 TRP A N 1
ATOM 5364 C CA . TRP A 1 672 ? 9.102 3.383 -6.046 1.00 51.97 672 TRP A CA 1
ATOM 5365 C C . TRP A 1 672 ? 10.432 2.711 -5.721 1.00 51.97 672 TRP A C 1
ATOM 5367 O O . TRP A 1 672 ? 10.663 1.550 -6.070 1.00 51.97 672 TRP A O 1
ATOM 5377 N N . GLY A 1 673 ? 11.315 3.455 -5.060 1.00 46.34 673 GLY A N 1
ATOM 5378 C CA . GLY A 1 673 ? 12.525 2.906 -4.490 1.00 46.34 673 GLY A CA 1
ATOM 5379 C C . GLY A 1 673 ? 12.121 1.757 -3.580 1.00 46.34 673 GLY A C 1
ATOM 5380 O O . GLY A 1 673 ? 11.330 1.925 -2.654 1.00 46.34 673 GLY A O 1
ATOM 5381 N N . LEU A 1 674 ? 12.680 0.574 -3.825 1.00 44.81 674 LEU A N 1
ATOM 5382 C CA . LEU A 1 674 ? 12.500 -0.606 -2.974 1.00 44.81 674 LEU A CA 1
ATOM 5383 C C . LEU A 1 674 ? 12.947 -0.351 -1.511 1.00 44.81 674 LEU A C 1
ATOM 5385 O O . LEU A 1 674 ? 12.709 -1.179 -0.634 1.00 44.81 674 LEU A O 1
ATOM 5389 N N . PHE A 1 675 ? 13.604 0.789 -1.269 1.00 45.47 675 PHE A N 1
ATOM 5390 C CA . PHE A 1 675 ? 14.324 1.157 -0.056 1.00 45.47 675 PHE A CA 1
ATOM 5391 C C . PHE A 1 675 ? 13.664 2.255 0.778 1.00 45.47 675 PHE A C 1
ATOM 5393 O O . PHE A 1 675 ? 14.113 2.483 1.900 1.00 45.47 675 PHE A O 1
ATOM 5400 N N . ASP A 1 676 ? 12.591 2.896 0.305 1.00 48.75 676 ASP A N 1
ATOM 5401 C CA . ASP A 1 676 ? 11.846 3.801 1.176 1.00 48.75 676 ASP A CA 1
ATOM 5402 C C . ASP A 1 676 ? 10.824 2.999 1.995 1.00 48.75 676 ASP A C 1
ATOM 5404 O O . ASP A 1 676 ? 9.695 2.718 1.587 1.00 48.75 676 ASP A O 1
ATOM 5408 N N . HIS A 1 677 ? 11.270 2.551 3.170 1.00 46.59 677 HIS A N 1
ATOM 5409 C CA . HIS A 1 677 ? 10.460 1.795 4.125 1.00 46.59 677 HIS A CA 1
ATOM 5410 C C . HIS A 1 677 ? 9.210 2.552 4.595 1.00 46.59 677 HIS A C 1
ATOM 5412 O O . HIS A 1 677 ? 8.266 1.907 5.059 1.00 46.59 677 HIS A O 1
ATOM 5418 N N . GLN A 1 678 ? 9.203 3.883 4.478 1.00 41.94 678 GLN A N 1
ATOM 5419 C CA . GLN A 1 678 ? 8.070 4.731 4.821 1.00 41.94 678 GLN A CA 1
ATOM 5420 C C . GLN A 1 678 ? 7.080 4.778 3.646 1.00 41.94 678 GLN A C 1
ATOM 5422 O O . GLN A 1 678 ? 5.916 4.395 3.827 1.00 41.94 678 GLN A O 1
ATOM 5427 N N . ALA A 1 679 ? 7.584 4.988 2.421 1.00 47.34 679 ALA A N 1
ATOM 5428 C CA . ALA A 1 679 ? 6.796 4.877 1.188 1.00 47.34 679 ALA A CA 1
ATOM 5429 C C . ALA A 1 679 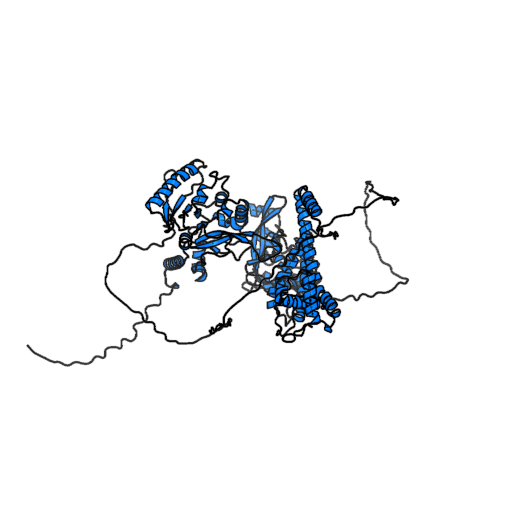? 6.220 3.468 0.949 1.00 47.34 679 ALA A C 1
ATOM 5431 O O . ALA A 1 679 ? 5.156 3.333 0.358 1.00 47.34 679 ALA A O 1
ATOM 5432 N N . LEU A 1 680 ? 6.851 2.390 1.432 1.00 49.94 680 LEU A N 1
ATOM 5433 C CA . LEU A 1 680 ? 6.307 1.021 1.348 1.00 49.94 680 LEU A CA 1
ATOM 5434 C C . LEU A 1 680 ? 5.040 0.808 2.196 1.00 49.94 680 LEU A C 1
ATOM 5436 O O . LEU A 1 680 ? 4.269 -0.114 1.918 1.00 49.94 680 LEU A O 1
ATOM 5440 N N . SER A 1 681 ? 4.841 1.613 3.245 1.00 48.12 681 SER A N 1
ATOM 5441 C CA . SER A 1 681 ? 3.633 1.569 4.080 1.00 48.12 681 SER A CA 1
ATOM 5442 C C . SER A 1 681 ? 2.554 2.558 3.629 1.00 48.12 681 SER A C 1
ATOM 5444 O O . SER A 1 681 ? 1.373 2.309 3.872 1.00 48.12 681 SER A O 1
ATOM 5446 N N . GLU A 1 682 ? 2.960 3.633 2.951 1.00 47.00 682 GLU A N 1
ATOM 5447 C CA . GLU A 1 682 ? 2.098 4.738 2.507 1.00 47.00 682 GLU A CA 1
ATOM 5448 C C . GLU A 1 682 ? 1.633 4.554 1.048 1.00 47.00 682 GLU A C 1
ATOM 5450 O O . GLU A 1 682 ? 0.466 4.787 0.727 1.00 47.00 682 GLU A O 1
ATOM 5455 N N . SER A 1 683 ? 2.479 3.990 0.177 1.00 59.97 683 SER A N 1
ATOM 5456 C CA . SER A 1 683 ? 2.151 3.704 -1.222 1.00 59.97 683 SER A CA 1
ATOM 5457 C C . SER A 1 683 ? 1.216 2.505 -1.341 1.00 59.97 683 SER A C 1
ATOM 5459 O O . SER A 1 683 ? 1.627 1.339 -1.368 1.00 59.97 683 SER A O 1
ATOM 5461 N N . LYS A 1 684 ? -0.079 2.786 -1.512 1.00 70.00 684 LYS A N 1
ATOM 5462 C CA . LYS A 1 684 ? -1.090 1.765 -1.832 1.00 70.00 684 LYS A CA 1
ATOM 5463 C C . LYS A 1 684 ? -0.779 1.015 -3.136 1.00 70.00 684 LYS A C 1
ATOM 5465 O O . LYS A 1 684 ? -1.323 -0.074 -3.316 1.00 70.00 684 LYS A O 1
ATOM 5470 N N . HIS A 1 685 ? 0.088 1.537 -4.006 1.00 81.12 685 HIS A N 1
ATOM 5471 C CA . HIS A 1 685 ? 0.414 0.964 -5.316 1.00 81.12 685 HIS A CA 1
ATOM 5472 C C . HIS A 1 685 ? 1.597 -0.013 -5.312 1.00 81.12 685 HIS A C 1
ATOM 5474 O O . HIS A 1 685 ? 1.698 -0.847 -6.216 1.00 81.12 685 HIS A O 1
ATOM 5480 N N . ASN A 1 686 ? 2.476 0.034 -4.305 1.00 87.25 686 ASN A N 1
ATOM 5481 C CA . ASN A 1 686 ? 3.567 -0.929 -4.174 1.00 87.25 686 ASN A CA 1
ATOM 5482 C C . ASN A 1 686 ? 3.097 -2.184 -3.421 1.00 87.25 686 ASN A C 1
ATOM 5484 O O . ASN A 1 686 ? 2.804 -2.164 -2.226 1.00 87.25 686 ASN A O 1
ATOM 5488 N N . LYS A 1 687 ? 3.031 -3.310 -4.131 1.00 91.94 687 LYS A N 1
ATOM 5489 C CA . LYS A 1 687 ? 2.557 -4.600 -3.617 1.00 91.94 687 LYS A CA 1
ATOM 5490 C C . LYS A 1 687 ? 3.679 -5.591 -3.319 1.00 91.94 687 LYS A C 1
ATOM 5492 O O . LYS A 1 687 ? 3.378 -6.720 -2.939 1.00 91.94 687 LYS A O 1
ATOM 5497 N N . THR A 1 688 ? 4.947 -5.193 -3.438 1.00 91.00 688 THR A N 1
ATOM 5498 C CA . THR A 1 688 ? 6.115 -6.094 -3.356 1.00 91.00 688 THR A CA 1
ATOM 5499 C C . THR A 1 688 ? 6.113 -6.959 -2.091 1.00 91.00 688 THR A C 1
ATOM 5501 O O . THR A 1 688 ? 6.262 -8.178 -2.167 1.00 91.00 688 THR A O 1
ATOM 5504 N N . LEU A 1 689 ? 5.847 -6.367 -0.919 1.00 90.75 689 LEU A N 1
ATOM 5505 C CA . LEU A 1 689 ? 5.795 -7.103 0.356 1.00 90.75 689 LEU A CA 1
ATOM 5506 C C . LEU A 1 689 ? 4.590 -8.035 0.485 1.00 90.75 689 LEU A C 1
ATOM 5508 O O . LEU A 1 689 ? 4.576 -8.919 1.338 1.00 90.75 689 LEU A O 1
ATOM 5512 N N . PHE A 1 690 ? 3.583 -7.881 -0.364 1.00 94.12 690 PHE A N 1
ATOM 5513 C CA . PHE A 1 690 ? 2.388 -8.713 -0.366 1.00 94.12 690 PHE A CA 1
ATOM 5514 C C . PHE A 1 690 ? 2.456 -9.837 -1.406 1.00 94.12 690 PHE A C 1
ATOM 5516 O O . PHE A 1 690 ? 1.566 -10.684 -1.422 1.00 94.12 690 PHE A O 1
ATOM 5523 N N . ILE A 1 691 ? 3.512 -9.907 -2.223 1.00 95.19 691 ILE A N 1
ATOM 5524 C CA . ILE A 1 691 ? 3.745 -11.030 -3.140 1.00 95.19 691 ILE A CA 1
ATOM 5525 C C . ILE A 1 691 ? 4.450 -12.166 -2.404 1.00 95.19 691 ILE A C 1
ATOM 5527 O O . ILE A 1 691 ? 5.496 -11.957 -1.794 1.00 95.19 691 ILE A O 1
ATOM 5531 N N . THR A 1 692 ? 3.887 -13.371 -2.446 1.00 93.44 692 THR A N 1
ATOM 5532 C CA . THR A 1 692 ? 4.419 -14.555 -1.757 1.00 93.44 692 THR A CA 1
ATOM 5533 C C . THR A 1 692 ? 4.492 -15.773 -2.682 1.00 93.44 692 THR A C 1
ATOM 5535 O O . THR A 1 692 ? 3.828 -15.825 -3.720 1.00 93.44 692 THR A O 1
ATOM 5538 N N . LEU A 1 693 ? 5.306 -16.757 -2.291 1.00 94.25 693 LEU A N 1
ATOM 5539 C CA . LEU A 1 693 ? 5.389 -18.070 -2.927 1.00 94.25 693 LEU A CA 1
ATOM 5540 C C . LEU A 1 693 ? 4.540 -19.062 -2.139 1.00 94.25 693 LEU A C 1
ATOM 5542 O O . LEU A 1 693 ? 4.829 -19.340 -0.974 1.00 94.25 693 LEU A O 1
ATOM 5546 N N . LEU A 1 694 ? 3.517 -19.619 -2.779 1.00 92.38 694 LEU A N 1
ATOM 5547 C CA . LEU A 1 694 ? 2.633 -20.627 -2.197 1.00 92.38 694 LEU A CA 1
ATOM 5548 C C . LEU A 1 694 ? 2.862 -21.991 -2.849 1.00 92.38 694 LEU A C 1
ATOM 5550 O O . LEU A 1 694 ? 3.162 -22.056 -4.041 1.00 92.38 694 LEU A O 1
ATOM 5554 N N . PRO A 1 695 ? 2.699 -23.101 -2.112 1.00 90.56 695 PRO A N 1
ATOM 5555 C CA . PRO A 1 695 ? 2.706 -24.424 -2.719 1.00 90.56 695 PRO A CA 1
ATOM 5556 C C . PRO A 1 695 ? 1.515 -24.563 -3.676 1.00 90.56 695 PRO A C 1
ATOM 5558 O O . PRO A 1 695 ? 0.361 -24.413 -3.274 1.00 90.56 695 PRO A O 1
ATOM 5561 N N . LYS A 1 696 ? 1.798 -24.861 -4.947 1.00 87.62 696 LYS A N 1
ATOM 5562 C CA . LYS A 1 696 ? 0.772 -25.129 -5.964 1.00 87.62 696 LYS A CA 1
ATOM 5563 C C . LYS A 1 696 ? 0.437 -26.613 -6.029 1.00 87.62 696 LYS A C 1
ATOM 5565 O O . LYS A 1 696 ? -0.727 -26.997 -6.087 1.00 87.62 696 LYS A O 1
ATOM 5570 N N . ASN A 1 697 ? 1.478 -27.436 -6.050 1.00 84.44 697 ASN A N 1
ATOM 5571 C CA . ASN A 1 697 ? 1.422 -28.891 -6.006 1.00 84.44 697 ASN A CA 1
ATOM 5572 C C . ASN A 1 697 ? 2.723 -29.417 -5.367 1.00 84.44 697 ASN A C 1
ATOM 5574 O O . ASN A 1 697 ? 3.504 -28.637 -4.817 1.00 84.44 697 ASN A O 1
ATOM 5578 N N . GLU A 1 698 ? 2.957 -30.729 -5.425 1.00 78.06 698 GLU A N 1
ATOM 5579 C CA . GLU A 1 698 ? 4.135 -31.364 -4.814 1.00 78.06 698 GLU A CA 1
ATOM 5580 C C . GLU A 1 698 ? 5.473 -30.811 -5.334 1.00 78.06 698 GLU A C 1
ATOM 5582 O O . GLU A 1 698 ? 6.455 -30.802 -4.597 1.00 78.06 698 GLU A O 1
ATOM 5587 N N . HIS A 1 699 ? 5.519 -30.298 -6.567 1.00 77.38 699 HIS A N 1
ATOM 5588 C CA . HIS A 1 699 ? 6.771 -29.912 -7.228 1.00 77.38 699 HIS A CA 1
ATOM 5589 C C . HIS A 1 699 ? 6.886 -28.416 -7.534 1.00 77.38 699 HIS A C 1
ATOM 5591 O O . HIS A 1 699 ? 7.993 -27.904 -7.662 1.00 77.38 699 HIS A O 1
ATOM 5597 N N . ASN A 1 700 ? 5.765 -27.702 -7.626 1.00 85.31 700 ASN A N 1
ATOM 5598 C CA . ASN A 1 700 ? 5.719 -26.332 -8.119 1.00 85.31 700 ASN A CA 1
ATOM 5599 C C . ASN A 1 700 ? 5.214 -25.364 -7.052 1.00 85.31 700 ASN A C 1
ATOM 5601 O O . ASN A 1 700 ? 4.317 -25.663 -6.254 1.00 85.31 700 ASN A O 1
ATOM 5605 N N . LEU A 1 701 ? 5.760 -24.156 -7.113 1.00 93.38 701 LEU A N 1
ATOM 5606 C CA . LEU A 1 701 ? 5.270 -22.993 -6.389 1.00 93.38 701 LEU A CA 1
ATOM 5607 C C . LEU A 1 701 ? 4.378 -22.151 -7.310 1.00 93.38 701 LEU A C 1
ATOM 5609 O O . LEU A 1 701 ? 4.464 -22.242 -8.534 1.00 93.38 701 LEU A O 1
ATOM 5613 N N . ALA A 1 702 ? 3.513 -21.348 -6.708 1.00 94.94 702 ALA A N 1
ATOM 5614 C CA . ALA A 1 702 ? 2.751 -20.297 -7.361 1.00 94.94 702 ALA A CA 1
ATOM 5615 C C . ALA A 1 702 ? 3.131 -18.954 -6.737 1.00 94.94 702 ALA A C 1
ATOM 5617 O O . ALA A 1 702 ? 3.251 -18.839 -5.515 1.00 94.94 702 ALA A O 1
ATOM 5618 N N . VAL A 1 703 ? 3.299 -17.939 -7.579 1.00 97.19 703 VAL A N 1
ATOM 5619 C CA . VAL A 1 703 ? 3.453 -16.550 -7.141 1.00 97.19 703 VAL A CA 1
ATOM 5620 C C . VAL A 1 703 ? 2.063 -15.954 -7.003 1.00 97.19 703 VAL A C 1
ATOM 5622 O O . VAL A 1 703 ? 1.342 -15.877 -7.996 1.00 97.19 703 VAL A O 1
ATOM 5625 N N . CYS A 1 704 ? 1.688 -15.524 -5.802 1.00 96.25 704 CYS A N 1
ATOM 5626 C CA . CYS A 1 704 ? 0.368 -14.954 -5.537 1.00 96.25 704 CYS A CA 1
ATOM 5627 C C . CYS A 1 704 ? 0.479 -13.694 -4.664 1.00 96.25 704 CYS A C 1
ATOM 5629 O O . CYS A 1 704 ? 1.322 -13.652 -3.761 1.00 96.25 704 CYS A O 1
ATOM 5631 N N . PRO A 1 705 ? -0.384 -12.683 -4.856 1.00 95.81 705 PRO A N 1
ATOM 5632 C CA . PRO A 1 705 ? -0.540 -11.607 -3.893 1.00 95.81 705 PRO A CA 1
ATOM 5633 C C . PRO A 1 705 ? -1.431 -12.058 -2.724 1.00 95.81 705 PRO A C 1
ATOM 5635 O O . PRO A 1 705 ? -2.368 -12.829 -2.912 1.00 95.81 705 PRO A O 1
ATOM 5638 N N . ILE A 1 706 ? -1.191 -11.556 -1.512 1.00 94.38 706 ILE A N 1
ATOM 5639 C CA . ILE A 1 706 ? -2.084 -11.776 -0.350 1.00 94.38 706 ILE A CA 1
ATOM 5640 C C . ILE A 1 706 ? -3.094 -10.633 -0.144 1.00 94.38 706 ILE A C 1
ATOM 5642 O O . ILE A 1 706 ? -3.961 -10.715 0.724 1.00 94.38 706 ILE A O 1
ATOM 5646 N N . VAL A 1 707 ? -3.005 -9.582 -0.962 1.00 93.81 707 VAL A N 1
ATOM 5647 C CA . VAL A 1 707 ? -3.930 -8.437 -1.019 1.00 93.81 707 VAL A CA 1
ATOM 5648 C C . VAL A 1 707 ? -4.474 -8.276 -2.444 1.00 93.81 707 VAL A C 1
ATOM 5650 O O . VAL A 1 707 ? -3.850 -8.777 -3.379 1.00 93.81 707 VAL A O 1
ATOM 5653 N N . PRO A 1 708 ? -5.607 -7.583 -2.648 1.00 92.88 708 PRO A N 1
ATOM 5654 C CA . PRO A 1 708 ? -6.049 -7.190 -3.977 1.00 92.88 708 PRO A CA 1
ATOM 5655 C C . PRO A 1 708 ? -4.998 -6.321 -4.671 1.00 92.88 708 PRO A C 1
ATOM 5657 O O . PRO A 1 708 ? -4.424 -5.410 -4.064 1.00 92.88 708 PRO A O 1
ATOM 5660 N N . VAL A 1 709 ? -4.782 -6.602 -5.951 1.00 94.38 709 VAL A N 1
ATOM 5661 C CA . VAL A 1 709 ? -3.896 -5.841 -6.833 1.00 94.38 709 VAL A CA 1
ATOM 5662 C C . VAL A 1 709 ? -4.741 -5.224 -7.937 1.00 94.38 709 VAL A C 1
ATOM 5664 O O . VAL A 1 709 ? -5.601 -5.896 -8.509 1.00 94.38 709 VAL A O 1
ATOM 5667 N N . TYR A 1 710 ? -4.500 -3.954 -8.233 1.00 93.88 710 TYR A N 1
ATOM 5668 C CA . TYR A 1 710 ? -5.213 -3.179 -9.239 1.00 93.88 710 TYR A CA 1
ATOM 5669 C C . TYR A 1 710 ? -4.328 -2.915 -10.465 1.00 93.88 710 TYR A C 1
ATOM 5671 O O . TYR A 1 710 ? -3.104 -2.995 -10.369 1.00 93.88 710 TYR A O 1
ATOM 5679 N N . PRO A 1 711 ? -4.920 -2.615 -11.637 1.00 94.62 711 PRO A N 1
ATOM 5680 C CA . PRO A 1 711 ? -4.149 -2.276 -12.831 1.00 94.62 711 PRO A CA 1
ATOM 5681 C C . PRO A 1 711 ? -3.146 -1.146 -12.553 1.00 94.62 711 PRO A C 1
ATOM 5683 O O . PRO A 1 711 ? -3.510 -0.139 -11.955 1.00 94.62 711 PRO A O 1
ATOM 5686 N N . GLY A 1 712 ? -1.901 -1.311 -12.999 1.00 90.56 712 GLY A N 1
ATOM 5687 C CA . GLY A 1 712 ? -0.809 -0.351 -12.796 1.00 90.56 712 GLY A CA 1
ATOM 5688 C C . GLY A 1 712 ? 0.012 -0.553 -11.516 1.00 90.56 712 GLY A C 1
ATOM 5689 O O . GLY A 1 712 ? 1.152 -0.079 -11.457 1.00 90.56 712 GLY A O 1
ATOM 5690 N N . ASP A 1 713 ? -0.504 -1.304 -10.537 1.00 92.38 713 ASP A N 1
ATOM 5691 C CA . ASP A 1 713 ? 0.223 -1.599 -9.299 1.00 92.38 713 ASP A CA 1
ATOM 5692 C C . ASP A 1 713 ? 1.570 -2.278 -9.596 1.00 92.38 713 ASP A C 1
ATOM 5694 O O . ASP A 1 713 ? 1.697 -3.098 -10.514 1.00 92.38 713 ASP A O 1
ATOM 5698 N N . PHE A 1 714 ? 2.580 -1.935 -8.797 1.00 92.00 714 PHE A N 1
ATOM 5699 C CA . PHE A 1 714 ? 3.926 -2.495 -8.868 1.00 92.00 714 PHE A CA 1
ATOM 5700 C C . PHE A 1 714 ? 4.040 -3.709 -7.951 1.00 92.00 714 PHE A C 1
ATOM 5702 O O . PHE A 1 714 ? 3.791 -3.612 -6.753 1.00 92.00 714 PHE A O 1
ATOM 5709 N N . LEU A 1 715 ? 4.422 -4.861 -8.499 1.00 94.31 715 LEU A N 1
ATOM 5710 C CA . LEU A 1 715 ? 4.493 -6.125 -7.757 1.00 94.31 715 LEU A CA 1
ATOM 5711 C C . LEU A 1 715 ? 5.925 -6.483 -7.334 1.00 94.31 715 LEU A C 1
ATOM 5713 O O . LEU A 1 715 ? 6.104 -7.401 -6.537 1.00 94.31 715 LEU A O 1
ATOM 5717 N N . GLY A 1 716 ? 6.929 -5.784 -7.863 1.00 92.88 716 GLY A N 1
ATOM 5718 C CA . GLY A 1 716 ? 8.344 -5.999 -7.565 1.00 92.88 716 GLY A CA 1
ATOM 5719 C C . GLY A 1 716 ? 9.222 -6.050 -8.817 1.00 92.88 716 GLY A C 1
ATOM 5720 O O . GLY A 1 716 ? 8.754 -5.887 -9.949 1.00 92.88 716 GLY A O 1
ATOM 5721 N N . THR A 1 717 ? 10.511 -6.304 -8.599 1.00 93.38 717 THR A N 1
ATOM 5722 C CA . THR A 1 717 ? 11.534 -6.395 -9.648 1.00 93.38 717 THR A CA 1
ATOM 5723 C C . THR A 1 717 ? 11.655 -7.824 -10.184 1.00 93.38 717 THR A C 1
ATOM 5725 O O . THR A 1 717 ? 11.809 -8.780 -9.422 1.00 93.38 717 THR A O 1
ATOM 5728 N N . PHE A 1 718 ? 11.618 -7.983 -11.506 1.00 96.38 718 PHE A N 1
ATOM 5729 C CA . PHE A 1 718 ? 11.953 -9.232 -12.181 1.00 96.38 718 PHE A CA 1
ATOM 5730 C C . PHE A 1 718 ? 13.476 -9.421 -12.170 1.00 96.38 718 PHE A C 1
ATOM 5732 O O . PHE A 1 718 ? 14.227 -8.590 -12.688 1.00 96.38 718 PHE A O 1
ATOM 5739 N N . ALA A 1 719 ? 13.951 -10.503 -11.555 1.00 96.38 719 ALA A N 1
ATOM 5740 C CA . ALA A 1 719 ? 15.371 -10.681 -11.291 1.00 96.38 719 ALA A CA 1
ATOM 5741 C C . ALA A 1 719 ? 16.153 -11.031 -12.560 1.00 96.38 719 ALA A C 1
ATOM 5743 O O . ALA A 1 719 ? 15.666 -11.751 -13.435 1.00 96.38 719 ALA A O 1
ATOM 5744 N N . GLY A 1 720 ? 17.392 -10.550 -12.625 1.00 95.94 720 GLY A N 1
ATOM 5745 C CA . GLY A 1 720 ? 18.323 -10.808 -13.717 1.00 95.94 720 GLY A CA 1
ATOM 5746 C C . GLY A 1 720 ? 19.449 -9.780 -13.761 1.00 95.94 720 GLY A C 1
ATOM 5747 O O . GLY A 1 720 ? 19.459 -8.814 -12.991 1.00 95.94 720 GLY A O 1
ATOM 5748 N N . THR A 1 721 ? 20.386 -9.987 -14.681 1.00 95.62 721 THR A N 1
ATOM 5749 C CA . THR A 1 721 ? 21.487 -9.063 -14.972 1.00 95.62 721 THR A CA 1
ATOM 5750 C C . THR A 1 721 ? 21.249 -8.323 -16.279 1.00 95.62 721 THR A C 1
ATOM 5752 O O . THR A 1 721 ? 20.846 -8.933 -17.267 1.00 95.62 721 THR A O 1
ATOM 5755 N N . ILE A 1 722 ? 21.516 -7.022 -16.305 1.00 95.12 722 ILE A N 1
ATOM 5756 C CA . ILE A 1 722 ? 21.384 -6.199 -17.510 1.00 95.12 722 ILE A CA 1
ATOM 5757 C C . ILE A 1 722 ? 22.551 -6.508 -18.447 1.00 95.12 722 ILE A C 1
ATOM 5759 O O . ILE A 1 722 ? 23.711 -6.526 -18.018 1.00 95.12 722 ILE A O 1
ATOM 5763 N N . ARG A 1 723 ? 22.236 -6.743 -19.721 1.00 95.88 723 ARG A N 1
ATOM 5764 C CA . ARG A 1 723 ? 23.181 -7.013 -20.802 1.00 95.88 723 ARG A CA 1
ATOM 5765 C C . ARG A 1 723 ? 23.128 -5.930 -21.861 1.00 95.88 723 ARG A C 1
ATOM 5767 O O . ARG A 1 723 ? 22.044 -5.479 -22.219 1.00 95.88 723 ARG A O 1
ATOM 5774 N N . PHE A 1 724 ? 24.291 -5.588 -22.403 1.00 94.50 724 PHE A N 1
ATOM 5775 C CA . PHE A 1 724 ? 24.418 -4.820 -23.640 1.00 94.50 724 PHE A CA 1
ATOM 5776 C C . PHE A 1 724 ? 25.299 -5.595 -24.626 1.00 94.50 724 PHE A C 1
ATOM 5778 O O . PHE A 1 724 ? 26.516 -5.426 -24.664 1.00 94.50 724 PHE A O 1
ATOM 5785 N N . SER A 1 725 ? 24.684 -6.529 -25.355 1.00 93.94 725 SER A N 1
ATOM 5786 C CA . SER A 1 725 ? 25.359 -7.451 -26.277 1.00 93.94 725 SER A CA 1
ATOM 5787 C C . SER A 1 725 ? 24.402 -7.967 -27.358 1.00 93.94 725 SER A C 1
ATOM 5789 O O . SER A 1 725 ? 23.201 -8.096 -27.116 1.00 93.94 725 SER A O 1
ATOM 5791 N N . ASP A 1 726 ? 24.952 -8.320 -28.522 1.00 92.94 726 ASP A N 1
ATOM 5792 C CA . ASP A 1 726 ? 24.245 -8.988 -29.624 1.00 92.94 726 ASP A CA 1
ATOM 5793 C C . ASP A 1 726 ? 23.890 -10.458 -29.308 1.00 92.94 726 ASP A C 1
ATOM 5795 O O . ASP A 1 726 ? 23.036 -11.052 -29.967 1.00 92.94 726 ASP A O 1
ATOM 5799 N N . ASP A 1 727 ? 24.491 -11.043 -28.265 1.00 93.56 727 ASP A N 1
ATOM 5800 C CA . ASP A 1 727 ? 24.337 -12.456 -27.885 1.00 93.56 727 ASP A CA 1
ATOM 5801 C C . ASP A 1 727 ? 23.034 -12.736 -27.106 1.00 93.56 727 ASP A C 1
ATOM 5803 O O . ASP A 1 727 ? 23.044 -13.330 -26.023 1.00 93.56 727 ASP A O 1
ATOM 5807 N N . PHE A 1 728 ? 21.892 -12.287 -27.632 1.00 94.69 728 PHE A N 1
ATOM 5808 C CA . PHE A 1 728 ? 20.597 -12.432 -26.966 1.00 94.69 728 PHE A CA 1
ATOM 5809 C C . PHE A 1 728 ? 20.218 -13.906 -26.737 1.00 94.69 728 PHE A C 1
ATOM 5811 O O . PHE A 1 728 ? 20.095 -14.702 -27.673 1.00 94.69 728 PHE A O 1
ATOM 5818 N N . ASN A 1 729 ? 19.956 -14.271 -25.478 1.00 94.56 729 ASN A N 1
ATOM 5819 C CA . ASN A 1 729 ? 19.516 -15.616 -25.117 1.00 94.56 729 ASN A CA 1
ATOM 5820 C C . ASN A 1 729 ? 17.989 -15.741 -25.206 1.00 94.56 729 ASN A C 1
ATOM 5822 O O . ASN A 1 729 ? 17.276 -15.223 -24.357 1.00 94.56 729 ASN A O 1
ATOM 5826 N N . ARG A 1 730 ? 17.480 -16.512 -26.168 1.00 93.62 730 ARG A N 1
ATOM 5827 C CA . ARG A 1 730 ? 16.029 -16.706 -26.364 1.00 93.62 730 ARG A CA 1
ATOM 5828 C C . ARG A 1 730 ? 15.282 -17.340 -25.188 1.00 93.62 730 ARG A C 1
ATOM 5830 O O . ARG A 1 730 ? 14.095 -17.106 -24.994 1.00 93.62 730 ARG A O 1
ATOM 5837 N N . VAL A 1 731 ? 15.977 -18.135 -24.379 1.00 94.69 731 VAL A N 1
ATOM 5838 C CA . VAL A 1 731 ? 15.376 -18.811 -23.225 1.00 94.69 731 VAL A CA 1
ATOM 5839 C C . VAL A 1 731 ? 15.347 -17.872 -22.018 1.00 94.69 731 VAL A C 1
ATOM 5841 O O . VAL A 1 731 ? 14.290 -17.660 -21.429 1.00 94.69 731 VAL A O 1
ATOM 5844 N N . HIS A 1 732 ? 16.487 -17.259 -21.684 1.00 96.06 732 HIS A N 1
ATOM 5845 C CA . HIS A 1 732 ? 16.677 -16.482 -20.447 1.00 96.06 732 HIS A CA 1
ATOM 5846 C C . HIS A 1 732 ? 16.669 -14.958 -20.645 1.00 96.06 732 HIS A C 1
ATOM 5848 O O . HIS A 1 732 ? 16.955 -14.212 -19.712 1.00 96.06 732 HIS A O 1
ATOM 5854 N N . GLY A 1 733 ? 16.394 -14.492 -21.859 1.00 95.44 733 GLY A N 1
ATOM 5855 C CA . GLY A 1 733 ? 16.423 -13.085 -22.224 1.00 95.44 733 GLY A CA 1
ATOM 5856 C C . GLY A 1 733 ? 15.049 -12.428 -22.147 1.00 95.44 733 GLY A C 1
ATOM 5857 O O . GLY A 1 733 ? 14.044 -13.010 -22.559 1.00 95.44 733 GLY A O 1
ATOM 5858 N N . ILE A 1 734 ? 15.014 -11.187 -21.665 1.00 96.06 734 ILE A N 1
ATOM 5859 C CA . ILE A 1 734 ? 13.892 -10.253 -21.835 1.00 96.06 734 ILE A CA 1
ATOM 5860 C C . ILE A 1 734 ? 14.414 -9.049 -22.618 1.00 96.06 734 ILE A C 1
ATOM 5862 O O . ILE A 1 734 ? 15.377 -8.420 -22.188 1.00 96.06 734 ILE A O 1
ATOM 5866 N N . HIS A 1 735 ? 13.816 -8.731 -23.766 1.00 94.62 735 HIS A N 1
ATOM 5867 C CA . HIS A 1 735 ? 14.252 -7.593 -24.583 1.00 94.62 735 HIS A CA 1
ATOM 5868 C C . HIS A 1 735 ? 14.039 -6.265 -23.856 1.00 94.62 735 HIS A C 1
ATOM 5870 O O . HIS A 1 735 ? 12.987 -6.058 -23.251 1.00 94.62 735 HIS A O 1
ATOM 5876 N N . GLY A 1 736 ? 15.043 -5.391 -23.930 1.00 92.31 736 GLY A N 1
ATOM 5877 C CA . GLY A 1 736 ? 14.988 -4.014 -23.462 1.00 92.31 736 GLY A CA 1
ATOM 5878 C C . GLY A 1 736 ? 14.467 -3.037 -24.515 1.00 92.31 736 GLY A C 1
ATOM 5879 O O . GLY A 1 736 ? 14.163 -3.428 -25.642 1.00 92.31 736 GLY A O 1
ATOM 5880 N N . PRO A 1 737 ? 14.365 -1.747 -24.155 1.00 89.00 737 PRO A N 1
ATOM 5881 C CA . PRO A 1 737 ? 13.866 -0.694 -25.044 1.00 89.00 737 PRO A CA 1
ATOM 5882 C C . PRO A 1 737 ? 14.818 -0.346 -26.200 1.00 89.00 737 PRO A C 1
ATOM 5884 O O . PRO A 1 737 ? 14.425 0.377 -27.111 1.00 89.00 737 PRO A O 1
ATOM 5887 N N . MET A 1 738 ? 16.063 -0.826 -26.165 1.00 87.44 738 MET A N 1
ATOM 5888 C CA . MET A 1 738 ? 17.092 -0.547 -27.167 1.00 87.44 738 MET A CA 1
ATOM 5889 C C . MET A 1 738 ? 17.632 -1.842 -27.765 1.00 87.44 738 MET A C 1
ATOM 5891 O O . MET A 1 738 ? 17.650 -2.888 -27.113 1.00 87.44 738 MET A O 1
ATOM 5895 N N . GLU A 1 739 ? 18.131 -1.756 -28.996 1.00 86.81 739 GLU A N 1
ATOM 5896 C CA . GLU A 1 739 ? 18.877 -2.850 -29.611 1.00 86.81 739 GLU A CA 1
ATOM 5897 C C . GLU A 1 739 ? 20.081 -3.223 -28.728 1.00 86.81 739 GLU A C 1
ATOM 5899 O O . GLU A 1 739 ? 20.706 -2.356 -28.113 1.00 86.81 739 GLU A O 1
ATOM 5904 N N . LYS A 1 740 ? 20.386 -4.523 -28.630 1.00 92.62 740 LYS A N 1
ATOM 5905 C CA . LYS A 1 740 ? 21.431 -5.110 -27.761 1.00 92.62 740 LYS A CA 1
ATOM 5906 C C . LYS A 1 740 ? 21.200 -4.996 -26.255 1.00 92.62 740 LYS A C 1
ATOM 5908 O O . LYS A 1 740 ? 21.899 -5.676 -25.509 1.00 92.62 740 LYS A O 1
ATOM 5913 N N . LEU A 1 741 ? 20.240 -4.195 -25.793 1.00 94.12 741 LEU A N 1
ATOM 5914 C CA . LEU A 1 741 ? 19.879 -4.101 -24.381 1.00 94.12 741 LEU A CA 1
ATOM 5915 C C . LEU A 1 741 ? 18.860 -5.190 -24.033 1.00 94.12 741 LEU A C 1
ATOM 5917 O O . LEU A 1 741 ? 17.789 -5.272 -24.635 1.00 94.12 741 LEU A O 1
ATOM 5921 N N . TRP A 1 742 ? 19.178 -6.034 -23.059 1.00 95.81 742 TRP A N 1
ATOM 5922 C CA . TRP A 1 742 ? 18.272 -7.085 -22.597 1.00 95.81 742 TRP A CA 1
ATOM 5923 C C . TRP A 1 742 ? 18.605 -7.536 -21.178 1.00 95.81 742 TRP A C 1
ATOM 5925 O O . TRP A 1 742 ? 19.685 -7.265 -20.661 1.00 95.81 742 TRP A O 1
ATOM 5935 N N . LEU A 1 743 ? 17.661 -8.201 -20.518 1.00 97.12 743 LEU A N 1
ATOM 5936 C CA . LEU A 1 743 ? 17.843 -8.759 -19.182 1.00 97.12 743 LEU A CA 1
ATOM 5937 C C . LEU A 1 743 ? 18.116 -10.257 -19.293 1.00 97.12 743 LEU A C 1
ATOM 5939 O O . LEU A 1 743 ? 17.306 -10.982 -19.864 1.00 97.12 743 LEU A O 1
ATOM 5943 N N . ASP A 1 744 ? 19.223 -10.707 -18.713 1.00 96.88 744 ASP A N 1
ATOM 5944 C CA . ASP A 1 744 ? 19.623 -12.109 -18.609 1.00 96.88 744 ASP A CA 1
ATOM 5945 C C . ASP A 1 744 ? 19.335 -12.646 -17.205 1.00 96.88 744 ASP A C 1
ATOM 5947 O O . ASP A 1 744 ? 20.022 -12.283 -16.246 1.00 96.88 744 ASP A O 1
ATOM 5951 N N . TYR A 1 745 ? 18.353 -13.537 -17.071 1.00 96.62 745 TYR A N 1
ATOM 5952 C CA . TYR A 1 745 ? 18.054 -14.202 -15.797 1.00 96.62 745 TYR A CA 1
ATOM 5953 C C . TYR A 1 745 ? 18.667 -15.608 -15.677 1.00 96.62 745 TYR A C 1
ATOM 5955 O O . TYR A 1 745 ? 18.305 -16.380 -14.795 1.00 96.62 745 TYR A O 1
ATOM 5963 N N . SER A 1 746 ? 19.644 -15.964 -16.521 1.00 95.50 746 SER A N 1
ATOM 5964 C CA . SER A 1 746 ? 20.271 -17.296 -16.498 1.00 95.50 746 SER A CA 1
ATOM 5965 C C . SER A 1 746 ? 21.091 -17.599 -15.240 1.00 95.50 746 SER A C 1
ATOM 5967 O O . SER A 1 746 ? 21.311 -18.772 -14.934 1.00 95.50 746 SER A O 1
ATOM 5969 N N . LYS A 1 747 ? 21.550 -16.569 -14.515 1.00 94.81 747 LYS A N 1
ATOM 5970 C CA . LYS A 1 747 ? 22.389 -16.696 -13.303 1.00 94.81 747 LYS A CA 1
ATOM 5971 C C . LYS A 1 747 ? 21.742 -16.162 -12.027 1.00 94.81 747 LYS A C 1
ATOM 5973 O O . LYS A 1 747 ? 22.195 -16.501 -10.933 1.00 94.81 747 LYS A O 1
ATOM 5978 N N . VAL A 1 748 ? 20.737 -15.302 -12.176 1.00 95.38 748 VAL A N 1
ATOM 5979 C CA . VAL A 1 748 ? 20.077 -14.596 -11.078 1.00 95.38 748 VAL A CA 1
ATOM 5980 C C . VAL A 1 748 ? 18.572 -14.740 -11.248 1.00 95.38 748 VAL A C 1
ATOM 5982 O O . VAL A 1 748 ? 18.039 -14.451 -12.314 1.00 95.38 748 VAL A O 1
ATOM 5985 N N . THR A 1 749 ? 17.909 -15.176 -10.185 1.00 96.00 749 THR A N 1
ATOM 5986 C CA . THR A 1 749 ? 16.470 -15.417 -10.111 1.00 96.00 749 THR A CA 1
ATOM 5987 C C . THR A 1 749 ? 15.878 -14.746 -8.869 1.00 96.00 749 THR A C 1
ATOM 5989 O O . THR A 1 749 ? 16.591 -14.142 -8.066 1.00 96.00 749 THR A O 1
ATOM 5992 N N . GLY A 1 750 ? 14.563 -14.817 -8.727 1.00 95.38 750 GLY A N 1
ATOM 5993 C CA . GLY A 1 750 ? 13.808 -14.173 -7.660 1.00 95.38 750 GLY A CA 1
ATOM 5994 C C . GLY A 1 750 ? 12.392 -14.728 -7.569 1.00 95.38 750 GLY A C 1
ATOM 5995 O O . GLY A 1 750 ? 12.020 -15.646 -8.305 1.00 95.38 750 GLY A O 1
ATOM 5996 N N . VAL A 1 751 ? 11.583 -14.143 -6.685 1.00 95.69 751 VAL A N 1
ATOM 5997 C CA . VAL A 1 751 ? 10.174 -14.511 -6.477 1.00 95.69 751 VAL A CA 1
ATOM 5998 C C . VAL A 1 751 ? 9.404 -14.404 -7.789 1.00 95.69 751 VAL A C 1
ATOM 6000 O O . VAL A 1 751 ? 8.729 -15.346 -8.194 1.00 95.69 751 VAL A O 1
ATOM 6003 N N . LEU A 1 752 ? 9.547 -13.280 -8.492 1.00 97.19 752 LEU A N 1
ATOM 6004 C CA . LEU A 1 752 ? 8.794 -12.992 -9.713 1.00 97.19 752 LEU A CA 1
ATOM 6005 C C . LEU A 1 752 ? 9.273 -13.810 -10.926 1.00 97.19 752 LEU A C 1
ATOM 6007 O O . LEU A 1 752 ? 8.531 -13.987 -11.889 1.00 97.19 752 LEU A O 1
ATOM 6011 N N . ASN A 1 753 ? 10.460 -14.411 -10.873 1.00 96.12 753 ASN A N 1
ATOM 6012 C CA . ASN A 1 753 ? 10.906 -15.355 -11.900 1.00 96.12 753 ASN A CA 1
ATOM 6013 C C . ASN A 1 753 ? 10.145 -16.690 -11.825 1.00 96.12 753 ASN A C 1
ATOM 6015 O O . ASN A 1 753 ? 10.160 -17.435 -12.800 1.00 96.12 753 ASN A O 1
ATOM 6019 N N . GLN A 1 754 ? 9.458 -16.966 -10.707 1.00 95.56 754 GLN A N 1
ATOM 6020 C CA . GLN A 1 754 ? 8.630 -18.162 -10.500 1.00 95.56 754 GLN A CA 1
ATOM 6021 C C . GLN A 1 754 ? 7.168 -17.977 -10.943 1.00 95.56 754 GLN A C 1
ATOM 6023 O O . GLN A 1 754 ? 6.337 -18.853 -10.708 1.00 95.56 754 GLN A O 1
ATOM 6028 N N . MET A 1 755 ? 6.818 -16.825 -11.531 1.00 96.50 755 MET A N 1
ATOM 6029 C CA . MET A 1 755 ? 5.463 -16.579 -12.030 1.00 96.50 755 MET A CA 1
ATOM 6030 C C . MET A 1 755 ? 5.083 -17.601 -13.098 1.00 96.50 755 MET A C 1
ATOM 6032 O O . MET A 1 755 ? 5.924 -18.056 -13.876 1.00 96.50 755 MET A O 1
ATOM 6036 N N . LYS A 1 756 ? 3.787 -17.895 -13.206 1.00 96.00 756 LYS A N 1
ATOM 6037 C CA . LYS A 1 756 ? 3.297 -18.704 -14.317 1.00 96.00 756 LYS A CA 1
ATOM 6038 C C . LYS A 1 756 ? 3.522 -17.956 -15.627 1.00 96.00 756 LYS A C 1
ATOM 6040 O O . LYS A 1 756 ? 3.296 -16.750 -15.723 1.00 96.00 756 LYS A O 1
ATOM 6045 N N . VAL A 1 757 ? 3.924 -18.699 -16.649 1.00 96.38 757 VAL A N 1
ATOM 6046 C CA . VAL A 1 757 ? 4.183 -18.158 -17.980 1.00 96.38 757 VAL A CA 1
ATOM 6047 C C . VAL A 1 757 ? 3.148 -18.701 -18.958 1.00 96.38 757 VAL A C 1
ATOM 6049 O O . VAL A 1 757 ? 2.967 -19.917 -19.060 1.00 96.38 757 VAL A O 1
ATOM 6052 N N . SER A 1 758 ? 2.446 -17.809 -19.653 1.00 97.19 758 SER A N 1
ATOM 6053 C CA . SER A 1 758 ? 1.577 -18.148 -20.780 1.00 97.19 758 SER A CA 1
ATOM 6054 C C . SER A 1 758 ? 2.345 -18.077 -22.101 1.00 97.19 758 SER A C 1
ATOM 6056 O O . SER A 1 758 ? 3.383 -17.423 -22.204 1.00 97.19 758 SER A O 1
ATOM 6058 N N . LYS A 1 759 ? 1.853 -18.799 -23.113 1.00 96.44 759 LYS A N 1
ATOM 6059 C CA . LYS A 1 759 ? 2.393 -18.741 -24.479 1.00 96.44 759 LYS A CA 1
ATOM 6060 C C . LYS A 1 759 ? 2.331 -17.308 -25.037 1.00 96.44 759 LYS A C 1
ATOM 6062 O O . LYS A 1 759 ? 1.474 -16.548 -24.578 1.00 96.44 759 LYS A O 1
ATOM 6067 N N . PRO A 1 760 ? 3.145 -16.953 -26.043 1.00 94.56 760 PRO A N 1
ATOM 6068 C CA . PRO A 1 760 ? 3.007 -15.675 -26.741 1.00 94.56 760 PRO A CA 1
ATOM 6069 C C . PRO A 1 760 ? 1.569 -15.457 -27.251 1.00 94.56 760 PRO A C 1
ATOM 6071 O O . PRO A 1 760 ? 0.934 -16.376 -27.777 1.00 94.56 760 PRO A O 1
ATOM 6074 N N . GLY A 1 761 ? 1.026 -14.259 -27.045 1.00 91.19 761 GLY A N 1
ATOM 6075 C CA . GLY A 1 761 ? -0.373 -13.888 -27.275 1.00 91.19 761 GLY A CA 1
ATOM 6076 C C . GLY A 1 761 ? -1.381 -14.538 -26.316 1.00 91.19 761 GLY A C 1
ATOM 6077 O O . GLY A 1 761 ? -2.586 -14.504 -26.573 1.00 91.19 761 GLY A O 1
ATOM 6078 N N . GLY A 1 762 ? -0.913 -15.200 -25.255 1.00 92.62 762 GLY A N 1
ATOM 6079 C CA . GLY A 1 762 ? -1.741 -15.860 -24.251 1.00 92.62 762 GLY A CA 1
ATOM 6080 C C . GLY A 1 762 ? -2.334 -14.899 -23.221 1.00 92.62 762 GLY A C 1
ATOM 6081 O O . GLY A 1 762 ? -2.041 -13.709 -23.188 1.00 92.62 762 GLY A O 1
ATOM 6082 N N . GLU A 1 763 ? -3.176 -15.428 -22.331 1.00 93.75 763 GLU A N 1
ATOM 6083 C CA . GLU A 1 763 ? -3.701 -14.626 -21.226 1.00 93.75 763 GLU A CA 1
ATOM 6084 C C . GLU A 1 763 ? -2.600 -14.316 -20.206 1.00 93.75 763 GLU A C 1
ATOM 6086 O O . GLU A 1 763 ? -1.926 -15.217 -19.701 1.00 93.75 763 GLU A O 1
ATOM 6091 N N . ALA A 1 764 ? -2.457 -13.036 -19.876 1.00 96.62 764 ALA A N 1
ATOM 6092 C CA . ALA A 1 764 ? -1.609 -12.540 -18.803 1.00 96.62 764 ALA A CA 1
ATOM 6093 C C . ALA A 1 764 ? -2.426 -11.618 -17.886 1.00 96.62 764 ALA A C 1
ATOM 6095 O O . ALA A 1 764 ? -3.403 -10.989 -18.309 1.00 96.62 764 ALA A O 1
ATOM 6096 N N . ASN A 1 765 ? -2.061 -11.564 -16.607 1.00 97.94 765 ASN A N 1
ATOM 6097 C CA . ASN A 1 765 ? -2.588 -10.582 -15.656 1.00 97.94 765 ASN A CA 1
ATOM 6098 C C . ASN A 1 765 ? -1.528 -9.565 -15.210 1.00 97.94 765 ASN A C 1
ATOM 6100 O O . ASN A 1 765 ? -1.880 -8.557 -14.599 1.00 97.94 765 ASN A O 1
ATOM 6104 N N . VAL A 1 766 ? -0.269 -9.767 -15.605 1.00 98.12 766 VAL A N 1
ATOM 6105 C CA . VAL A 1 766 ? 0.836 -8.826 -15.411 1.00 98.12 766 VAL A CA 1
ATOM 6106 C C . VAL A 1 766 ? 1.663 -8.662 -16.682 1.00 98.12 766 VAL A C 1
ATOM 6108 O O . VAL A 1 766 ? 1.676 -9.536 -17.548 1.00 98.12 766 VAL A O 1
ATOM 6111 N N . GLN A 1 767 ? 2.401 -7.560 -16.754 1.00 95.81 767 GLN A N 1
ATOM 6112 C CA . GLN A 1 767 ? 3.419 -7.313 -17.768 1.00 95.81 767 GLN A CA 1
ATOM 6113 C C . GLN A 1 767 ? 4.773 -7.036 -17.119 1.00 95.81 767 GLN A C 1
ATOM 6115 O O . GLN A 1 767 ? 4.849 -6.515 -16.004 1.00 95.81 767 GLN A O 1
ATOM 6120 N N . ILE A 1 768 ? 5.837 -7.360 -17.850 1.00 95.44 768 ILE A N 1
ATOM 6121 C CA . ILE A 1 768 ? 7.200 -6.954 -17.516 1.00 95.44 768 ILE A CA 1
ATOM 6122 C C . ILE A 1 768 ? 7.485 -5.624 -18.221 1.00 95.44 768 ILE A C 1
ATOM 6124 O O . ILE A 1 768 ? 7.257 -5.512 -19.426 1.00 95.44 768 ILE A O 1
ATOM 6128 N N . ARG A 1 769 ? 7.984 -4.624 -17.491 1.00 92.56 769 ARG A N 1
ATOM 6129 C CA . ARG A 1 769 ? 8.279 -3.284 -18.013 1.00 92.56 769 ARG A CA 1
ATOM 6130 C C . ARG A 1 769 ? 9.704 -2.870 -17.663 1.00 92.56 769 ARG A C 1
ATOM 6132 O O . ARG A 1 769 ? 10.181 -3.135 -16.569 1.00 92.56 769 ARG A O 1
ATOM 6139 N N . TRP A 1 770 ? 10.376 -2.211 -18.599 1.00 91.75 770 TRP A N 1
ATOM 6140 C CA . TRP A 1 770 ? 11.665 -1.569 -18.352 1.00 91.75 770 TRP A CA 1
ATOM 6141 C C . TRP A 1 770 ? 11.434 -0.148 -17.858 1.00 91.75 770 TRP A C 1
ATOM 6143 O O . TRP A 1 770 ? 10.760 0.634 -18.527 1.00 91.75 770 TRP A O 1
ATOM 6153 N N . GLU A 1 771 ? 11.989 0.175 -16.698 1.00 86.88 771 GLU A N 1
ATOM 6154 C CA . GLU A 1 771 ? 11.858 1.475 -16.044 1.00 86.88 771 GLU A CA 1
ATOM 6155 C C . GLU A 1 771 ? 13.259 1.993 -15.689 1.00 86.88 771 GLU A C 1
ATOM 6157 O O . GLU A 1 771 ? 14.142 1.222 -15.314 1.00 86.88 771 GLU A O 1
ATOM 6162 N N . LEU A 1 772 ? 13.494 3.292 -15.873 1.00 81.62 772 LEU A N 1
ATOM 6163 C CA . LEU A 1 772 ? 14.743 3.943 -15.475 1.00 81.62 772 LEU A CA 1
ATOM 6164 C C . LEU A 1 772 ? 14.622 4.354 -14.016 1.00 81.62 772 LEU A C 1
ATOM 6166 O O . LEU A 1 772 ? 13.684 5.057 -13.674 1.00 81.62 772 LEU A O 1
ATOM 6170 N N . VAL A 1 773 ? 15.560 3.929 -13.180 1.00 74.56 773 VAL A N 1
ATOM 6171 C CA . VAL A 1 773 ? 15.556 4.162 -11.736 1.00 74.56 773 VAL A CA 1
ATOM 6172 C C . VAL A 1 773 ? 16.819 4.909 -11.336 1.00 74.56 773 VAL A C 1
ATOM 6174 O O . VAL A 1 773 ? 17.894 4.631 -11.870 1.00 74.56 773 VAL A O 1
ATOM 6177 N N . ASN A 1 774 ? 16.705 5.842 -10.395 1.00 66.12 774 ASN A N 1
ATOM 6178 C CA . ASN A 1 774 ? 17.870 6.468 -9.787 1.00 66.12 774 ASN A CA 1
ATOM 6179 C C . ASN A 1 774 ? 18.324 5.607 -8.602 1.00 66.12 774 ASN A C 1
ATOM 6181 O O . ASN A 1 774 ? 17.568 5.411 -7.652 1.00 66.12 774 ASN A O 1
ATOM 6185 N N . ILE A 1 775 ? 19.518 5.028 -8.694 1.00 64.81 775 ILE A N 1
ATOM 6186 C CA . ILE A 1 775 ? 20.135 4.259 -7.616 1.00 64.81 775 ILE A CA 1
ATOM 6187 C C . ILE A 1 775 ? 21.123 5.188 -6.919 1.00 64.81 775 ILE A C 1
ATOM 6189 O O . ILE A 1 775 ? 22.122 5.592 -7.513 1.00 64.81 775 ILE A O 1
ATOM 6193 N N . GLU A 1 776 ? 20.850 5.518 -5.662 1.00 54.41 776 GLU A N 1
ATOM 6194 C CA . GLU A 1 776 ? 21.811 6.201 -4.800 1.00 54.41 776 GLU A CA 1
ATOM 6195 C C . GLU A 1 776 ? 22.796 5.162 -4.238 1.00 54.41 776 GLU A C 1
ATOM 6197 O O . GLU A 1 776 ? 22.494 4.445 -3.284 1.00 54.41 776 GLU A O 1
ATOM 6202 N N . GLU A 1 777 ? 23.978 5.047 -4.845 1.00 48.88 777 GLU A N 1
ATOM 6203 C CA . GLU A 1 777 ? 25.125 4.335 -4.268 1.00 48.88 777 GLU A CA 1
ATOM 6204 C C . GLU A 1 777 ? 26.212 5.369 -3.939 1.00 48.88 777 GLU A C 1
ATOM 6206 O O . GLU A 1 777 ? 26.581 6.178 -4.783 1.00 48.88 777 GLU A O 1
ATOM 6211 N N . GLU A 1 778 ? 26.713 5.365 -2.699 1.00 44.78 778 GLU A N 1
ATOM 6212 C CA . GLU A 1 778 ? 27.875 6.170 -2.264 1.00 44.78 778 GLU A CA 1
ATOM 6213 C C . GLU A 1 778 ? 27.766 7.698 -2.484 1.00 44.78 778 GLU A C 1
ATOM 6215 O O . GLU A 1 778 ? 28.775 8.396 -2.539 1.00 44.78 778 GLU A O 1
ATOM 6220 N N . GLY A 1 779 ? 26.546 8.244 -2.537 1.00 45.41 779 GLY A N 1
ATOM 6221 C CA . GLY A 1 779 ? 26.308 9.690 -2.634 1.00 45.41 779 GLY A CA 1
ATOM 6222 C C . GLY A 1 779 ? 26.322 10.256 -4.056 1.00 45.41 779 GLY A C 1
ATOM 6223 O O . GLY A 1 779 ? 26.134 11.462 -4.210 1.00 45.41 779 GLY A O 1
ATOM 6224 N N . GLU A 1 780 ? 26.475 9.417 -5.087 1.00 42.69 780 GLU A N 1
ATOM 6225 C CA . GLU A 1 780 ? 26.274 9.824 -6.480 1.00 42.69 780 GLU A CA 1
ATOM 6226 C C . GLU A 1 780 ? 25.002 9.178 -7.062 1.00 42.69 780 GLU A C 1
ATOM 6228 O O . GLU A 1 780 ? 24.881 7.949 -7.081 1.00 42.69 780 GLU A O 1
ATOM 6233 N N . PRO A 1 781 ? 24.034 9.976 -7.555 1.00 54.59 781 PRO A N 1
ATOM 6234 C CA . PRO A 1 781 ? 22.840 9.446 -8.199 1.00 54.59 781 PRO A CA 1
ATOM 6235 C C . PRO A 1 781 ? 23.219 8.762 -9.515 1.00 54.59 781 PRO A C 1
ATOM 6237 O O . PRO A 1 781 ? 23.677 9.401 -10.467 1.00 54.59 781 PRO A O 1
ATOM 6240 N N . ARG A 1 782 ? 23.024 7.444 -9.584 1.00 66.19 782 ARG A N 1
ATOM 6241 C CA . ARG A 1 782 ? 23.291 6.649 -10.781 1.00 66.19 782 ARG A CA 1
ATOM 6242 C C . ARG A 1 782 ? 21.990 6.154 -11.377 1.00 66.19 782 ARG A C 1
ATOM 6244 O O . ARG A 1 782 ? 21.327 5.274 -10.835 1.00 66.19 782 ARG A O 1
ATOM 6251 N N . ILE A 1 783 ? 21.662 6.658 -12.561 1.00 69.00 783 ILE A N 1
ATOM 6252 C CA . ILE A 1 783 ? 20.521 6.149 -13.318 1.00 69.00 783 ILE A CA 1
ATOM 6253 C C . ILE A 1 783 ? 20.864 4.752 -13.858 1.00 69.00 783 ILE A C 1
ATOM 6255 O O . ILE A 1 783 ? 21.895 4.547 -14.500 1.00 69.00 783 ILE A O 1
ATOM 6259 N N . SER A 1 784 ? 20.000 3.778 -13.588 1.00 76.94 784 SER A N 1
ATOM 6260 C CA . SER A 1 784 ? 20.095 2.407 -14.092 1.00 76.94 784 SER A CA 1
ATOM 6261 C C . SER A 1 784 ? 18.727 1.928 -14.568 1.00 76.94 784 SER A C 1
ATOM 6263 O O . SER A 1 784 ? 17.700 2.486 -14.198 1.00 76.94 784 SER A O 1
ATOM 6265 N N . TYR A 1 785 ? 18.682 0.877 -15.384 1.00 85.75 785 TYR A N 1
ATOM 6266 C CA . TYR A 1 785 ? 17.414 0.218 -15.685 1.00 85.75 785 TYR A CA 1
ATOM 6267 C C . TYR A 1 785 ? 17.028 -0.751 -14.569 1.00 85.75 785 TYR A C 1
ATOM 6269 O O . TYR A 1 785 ? 17.865 -1.473 -14.033 1.00 85.75 785 TYR A O 1
ATOM 6277 N N . THR A 1 786 ? 15.737 -0.818 -14.274 1.00 89.19 786 THR A N 1
ATOM 6278 C CA . THR A 1 786 ? 15.110 -1.908 -13.530 1.00 89.19 786 THR A CA 1
ATOM 6279 C C . THR A 1 786 ? 13.999 -2.501 -14.378 1.00 89.19 786 THR A C 1
ATOM 6281 O O . THR A 1 786 ? 13.333 -1.811 -15.150 1.00 89.19 786 THR A O 1
ATOM 6284 N N . VAL A 1 787 ? 13.809 -3.804 -14.250 1.00 93.56 787 VAL A N 1
ATOM 6285 C CA . VAL A 1 787 ? 12.765 -4.543 -14.941 1.00 93.56 787 VAL A CA 1
ATOM 6286 C C . VAL A 1 787 ? 11.664 -4.841 -13.933 1.00 93.56 787 VAL A C 1
ATOM 6288 O O . VAL A 1 787 ? 11.797 -5.731 -13.099 1.00 93.56 787 VAL A O 1
ATOM 6291 N N . SER A 1 788 ? 10.588 -4.063 -13.968 1.00 93.50 788 SER A N 1
ATOM 6292 C CA . SER A 1 788 ? 9.470 -4.157 -13.033 1.00 93.50 788 SER A CA 1
ATOM 6293 C C . SER A 1 788 ? 8.366 -5.085 -13.530 1.00 93.50 788 SER A C 1
ATOM 6295 O O . SER A 1 788 ? 8.175 -5.284 -14.731 1.00 93.50 788 SER A O 1
ATOM 6297 N N . VAL A 1 789 ? 7.603 -5.648 -12.593 1.00 96.38 789 VAL A N 1
ATOM 6298 C CA . VAL A 1 789 ? 6.361 -6.371 -12.882 1.00 96.38 789 VAL A CA 1
ATOM 6299 C C . VAL A 1 789 ? 5.177 -5.505 -12.472 1.00 96.38 789 VAL A C 1
ATOM 6301 O O . VAL A 1 789 ? 5.056 -5.109 -11.311 1.00 96.38 789 VAL A O 1
ATOM 6304 N N . ARG A 1 790 ? 4.295 -5.217 -13.432 1.00 95.06 790 ARG A N 1
ATOM 6305 C CA . ARG A 1 790 ? 3.119 -4.351 -13.263 1.00 95.06 790 ARG A CA 1
ATOM 6306 C C . ARG A 1 790 ? 1.838 -5.126 -13.549 1.00 95.06 790 ARG A C 1
ATOM 6308 O O . ARG A 1 790 ? 1.794 -5.909 -14.499 1.00 95.06 790 ARG A O 1
ATOM 6315 N N . ALA A 1 791 ? 0.786 -4.890 -12.774 1.00 97.12 791 ALA A N 1
ATOM 6316 C CA . ALA A 1 791 ? -0.520 -5.491 -13.039 1.00 97.12 791 ALA A CA 1
ATOM 6317 C C . ALA A 1 791 ? -1.199 -4.888 -14.278 1.00 97.12 791 ALA A C 1
ATOM 6319 O O . ALA A 1 791 ? -1.248 -3.672 -14.449 1.00 97.12 791 ALA A O 1
ATOM 6320 N N . LEU A 1 792 ? -1.762 -5.749 -15.127 1.00 95.75 792 LEU A N 1
ATOM 6321 C CA . LEU A 1 792 ? -2.544 -5.368 -16.312 1.00 95.75 792 LEU A CA 1
ATOM 6322 C C . LEU A 1 792 ? -4.042 -5.266 -16.019 1.00 95.75 792 LEU A C 1
ATOM 6324 O O . LEU A 1 792 ? -4.766 -4.503 -16.653 1.00 95.75 792 LEU A O 1
ATOM 6328 N N . LYS A 1 793 ? -4.518 -6.080 -15.080 1.00 95.31 793 LYS A N 1
ATOM 6329 C CA . LYS A 1 793 ? -5.923 -6.198 -14.685 1.00 95.31 793 LYS A CA 1
ATOM 6330 C C . LYS A 1 793 ? -6.005 -6.467 -13.178 1.00 95.31 793 LYS A C 1
ATOM 6332 O O . LYS A 1 793 ? -4.979 -6.803 -12.589 1.00 95.31 793 LYS A O 1
ATOM 6337 N N . PRO A 1 794 ? -7.184 -6.329 -12.546 1.00 95.06 794 PRO A N 1
ATOM 6338 C CA . PRO A 1 794 ? -7.334 -6.682 -11.142 1.00 95.06 794 PRO A CA 1
ATOM 6339 C C . PRO A 1 794 ? -6.944 -8.146 -10.886 1.00 95.06 794 PRO A C 1
ATOM 6341 O O . PRO A 1 794 ? -7.373 -9.023 -11.636 1.00 95.06 794 PRO A O 1
ATOM 6344 N N . ILE A 1 795 ? -6.163 -8.394 -9.833 1.00 95.25 795 ILE A N 1
ATOM 6345 C CA . ILE A 1 795 ? -5.756 -9.733 -9.375 1.00 95.25 795 ILE A CA 1
ATOM 6346 C C . ILE A 1 795 ? -6.280 -9.908 -7.952 1.00 95.25 795 ILE A C 1
ATOM 6348 O O . ILE A 1 795 ? -6.020 -9.078 -7.072 1.00 95.25 795 ILE A O 1
ATOM 6352 N N . LYS A 1 796 ? -7.055 -10.969 -7.720 1.00 93.12 796 LYS A N 1
ATOM 6353 C CA . LYS A 1 796 ? -7.610 -11.261 -6.394 1.00 93.12 796 LYS A CA 1
ATOM 6354 C C . LYS A 1 796 ? -6.521 -11.793 -5.451 1.00 93.12 796 LYS A C 1
ATOM 6356 O O . LYS A 1 796 ? -5.544 -12.384 -5.913 1.00 93.12 796 LYS A O 1
ATOM 6361 N N . PRO A 1 797 ? -6.688 -11.659 -4.122 1.00 92.56 797 PRO A N 1
ATOM 6362 C CA . PRO A 1 797 ? -5.839 -12.371 -3.174 1.00 92.56 797 PRO A CA 1
ATOM 6363 C C . PRO A 1 797 ? -5.769 -13.865 -3.508 1.00 92.56 797 PRO A C 1
ATOM 6365 O O . PRO A 1 797 ? -6.790 -14.486 -3.804 1.00 92.56 797 PRO A O 1
ATOM 6368 N N . PHE A 1 798 ? -4.565 -14.426 -3.441 1.00 93.00 798 PHE A N 1
ATOM 6369 C CA . PHE A 1 798 ? -4.232 -15.820 -3.743 1.00 93.00 798 PHE A CA 1
ATOM 6370 C C . PHE A 1 798 ? -4.400 -16.245 -5.209 1.00 93.00 798 PHE A C 1
ATOM 6372 O O . PHE A 1 798 ? -4.109 -17.394 -5.542 1.00 93.00 798 PHE A O 1
ATOM 6379 N N . GLU A 1 799 ? -4.802 -15.339 -6.101 1.00 94.25 799 GLU A N 1
ATOM 6380 C CA . GLU A 1 799 ? -4.807 -15.596 -7.538 1.00 94.25 799 GLU A CA 1
ATOM 6381 C C . GLU A 1 799 ? -3.368 -15.638 -8.074 1.00 94.25 799 GLU A C 1
ATOM 6383 O O . GLU A 1 799 ? -2.530 -14.802 -7.736 1.00 94.25 799 GLU A O 1
ATOM 6388 N N . GLU A 1 800 ? -3.067 -16.643 -8.896 1.00 96.62 800 GLU A N 1
ATOM 6389 C CA . GLU A 1 800 ? -1.728 -16.834 -9.451 1.00 96.62 800 GLU A CA 1
ATOM 6390 C C . GLU A 1 800 ? -1.370 -15.702 -10.423 1.00 96.62 800 GLU A C 1
ATOM 6392 O O . GLU A 1 800 ? -2.142 -15.338 -11.314 1.00 96.62 800 GLU A O 1
ATOM 6397 N N . VAL A 1 801 ? -0.164 -15.164 -10.273 1.00 98.00 801 VAL A N 1
ATOM 6398 C CA . VAL A 1 801 ? 0.389 -14.168 -11.182 1.00 98.00 801 VAL A CA 1
ATOM 6399 C C . VAL A 1 801 ? 0.885 -14.859 -12.453 1.00 98.00 801 VAL A C 1
ATOM 6401 O O . VAL A 1 801 ? 1.683 -15.801 -12.407 1.00 98.00 801 VAL A O 1
ATOM 6404 N N . VAL A 1 802 ? 0.399 -14.377 -13.597 1.00 97.81 802 VAL A N 1
ATOM 6405 C CA . VAL A 1 802 ? 0.641 -14.923 -14.931 1.00 97.81 802 VAL A CA 1
ATOM 6406 C C . VAL A 1 802 ? 1.172 -13.833 -15.851 1.00 97.81 802 VAL A C 1
ATOM 6408 O O . VAL A 1 802 ? 0.474 -12.858 -16.143 1.00 97.81 802 VAL A O 1
ATOM 6411 N N . ARG A 1 803 ? 2.385 -14.036 -16.360 1.00 97.19 803 ARG A N 1
ATOM 6412 C CA . ARG A 1 803 ? 2.983 -13.195 -17.400 1.00 97.19 803 ARG A CA 1
ATOM 6413 C C . ARG A 1 803 ? 2.967 -13.898 -18.750 1.00 97.19 803 ARG A C 1
ATOM 6415 O O . ARG A 1 803 ? 2.975 -15.125 -18.821 1.00 97.19 803 ARG A O 1
ATOM 6422 N N . GLU A 1 804 ? 3.041 -13.114 -19.810 1.00 96.38 804 GLU A N 1
ATOM 6423 C CA . GLU A 1 804 ? 3.264 -13.624 -21.160 1.00 96.38 804 GLU A CA 1
ATOM 6424 C C . GLU A 1 804 ? 4.748 -13.976 -21.377 1.00 96.38 804 GLU A C 1
ATOM 6426 O O . GLU A 1 804 ? 5.652 -13.309 -20.852 1.00 96.38 804 GLU A O 1
ATOM 6431 N N . ALA A 1 805 ? 5.017 -15.040 -22.136 1.00 94.81 805 ALA A N 1
ATOM 6432 C CA . ALA A 1 805 ? 6.346 -15.298 -22.674 1.00 94.81 805 ALA A CA 1
ATOM 6433 C C . ALA A 1 805 ? 6.608 -14.397 -23.891 1.00 94.81 805 ALA A C 1
ATOM 6435 O O . ALA A 1 805 ? 5.773 -14.347 -24.790 1.00 94.81 805 ALA A O 1
ATOM 6436 N N . PRO A 1 806 ? 7.794 -13.777 -24.005 1.00 89.94 806 PRO A N 1
ATOM 6437 C CA . PRO A 1 806 ? 8.169 -13.062 -25.218 1.00 89.94 806 PRO A CA 1
ATOM 6438 C C . PRO A 1 806 ? 8.381 -14.018 -26.405 1.00 89.94 806 PRO A C 1
ATOM 6440 O O . PRO A 1 806 ? 8.276 -13.602 -27.554 1.00 89.94 806 PRO A O 1
ATOM 6443 N N . GLN A 1 807 ? 8.735 -15.282 -26.135 1.00 92.44 807 GLN A N 1
ATOM 6444 C CA . GLN A 1 807 ? 9.128 -16.289 -27.125 1.00 92.44 807 GLN A CA 1
ATOM 6445 C C . GLN A 1 807 ? 8.675 -17.690 -26.684 1.00 92.44 807 GLN A C 1
ATOM 6447 O O . GLN A 1 807 ? 8.572 -17.972 -25.486 1.00 92.44 807 GLN A O 1
ATOM 6452 N N . GLU A 1 808 ? 8.428 -18.576 -27.649 1.00 94.62 808 GLU A N 1
ATOM 6453 C CA . GLU A 1 808 ? 7.923 -19.936 -27.402 1.00 94.62 808 GLU A CA 1
ATOM 6454 C C . GLU A 1 808 ? 8.933 -20.784 -26.613 1.00 94.62 808 GLU A C 1
ATOM 6456 O O . GLU A 1 808 ? 8.564 -21.527 -25.706 1.00 94.62 808 GLU A O 1
ATOM 6461 N N . GLU A 1 809 ? 10.228 -20.626 -26.890 1.00 95.38 809 GLU A N 1
ATOM 6462 C CA . GLU A 1 809 ? 11.308 -21.339 -26.207 1.00 95.38 809 GLU A CA 1
ATOM 6463 C C . GLU A 1 809 ? 11.304 -21.054 -24.699 1.00 95.38 809 GLU A C 1
ATOM 6465 O O . GLU A 1 809 ? 11.496 -21.959 -23.883 1.00 95.38 809 GLU A O 1
ATOM 6470 N N . GLN A 1 810 ? 11.027 -19.803 -24.320 1.00 94.81 810 GLN A N 1
ATOM 6471 C CA . GLN A 1 810 ? 10.893 -19.421 -22.921 1.00 94.81 810 GLN A CA 1
ATOM 6472 C C . GLN A 1 810 ? 9.624 -20.010 -22.293 1.00 94.81 810 GLN A C 1
ATOM 6474 O O . GLN A 1 810 ? 9.676 -20.483 -21.158 1.00 94.81 810 GLN A O 1
ATOM 6479 N N . TYR A 1 811 ? 8.497 -20.016 -23.012 1.00 95.88 811 TYR A N 1
ATOM 6480 C CA . TYR A 1 811 ? 7.267 -20.645 -22.527 1.00 95.88 811 TYR A CA 1
ATOM 6481 C C . TYR A 1 811 ? 7.488 -22.129 -22.206 1.00 95.88 811 TYR A C 1
ATOM 6483 O O . TYR A 1 811 ? 7.161 -22.563 -21.098 1.00 95.88 811 TYR A O 1
ATOM 6491 N N . LEU A 1 812 ? 8.100 -22.878 -23.132 1.00 95.56 812 LEU A N 1
ATOM 6492 C CA . LEU A 1 812 ? 8.408 -24.302 -22.969 1.00 95.56 812 LEU A CA 1
ATOM 6493 C C . LEU A 1 812 ? 9.368 -24.554 -21.801 1.00 95.56 812 LEU A C 1
ATOM 6495 O O . LEU A 1 812 ? 9.146 -25.470 -21.008 1.00 95.56 812 LEU A O 1
ATOM 6499 N N . PHE A 1 813 ? 10.399 -23.718 -21.651 1.00 94.44 813 PHE A N 1
ATOM 6500 C CA . PHE A 1 813 ? 11.341 -23.802 -20.534 1.00 94.44 813 PHE A CA 1
ATOM 6501 C C . PHE A 1 813 ? 10.644 -23.655 -19.173 1.00 94.44 813 PHE A C 1
ATOM 6503 O O . PHE A 1 813 ? 10.891 -24.446 -18.260 1.00 94.44 813 PHE A O 1
ATOM 6510 N N . HIS A 1 814 ? 9.709 -22.707 -19.062 1.00 93.75 814 HIS A N 1
ATOM 6511 C CA . HIS A 1 814 ? 8.938 -22.454 -17.838 1.00 93.75 814 HIS A CA 1
ATOM 6512 C C . HIS A 1 814 ? 7.863 -23.514 -17.535 1.00 93.75 814 HIS A C 1
ATOM 6514 O O . HIS A 1 814 ? 7.290 -23.499 -16.448 1.00 93.75 814 HIS A O 1
ATOM 6520 N N . GLN A 1 815 ? 7.609 -24.473 -18.436 1.00 93.25 815 GLN A N 1
ATOM 6521 C CA . GLN A 1 815 ? 6.759 -25.637 -18.132 1.00 93.25 815 GLN A CA 1
ATOM 6522 C C . GLN A 1 815 ? 7.512 -26.762 -17.397 1.00 93.25 815 GLN A C 1
ATOM 6524 O O . GLN A 1 815 ? 6.887 -27.700 -16.898 1.00 93.25 815 GLN A O 1
ATOM 6529 N N . SER A 1 816 ? 8.846 -26.708 -17.328 1.00 91.94 816 SER A N 1
ATOM 6530 C CA . SER A 1 816 ? 9.664 -27.776 -16.746 1.00 91.94 816 SER A CA 1
ATOM 6531 C C . SER A 1 816 ? 9.763 -27.672 -15.223 1.00 91.94 816 SER A C 1
ATOM 6533 O O . SER A 1 816 ? 10.366 -26.740 -14.690 1.00 91.94 816 SER A O 1
ATOM 6535 N N . ALA A 1 817 ? 9.266 -28.691 -14.516 1.00 88.75 817 ALA A N 1
ATOM 6536 C CA . ALA A 1 817 ? 9.410 -28.803 -13.061 1.00 88.75 817 ALA A CA 1
ATOM 6537 C C . ALA A 1 817 ? 10.883 -28.909 -12.619 1.00 88.75 817 ALA A C 1
ATOM 6539 O O . ALA A 1 817 ? 11.267 -28.369 -11.583 1.00 88.75 817 ALA A O 1
ATOM 6540 N N . ALA A 1 818 ? 11.735 -29.554 -13.427 1.00 90.31 818 ALA A N 1
ATOM 6541 C CA . ALA A 1 818 ? 13.166 -29.645 -13.142 1.00 90.31 818 ALA A CA 1
ATOM 6542 C C . ALA A 1 818 ? 13.821 -28.255 -13.154 1.00 90.31 818 ALA A C 1
ATOM 6544 O O . ALA A 1 818 ? 14.582 -27.926 -12.244 1.00 90.31 818 ALA A O 1
ATOM 6545 N N . HIS A 1 819 ? 13.475 -27.410 -14.130 1.00 92.25 819 HIS A N 1
ATOM 6546 C CA . HIS A 1 819 ? 13.971 -26.034 -14.176 1.00 92.25 819 HIS A CA 1
ATOM 6547 C C . HIS A 1 819 ? 13.359 -25.164 -13.078 1.00 92.25 819 HIS A C 1
ATOM 6549 O O . HIS A 1 819 ? 14.093 -24.392 -12.467 1.00 92.25 819 HIS A O 1
ATOM 6555 N N . ALA A 1 820 ? 12.077 -25.347 -12.745 1.00 91.25 820 ALA A N 1
ATOM 6556 C CA . ALA A 1 820 ? 11.441 -24.671 -11.612 1.00 91.25 820 ALA A CA 1
ATOM 6557 C C . ALA A 1 820 ? 12.192 -24.943 -10.297 1.00 91.25 820 ALA A C 1
ATOM 6559 O O . ALA A 1 820 ? 12.493 -24.015 -9.548 1.00 91.25 820 ALA A O 1
ATOM 6560 N N . SER A 1 821 ? 12.609 -26.195 -10.065 1.00 91.38 821 SER A N 1
ATOM 6561 C CA . SER A 1 821 ? 13.388 -26.555 -8.872 1.00 91.38 821 SER A CA 1
ATOM 6562 C C . SER A 1 821 ? 14.762 -25.880 -8.792 1.00 91.38 821 SER A C 1
ATOM 6564 O O . SER A 1 821 ? 15.311 -25.708 -7.708 1.00 91.38 821 SER A O 1
ATOM 6566 N N . GLN A 1 822 ? 15.310 -25.443 -9.926 1.00 92.56 822 GLN A N 1
ATOM 6567 C CA . GLN A 1 822 ? 16.570 -24.701 -10.019 1.00 92.56 822 GLN A CA 1
ATOM 6568 C C . GLN A 1 822 ? 16.340 -23.186 -10.134 1.00 92.56 822 GLN A C 1
ATOM 6570 O O . GLN A 1 822 ? 17.250 -22.442 -10.493 1.00 92.56 822 GLN A O 1
ATOM 6575 N N . GLY A 1 823 ? 15.116 -22.715 -9.873 1.00 91.94 823 GLY A N 1
ATOM 6576 C CA . GLY A 1 823 ? 14.742 -21.311 -9.993 1.00 91.94 823 GLY A CA 1
ATOM 6577 C C . GLY A 1 823 ? 14.805 -20.778 -11.426 1.00 91.94 823 GLY A C 1
ATOM 6578 O O . GLY A 1 823 ? 14.987 -19.576 -11.605 1.00 91.94 823 GLY A O 1
ATOM 6579 N N . PHE A 1 824 ? 14.668 -21.648 -12.431 1.00 94.44 824 PHE A N 1
ATOM 6580 C CA . PHE A 1 824 ? 14.775 -21.328 -13.860 1.00 94.44 824 PHE A CA 1
ATOM 6581 C C . PHE A 1 824 ? 16.141 -20.752 -14.266 1.00 94.44 824 PHE A C 1
ATOM 6583 O O . PHE A 1 824 ? 16.242 -19.969 -15.209 1.00 94.44 824 PHE A O 1
ATOM 6590 N N . LEU A 1 825 ? 17.193 -21.150 -13.548 1.00 94.25 825 LEU A N 1
ATOM 6591 C CA . LEU A 1 825 ? 18.575 -20.830 -13.883 1.00 94.25 825 LEU A CA 1
ATOM 6592 C C . LEU A 1 825 ? 19.121 -21.787 -14.950 1.00 94.25 825 LEU A C 1
ATOM 6594 O O . LEU A 1 825 ? 18.659 -22.920 -15.111 1.00 94.25 825 LEU A O 1
ATOM 6598 N N . LYS A 1 826 ? 20.167 -21.348 -15.651 1.00 90.62 826 LYS A N 1
ATOM 6599 C CA . LYS A 1 826 ? 20.930 -22.221 -16.541 1.00 90.62 826 LYS A CA 1
ATOM 6600 C C . LYS A 1 826 ? 21.701 -23.236 -15.695 1.00 90.62 826 LYS A C 1
ATOM 6602 O O . LYS A 1 826 ? 22.401 -22.853 -14.760 1.00 90.62 826 LYS A O 1
ATOM 6607 N N . ALA A 1 827 ? 21.608 -24.516 -16.054 1.00 77.62 827 ALA A N 1
ATOM 6608 C CA . ALA A 1 827 ? 22.378 -25.566 -15.397 1.00 77.62 827 ALA A CA 1
ATOM 6609 C C . ALA A 1 827 ? 23.880 -25.233 -15.447 1.00 77.62 827 ALA A C 1
ATOM 6611 O O . ALA A 1 827 ? 24.415 -24.899 -16.509 1.00 77.62 827 ALA A O 1
ATOM 6612 N N . ILE A 1 828 ? 24.542 -25.305 -14.292 1.00 63.66 828 ILE A N 1
ATOM 6613 C CA . ILE A 1 828 ? 25.997 -25.193 -14.202 1.00 63.66 828 ILE A CA 1
ATOM 6614 C C . ILE A 1 828 ? 26.548 -26.507 -14.758 1.00 63.66 828 ILE A C 1
ATOM 6616 O O . ILE A 1 828 ? 26.426 -27.545 -14.112 1.00 63.66 828 ILE A O 1
ATOM 6620 N N . SER A 1 829 ? 27.041 -26.462 -15.996 1.00 40.69 829 SER A N 1
ATOM 6621 C CA . SER A 1 829 ? 27.750 -27.571 -16.644 1.00 40.69 829 SER A CA 1
ATOM 6622 C C . SER A 1 829 ? 29.148 -27.736 -16.080 1.00 40.69 829 SER A C 1
ATOM 6624 O O . SER A 1 829 ? 29.818 -26.678 -15.977 1.00 40.69 829 SER A O 1
#

InterPro domains:
  IPR045518 2EXR domain [PF20150] (29-139)